Protein AF-A0A7V2Y2Q9-F1 (afdb_monomer_lite)

Sequence (827 aa):
MTGGSGRILLRMTAIRDIVAIDGPAGAGKSTVARRVAAALGYAFLDTGAMYRAATWRALHHGVNLDDPSATAASTRSMRLEMPVVQGVQQVWVDGHDVTEVIRTPDVTRLVHKLDRNADVRAPLVALQRFLGAKQPTVAEGRDMGTVVFPDARCKIYLDASLEARTQRRAAELRQKGVPVNETELREEIRIRDEQTMTRAVSPLRRADDAVYLDTTNLTIDEVVEKIVSLAKSCMDYGSHSPAPSAQAANNKSPSPVSTRLWKVIESDAKAVSSLCKALGVPRIVAHLLASRGIGSPDAARAFLAPSMDKLSDPFSLTDMDRAVERLRLARDRGDRVLLFGDYDVDGIAGTALLYIALKRFGLANCAYALPSRLIEGYGIAPEHVEAARGDGVQLIVTVDNGINARDAAEAARRAGIDLIVTDHHQPEGETPHACAVVNPKREDPGHPMSGACGAAVAFHLARALTGESHEIDLAALGTIADIMPLVGENRILAAIGLQMMGRKPRAGLAQLAAVSKVSLDEIVAEKITFQMAPRINAAGRLGTGDLPMRLLLTDDPREALAIARDLDEANNERKRIEQGVFEEASAAIEAEGVPGHGIALARRGWHQGVIGVVAARLLAAYHRPIALIAIDEDGIGRASARSIPGLDLMKALEGCKEHLVRFGGHAAAAGFTITEASFPAFREAFAAHTPVIMDENGGVPPLAIDAIVSFSELTPRLIAELQRLEPFGHGHPAPLFCTYGVRPLPNSYAAMRNGHARIMLQHGPAMLRAVGFGMAESLRACADAPLLDVAYVAGFNTFRDETTVQLTLKDVRVAGDSGILSNEVRV

Radius of gyration: 32.14 Å; chains: 1; bounding box: 73×102×86 Å

Foldseek 3Di:
DDYDDDDDPLDVCLLALEAEEAEAALLCFQVLLLLLCVVVVHAEAELVLLLLLLLVQCVVVVHDLQDLVSSLVSLVPWDWDFDQDPSDTWIDTPNRTCRVVSVDPVSVVSSLSQVLRPSNVVVSLVVSLVVSSPINYYYYDQQCCPPSSVNHLAAAYRYEPLLLSLVSVCVVCVVVVHDDDSVVSSVVSVVRLVCQQPRPPRRRDGRPPHHYDYCHPPDSVRSSVVSSVRSVVSVPVPPDDDDDDDDDDDDDDDDLAAPFAEDEQFFDPVLLVQCCVLPVFDSLLSLLCRSLVNSDNVSVVCLLDQDPVQADQLVVFFQLVLVLVVLVVCQVVLAQEEEEFEQALQRLLLSLLLVVLSVVLRNPRYYYDYDQCQPGNTADALVVLVVCLVVRGQEYEYFQHQQAHQRNLVSCVVSNHAYEYQHADARDPDGHPHSYHGYLCVDDPPPLCNQAGRSVSSQSSSCVSPVDRPSLLSSLLSLLQVQTQCDGNNVSSVVVSLVCCLPPNALLSVLLCVLLVHRSVPDFSVSSNPGRRLLSLLCSLVVVGCLSNCSSNDRDNVSSNVSSVVSSVSSVVLVVLLVVVLVVQVVVCVVVDQDQWEAEDEDEPRRLSRQQVSQVVVCVVRVYWYKYWYAYPQQKTKIKIFHHPPAFVVVLVVQLVVQFPDKDDTRGMIITIGGNVSRVVSRVSSRVSTGHDQDVSGNDHHHYAHEEDFLVVLDPVSQVSQCSSDPAGHNRHFHKYKYWWKAWDPPQWDADPPLKIKTWIDDPPDIAIEIEHNSNSSCVVCNPAGTKMWIWGWHWDADPNDIDIHTYTPRMRRHPSRPDPPDDDDD

Structure (mmCIF, N/CA/C/O backbone):
data_AF-A0A7V2Y2Q9-F1
#
_entry.id   AF-A0A7V2Y2Q9-F1
#
loop_
_atom_site.group_PDB
_atom_site.id
_atom_site.type_symbol
_atom_site.label_atom_id
_atom_site.label_alt_id
_atom_site.label_comp_id
_atom_site.label_asym_id
_atom_site.label_entity_id
_atom_site.label_seq_id
_atom_site.pdbx_PDB_ins_code
_atom_site.Cartn_x
_atom_site.Cartn_y
_atom_site.Cartn_z
_atom_site.occupancy
_atom_site.B_iso_or_equiv
_atom_site.auth_seq_id
_atom_site.auth_comp_id
_atom_site.auth_asym_id
_atom_site.auth_atom_id
_atom_site.pdbx_PDB_model_num
ATOM 1 N N . MET A 1 1 ? 13.466 11.340 -49.126 1.00 24.86 1 MET A N 1
ATOM 2 C CA . MET A 1 1 ? 14.911 11.630 -49.154 1.00 24.86 1 MET A CA 1
ATOM 3 C C . MET A 1 1 ? 15.250 12.389 -47.879 1.00 24.86 1 MET A C 1
ATOM 5 O O . MET A 1 1 ? 14.579 13.375 -47.621 1.00 24.86 1 MET A O 1
ATOM 9 N N . THR A 1 2 ? 16.176 11.827 -47.081 1.00 23.88 2 THR A N 1
ATOM 10 C CA . THR A 1 2 ? 17.005 12.451 -46.010 1.00 23.88 2 THR A CA 1
ATOM 11 C C . THR A 1 2 ? 16.268 13.354 -44.998 1.00 23.88 2 THR A C 1
ATOM 13 O O . THR A 1 2 ? 15.945 14.484 -45.330 1.00 23.88 2 THR A O 1
ATOM 16 N N . GLY A 1 3 ? 15.877 12.913 -43.791 1.00 23.62 3 GLY A N 1
ATOM 17 C CA . GLY A 1 3 ? 16.719 12.509 -42.639 1.00 23.62 3 GLY A CA 1
ATOM 18 C C . GLY A 1 3 ? 16.923 13.725 -41.702 1.00 23.62 3 GLY A C 1
ATOM 19 O O . GLY A 1 3 ? 17.210 14.795 -42.209 1.00 23.62 3 GLY A O 1
ATOM 20 N N . GLY A 1 4 ? 16.772 13.709 -40.373 1.00 27.31 4 GLY A N 1
ATOM 21 C CA . GLY A 1 4 ? 16.407 12.685 -39.396 1.00 27.31 4 GLY A CA 1
ATOM 22 C C . GLY A 1 4 ? 16.291 13.282 -37.968 1.00 27.31 4 GLY A C 1
ATOM 23 O O . GLY A 1 4 ? 16.629 14.437 -37.747 1.00 27.31 4 GLY A O 1
ATOM 24 N N . SER A 1 5 ? 15.789 12.450 -37.046 1.00 32.41 5 SER A N 1
ATOM 25 C CA . SER A 1 5 ? 16.028 12.320 -35.587 1.00 32.41 5 SER A CA 1
ATOM 26 C C . SER A 1 5 ? 16.110 13.519 -34.615 1.00 32.41 5 SER A C 1
ATOM 28 O O . SER A 1 5 ? 17.009 14.344 -34.705 1.00 32.41 5 SER A O 1
ATOM 30 N N . GLY A 1 6 ? 15.337 13.451 -33.510 1.00 25.23 6 GLY A N 1
ATOM 31 C CA . GLY A 1 6 ? 15.774 13.998 -32.208 1.00 25.23 6 GLY A CA 1
ATOM 32 C C . GLY A 1 6 ? 14.695 14.267 -31.143 1.00 25.23 6 GLY A C 1
ATOM 33 O O . GLY A 1 6 ? 14.148 15.361 -31.110 1.00 25.23 6 GLY A O 1
ATOM 34 N N . ARG A 1 7 ? 14.431 13.297 -30.246 1.00 27.83 7 ARG A N 1
ATOM 35 C CA . ARG A 1 7 ? 13.915 13.408 -28.846 1.00 27.83 7 ARG A CA 1
ATOM 36 C C . ARG A 1 7 ? 13.720 11.957 -28.349 1.00 27.83 7 ARG A C 1
ATOM 38 O O . ARG A 1 7 ? 13.055 11.189 -29.024 1.00 27.83 7 ARG A O 1
ATOM 45 N N . ILE A 1 8 ? 14.294 11.442 -27.261 1.00 28.45 8 ILE A N 1
ATOM 46 C CA . ILE A 1 8 ? 14.618 12.015 -25.955 1.00 28.45 8 ILE A CA 1
ATOM 47 C C . ILE A 1 8 ? 15.977 11.465 -25.492 1.00 28.45 8 ILE A C 1
ATOM 49 O O . ILE A 1 8 ? 16.128 10.278 -25.211 1.00 28.45 8 ILE A O 1
ATOM 53 N N . LEU A 1 9 ? 16.941 12.378 -25.410 1.00 26.09 9 LEU A N 1
ATOM 54 C CA . LEU A 1 9 ? 18.115 12.338 -24.550 1.00 26.09 9 LEU A CA 1
ATOM 55 C C . LEU A 1 9 ? 17.892 13.465 -23.527 1.00 26.09 9 LEU A C 1
ATOM 57 O O . LEU A 1 9 ? 18.481 14.532 -23.635 1.00 26.09 9 LEU A O 1
ATOM 61 N N . LEU A 1 10 ? 16.967 13.285 -22.583 1.00 28.88 10 LEU A N 1
ATOM 62 C CA . LEU A 1 10 ? 16.857 14.162 -21.409 1.00 28.88 10 LEU A CA 1
ATOM 63 C C . LEU A 1 10 ? 17.814 13.614 -20.340 1.00 28.88 10 LEU A C 1
ATOM 65 O O . LEU A 1 10 ? 17.403 13.140 -19.290 1.00 28.88 10 LEU A O 1
ATOM 69 N N . ARG A 1 11 ? 19.110 13.602 -20.680 1.00 34.88 11 ARG A N 1
ATOM 70 C CA . ARG A 1 11 ? 20.207 13.519 -19.708 1.00 34.88 11 ARG A CA 1
ATOM 71 C C . ARG A 1 11 ? 20.304 14.876 -19.000 1.00 34.88 11 ARG A C 1
ATOM 73 O O . ARG A 1 11 ? 19.697 15.853 -19.437 1.00 34.88 11 ARG A O 1
ATOM 80 N N . MET A 1 12 ? 21.156 14.968 -17.987 1.00 29.50 12 MET A N 1
ATOM 81 C CA . MET A 1 12 ? 21.661 16.192 -17.334 1.00 29.50 12 MET A CA 1
ATOM 82 C C . MET A 1 12 ? 22.185 17.305 -18.289 1.00 29.50 12 MET A C 1
ATOM 84 O O . MET A 1 12 ? 22.772 18.287 -17.851 1.00 29.50 12 MET A O 1
ATOM 88 N N . THR A 1 13 ? 21.974 17.187 -19.601 1.00 33.81 13 THR A N 1
ATOM 89 C CA . THR A 1 13 ? 22.150 18.207 -20.635 1.00 33.81 13 THR A CA 1
ATOM 90 C C . THR A 1 13 ? 21.073 19.300 -20.627 1.00 33.81 13 THR A C 1
ATOM 92 O O . THR A 1 13 ? 21.380 20.408 -21.043 1.00 33.81 13 THR A O 1
ATOM 95 N N . ALA A 1 14 ? 19.850 19.070 -20.126 1.00 37.50 14 ALA A N 1
ATOM 96 C CA . ALA A 1 14 ? 18.774 20.077 -20.223 1.00 37.50 14 ALA A CA 1
ATOM 97 C C . ALA A 1 14 ? 18.969 21.327 -19.341 1.00 37.50 14 ALA A C 1
ATOM 99 O O . ALA A 1 14 ? 18.520 22.406 -19.716 1.00 37.50 14 ALA A O 1
ATOM 100 N N . ILE A 1 15 ? 19.705 21.227 -18.227 1.00 45.00 15 ILE A N 1
ATOM 101 C CA . ILE A 1 15 ? 20.090 22.408 -17.427 1.00 45.00 15 ILE A CA 1
ATOM 102 C C . ILE A 1 15 ? 21.091 23.290 -18.203 1.00 45.00 15 ILE A C 1
ATOM 104 O O . ILE A 1 15 ? 21.192 24.488 -17.950 1.00 45.00 15 ILE A O 1
ATOM 108 N N . ARG A 1 16 ? 21.781 22.731 -19.211 1.00 51.41 16 ARG A N 1
ATOM 109 C CA . ARG A 1 16 ? 22.765 23.450 -20.028 1.00 51.41 16 ARG A CA 1
ATOM 110 C C . ARG A 1 16 ? 22.171 24.146 -21.254 1.00 51.41 16 ARG A C 1
ATOM 112 O O . ARG A 1 16 ? 22.889 24.907 -21.871 1.00 51.41 16 ARG A O 1
ATOM 119 N N . ASP A 1 17 ? 20.898 23.994 -21.612 1.00 75.69 17 ASP A N 1
ATOM 120 C CA . ASP A 1 17 ? 20.317 24.730 -22.758 1.00 75.69 17 ASP A CA 1
ATOM 121 C C . ASP A 1 17 ? 19.465 25.925 -22.305 1.00 75.69 17 ASP A C 1
ATOM 123 O O . ASP A 1 17 ? 18.382 26.199 -22.829 1.00 75.69 17 ASP A O 1
ATOM 127 N N . ILE A 1 18 ? 19.980 26.643 -21.304 1.00 90.38 18 ILE A N 1
ATOM 128 C CA . ILE A 1 18 ? 19.392 27.872 -20.777 1.00 90.38 18 ILE A CA 1
ATOM 129 C C . ILE A 1 18 ? 20.189 29.076 -21.271 1.00 90.38 18 ILE A C 1
ATOM 131 O O . ILE A 1 18 ? 21.409 29.143 -21.102 1.00 90.38 18 ILE A O 1
ATOM 135 N N . VAL A 1 19 ? 19.471 30.039 -21.850 1.00 92.69 19 VAL A N 1
ATOM 136 C CA . VAL A 1 19 ? 19.980 31.386 -22.124 1.00 92.69 19 VAL A CA 1
ATOM 137 C C . VAL A 1 19 ? 19.424 32.314 -21.049 1.00 92.69 19 VAL A C 1
ATOM 139 O O . VAL A 1 19 ? 18.232 32.627 -21.046 1.00 92.69 19 VAL A O 1
ATOM 142 N N . ALA A 1 20 ? 20.274 32.720 -20.112 1.00 93.69 20 ALA A N 1
ATOM 143 C CA . ALA A 1 20 ? 19.919 33.625 -19.026 1.00 93.69 20 ALA A CA 1
ATOM 144 C C . ALA A 1 20 ? 20.178 35.076 -19.452 1.00 93.69 20 ALA A C 1
ATOM 146 O O . ALA A 1 20 ? 21.301 35.424 -19.812 1.00 93.69 20 ALA A O 1
ATOM 147 N N . ILE A 1 21 ? 19.147 35.922 -19.414 1.00 93.75 21 ILE A N 1
ATOM 148 C CA . ILE A 1 21 ? 19.238 37.342 -19.777 1.00 93.75 21 ILE A CA 1
ATOM 149 C C . ILE A 1 21 ? 18.898 38.207 -18.559 1.00 93.75 21 ILE A C 1
ATOM 151 O O . ILE A 1 21 ? 17.735 38.330 -18.168 1.00 93.75 21 ILE A O 1
ATOM 155 N N . ASP A 1 22 ? 19.918 38.851 -18.001 1.00 92.56 22 ASP A N 1
ATOM 156 C CA . ASP A 1 22 ? 19.814 39.786 -16.880 1.00 92.56 22 ASP A CA 1
ATOM 157 C C . ASP A 1 22 ? 20.042 41.233 -17.319 1.00 92.56 22 ASP A C 1
ATOM 159 O O . ASP A 1 22 ? 20.527 41.504 -18.415 1.00 92.56 22 ASP A O 1
ATOM 163 N N . GLY A 1 23 ? 19.669 42.190 -16.468 1.00 88.38 23 GLY A N 1
ATOM 164 C CA . GLY A 1 23 ? 19.910 43.614 -16.717 1.00 88.38 23 GLY A CA 1
ATOM 165 C C . GLY A 1 23 ? 18.943 44.553 -15.987 1.00 88.38 23 GLY A C 1
ATOM 166 O O . GLY A 1 23 ? 17.916 44.114 -15.448 1.00 88.38 23 GLY A O 1
ATOM 167 N N . PRO A 1 24 ? 19.213 45.868 -15.986 1.00 83.06 24 PRO A N 1
ATOM 168 C CA . PRO A 1 24 ? 18.427 46.855 -15.255 1.00 83.06 24 PRO A CA 1
ATOM 169 C C . PRO A 1 24 ? 17.034 47.086 -15.862 1.00 83.06 24 PRO A C 1
ATOM 171 O O . PRO A 1 24 ? 16.670 46.557 -16.924 1.00 83.06 24 PRO A O 1
ATOM 174 N N . ALA A 1 25 ? 16.185 47.832 -15.151 1.00 75.31 25 ALA A N 1
ATOM 175 C CA . ALA A 1 25 ? 14.831 48.115 -15.626 1.00 75.31 25 ALA A CA 1
ATOM 176 C C . ALA A 1 25 ? 14.871 48.942 -16.928 1.00 75.31 25 ALA A C 1
ATOM 178 O O . ALA A 1 25 ? 15.713 49.816 -17.092 1.00 75.31 25 ALA A O 1
ATOM 179 N N . GLY A 1 26 ? 13.982 48.666 -17.886 1.00 69.31 26 GLY A N 1
ATOM 180 C CA . GLY A 1 26 ? 13.942 49.421 -19.151 1.00 69.31 26 GLY A CA 1
ATOM 181 C C . GLY A 1 26 ? 15.035 49.070 -20.174 1.00 69.31 26 GLY A C 1
ATOM 182 O O . GLY A 1 26 ? 15.034 49.636 -21.260 1.00 69.31 26 GLY A O 1
ATOM 183 N N . ALA A 1 27 ? 15.910 48.094 -19.899 1.00 79.94 27 ALA A N 1
ATOM 184 C CA . ALA A 1 27 ? 16.922 47.612 -20.853 1.00 79.94 27 ALA A CA 1
ATOM 185 C C . ALA A 1 27 ? 16.353 46.791 -22.040 1.00 79.94 27 ALA A C 1
ATOM 187 O O . ALA A 1 27 ? 17.105 46.302 -22.872 1.00 79.94 27 ALA A O 1
ATOM 188 N N . GLY A 1 28 ? 15.029 46.606 -22.133 1.00 77.56 28 GLY A N 1
ATOM 189 C CA . GLY A 1 28 ? 14.385 45.872 -23.237 1.00 77.56 28 GLY A CA 1
ATOM 190 C C . GLY A 1 28 ? 14.368 44.341 -23.106 1.00 77.56 28 GLY A C 1
ATOM 191 O O . GLY A 1 28 ? 13.954 43.661 -24.043 1.00 77.56 28 GLY A O 1
ATOM 192 N N . LYS A 1 29 ? 14.758 43.796 -21.944 1.00 87.69 29 LYS A N 1
ATOM 193 C CA . LYS A 1 29 ? 14.922 42.351 -21.687 1.00 87.69 29 LYS A CA 1
ATOM 194 C C . LYS A 1 29 ? 13.749 41.486 -22.130 1.00 87.69 29 LYS A C 1
ATOM 196 O O . LYS A 1 29 ? 13.955 40.595 -22.936 1.00 87.69 29 LYS A O 1
ATOM 201 N N . SER A 1 30 ? 12.529 41.748 -21.658 1.00 83.50 30 SER A N 1
ATOM 202 C CA . SER A 1 30 ? 11.377 40.883 -21.955 1.00 83.50 30 SER A CA 1
ATOM 203 C C . SER A 1 30 ? 11.051 40.844 -23.455 1.00 83.50 30 SER A C 1
ATOM 205 O O . SER A 1 30 ? 10.683 39.796 -23.982 1.00 83.50 30 SER A O 1
ATOM 207 N N . THR A 1 31 ? 11.229 41.963 -24.166 1.00 84.44 31 THR A N 1
ATOM 208 C CA . THR A 1 31 ? 11.039 42.039 -25.624 1.00 84.44 31 THR A CA 1
ATOM 209 C C . THR A 1 31 ? 12.135 41.279 -26.365 1.00 84.44 31 THR A C 1
ATOM 211 O O . THR A 1 31 ? 11.840 40.475 -27.247 1.00 84.44 31 THR A O 1
ATOM 214 N N . VAL A 1 32 ? 13.396 41.496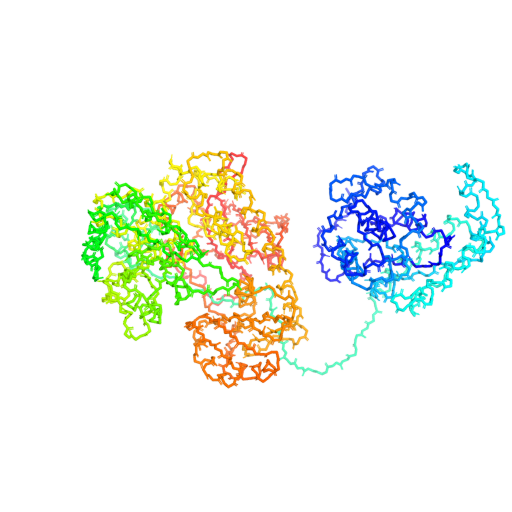 -25.986 1.00 88.94 32 VAL A N 1
ATOM 215 C CA . VAL A 1 32 ? 14.554 40.825 -26.586 1.00 88.94 32 VAL A CA 1
ATOM 216 C C . VAL A 1 32 ? 14.506 39.319 -26.318 1.00 88.94 32 VAL A C 1
ATOM 218 O O . VAL A 1 32 ? 14.558 38.533 -27.256 1.00 88.94 32 VAL A O 1
ATOM 221 N N . ALA A 1 33 ? 14.309 38.903 -25.069 1.00 90.19 33 ALA A N 1
ATOM 222 C CA . ALA A 1 33 ? 14.259 37.506 -24.648 1.00 90.19 33 ALA A CA 1
ATOM 223 C C . ALA A 1 33 ? 13.147 36.720 -25.352 1.00 90.19 33 ALA A C 1
ATOM 225 O O . ALA A 1 33 ? 13.385 35.603 -25.802 1.00 90.19 33 ALA A O 1
ATOM 226 N N . ARG A 1 34 ? 11.960 37.314 -25.536 1.00 88.94 34 ARG A N 1
ATOM 227 C CA . ARG A 1 34 ? 10.866 36.679 -26.288 1.00 88.94 34 ARG A CA 1
ATOM 228 C C . ARG A 1 34 ? 11.232 36.448 -27.754 1.00 88.94 34 ARG A C 1
ATOM 230 O O . ARG A 1 34 ? 10.930 35.393 -28.305 1.00 88.94 34 ARG A O 1
ATOM 237 N N . ARG A 1 35 ? 11.888 37.422 -28.391 1.00 90.31 35 ARG A N 1
ATOM 238 C CA . ARG A 1 35 ? 12.311 37.320 -29.796 1.00 90.31 35 ARG A CA 1
ATOM 239 C C . ARG A 1 35 ? 13.488 36.366 -29.981 1.00 90.31 35 ARG A C 1
ATOM 241 O O . ARG A 1 35 ? 13.495 35.615 -30.948 1.00 90.31 35 ARG A O 1
ATOM 248 N N . VAL A 1 36 ? 14.425 36.338 -29.035 1.00 91.25 36 VAL A N 1
ATOM 249 C CA . VAL A 1 36 ? 15.518 35.355 -28.984 1.00 91.25 36 VAL A CA 1
ATOM 250 C C . VAL A 1 36 ? 14.956 33.945 -28.800 1.00 91.25 36 VAL A C 1
ATOM 252 O O . VAL A 1 36 ? 15.349 33.043 -29.531 1.00 91.25 36 VAL A O 1
ATOM 255 N N . ALA A 1 37 ? 13.993 33.757 -27.891 1.00 89.75 37 ALA A N 1
ATOM 256 C CA . ALA A 1 37 ? 13.322 32.473 -27.695 1.00 89.75 37 ALA A CA 1
ATOM 257 C C . ALA A 1 37 ? 12.658 31.990 -28.989 1.00 89.75 37 ALA A C 1
ATOM 259 O O . ALA A 1 37 ? 12.892 30.863 -29.417 1.00 89.75 37 ALA A O 1
ATOM 260 N N . ALA A 1 38 ? 11.915 32.870 -29.668 1.00 85.94 38 ALA A N 1
ATOM 261 C CA . ALA A 1 38 ? 11.302 32.560 -30.956 1.00 85.94 38 ALA A CA 1
ATOM 262 C C . ALA A 1 38 ? 12.343 32.211 -32.038 1.00 85.94 38 ALA A C 1
ATOM 264 O O . ALA A 1 38 ? 12.171 31.225 -32.750 1.00 85.94 38 ALA A O 1
ATOM 265 N N . ALA A 1 39 ? 13.439 32.970 -32.135 1.00 86.44 39 ALA A N 1
ATOM 266 C CA . ALA A 1 39 ? 14.497 32.749 -33.123 1.00 86.44 39 ALA A CA 1
ATOM 267 C C . ALA A 1 39 ? 15.301 31.455 -32.887 1.00 86.44 39 ALA A C 1
ATOM 269 O O . ALA A 1 39 ? 15.792 30.855 -33.842 1.00 86.44 39 ALA A O 1
ATOM 270 N N . LEU A 1 40 ? 15.440 31.024 -31.630 1.00 84.94 40 LEU A N 1
ATOM 271 C CA . LEU A 1 40 ? 16.118 29.779 -31.251 1.00 84.94 40 LEU A CA 1
ATOM 272 C C . LEU A 1 40 ? 15.170 28.569 -31.183 1.00 84.94 40 LEU A C 1
ATOM 274 O O . LEU A 1 40 ? 15.639 27.439 -31.069 1.00 84.94 40 LEU A O 1
ATOM 278 N N . GLY A 1 41 ? 13.849 28.778 -31.236 1.00 85.12 41 GLY A N 1
ATOM 279 C CA . GLY A 1 41 ? 12.853 27.729 -30.989 1.00 85.12 41 GLY A CA 1
ATOM 280 C C . GLY A 1 41 ? 12.792 27.278 -29.522 1.00 85.12 41 GLY A C 1
ATOM 281 O O . GLY A 1 41 ? 12.449 26.130 -29.241 1.00 85.12 41 GLY A O 1
ATOM 282 N N . TYR A 1 42 ? 13.173 28.157 -28.593 1.00 89.56 42 TYR A N 1
ATOM 283 C CA . TYR A 1 42 ? 13.234 27.900 -27.153 1.00 89.56 42 TYR A CA 1
ATOM 284 C C . TYR A 1 42 ? 11.960 28.393 -26.460 1.00 89.56 42 TYR A C 1
ATOM 286 O O . TYR A 1 42 ? 11.226 29.241 -26.970 1.00 89.56 42 TYR A O 1
ATOM 294 N N . ALA A 1 43 ? 11.703 27.882 -25.260 1.00 87.06 43 ALA A N 1
ATOM 295 C CA . ALA A 1 43 ? 10.655 28.397 -24.393 1.00 87.06 43 ALA A CA 1
ATOM 296 C C . ALA A 1 43 ? 11.026 29.766 -23.820 1.00 87.06 43 ALA A C 1
ATOM 298 O O . ALA A 1 43 ? 12.198 30.051 -23.593 1.00 87.06 43 ALA A O 1
ATOM 299 N N . PHE A 1 44 ? 10.026 30.600 -23.543 1.00 89.00 44 PHE A N 1
ATOM 300 C CA . PHE A 1 44 ? 10.220 31.898 -22.901 1.00 89.00 44 PHE A CA 1
ATOM 301 C C . PHE A 1 44 ? 9.732 31.861 -21.448 1.00 89.00 44 PHE A C 1
ATOM 303 O O . PHE A 1 44 ? 8.592 31.470 -21.184 1.00 89.00 44 PHE A O 1
ATOM 310 N N . LEU A 1 45 ? 10.582 32.287 -20.512 1.00 90.19 45 LEU A N 1
ATOM 311 C CA . LEU A 1 45 ? 10.266 32.351 -19.084 1.00 90.19 45 LEU A CA 1
ATOM 312 C C . LEU A 1 45 ? 10.382 33.796 -18.557 1.00 90.19 45 LEU A C 1
ATOM 314 O O . LEU A 1 45 ? 11.484 34.283 -18.302 1.00 90.19 45 LEU A O 1
ATOM 318 N N . ASP A 1 46 ? 9.233 34.461 -18.369 1.00 89.62 46 ASP A N 1
ATOM 319 C CA . ASP A 1 46 ? 9.094 35.776 -17.710 1.00 89.62 46 ASP A CA 1
ATOM 320 C C . ASP A 1 46 ? 9.066 35.587 -16.187 1.00 89.62 46 ASP A C 1
ATOM 322 O O . ASP A 1 46 ? 8.006 35.414 -15.576 1.00 89.62 46 ASP A O 1
ATOM 326 N N . THR A 1 47 ? 10.238 35.601 -15.547 1.00 88.69 47 THR A N 1
ATOM 327 C CA . THR A 1 47 ? 10.310 35.424 -14.087 1.00 88.69 47 THR A CA 1
ATOM 328 C C . THR A 1 47 ? 9.711 36.614 -13.338 1.00 88.69 47 THR A C 1
ATOM 330 O O . THR A 1 47 ? 9.153 36.454 -12.251 1.00 88.69 47 THR A O 1
ATOM 333 N N . GLY A 1 48 ? 9.722 37.805 -13.949 1.00 87.88 48 GLY A N 1
ATOM 334 C CA . GLY A 1 48 ? 9.057 38.993 -13.425 1.00 87.88 48 GLY A CA 1
ATOM 335 C C . GLY A 1 48 ? 7.544 38.814 -13.273 1.00 87.88 48 GLY A C 1
ATOM 336 O O . GLY A 1 48 ? 6.967 39.329 -12.316 1.00 87.88 48 GLY A O 1
ATOM 337 N N . ALA A 1 49 ? 6.894 38.080 -14.179 1.00 89.56 49 ALA A N 1
ATOM 338 C CA . ALA A 1 49 ? 5.468 37.776 -14.089 1.00 89.56 49 ALA A CA 1
ATOM 339 C C . ALA A 1 49 ? 5.145 36.886 -12.889 1.00 89.56 49 ALA A C 1
ATOM 341 O O . ALA A 1 49 ? 4.104 37.078 -12.272 1.00 89.56 49 ALA A O 1
ATOM 342 N N . MET A 1 50 ? 6.052 35.988 -12.505 1.00 93.50 50 MET A N 1
ATOM 343 C CA . MET A 1 50 ? 5.866 35.103 -11.351 1.00 93.50 50 MET A CA 1
ATOM 344 C C . MET A 1 50 ? 5.857 35.885 -10.031 1.00 93.50 50 MET A C 1
ATOM 346 O O . MET A 1 50 ? 4.998 35.662 -9.182 1.00 93.50 50 MET A O 1
ATOM 350 N N . TYR A 1 51 ? 6.762 36.856 -9.875 1.00 92.25 51 TYR A N 1
ATOM 351 C CA . TYR A 1 51 ? 6.761 37.729 -8.696 1.00 92.25 51 TYR A CA 1
ATOM 352 C C . TYR A 1 51 ? 5.526 38.637 -8.663 1.00 92.25 51 TYR A C 1
ATOM 354 O O . TYR A 1 51 ? 4.921 38.806 -7.608 1.00 92.25 51 TYR A O 1
ATOM 362 N N . ARG A 1 52 ? 5.099 39.176 -9.815 1.00 93.56 52 ARG A N 1
ATOM 363 C CA . ARG A 1 52 ? 3.862 39.973 -9.898 1.00 93.56 52 ARG A CA 1
ATOM 364 C C . ARG A 1 52 ? 2.612 39.130 -9.628 1.00 93.56 52 ARG A C 1
ATOM 366 O O . ARG A 1 52 ? 1.687 39.631 -9.002 1.00 93.56 52 ARG A O 1
ATOM 373 N N . ALA A 1 53 ? 2.602 37.860 -10.028 1.00 95.44 53 ALA A N 1
ATOM 374 C CA . ALA A 1 53 ? 1.549 36.901 -9.705 1.00 95.44 53 ALA A CA 1
ATOM 375 C C . ALA A 1 53 ? 1.459 36.638 -8.193 1.00 95.44 53 ALA A C 1
ATOM 377 O O . ALA A 1 53 ? 0.372 36.731 -7.627 1.00 95.44 53 ALA A O 1
ATOM 378 N N . ALA A 1 54 ? 2.596 36.433 -7.520 1.00 95.25 54 ALA A N 1
ATOM 379 C CA . ALA A 1 54 ? 2.636 36.319 -6.061 1.00 95.25 54 ALA A CA 1
ATOM 380 C C . ALA A 1 54 ? 2.145 37.605 -5.366 1.00 95.25 54 ALA A C 1
ATOM 382 O O . ALA A 1 54 ? 1.387 37.542 -4.400 1.00 95.25 54 ALA A O 1
ATOM 383 N N . THR A 1 55 ? 2.522 38.784 -5.882 1.00 94.81 55 THR A N 1
ATOM 384 C CA . THR A 1 55 ? 2.054 40.076 -5.348 1.00 94.81 55 THR A CA 1
ATOM 385 C C . THR A 1 55 ? 0.554 40.250 -5.535 1.00 94.81 55 THR A C 1
ATOM 387 O O . THR A 1 55 ? -0.133 40.641 -4.596 1.00 94.81 55 THR A O 1
ATOM 390 N N . TRP A 1 56 ? 0.037 39.931 -6.723 1.00 96.25 56 TRP A N 1
ATOM 391 C CA . TRP A 1 56 ? -1.394 39.976 -6.994 1.00 96.25 56 TRP A CA 1
ATOM 392 C C . TRP A 1 56 ? -2.161 39.044 -6.061 1.00 96.25 56 TRP A C 1
ATOM 394 O O . TRP A 1 56 ? -3.134 39.479 -5.460 1.00 96.25 56 TRP A O 1
ATOM 404 N N . ARG A 1 57 ? -1.690 37.808 -5.866 1.00 95.50 57 ARG A N 1
ATOM 405 C CA . ARG A 1 57 ? -2.329 36.842 -4.966 1.00 95.50 57 ARG A CA 1
ATOM 406 C C . ARG A 1 57 ? -2.400 37.355 -3.533 1.00 95.50 57 ARG A C 1
ATOM 408 O O . ARG A 1 57 ? -3.445 37.279 -2.896 1.00 95.50 57 ARG A O 1
ATOM 415 N N . ALA A 1 58 ? -1.290 37.891 -3.030 1.00 94.88 58 ALA A N 1
ATOM 416 C CA . ALA A 1 58 ? -1.236 38.454 -1.689 1.00 94.88 58 ALA A CA 1
ATOM 417 C C . ALA A 1 58 ? -2.235 39.615 -1.531 1.00 94.88 58 ALA A C 1
ATOM 419 O O . ALA A 1 58 ? -3.001 39.626 -0.573 1.00 94.88 58 ALA A O 1
ATOM 420 N N . LEU A 1 59 ? -2.313 40.522 -2.510 1.00 92.81 59 LEU A N 1
ATOM 421 C CA . LEU A 1 59 ? -3.309 41.599 -2.521 1.00 92.81 59 LEU A CA 1
ATOM 422 C C . LEU A 1 59 ? -4.747 41.071 -2.616 1.00 92.81 59 LEU A C 1
ATOM 424 O O . LEU A 1 59 ? -5.621 41.546 -1.897 1.00 92.81 59 LEU A O 1
ATOM 428 N N . HIS A 1 60 ? -4.986 40.077 -3.472 1.00 93.38 60 HIS A N 1
ATOM 429 C CA . HIS A 1 60 ? -6.302 39.484 -3.705 1.00 93.38 60 HIS A CA 1
ATOM 430 C C . HIS A 1 60 ? -6.880 38.837 -2.439 1.00 93.38 60 HIS A C 1
ATOM 432 O O . HIS A 1 60 ? -8.077 38.939 -2.188 1.00 93.38 60 HIS A O 1
ATOM 438 N N . HIS A 1 61 ? -6.024 38.241 -1.607 1.00 91.88 61 HIS A N 1
ATOM 439 C CA . HIS A 1 61 ? -6.409 37.632 -0.331 1.00 91.88 61 HIS A CA 1
ATOM 440 C C . HIS A 1 61 ? -6.220 38.551 0.886 1.00 91.88 61 HIS A C 1
ATOM 442 O O . HIS A 1 61 ? -6.291 38.079 2.019 1.00 91.88 61 HIS A O 1
ATOM 448 N N . GLY A 1 62 ? -5.966 39.849 0.683 1.00 93.12 62 GLY A N 1
ATOM 449 C CA . GLY A 1 62 ? -5.812 40.813 1.780 1.00 93.12 62 GLY A CA 1
ATOM 450 C C . GLY A 1 62 ? -4.597 40.560 2.682 1.00 93.12 62 GLY A C 1
ATOM 451 O O . GLY A 1 62 ? -4.588 40.983 3.836 1.00 93.12 62 GLY A O 1
ATOM 452 N N . VAL A 1 63 ? -3.571 39.867 2.181 1.00 94.12 63 VAL A N 1
ATOM 453 C CA . VAL A 1 63 ? -2.332 39.591 2.915 1.00 94.12 63 VAL A CA 1
ATOM 454 C C . VAL A 1 63 ? -1.538 40.884 3.074 1.00 94.12 63 VAL A C 1
ATOM 456 O O . VAL A 1 63 ? -1.283 41.596 2.099 1.00 94.12 63 VAL A O 1
ATOM 459 N N . ASN A 1 64 ? -1.100 41.175 4.300 1.00 91.50 64 ASN A N 1
ATOM 460 C CA . ASN A 1 64 ? -0.237 42.319 4.563 1.00 91.50 64 ASN A CA 1
ATOM 461 C C . ASN A 1 64 ? 1.125 42.127 3.875 1.00 91.50 64 ASN A C 1
ATOM 463 O O . ASN A 1 64 ? 1.896 41.246 4.247 1.00 91.50 64 ASN A O 1
ATOM 467 N N . LEU A 1 65 ? 1.434 42.969 2.885 1.00 90.12 65 LEU A N 1
ATOM 468 C CA . LEU A 1 65 ? 2.684 42.873 2.124 1.00 90.12 65 LEU A CA 1
ATOM 469 C C . LEU A 1 65 ? 3.933 43.254 2.930 1.00 90.12 65 LEU A C 1
ATOM 471 O O . LEU A 1 65 ? 5.042 42.982 2.475 1.00 90.12 65 LEU A O 1
ATOM 475 N N . ASP A 1 66 ? 3.757 43.897 4.085 1.00 88.44 66 ASP A N 1
ATOM 476 C CA . ASP A 1 66 ? 4.840 44.234 5.011 1.00 88.44 66 ASP A CA 1
ATOM 477 C C . ASP A 1 66 ? 5.109 43.118 6.036 1.00 88.44 66 ASP A C 1
ATOM 479 O O . ASP A 1 66 ? 6.032 43.246 6.835 1.00 88.44 66 ASP A O 1
ATOM 483 N N . ASP A 1 67 ? 4.345 42.018 5.999 1.00 90.19 67 ASP A N 1
ATOM 484 C CA . ASP A 1 67 ? 4.581 40.810 6.795 1.00 90.19 67 ASP A CA 1
ATOM 485 C C . ASP A 1 67 ? 5.319 39.745 5.951 1.00 90.19 67 ASP A C 1
ATOM 487 O O . ASP A 1 67 ? 4.733 39.131 5.041 1.00 90.19 67 ASP A O 1
ATOM 491 N N . PRO A 1 68 ? 6.614 39.488 6.227 1.00 85.62 68 PRO A N 1
ATOM 492 C CA . PRO A 1 68 ? 7.391 38.516 5.471 1.00 85.62 68 PRO A CA 1
ATOM 493 C C . PRO A 1 68 ? 6.880 37.075 5.607 1.00 85.62 68 PRO A C 1
ATOM 495 O O . PRO A 1 68 ? 6.932 36.310 4.643 1.00 85.62 68 PRO A O 1
ATOM 498 N N . SER A 1 69 ? 6.356 36.696 6.773 1.00 86.69 69 SER A N 1
ATOM 499 C CA . SER A 1 69 ? 5.873 35.335 7.012 1.00 86.69 69 SER A CA 1
ATOM 500 C C . SER A 1 69 ? 4.558 35.096 6.271 1.00 86.69 69 SER A C 1
ATOM 502 O O . SER A 1 69 ? 4.412 34.109 5.543 1.00 86.69 69 SER A O 1
ATOM 504 N N . ALA A 1 70 ? 3.629 36.054 6.349 1.00 87.69 70 ALA A N 1
ATOM 505 C CA . ALA A 1 70 ? 2.337 35.953 5.675 1.00 87.69 70 ALA A CA 1
ATOM 506 C C . ALA A 1 70 ? 2.476 35.970 4.142 1.00 87.69 70 ALA A C 1
ATOM 508 O O . ALA A 1 70 ? 1.834 35.182 3.438 1.00 87.69 70 ALA A O 1
ATOM 509 N N . THR A 1 71 ? 3.360 36.815 3.600 1.00 90.62 71 THR A N 1
ATOM 510 C CA . THR A 1 71 ? 3.649 36.833 2.155 1.00 90.62 71 THR A CA 1
ATOM 511 C C . THR A 1 71 ? 4.324 35.544 1.677 1.00 90.62 71 THR A C 1
ATOM 513 O O . THR A 1 71 ? 3.994 35.047 0.593 1.00 90.62 71 THR A O 1
ATOM 516 N N . ALA A 1 72 ? 5.206 34.946 2.485 1.00 88.25 72 ALA A N 1
ATOM 517 C CA . ALA A 1 72 ? 5.817 33.652 2.186 1.00 88.25 72 ALA A CA 1
ATOM 518 C C . ALA A 1 72 ? 4.792 32.510 2.211 1.00 88.25 72 ALA A C 1
ATOM 520 O O . ALA A 1 72 ? 4.737 31.727 1.262 1.00 88.25 72 ALA A O 1
ATOM 521 N N . ALA A 1 73 ? 3.935 32.440 3.233 1.00 86.50 73 ALA A N 1
ATOM 522 C CA . ALA A 1 73 ? 2.862 31.447 3.324 1.00 86.50 73 ALA A CA 1
ATOM 523 C C . ALA A 1 73 ? 1.879 31.552 2.143 1.00 86.50 73 ALA A C 1
ATOM 525 O O . ALA A 1 73 ? 1.505 30.542 1.535 1.00 86.50 73 ALA A O 1
ATOM 526 N N . SER A 1 74 ? 1.530 32.780 1.745 1.00 92.00 74 SER A N 1
ATOM 527 C CA . SER A 1 74 ? 0.735 33.024 0.541 1.00 92.00 74 SER A CA 1
ATOM 528 C C . SER A 1 74 ? 1.461 32.556 -0.727 1.00 92.00 74 SER A C 1
ATOM 530 O O . SER A 1 74 ? 0.870 31.927 -1.595 1.00 92.00 74 SER A O 1
ATOM 532 N N . THR A 1 75 ? 2.768 32.768 -0.841 1.00 91.19 75 THR A N 1
ATOM 533 C CA . THR A 1 75 ? 3.508 32.306 -2.025 1.00 91.19 75 THR A CA 1
ATOM 534 C C . THR A 1 75 ? 3.629 30.778 -2.074 1.00 91.19 75 THR A C 1
ATOM 536 O O . THR A 1 75 ? 3.511 30.199 -3.149 1.00 91.19 75 THR A O 1
ATOM 539 N N . ARG A 1 76 ? 3.815 30.097 -0.933 1.00 87.88 76 ARG A N 1
ATOM 540 C CA . ARG A 1 76 ? 3.926 28.623 -0.870 1.00 87.88 76 ARG A CA 1
ATOM 541 C C . ARG A 1 76 ? 2.627 27.905 -1.240 1.00 87.88 76 ARG A C 1
ATOM 543 O O . ARG A 1 76 ? 2.678 26.820 -1.805 1.00 87.88 76 ARG A O 1
ATOM 550 N N . SER A 1 77 ? 1.482 28.512 -0.931 1.00 86.69 77 SER A N 1
ATOM 551 C CA . SER A 1 77 ? 0.154 27.980 -1.268 1.00 86.69 77 SER A CA 1
ATOM 552 C C . SER A 1 77 ? -0.326 28.367 -2.672 1.00 86.69 77 SER A C 1
ATOM 554 O O . SER A 1 77 ? -1.398 27.937 -3.085 1.00 86.69 77 SER A O 1
ATOM 556 N N . MET A 1 78 ? 0.450 29.167 -3.413 1.00 93.00 78 MET A N 1
ATOM 557 C CA . MET A 1 78 ? 0.089 29.629 -4.751 1.00 93.00 78 MET A CA 1
ATOM 558 C C . MET A 1 78 ? 0.212 28.514 -5.793 1.00 93.00 78 MET A C 1
ATOM 560 O O . MET A 1 78 ? 1.305 28.002 -6.047 1.00 93.00 78 MET A O 1
ATOM 564 N N . ARG A 1 79 ? -0.879 28.229 -6.506 1.00 91.31 79 ARG A N 1
ATOM 565 C CA . ARG A 1 79 ? -0.848 27.443 -7.741 1.00 91.31 79 ARG A CA 1
ATOM 566 C C . ARG A 1 79 ? -0.621 28.374 -8.928 1.00 91.31 79 ARG A C 1
ATOM 568 O O . ARG A 1 79 ? -1.536 29.076 -9.344 1.00 91.31 79 ARG A O 1
ATOM 575 N N . LEU A 1 80 ? 0.589 28.359 -9.485 1.00 90.94 80 LEU A N 1
ATOM 576 C CA . LEU A 1 80 ? 0.957 29.160 -10.654 1.00 90.94 80 LEU A CA 1
ATOM 577 C C . LEU A 1 80 ? 1.070 28.293 -11.914 1.00 90.94 80 LEU A C 1
ATOM 579 O O . LEU A 1 80 ? 1.881 27.367 -11.971 1.00 90.94 80 LEU A O 1
ATOM 583 N N . GLU A 1 81 ? 0.317 28.644 -12.951 1.00 88.88 81 GLU A N 1
ATOM 584 C CA . GLU A 1 81 ? 0.397 28.030 -14.276 1.00 88.88 81 GLU A CA 1
ATOM 585 C C . GLU A 1 81 ? 0.715 29.100 -15.325 1.00 88.88 81 GLU A C 1
ATOM 587 O O . GLU A 1 81 ? 0.171 30.199 -15.292 1.00 88.88 81 GLU A O 1
ATOM 592 N N . MET A 1 82 ? 1.617 28.801 -16.263 1.00 87.44 82 MET A N 1
ATOM 593 C CA . MET A 1 82 ? 2.032 29.758 -17.299 1.00 87.44 82 MET A CA 1
ATOM 594 C C . MET A 1 82 ? 1.973 29.148 -18.710 1.00 87.44 82 MET A C 1
ATOM 596 O O . MET A 1 82 ? 3.020 28.961 -19.341 1.00 87.44 82 MET A O 1
ATOM 600 N N . PRO A 1 83 ? 0.782 28.750 -19.201 1.00 82.38 83 PRO A N 1
ATOM 601 C CA . PRO A 1 83 ? 0.644 28.151 -20.522 1.00 82.38 83 PRO A CA 1
ATOM 602 C C . PRO A 1 83 ? 0.908 29.178 -21.631 1.00 82.38 83 PRO A C 1
ATOM 604 O O . PRO A 1 83 ? 0.644 30.371 -21.489 1.00 82.38 83 PRO A O 1
ATOM 607 N N . VAL A 1 84 ? 1.405 28.700 -22.772 1.00 74.38 84 VAL A N 1
ATOM 608 C CA . VAL A 1 84 ? 1.516 29.511 -23.990 1.00 74.38 84 VAL A CA 1
ATOM 609 C C . VAL A 1 84 ? 0.345 29.163 -24.900 1.00 74.38 84 VAL A C 1
ATOM 611 O O . VAL A 1 84 ? 0.264 28.044 -25.403 1.00 74.38 84 VAL A O 1
ATOM 614 N N . VAL A 1 85 ? -0.551 30.122 -25.120 1.00 72.06 85 VAL A N 1
ATOM 615 C CA . VAL A 1 85 ? -1.737 29.975 -25.972 1.00 72.06 85 VAL A CA 1
ATOM 616 C C . VAL A 1 85 ? -1.596 30.943 -27.141 1.00 72.06 85 VAL A C 1
ATOM 618 O O . VAL A 1 85 ? -1.392 32.135 -26.940 1.00 72.06 85 VAL A O 1
ATOM 621 N N . GLN A 1 86 ? -1.632 30.426 -28.375 1.00 69.00 86 GLN A N 1
ATOM 622 C CA . GLN A 1 86 ? -1.460 31.223 -29.605 1.00 69.00 86 GLN A CA 1
ATOM 623 C C . GLN A 1 86 ? -0.194 32.113 -29.609 1.00 69.00 86 GLN A C 1
ATOM 625 O O . GLN A 1 86 ? -0.191 33.220 -30.136 1.00 69.00 86 GLN A O 1
ATOM 630 N N . GLY A 1 87 ? 0.901 31.634 -29.006 1.00 63.16 87 GLY A N 1
ATOM 631 C CA . GLY A 1 87 ? 2.174 32.366 -28.934 1.00 63.16 87 GLY A CA 1
ATOM 632 C C . GLY A 1 87 ? 2.245 33.440 -27.842 1.00 63.16 87 GLY A C 1
ATOM 633 O O . GLY A 1 87 ? 3.283 34.084 -27.694 1.00 63.16 87 GLY A O 1
ATOM 634 N N . VAL A 1 88 ? 1.187 33.610 -27.043 1.00 69.19 88 VAL A N 1
ATOM 635 C CA . VAL A 1 88 ? 1.156 34.516 -25.890 1.00 69.19 88 VAL A CA 1
ATOM 636 C C . VAL A 1 88 ? 1.264 33.703 -24.604 1.00 69.19 88 VAL A C 1
ATOM 638 O O . VAL A 1 88 ? 0.540 32.730 -24.405 1.00 69.19 88 VAL A O 1
ATOM 641 N N . GLN A 1 89 ? 2.187 34.092 -23.723 1.00 80.56 89 GLN A N 1
ATOM 642 C CA . GLN A 1 89 ? 2.306 33.497 -22.394 1.00 80.56 89 GLN A CA 1
ATOM 643 C C . GLN A 1 89 ? 1.212 34.056 -21.483 1.00 80.56 89 GLN A C 1
ATOM 645 O O . GLN A 1 89 ? 1.252 35.233 -21.112 1.00 80.56 89 GLN A O 1
ATOM 650 N N . GLN A 1 90 ? 0.256 33.201 -21.133 1.00 87.88 90 GLN A N 1
ATOM 651 C CA . GLN A 1 90 ? -0.748 33.483 -20.116 1.00 87.88 90 GLN A CA 1
ATOM 652 C C . GLN A 1 90 ? -0.199 33.148 -18.730 1.00 87.88 90 GLN A C 1
ATOM 654 O O . GLN A 1 90 ? 0.730 32.351 -18.600 1.00 87.88 90 GLN A O 1
ATOM 659 N N . VAL A 1 91 ? -0.758 33.769 -17.696 1.00 92.00 91 VAL A N 1
ATOM 660 C CA . VAL A 1 91 ? -0.380 33.561 -16.296 1.00 92.00 91 VAL A CA 1
ATOM 661 C C . VAL A 1 91 ? -1.647 33.336 -15.494 1.00 92.00 91 VAL A C 1
ATOM 663 O O . VAL A 1 91 ? -2.499 34.215 -15.436 1.00 92.00 91 VAL A O 1
ATOM 666 N N . TRP A 1 92 ? -1.751 32.169 -14.872 1.00 93.94 92 TRP A N 1
ATOM 667 C CA . TRP A 1 92 ? -2.900 31.746 -14.088 1.00 93.94 92 TRP A CA 1
ATOM 668 C C . TRP A 1 92 ? -2.485 31.509 -12.641 1.00 93.94 92 TRP A C 1
ATOM 670 O O . TRP A 1 92 ? -1.491 30.827 -12.389 1.00 93.94 92 TRP A O 1
ATOM 680 N N . VAL A 1 93 ? -3.243 32.066 -11.700 1.00 94.62 93 VAL A N 1
ATOM 681 C CA . VAL A 1 93 ? -3.021 31.915 -10.258 1.00 94.62 93 VAL A CA 1
ATOM 682 C C . VAL A 1 93 ? -4.288 31.386 -9.612 1.00 94.62 93 VAL A C 1
ATOM 684 O O . VAL A 1 93 ? -5.338 32.007 -9.740 1.00 94.62 93 VAL A O 1
ATOM 687 N N . ASP A 1 94 ? -4.199 30.244 -8.930 1.00 92.81 94 ASP A N 1
ATOM 688 C CA . ASP A 1 94 ? -5.321 29.617 -8.214 1.00 92.81 94 ASP A CA 1
ATOM 689 C C . ASP A 1 94 ? -6.596 29.527 -9.077 1.00 92.81 94 ASP A C 1
ATOM 691 O O . ASP A 1 94 ? -7.700 29.850 -8.645 1.00 92.81 94 ASP A O 1
ATOM 695 N N . GLY A 1 95 ? -6.424 29.149 -10.350 1.00 89.25 95 GLY A N 1
ATOM 696 C CA . GLY A 1 95 ? -7.514 29.016 -11.322 1.00 89.25 95 GLY A CA 1
ATOM 697 C C . GLY A 1 95 ? -7.999 30.318 -11.974 1.00 89.25 95 GLY A C 1
ATOM 698 O O . GLY A 1 95 ? -8.884 30.256 -12.823 1.00 89.25 95 GLY A O 1
ATOM 699 N N . HIS A 1 96 ? -7.419 31.476 -11.645 1.00 91.81 96 HIS A N 1
ATOM 700 C CA . HIS A 1 96 ? -7.766 32.772 -12.236 1.00 91.81 96 HIS A CA 1
ATOM 701 C C . HIS A 1 96 ? -6.752 33.183 -13.305 1.00 91.81 96 HIS A C 1
ATOM 703 O O . HIS A 1 96 ? -5.550 33.147 -13.044 1.00 91.81 96 HIS A O 1
ATOM 709 N N . ASP A 1 97 ? -7.212 33.619 -14.482 1.00 93.75 97 ASP A N 1
ATOM 710 C CA . ASP A 1 97 ? -6.341 34.255 -15.479 1.00 93.75 97 ASP A CA 1
ATOM 711 C C . ASP A 1 97 ? -5.955 35.650 -14.986 1.00 93.75 97 ASP A C 1
ATOM 713 O O . ASP A 1 97 ? -6.780 36.563 -14.910 1.00 93.75 97 ASP A O 1
ATOM 717 N N . VAL A 1 98 ? -4.681 35.811 -14.641 1.00 94.50 98 VAL A N 1
ATOM 718 C CA . VAL A 1 98 ? -4.133 37.059 -14.118 1.00 94.50 98 VAL A CA 1
ATOM 719 C C . VAL A 1 98 ? -3.207 37.753 -15.117 1.00 94.50 98 VAL A C 1
ATOM 721 O O . VAL A 1 98 ? -2.515 38.707 -14.761 1.00 94.50 98 VAL A O 1
ATOM 724 N N . THR A 1 99 ? -3.191 37.310 -16.377 1.00 89.69 99 THR A N 1
ATOM 725 C CA . THR A 1 99 ? -2.245 37.758 -17.410 1.00 89.69 99 THR A CA 1
ATOM 726 C C . THR A 1 99 ? -2.181 39.285 -17.528 1.00 89.69 99 THR A C 1
ATOM 728 O O . THR A 1 99 ? -1.091 39.860 -17.504 1.00 89.69 99 THR A O 1
ATOM 731 N N . GLU A 1 100 ? -3.320 39.969 -17.596 1.00 87.88 100 GLU A N 1
ATOM 732 C CA . GLU A 1 100 ? -3.347 41.433 -17.721 1.00 87.88 100 GLU A CA 1
ATOM 733 C C . GLU A 1 100 ? -3.245 42.142 -16.363 1.00 87.88 100 GLU A C 1
ATOM 735 O O . GLU A 1 100 ? -2.505 43.118 -16.215 1.00 87.88 100 GLU A O 1
ATOM 740 N N . VAL A 1 101 ? -3.917 41.622 -15.330 1.00 87.62 101 VAL A N 1
ATOM 741 C CA . VAL A 1 101 ? -4.005 42.297 -14.023 1.00 87.62 101 VAL A CA 1
ATOM 742 C C . VAL A 1 101 ? -2.653 42.379 -13.307 1.00 87.62 101 VAL A C 1
ATOM 744 O O . VAL A 1 101 ? -2.364 43.394 -12.671 1.00 87.62 101 VAL A O 1
ATOM 747 N N . ILE A 1 102 ? -1.762 41.393 -13.481 1.00 91.31 102 ILE A N 1
ATOM 748 C CA . ILE A 1 102 ? -0.408 41.444 -12.899 1.00 91.31 102 ILE A CA 1
ATOM 749 C C . ILE A 1 102 ? 0.464 42.548 -13.507 1.00 91.31 102 ILE A C 1
ATOM 751 O O . ILE A 1 102 ? 1.536 42.831 -12.980 1.00 91.31 102 ILE A O 1
ATOM 755 N N . ARG A 1 103 ? 0.059 43.147 -14.635 1.00 84.31 103 ARG A N 1
ATOM 756 C CA . ARG A 1 103 ? 0.805 44.204 -15.340 1.00 84.31 103 ARG A CA 1
ATOM 757 C C . ARG A 1 103 ? 0.264 45.606 -15.054 1.00 84.31 103 ARG A C 1
ATOM 759 O O . ARG A 1 103 ? 0.798 46.580 -15.584 1.00 84.31 103 ARG A O 1
ATOM 766 N N . THR A 1 104 ? -0.748 45.717 -14.196 1.00 82.06 104 THR A N 1
ATOM 767 C CA . THR A 1 104 ? -1.296 47.001 -13.748 1.00 82.06 104 THR A CA 1
ATOM 768 C C . THR A 1 104 ? -0.274 47.800 -12.922 1.00 82.06 104 THR A C 1
ATOM 770 O O . THR A 1 104 ? 0.645 47.213 -12.325 1.00 82.06 104 THR A O 1
ATOM 773 N N . PRO A 1 105 ? -0.400 49.143 -12.870 1.00 76.06 105 PRO A N 1
ATOM 774 C CA . PRO A 1 105 ? 0.461 49.989 -12.043 1.00 76.06 105 PRO A CA 1
ATOM 775 C C . PRO A 1 105 ? 0.470 49.586 -10.562 1.00 76.06 105 PRO A C 1
ATOM 777 O O . PRO A 1 105 ? 1.540 49.575 -9.953 1.00 76.06 105 PRO A O 1
ATOM 780 N N . ASP A 1 106 ? -0.676 49.176 -10.012 1.00 79.12 106 ASP A N 1
ATOM 781 C CA . ASP A 1 106 ? -0.829 48.847 -8.589 1.00 79.12 106 ASP A CA 1
ATOM 782 C C . ASP A 1 106 ? 0.010 47.630 -8.177 1.00 79.12 106 ASP A C 1
ATOM 784 O O . ASP A 1 106 ? 0.792 47.695 -7.225 1.00 79.12 106 ASP A O 1
ATOM 788 N N . VAL A 1 107 ? -0.055 46.542 -8.954 1.00 86.31 107 VAL A N 1
ATOM 789 C CA . VAL A 1 107 ? 0.776 45.347 -8.723 1.00 86.31 107 VAL A CA 1
ATOM 790 C C . VAL A 1 107 ? 2.251 45.657 -8.991 1.00 86.31 107 VAL A C 1
ATOM 792 O O . VAL A 1 107 ? 3.135 45.276 -8.220 1.00 86.31 107 VAL A O 1
ATOM 795 N N . THR A 1 108 ? 2.539 46.393 -10.069 1.00 80.44 108 THR A N 1
ATOM 796 C CA . THR A 1 108 ? 3.916 46.713 -10.475 1.00 80.44 108 THR A CA 1
ATOM 797 C C . THR A 1 108 ? 4.639 47.581 -9.445 1.00 80.44 108 THR A C 1
ATOM 799 O O . THR A 1 108 ? 5.840 47.396 -9.233 1.00 80.44 108 THR A O 1
ATOM 802 N N . ARG A 1 109 ? 3.929 48.502 -8.783 1.00 79.88 109 ARG A N 1
ATOM 803 C CA . ARG A 1 109 ? 4.479 49.357 -7.726 1.00 79.88 109 ARG A CA 1
ATOM 804 C C . ARG A 1 109 ? 4.822 48.560 -6.467 1.00 79.88 109 ARG A C 1
ATOM 806 O O . ARG A 1 109 ? 5.800 48.890 -5.803 1.00 79.88 109 ARG A O 1
ATOM 813 N N . LEU A 1 110 ? 4.068 47.508 -6.147 1.00 87.12 110 LEU A N 1
ATOM 814 C CA . LEU A 1 110 ? 4.197 46.765 -4.886 1.00 87.12 110 LEU A CA 1
ATOM 815 C C . LEU A 1 110 ? 5.058 45.496 -4.967 1.00 87.12 110 LEU A C 1
ATOM 817 O O . LEU A 1 110 ? 5.467 44.983 -3.928 1.00 87.12 110 LEU A O 1
ATOM 821 N N . VAL A 1 111 ? 5.417 45.031 -6.169 1.00 88.00 111 VAL A N 1
ATOM 822 C CA . VAL A 1 111 ? 6.208 43.795 -6.358 1.00 88.00 111 VAL A CA 1
ATOM 823 C C . VAL A 1 111 ? 7.538 43.778 -5.594 1.00 88.00 111 VAL A C 1
ATOM 825 O O . VAL A 1 111 ? 7.992 42.722 -5.157 1.00 88.00 111 VAL A O 1
ATOM 828 N N . HIS A 1 112 ? 8.139 44.951 -5.376 1.00 83.62 112 HIS A N 1
ATOM 829 C CA . HIS A 1 112 ? 9.411 45.093 -4.665 1.00 83.62 112 HIS A CA 1
ATOM 830 C C . HIS A 1 112 ? 9.342 44.682 -3.181 1.00 83.62 112 HIS A C 1
ATOM 832 O O . HIS A 1 112 ? 10.375 44.441 -2.561 1.00 83.62 112 HIS A O 1
ATOM 838 N N . LYS A 1 113 ? 8.142 44.622 -2.584 1.00 84.25 113 LYS A N 1
ATOM 839 C CA . LYS A 1 113 ? 7.968 44.142 -1.206 1.00 84.25 113 LYS A CA 1
ATOM 840 C C . LYS A 1 113 ? 8.165 42.627 -1.120 1.00 84.25 113 LYS A C 1
ATOM 842 O O . LYS A 1 113 ? 8.835 42.139 -0.217 1.00 84.25 113 LYS A O 1
ATOM 847 N N . LEU A 1 114 ? 7.651 41.892 -2.107 1.00 86.12 114 LEU A N 1
ATOM 848 C CA . LEU A 1 114 ? 7.772 40.435 -2.175 1.00 86.12 114 LEU A CA 1
ATOM 849 C C . LEU A 1 114 ? 9.117 39.990 -2.748 1.00 86.12 114 LEU A C 1
ATOM 851 O O . LEU A 1 114 ? 9.684 39.002 -2.289 1.00 86.12 114 LEU A O 1
ATOM 855 N N . ASP A 1 115 ? 9.651 40.708 -3.739 1.00 81.62 115 ASP A N 1
ATOM 856 C CA . ASP A 1 115 ? 10.884 40.296 -4.418 1.00 81.62 115 ASP A CA 1
ATOM 857 C C . ASP A 1 115 ? 12.152 40.409 -3.551 1.00 81.62 115 ASP A C 1
ATOM 859 O O . ASP A 1 115 ? 13.189 39.869 -3.949 1.00 81.62 115 ASP A O 1
ATOM 863 N N . ARG A 1 116 ? 12.060 41.078 -2.391 1.00 82.88 116 ARG A N 1
ATOM 864 C CA . ARG A 1 116 ? 13.099 41.212 -1.355 1.00 82.88 116 ARG A CA 1
ATOM 865 C C . ARG A 1 116 ? 12.996 40.167 -0.247 1.00 82.88 116 ARG A C 1
ATOM 867 O O . ARG A 1 116 ? 13.959 39.990 0.494 1.00 82.88 116 ARG A O 1
ATOM 874 N N . ASN A 1 117 ? 11.861 39.485 -0.129 1.00 84.69 117 ASN A N 1
ATOM 875 C CA . ASN A 1 117 ? 11.637 38.490 0.909 1.00 84.69 117 ASN A CA 1
ATOM 876 C C . ASN A 1 117 ? 12.253 37.140 0.495 1.00 84.69 117 ASN A C 1
ATOM 878 O O . ASN A 1 117 ? 11.802 36.514 -0.465 1.00 84.69 117 ASN A O 1
ATOM 882 N N . ALA A 1 118 ? 13.281 36.680 1.215 1.00 83.94 118 ALA A N 1
ATOM 883 C CA . ALA A 1 118 ? 13.977 35.425 0.920 1.00 83.94 118 ALA A CA 1
ATOM 884 C C . ALA A 1 118 ? 13.038 34.204 0.922 1.00 83.94 118 ALA A C 1
ATOM 886 O O . ALA A 1 118 ? 13.155 33.347 0.044 1.00 83.94 118 ALA A O 1
ATOM 887 N N . ASP A 1 119 ? 12.056 34.176 1.825 1.00 83.44 119 ASP A N 1
ATOM 888 C CA . ASP A 1 119 ? 11.123 33.057 1.988 1.00 83.44 119 ASP A CA 1
ATOM 889 C C . ASP A 1 119 ? 10.027 33.026 0.914 1.00 83.44 119 ASP A C 1
ATOM 891 O O . ASP A 1 119 ? 9.440 31.976 0.649 1.00 83.44 119 ASP A O 1
ATOM 895 N N . VAL A 1 120 ? 9.772 34.160 0.253 1.00 87.62 120 VAL A N 1
ATOM 896 C CA . VAL A 1 120 ? 8.958 34.243 -0.974 1.00 87.62 120 VAL A CA 1
ATOM 897 C C . VAL A 1 120 ? 9.784 33.829 -2.190 1.00 87.62 120 VAL A C 1
ATOM 899 O O . VAL A 1 120 ? 9.296 33.140 -3.087 1.00 87.62 120 VAL A O 1
ATOM 902 N N . ARG A 1 121 ? 11.057 34.232 -2.234 1.00 88.81 121 ARG A N 1
ATOM 903 C CA . ARG A 1 121 ? 11.955 33.925 -3.351 1.00 88.81 121 ARG A CA 1
ATOM 904 C C . ARG A 1 121 ? 12.288 32.443 -3.436 1.00 88.81 121 ARG A C 1
ATOM 906 O O . ARG A 1 121 ? 12.293 31.919 -4.540 1.00 88.81 121 ARG A O 1
ATOM 913 N N . ALA A 1 122 ? 12.546 31.765 -2.319 1.00 84.50 122 ALA A N 1
ATOM 914 C CA . ALA A 1 122 ? 12.922 30.350 -2.304 1.00 84.50 122 ALA A CA 1
ATOM 915 C C . ALA A 1 122 ? 11.958 29.442 -3.110 1.00 84.50 122 ALA A C 1
ATOM 917 O O . ALA A 1 122 ? 12.427 28.774 -4.038 1.00 84.50 122 ALA A O 1
ATOM 918 N N . PRO A 1 123 ? 10.627 29.450 -2.868 1.00 81.12 123 PRO A N 1
ATOM 919 C CA . PRO A 1 123 ? 9.691 28.650 -3.660 1.00 81.12 123 PRO A CA 1
ATOM 920 C C . PRO A 1 123 ? 9.573 29.129 -5.117 1.00 81.12 123 PRO A C 1
ATOM 922 O O . PRO A 1 123 ? 9.451 28.305 -6.024 1.00 81.12 123 PRO A O 1
ATOM 925 N N . LEU A 1 124 ? 9.665 30.439 -5.381 1.00 89.31 124 LEU A N 1
ATOM 926 C CA . LEU A 1 124 ? 9.611 30.967 -6.750 1.00 89.31 124 LEU A CA 1
ATOM 927 C C . LEU A 1 124 ? 10.855 30.611 -7.570 1.00 89.31 124 LEU A C 1
ATOM 929 O O . LEU A 1 124 ? 10.719 30.285 -8.744 1.00 89.31 124 LEU A O 1
ATOM 933 N N . VAL A 1 125 ? 12.048 30.614 -6.971 1.00 88.75 125 VAL A N 1
ATOM 934 C CA . VAL A 1 125 ? 13.302 30.190 -7.613 1.00 88.75 125 VAL A CA 1
ATOM 935 C C . VAL A 1 125 ? 13.276 28.693 -7.904 1.00 88.75 125 VAL A C 1
ATOM 937 O O . VAL A 1 125 ? 13.658 28.282 -9.000 1.00 88.75 125 VAL A O 1
ATOM 940 N N . ALA A 1 126 ? 12.775 27.873 -6.974 1.00 82.38 126 ALA A N 1
ATOM 941 C CA . ALA A 1 126 ? 12.568 26.447 -7.222 1.00 82.38 126 ALA A CA 1
ATOM 942 C C . ALA A 1 126 ? 11.622 26.221 -8.416 1.00 82.38 126 ALA A C 1
ATOM 944 O O . ALA A 1 126 ? 11.932 25.437 -9.316 1.00 82.38 126 ALA A O 1
ATOM 945 N N . LEU A 1 127 ? 10.519 26.975 -8.487 1.00 84.38 127 LEU A N 1
ATOM 946 C CA . LEU A 1 127 ? 9.582 26.911 -9.608 1.00 84.38 127 LEU A CA 1
ATOM 947 C C . LEU A 1 127 ? 10.199 27.415 -10.924 1.00 84.38 127 LEU A C 1
ATOM 949 O O . LEU A 1 127 ? 9.995 26.796 -11.965 1.00 84.38 127 LEU A O 1
ATOM 953 N N . GLN A 1 128 ? 10.983 28.495 -10.895 1.00 90.88 128 GLN A N 1
ATOM 954 C CA . GLN A 1 128 ? 11.709 29.011 -12.062 1.00 90.88 128 GLN A CA 1
ATOM 955 C C . GLN A 1 128 ? 12.669 27.958 -12.614 1.00 90.88 128 GLN A C 1
ATOM 957 O O . GLN A 1 128 ? 12.637 27.674 -13.811 1.00 90.88 128 GLN A O 1
ATOM 962 N N . ARG A 1 129 ? 13.460 27.322 -11.739 1.00 89.31 129 ARG A N 1
ATOM 963 C CA . ARG A 1 129 ? 14.379 26.237 -12.107 1.00 89.31 129 ARG A CA 1
ATOM 964 C C . ARG A 1 129 ? 13.645 25.052 -12.714 1.00 89.31 129 ARG A C 1
ATOM 966 O O . ARG A 1 129 ? 14.031 24.568 -13.774 1.00 89.31 129 ARG A O 1
ATOM 973 N N . PHE A 1 130 ? 12.551 24.638 -12.083 1.00 84.31 130 PHE A N 1
ATOM 974 C CA . PHE A 1 130 ? 11.709 23.561 -12.584 1.00 84.31 130 PHE A CA 1
ATOM 975 C C . PHE A 1 130 ? 11.127 23.871 -13.969 1.00 84.31 130 PHE A C 1
ATOM 977 O O . PHE A 1 130 ? 11.169 23.021 -14.854 1.00 84.31 130 PHE A O 1
ATOM 984 N N . LEU A 1 131 ? 10.603 25.083 -14.190 1.00 81.38 131 LEU A N 1
ATOM 985 C CA . LEU A 1 131 ? 10.059 25.487 -15.489 1.00 81.38 131 LEU A CA 1
ATOM 986 C C . LEU A 1 131 ? 11.150 25.589 -16.563 1.00 81.38 131 LEU A C 1
ATOM 988 O O . LEU A 1 131 ? 10.926 25.128 -17.682 1.00 81.38 131 LEU A O 1
ATOM 992 N N . GLY A 1 132 ? 12.327 26.120 -16.216 1.00 81.62 132 GLY A N 1
ATOM 993 C CA . GLY A 1 132 ? 13.472 26.224 -17.124 1.00 81.62 132 GLY A CA 1
ATOM 994 C C . GLY A 1 132 ? 14.094 24.877 -17.504 1.00 81.62 132 GLY A C 1
ATOM 995 O O . GLY A 1 132 ? 14.583 24.734 -18.617 1.00 81.62 132 GLY A O 1
ATOM 996 N N . ALA A 1 133 ? 14.028 23.866 -16.631 1.00 76.75 133 ALA A N 1
ATOM 997 C CA . ALA A 1 133 ? 14.608 22.542 -16.881 1.00 76.75 133 ALA A CA 1
ATOM 998 C C . ALA A 1 133 ? 13.751 21.630 -17.784 1.00 76.75 133 ALA A C 1
ATOM 1000 O O . ALA A 1 133 ? 14.225 20.590 -18.242 1.00 76.75 133 ALA A O 1
ATOM 1001 N N . LYS A 1 134 ? 12.487 21.988 -18.058 1.00 74.06 134 LYS A N 1
ATOM 1002 C CA . LYS A 1 134 ? 11.568 21.153 -18.860 1.00 74.06 134 LYS A CA 1
ATOM 1003 C C . LYS A 1 134 ? 11.936 21.079 -20.341 1.00 74.06 134 LYS A C 1
ATOM 1005 O O . LYS A 1 134 ? 11.574 20.111 -21.009 1.00 74.06 134 LYS A O 1
ATOM 1010 N N . GLN A 1 135 ? 12.573 22.120 -20.866 1.00 78.25 135 GLN A N 1
ATOM 1011 C CA . GLN A 1 135 ? 12.925 22.275 -22.277 1.00 78.25 135 GLN A CA 1
ATOM 1012 C C . GLN A 1 135 ? 13.934 23.424 -22.438 1.00 78.25 135 GLN A C 1
ATOM 1014 O O . GLN A 1 135 ? 14.018 24.258 -21.536 1.00 78.25 135 GLN A O 1
ATOM 1019 N N . PRO A 1 136 ? 14.659 23.519 -23.569 1.00 88.38 136 PRO A N 1
ATOM 1020 C CA . PRO A 1 136 ? 15.524 24.664 -23.844 1.00 88.38 136 PRO A CA 1
ATOM 1021 C C . PRO A 1 136 ? 14.769 25.982 -23.651 1.00 88.38 136 PRO A C 1
ATOM 1023 O O . PRO A 1 136 ? 13.675 26.154 -24.196 1.00 88.38 136 PRO A O 1
ATOM 1026 N N . THR A 1 137 ? 15.315 26.876 -22.827 1.00 90.62 137 THR A N 1
ATOM 1027 C CA . THR A 1 137 ? 14.584 28.040 -22.303 1.00 90.62 137 THR A CA 1
ATOM 1028 C C . THR A 1 137 ? 15.439 29.301 -22.362 1.00 90.62 137 THR A C 1
ATOM 1030 O O . THR A 1 137 ? 16.608 29.301 -21.986 1.00 90.62 137 THR A O 1
ATOM 1033 N N . VAL A 1 138 ? 14.837 30.407 -22.794 1.00 92.81 138 VAL A N 1
ATOM 1034 C CA . VAL A 1 138 ? 15.353 31.761 -22.587 1.00 92.81 138 VAL A CA 1
ATOM 1035 C C . VAL A 1 138 ? 14.639 32.341 -21.372 1.00 92.81 138 VAL A C 1
ATOM 1037 O O . VAL A 1 138 ? 13.428 32.585 -21.407 1.00 92.81 138 VAL A O 1
ATOM 1040 N N . ALA A 1 139 ? 15.386 32.529 -20.289 1.00 92.62 139 ALA A N 1
ATOM 1041 C CA . ALA A 1 139 ? 14.877 33.061 -19.032 1.00 92.62 139 ALA A CA 1
ATOM 1042 C C . ALA A 1 139 ? 15.353 34.501 -18.849 1.00 92.62 139 ALA A C 1
ATOM 1044 O O . ALA A 1 139 ? 16.544 34.786 -18.983 1.00 92.62 139 ALA A O 1
ATOM 1045 N N . GLU A 1 140 ? 14.427 35.406 -18.535 1.00 92.31 140 GLU A N 1
ATOM 1046 C CA . GLU A 1 140 ? 14.750 36.810 -18.275 1.00 92.31 140 GLU A CA 1
ATOM 1047 C C . GLU A 1 140 ? 14.450 37.195 -16.831 1.00 92.31 140 GLU A C 1
ATOM 1049 O O . GLU A 1 140 ? 13.476 36.721 -16.233 1.00 92.31 140 GLU A O 1
ATOM 1054 N N . GLY A 1 141 ? 15.304 38.047 -16.269 1.00 89.12 141 GLY A N 1
ATOM 1055 C CA . GLY A 1 141 ? 15.148 38.517 -14.905 1.00 89.12 141 GLY A CA 1
ATOM 1056 C C . GLY A 1 141 ? 16.257 39.461 -14.459 1.00 89.12 141 GLY A C 1
ATOM 1057 O O . GLY A 1 141 ? 16.728 40.309 -15.220 1.00 89.12 141 GLY A O 1
ATOM 1058 N N . ARG A 1 142 ? 16.583 39.395 -13.166 1.00 84.38 142 ARG A N 1
ATOM 1059 C CA . ARG A 1 142 ? 17.577 40.267 -12.515 1.00 84.38 142 ARG A CA 1
ATOM 1060 C C . ARG A 1 142 ? 18.757 39.493 -11.919 1.00 84.38 142 ARG A C 1
ATOM 1062 O O . ARG A 1 142 ? 19.730 40.110 -11.505 1.00 84.38 142 ARG A O 1
ATOM 1069 N N . ASP A 1 143 ? 18.630 38.180 -11.815 1.00 87.75 143 ASP A N 1
ATOM 1070 C CA . ASP A 1 143 ? 19.555 37.259 -11.158 1.00 87.75 143 ASP A CA 1
ATOM 1071 C C . ASP A 1 143 ? 19.492 35.851 -11.787 1.00 87.75 143 ASP A C 1
ATOM 1073 O O . ASP A 1 143 ? 19.729 34.833 -11.130 1.00 87.75 143 ASP A O 1
ATOM 1077 N N . MET A 1 144 ? 19.161 35.780 -13.078 1.00 91.38 144 MET A N 1
ATOM 1078 C CA . MET A 1 144 ? 19.047 34.535 -13.829 1.00 91.38 144 MET A CA 1
ATOM 1079 C C . MET A 1 144 ? 20.394 33.832 -13.942 1.00 91.38 144 MET A C 1
ATOM 1081 O O . MET A 1 144 ? 20.475 32.650 -13.649 1.00 91.38 144 MET A O 1
ATOM 1085 N N . GLY A 1 145 ? 21.457 34.539 -14.315 1.00 86.31 145 GLY A N 1
ATOM 1086 C CA . GLY A 1 145 ? 22.796 33.971 -14.466 1.00 86.31 145 GLY A CA 1
ATOM 1087 C C . GLY A 1 145 ? 23.578 33.837 -13.158 1.00 86.31 145 GLY A C 1
ATOM 1088 O O . GLY A 1 145 ? 24.609 33.171 -13.145 1.00 86.31 145 GLY A O 1
ATOM 1089 N N . THR A 1 146 ? 23.119 34.465 -12.070 1.00 86.38 146 THR A N 1
ATOM 1090 C CA . THR A 1 146 ? 23.815 34.477 -10.768 1.00 86.38 146 THR A CA 1
ATOM 1091 C C . THR A 1 146 ? 23.171 33.572 -9.723 1.00 86.38 146 THR A C 1
ATOM 1093 O O . THR A 1 146 ? 23.885 32.956 -8.938 1.00 86.38 146 THR A O 1
ATOM 1096 N N . VAL A 1 147 ? 21.838 33.484 -9.688 1.00 86.38 147 VAL A N 1
ATOM 1097 C CA . VAL A 1 147 ? 21.098 32.773 -8.631 1.00 86.38 147 VAL A CA 1
ATOM 1098 C C . VAL A 1 147 ? 20.220 31.673 -9.207 1.00 86.38 147 VAL A C 1
ATOM 1100 O O . VAL A 1 147 ? 20.256 30.546 -8.716 1.00 86.38 147 VAL A O 1
ATOM 1103 N N . VAL A 1 148 ? 19.412 31.959 -10.228 1.00 87.25 148 VAL A N 1
ATOM 1104 C CA . VAL A 1 148 ? 18.394 30.998 -10.687 1.00 87.25 148 VAL A CA 1
ATOM 1105 C C . VAL A 1 148 ? 19.012 29.899 -11.549 1.00 87.25 148 VAL A C 1
ATOM 1107 O O . VAL A 1 148 ? 18.784 28.722 -11.280 1.00 87.25 148 VAL A O 1
ATOM 1110 N N . PHE A 1 149 ? 19.859 30.265 -12.504 1.00 91.50 149 PHE A N 1
ATOM 1111 C CA . PHE A 1 149 ? 20.560 29.379 -13.432 1.00 91.50 149 PHE A CA 1
ATOM 1112 C C . PHE A 1 149 ? 22.064 29.714 -13.479 1.00 91.50 149 PHE A C 1
ATOM 1114 O O . PHE A 1 149 ? 22.573 30.168 -14.508 1.00 91.50 149 PHE A O 1
ATOM 1121 N N . PRO A 1 150 ? 22.806 29.491 -12.376 1.00 88.44 150 PRO A N 1
ATOM 1122 C CA . PRO A 1 150 ? 24.247 29.740 -12.327 1.00 88.44 150 PRO A CA 1
ATOM 1123 C C . PRO A 1 150 ? 25.044 28.839 -13.279 1.00 88.44 150 PRO A C 1
ATOM 1125 O O . PRO A 1 150 ? 26.170 29.174 -13.610 1.00 88.44 150 PRO A O 1
ATOM 1128 N N . ASP A 1 151 ? 24.459 27.754 -13.782 1.00 84.12 151 ASP A N 1
ATOM 1129 C CA . ASP A 1 151 ? 25.083 26.869 -14.774 1.00 84.12 151 ASP A CA 1
ATOM 1130 C C . ASP A 1 151 ? 24.524 27.081 -16.195 1.00 84.12 151 ASP A C 1
ATOM 1132 O O . ASP A 1 151 ? 24.709 26.239 -17.078 1.00 84.12 151 ASP A O 1
ATOM 1136 N N . ALA A 1 152 ? 23.807 28.193 -16.432 1.00 86.38 152 ALA A N 1
ATOM 1137 C CA . ALA A 1 152 ? 23.314 28.543 -17.761 1.00 86.38 152 ALA A CA 1
ATOM 1138 C C . ALA A 1 152 ? 24.482 28.670 -18.747 1.00 86.38 152 ALA A C 1
ATOM 1140 O O . ALA A 1 152 ? 25.431 29.417 -18.522 1.00 86.38 152 ALA A O 1
ATOM 1141 N N . ARG A 1 153 ? 24.382 27.964 -19.874 1.00 82.81 153 ARG A N 1
ATOM 1142 C CA . ARG A 1 153 ? 25.430 27.878 -20.904 1.00 82.81 153 ARG A CA 1
ATOM 1143 C C . ARG A 1 153 ? 25.681 29.184 -21.640 1.00 82.81 153 ARG A C 1
ATOM 1145 O O . ARG A 1 153 ? 26.759 29.369 -22.194 1.00 82.81 153 ARG A O 1
ATOM 1152 N N . CYS A 1 154 ? 24.690 30.069 -21.677 1.00 90.00 154 CYS A N 1
ATOM 1153 C CA . CYS A 1 154 ? 24.849 31.424 -22.177 1.00 90.00 154 CYS A CA 1
ATOM 1154 C C . CYS A 1 154 ? 24.196 32.389 -21.189 1.00 90.00 154 CYS A C 1
ATOM 1156 O O . CYS A 1 154 ? 22.985 32.333 -20.965 1.00 90.00 154 CYS A O 1
ATOM 1158 N N . LYS A 1 155 ? 25.001 33.270 -20.598 1.00 94.00 155 LYS A N 1
ATOM 1159 C CA . LYS A 1 155 ? 24.542 34.330 -19.702 1.00 94.00 155 LYS A CA 1
ATOM 1160 C C . LYS A 1 155 ? 24.835 35.666 -20.351 1.00 94.00 155 LYS A C 1
ATOM 1162 O O . LYS A 1 155 ? 25.954 35.918 -20.794 1.00 94.00 155 LYS A O 1
ATOM 1167 N N . ILE A 1 156 ? 23.828 36.520 -20.417 1.00 94.19 156 ILE A N 1
ATOM 1168 C CA . ILE A 1 156 ? 23.914 37.829 -21.050 1.00 94.19 156 ILE A CA 1
ATOM 1169 C C . ILE A 1 156 ? 23.453 38.861 -20.041 1.00 94.19 156 ILE A C 1
ATOM 1171 O O . ILE A 1 156 ? 22.384 38.734 -19.447 1.00 94.19 156 ILE A O 1
ATOM 1175 N N . TYR A 1 157 ? 24.251 39.907 -19.886 1.00 93.19 157 TYR A N 1
ATOM 1176 C CA . TYR A 1 157 ? 23.867 41.086 -19.135 1.00 93.19 157 TYR A CA 1
ATOM 1177 C C . TYR A 1 157 ? 23.597 42.221 -20.118 1.00 93.19 157 TYR A C 1
ATOM 1179 O O . TYR A 1 157 ? 24.523 42.799 -20.690 1.00 93.19 157 TYR A O 1
ATOM 1187 N N . LEU A 1 158 ? 22.313 42.492 -20.343 1.00 91.75 158 LEU A N 1
ATOM 1188 C CA . LEU A 1 158 ? 21.831 43.573 -21.191 1.00 91.75 158 LEU A CA 1
ATOM 1189 C C . LEU A 1 158 ? 21.878 44.890 -20.434 1.00 91.75 158 LEU A C 1
ATOM 1191 O O . LEU A 1 158 ? 21.261 45.014 -19.379 1.00 91.75 158 LEU A O 1
ATOM 1195 N N . ASP A 1 159 ? 22.522 45.890 -21.019 1.00 89.69 159 ASP A N 1
ATOM 1196 C CA . ASP A 1 159 ? 22.578 47.234 -20.460 1.00 89.69 159 ASP A CA 1
ATOM 1197 C C . ASP A 1 159 ? 22.235 48.294 -21.514 1.00 89.69 159 ASP A C 1
ATOM 1199 O O . ASP A 1 159 ? 22.164 48.019 -22.716 1.00 89.69 159 ASP A O 1
ATOM 1203 N N . ALA A 1 160 ? 21.940 49.503 -21.055 1.00 87.31 160 ALA A N 1
ATOM 1204 C CA . ALA A 1 160 ? 21.794 50.692 -21.883 1.00 87.31 160 ALA A CA 1
ATOM 1205 C C . ALA A 1 160 ? 21.907 51.940 -21.007 1.00 87.31 160 ALA A C 1
ATOM 1207 O O . ALA A 1 160 ? 21.530 51.922 -19.828 1.00 87.31 160 ALA A O 1
ATOM 1208 N N . SER A 1 161 ? 22.340 53.049 -21.606 1.00 88.00 161 SER A N 1
ATOM 1209 C CA . SER A 1 161 ? 22.398 54.338 -20.927 1.00 88.00 161 SER A CA 1
ATOM 1210 C C . SER A 1 161 ? 21.042 54.681 -20.301 1.00 88.00 161 SER A C 1
ATOM 1212 O O . SER A 1 161 ? 19.974 54.373 -20.845 1.00 88.00 161 SER A O 1
ATOM 1214 N N . LEU A 1 162 ? 21.073 55.315 -19.125 1.00 85.56 162 LEU A N 1
ATOM 1215 C CA . LEU A 1 162 ? 19.856 55.723 -18.419 1.00 85.56 162 LEU A CA 1
ATOM 1216 C C . LEU A 1 162 ? 18.963 56.599 -19.313 1.00 85.56 162 LEU A C 1
ATOM 1218 O O . LEU A 1 162 ? 17.740 56.479 -19.278 1.00 85.56 162 LEU A O 1
ATOM 1222 N N . GLU A 1 163 ? 19.572 57.425 -20.163 1.00 84.88 163 GLU A N 1
ATOM 1223 C CA . GLU A 1 163 ? 18.876 58.238 -21.155 1.00 84.88 163 GLU A CA 1
ATOM 1224 C C . GLU A 1 163 ? 18.135 57.385 -22.193 1.00 84.88 163 GLU A C 1
ATOM 1226 O O . GLU A 1 163 ? 16.925 57.550 -22.351 1.00 84.88 163 GLU A O 1
ATOM 1231 N N . ALA A 1 164 ? 18.801 56.408 -22.818 1.00 83.81 164 ALA A N 1
ATOM 1232 C CA . ALA A 1 164 ? 18.174 55.523 -23.798 1.00 83.81 164 ALA A CA 1
ATOM 1233 C C . ALA A 1 164 ? 17.050 54.676 -23.176 1.00 83.81 164 ALA A C 1
ATOM 1235 O O . ALA A 1 164 ? 15.990 54.495 -23.780 1.00 83.81 164 ALA A O 1
ATOM 1236 N N . ARG A 1 165 ? 17.233 54.185 -21.943 1.00 86.69 165 ARG A N 1
ATOM 1237 C CA . ARG A 1 165 ? 16.194 53.432 -21.213 1.00 86.69 165 ARG A CA 1
ATOM 1238 C C . ARG A 1 165 ? 14.991 54.308 -20.865 1.00 86.69 165 ARG A C 1
ATOM 1240 O O . ARG A 1 165 ? 13.854 53.856 -21.010 1.00 86.69 165 ARG A O 1
ATOM 1247 N N . THR A 1 166 ? 15.232 55.561 -20.476 1.00 85.62 166 THR A N 1
ATOM 1248 C CA . THR A 1 166 ? 14.177 56.550 -20.209 1.00 85.62 166 THR A CA 1
ATOM 1249 C C . THR A 1 166 ? 13.395 56.864 -21.481 1.00 85.62 166 THR A C 1
ATOM 1251 O O . THR A 1 166 ? 12.171 56.775 -21.466 1.00 85.62 166 THR A O 1
ATOM 1254 N N . GLN A 1 167 ? 14.074 57.141 -22.599 1.00 84.88 167 GLN A N 1
ATOM 1255 C CA . GLN A 1 167 ? 13.432 57.433 -23.886 1.00 84.88 167 GLN A CA 1
ATOM 1256 C C . GLN A 1 167 ? 12.593 56.251 -24.395 1.00 84.88 167 GLN A C 1
ATOM 1258 O O . GLN A 1 167 ? 11.440 56.434 -24.788 1.00 84.88 167 GLN A O 1
ATOM 1263 N N . ARG A 1 168 ? 13.121 55.019 -24.326 1.00 84.69 168 ARG A N 1
ATOM 1264 C CA . ARG A 1 168 ? 12.385 53.794 -24.704 1.00 84.69 168 ARG A CA 1
ATOM 1265 C C . ARG A 1 168 ? 11.133 53.603 -23.854 1.00 84.69 168 ARG A C 1
ATOM 1267 O O . ARG A 1 168 ? 10.065 53.300 -24.382 1.00 84.69 168 ARG A O 1
ATOM 1274 N N . ARG A 1 169 ? 11.249 53.803 -22.539 1.00 81.12 169 ARG A N 1
ATOM 1275 C CA . ARG A 1 169 ? 10.119 53.670 -21.615 1.00 81.12 169 ARG A CA 1
ATOM 1276 C C . ARG A 1 169 ? 9.092 54.786 -21.805 1.00 81.12 169 ARG A C 1
ATOM 1278 O O . ARG A 1 169 ? 7.897 54.511 -21.759 1.00 81.12 169 ARG A O 1
ATOM 1285 N N . ALA A 1 170 ? 9.543 56.010 -22.072 1.00 82.50 170 ALA A N 1
ATOM 1286 C CA . ALA A 1 170 ? 8.682 57.137 -22.401 1.00 82.50 170 ALA A CA 1
ATOM 1287 C C . ALA A 1 170 ? 7.889 56.876 -23.689 1.00 82.50 170 ALA A C 1
ATOM 1289 O O . ALA A 1 170 ? 6.683 57.102 -23.721 1.00 82.50 170 ALA A O 1
ATOM 1290 N N . ALA A 1 171 ? 8.536 56.340 -24.728 1.00 82.31 171 ALA A N 1
ATOM 1291 C CA . ALA A 1 171 ? 7.872 55.953 -25.970 1.00 82.31 171 ALA A CA 1
ATOM 1292 C C . ALA A 1 171 ? 6.813 54.856 -25.747 1.00 82.31 171 ALA A C 1
ATOM 1294 O O . ALA A 1 171 ? 5.698 54.977 -26.252 1.00 82.31 171 ALA A O 1
ATOM 1295 N N . GLU A 1 172 ? 7.117 53.830 -24.942 1.00 77.69 172 GLU A N 1
ATOM 1296 C CA . GLU A 1 172 ? 6.161 52.768 -24.590 1.00 77.69 172 GLU A CA 1
ATOM 1297 C C . GLU A 1 172 ? 4.937 53.314 -23.832 1.00 77.69 172 GLU A C 1
ATOM 1299 O O . GLU A 1 172 ? 3.801 52.937 -24.115 1.00 77.69 172 GLU A O 1
ATOM 1304 N N . LEU A 1 173 ? 5.154 54.215 -22.869 1.00 75.88 173 LEU A N 1
ATOM 1305 C CA . LEU A 1 173 ? 4.080 54.829 -22.084 1.00 75.88 173 LEU A CA 1
ATOM 1306 C C . LEU A 1 173 ? 3.212 55.767 -22.936 1.00 75.88 173 LEU A C 1
ATOM 1308 O O . LEU A 1 173 ? 1.986 55.704 -22.844 1.00 75.88 173 LEU A O 1
ATOM 1312 N N . ARG A 1 174 ? 3.823 56.550 -23.836 1.00 83.00 174 ARG A N 1
ATOM 1313 C CA . ARG A 1 174 ? 3.103 57.393 -24.807 1.00 83.00 174 ARG A CA 1
ATOM 1314 C C . ARG A 1 174 ? 2.234 56.565 -25.753 1.00 83.00 174 ARG A C 1
ATOM 1316 O O . ARG A 1 174 ? 1.089 56.933 -25.988 1.00 83.00 174 ARG A O 1
ATOM 1323 N N . GLN A 1 175 ? 2.732 55.425 -26.240 1.00 79.62 175 GLN A N 1
ATOM 1324 C CA . GLN A 1 175 ? 1.940 54.493 -27.059 1.00 79.62 175 GLN A CA 1
ATOM 1325 C C . GLN A 1 175 ? 0.727 53.921 -26.311 1.00 79.62 175 GLN A C 1
ATOM 1327 O O . GLN A 1 175 ? -0.272 53.581 -26.936 1.00 79.62 175 GLN A O 1
ATOM 1332 N N . LYS A 1 176 ? 0.791 53.845 -24.977 1.00 73.12 176 LYS A N 1
ATOM 1333 C CA . LYS A 1 176 ? -0.308 53.406 -24.103 1.00 73.12 176 LYS A CA 1
ATOM 1334 C C . LYS A 1 176 ? -1.210 54.556 -23.630 1.00 73.12 176 LYS A C 1
ATOM 1336 O O . LYS A 1 176 ? -2.060 54.336 -22.775 1.00 73.12 176 LYS A O 1
ATOM 1341 N N . GLY A 1 177 ? -1.023 55.772 -24.154 1.00 76.00 177 GLY A N 1
ATOM 1342 C CA . GLY A 1 177 ? -1.813 56.953 -23.787 1.00 76.00 177 GLY A CA 1
ATOM 1343 C C . GLY A 1 177 ? -1.511 57.514 -22.393 1.00 76.00 177 GLY A C 1
ATOM 1344 O O . GLY A 1 177 ? -2.294 58.305 -21.874 1.00 76.00 177 GLY A O 1
ATOM 1345 N N . VAL A 1 178 ? -0.394 57.118 -21.775 1.00 76.19 178 VAL A N 1
ATOM 1346 C CA . VAL A 1 178 ? 0.007 57.587 -20.443 1.00 76.19 178 VAL A CA 1
ATOM 1347 C C . VAL A 1 178 ? 0.828 58.877 -20.588 1.00 76.19 178 VAL A C 1
ATOM 1349 O O . VAL A 1 178 ? 1.805 58.880 -21.343 1.00 76.19 178 VAL A O 1
ATOM 1352 N N . PRO A 1 179 ? 0.481 59.974 -19.885 1.00 77.19 179 PRO A N 1
ATOM 1353 C CA . PRO A 1 179 ? 1.298 61.187 -19.855 1.00 77.19 179 PRO A CA 1
ATOM 1354 C C . PRO A 1 179 ? 2.693 60.893 -19.291 1.00 77.19 179 PRO A C 1
ATOM 1356 O O . PRO A 1 179 ? 2.816 60.208 -18.278 1.00 77.19 179 PRO A O 1
ATOM 1359 N N . VAL A 1 180 ? 3.750 61.409 -19.928 1.00 83.19 180 VAL A N 1
ATOM 1360 C CA . VAL A 1 180 ? 5.137 61.148 -19.508 1.00 83.19 180 VAL A CA 1
ATOM 1361 C C . VAL A 1 180 ? 5.883 62.445 -19.233 1.00 83.19 180 VAL A C 1
ATOM 1363 O O . VAL A 1 180 ? 6.129 63.223 -20.155 1.00 83.19 180 VAL A O 1
ATOM 1366 N N . ASN A 1 181 ? 6.322 62.618 -17.986 1.00 87.12 181 ASN A N 1
ATOM 1367 C CA . ASN A 1 181 ? 7.389 63.541 -17.620 1.00 87.12 181 ASN A CA 1
ATOM 1368 C C . ASN A 1 181 ? 8.726 62.782 -17.658 1.00 87.12 181 ASN A C 1
ATOM 1370 O O . ASN A 1 181 ? 8.989 61.917 -16.825 1.00 87.12 181 ASN A O 1
ATOM 1374 N N . GLU A 1 182 ? 9.569 63.068 -18.653 1.00 80.94 182 GLU A N 1
ATOM 1375 C CA . GLU A 1 182 ? 10.824 62.328 -18.848 1.00 80.94 182 GLU A CA 1
ATOM 1376 C C . GLU A 1 182 ? 11.838 62.541 -17.717 1.00 80.94 182 GLU A C 1
ATOM 1378 O O . GLU A 1 182 ? 12.667 61.667 -17.479 1.00 80.94 182 GLU A O 1
ATOM 1383 N N . THR A 1 183 ? 11.780 63.668 -17.003 1.00 80.81 183 THR A N 1
ATOM 1384 C CA . THR A 1 183 ? 12.679 63.941 -15.873 1.00 80.81 183 THR A CA 1
ATOM 1385 C C . THR A 1 183 ? 12.308 63.096 -14.660 1.00 80.81 183 THR A C 1
ATOM 1387 O O . THR A 1 183 ? 13.184 62.466 -14.072 1.00 80.81 183 THR A O 1
ATOM 1390 N N . GLU A 1 184 ? 11.017 63.012 -14.336 1.00 79.81 184 GLU A N 1
ATOM 1391 C CA . GLU A 1 184 ? 10.511 62.152 -13.257 1.00 79.81 184 GLU A CA 1
ATOM 1392 C C . GLU A 1 184 ? 10.728 60.672 -13.584 1.00 79.81 184 GLU A C 1
ATOM 1394 O O . GLU A 1 184 ? 11.273 59.933 -12.768 1.00 79.81 184 GLU A O 1
ATOM 1399 N N . LEU A 1 185 ? 10.418 60.250 -14.815 1.00 81.00 185 LEU A N 1
ATOM 1400 C CA . LEU A 1 185 ? 10.623 58.870 -15.257 1.00 81.00 185 LEU A CA 1
ATOM 1401 C C . LEU A 1 185 ? 12.101 58.449 -15.194 1.00 81.00 185 LEU A C 1
ATOM 1403 O O . LEU A 1 185 ? 12.411 57.312 -14.831 1.00 81.00 185 LEU A O 1
ATOM 1407 N N . ARG A 1 186 ? 13.023 59.357 -15.544 1.00 84.06 186 ARG A N 1
ATOM 1408 C CA . ARG A 1 186 ? 14.469 59.112 -15.443 1.00 84.06 186 ARG A CA 1
ATOM 1409 C C . ARG A 1 186 ? 14.880 58.842 -14.000 1.00 84.06 186 ARG A C 1
ATOM 1411 O O . ARG A 1 186 ? 15.631 57.900 -13.745 1.00 84.06 186 ARG A O 1
ATOM 1418 N N . GLU A 1 187 ? 14.376 59.648 -13.071 1.00 80.38 187 GLU A N 1
ATOM 1419 C CA . GLU A 1 187 ? 14.694 59.525 -11.651 1.00 80.38 187 GLU A CA 1
ATOM 1420 C C . GLU A 1 187 ? 14.069 58.267 -11.029 1.00 80.38 187 GLU A C 1
ATOM 1422 O O . GLU A 1 187 ? 14.736 57.549 -10.285 1.00 80.38 187 GLU A O 1
ATOM 1427 N N . GLU A 1 188 ? 12.845 57.905 -11.419 1.00 78.00 188 GLU A N 1
ATOM 1428 C CA . GLU A 1 188 ? 12.210 56.645 -11.015 1.00 78.00 188 GLU A CA 1
ATOM 1429 C C . GLU A 1 188 ? 13.015 55.413 -11.455 1.00 78.00 188 GLU A C 1
ATOM 1431 O O . GLU A 1 188 ? 13.202 54.471 -10.677 1.00 78.00 188 GLU A O 1
ATOM 1436 N N . ILE A 1 189 ? 13.513 55.405 -12.698 1.00 79.44 189 ILE A N 1
ATOM 1437 C CA . ILE A 1 189 ? 14.358 54.315 -13.205 1.00 79.44 189 ILE A CA 1
ATOM 1438 C C . ILE A 1 189 ? 15.673 54.257 -12.417 1.00 79.44 189 ILE A C 1
ATOM 1440 O O . ILE A 1 189 ? 16.086 53.163 -12.024 1.00 79.44 189 ILE A O 1
ATOM 1444 N N . ARG A 1 190 ? 16.295 55.412 -12.136 1.00 82.56 190 ARG A N 1
ATOM 1445 C CA . ARG A 1 190 ? 17.543 55.504 -11.362 1.00 82.56 190 ARG A CA 1
ATOM 1446 C C . ARG A 1 190 ? 17.379 54.927 -9.955 1.00 82.56 190 ARG A C 1
ATOM 1448 O O . ARG A 1 190 ? 18.136 54.036 -9.573 1.00 82.56 190 ARG A O 1
ATOM 1455 N N . ILE A 1 191 ? 16.360 55.378 -9.220 1.00 77.62 191 ILE A N 1
ATOM 1456 C CA . ILE A 1 191 ? 16.059 54.910 -7.858 1.00 77.62 191 ILE A CA 1
ATOM 1457 C C . ILE A 1 191 ? 15.794 53.402 -7.857 1.00 77.62 191 ILE A C 1
ATOM 1459 O O . ILE A 1 191 ? 16.291 52.675 -6.996 1.00 77.62 191 ILE A O 1
ATOM 1463 N N . ARG A 1 192 ? 15.036 52.900 -8.837 1.00 76.19 192 ARG A N 1
ATOM 1464 C CA . ARG A 1 192 ? 14.714 51.473 -8.930 1.00 76.19 192 ARG A CA 1
ATOM 1465 C C . ARG A 1 192 ? 15.947 50.609 -9.188 1.00 76.19 192 ARG A C 1
ATOM 1467 O O . ARG A 1 192 ? 16.041 49.511 -8.634 1.00 76.19 192 ARG A O 1
ATOM 1474 N N . ASP A 1 193 ? 16.866 51.063 -10.031 1.00 78.88 193 ASP A N 1
ATOM 1475 C CA . ASP A 1 193 ? 18.111 50.340 -10.292 1.00 78.88 193 ASP A CA 1
ATOM 1476 C C . ASP A 1 193 ? 19.001 50.315 -9.048 1.00 78.88 193 ASP A C 1
ATOM 1478 O O . ASP A 1 193 ? 19.431 49.234 -8.644 1.00 78.88 193 ASP A O 1
ATOM 1482 N N . GLU A 1 194 ? 19.180 51.461 -8.383 1.00 78.81 194 GLU A N 1
ATOM 1483 C CA . GLU A 1 194 ? 19.941 51.580 -7.133 1.00 78.81 194 GLU A CA 1
ATOM 1484 C C . GLU A 1 194 ? 19.394 50.625 -6.062 1.00 78.81 194 GLU A C 1
ATOM 1486 O O . GLU A 1 194 ? 20.129 49.820 -5.489 1.00 78.81 194 GLU A O 1
ATOM 1491 N N . GLN A 1 195 ? 18.073 50.603 -5.884 1.00 74.75 195 GLN A N 1
ATOM 1492 C CA . GLN A 1 195 ? 17.377 49.694 -4.974 1.00 74.75 195 GLN A CA 1
ATOM 1493 C C . GLN A 1 195 ? 17.511 48.208 -5.336 1.00 74.75 195 GLN A C 1
ATOM 1495 O O . GLN A 1 195 ? 17.421 47.351 -4.456 1.00 74.75 195 GLN A O 1
ATOM 1500 N N . THR A 1 196 ? 17.668 47.878 -6.619 1.00 73.88 196 THR A N 1
ATOM 1501 C CA . THR A 1 196 ? 17.820 46.486 -7.067 1.00 73.88 196 THR A CA 1
ATOM 1502 C C . THR A 1 196 ? 19.271 46.019 -6.933 1.00 73.88 196 THR A C 1
ATOM 1504 O O . THR A 1 196 ? 19.520 44.861 -6.605 1.00 73.88 196 THR A O 1
ATOM 1507 N N . MET A 1 197 ? 20.239 46.902 -7.173 1.00 80.88 197 MET A N 1
ATOM 1508 C CA . MET A 1 197 ? 21.666 46.589 -7.066 1.00 80.88 197 MET A CA 1
ATOM 1509 C C . MET A 1 197 ? 22.131 46.473 -5.607 1.00 80.88 197 MET A C 1
ATOM 1511 O O . MET A 1 197 ? 23.036 45.696 -5.313 1.00 80.88 197 MET A O 1
ATOM 1515 N N . THR A 1 198 ? 21.494 47.205 -4.687 1.00 75.62 198 THR A N 1
ATOM 1516 C CA . THR A 1 198 ? 21.905 47.296 -3.271 1.00 75.62 198 THR A CA 1
ATOM 1517 C C . THR A 1 198 ? 21.112 46.401 -2.309 1.00 75.62 198 THR A C 1
ATOM 1519 O O . THR A 1 198 ? 21.413 46.374 -1.118 1.00 75.62 198 THR A O 1
ATOM 1522 N N . ARG A 1 199 ? 20.110 45.641 -2.781 1.00 75.62 199 ARG A N 1
ATOM 1523 C CA . ARG A 1 199 ? 19.300 44.771 -1.903 1.00 75.62 199 ARG A CA 1
ATOM 1524 C C . ARG A 1 199 ? 20.112 43.613 -1.306 1.00 75.62 199 ARG A C 1
ATOM 1526 O O . ARG A 1 199 ? 20.957 43.027 -1.977 1.00 75.62 199 ARG A O 1
ATOM 1533 N N . ALA A 1 200 ? 19.786 43.238 -0.066 1.00 71.81 200 ALA A N 1
ATOM 1534 C CA . ALA A 1 200 ? 20.481 42.179 0.672 1.00 71.81 200 ALA A CA 1
ATOM 1535 C C . ALA A 1 200 ? 20.311 40.781 0.046 1.00 71.81 200 ALA A C 1
ATOM 1537 O O . ALA A 1 200 ? 21.241 39.979 0.060 1.00 71.81 200 ALA A O 1
ATOM 1538 N N . VAL A 1 201 ? 19.140 40.494 -0.532 1.00 69.69 201 VAL A N 1
ATOM 1539 C CA . VAL A 1 201 ? 18.815 39.180 -1.106 1.00 69.69 201 VAL A CA 1
ATOM 1540 C C . VAL A 1 201 ? 18.824 39.253 -2.631 1.00 69.69 201 VAL A C 1
ATOM 1542 O O . VAL A 1 201 ? 18.044 39.993 -3.227 1.00 69.69 201 VAL A O 1
ATOM 1545 N N . SER A 1 202 ? 19.701 38.465 -3.261 1.00 75.19 202 SER A N 1
ATOM 1546 C CA . SER A 1 202 ? 19.865 38.362 -4.722 1.00 75.19 202 SER A CA 1
ATOM 1547 C C . SER A 1 202 ? 19.977 39.725 -5.441 1.00 75.19 202 SER A C 1
ATOM 1549 O O . SER A 1 202 ? 19.140 40.040 -6.289 1.00 75.19 202 SER A O 1
ATOM 1551 N N . PRO A 1 203 ? 20.947 40.591 -5.100 1.00 82.31 203 PRO A N 1
ATOM 1552 C CA . PRO A 1 203 ? 21.127 41.878 -5.779 1.00 82.31 203 PRO A CA 1
ATOM 1553 C C . PRO A 1 203 ? 21.322 41.711 -7.291 1.00 82.31 203 PRO A C 1
ATOM 1555 O O . PRO A 1 203 ? 21.926 40.732 -7.730 1.00 82.31 203 PRO A O 1
ATOM 1558 N N . LEU A 1 204 ? 20.854 42.687 -8.081 1.00 83.50 204 LEU A N 1
ATOM 1559 C CA . LEU A 1 204 ? 21.169 42.743 -9.512 1.00 83.50 204 LEU A CA 1
ATOM 1560 C C . LEU A 1 204 ? 22.681 42.902 -9.665 1.00 83.50 204 LEU A C 1
ATOM 1562 O O . LEU A 1 204 ? 23.237 43.967 -9.398 1.00 83.50 204 LEU A O 1
ATOM 1566 N N . ARG A 1 205 ? 23.331 41.820 -10.085 1.00 85.12 205 ARG A N 1
ATOM 1567 C CA . ARG A 1 205 ? 24.763 41.747 -10.358 1.00 85.12 205 ARG A CA 1
ATOM 1568 C C . ARG A 1 205 ? 24.967 40.988 -11.655 1.00 85.12 205 ARG A C 1
ATOM 1570 O O . ARG A 1 205 ? 24.261 40.022 -11.935 1.00 85.12 205 ARG A O 1
ATOM 1577 N N . ARG A 1 206 ? 25.948 41.428 -12.433 1.00 88.12 206 ARG A N 1
ATOM 1578 C CA . ARG A 1 206 ? 26.419 40.675 -13.591 1.00 88.12 206 ARG A CA 1
ATOM 1579 C C . ARG A 1 206 ? 27.105 39.401 -13.089 1.00 88.12 206 ARG A C 1
ATOM 1581 O O . ARG A 1 206 ? 27.948 39.501 -12.204 1.00 88.12 206 ARG A O 1
ATOM 1588 N N . ALA A 1 207 ? 26.742 38.239 -13.632 1.00 87.44 207 ALA A N 1
ATOM 1589 C CA . ALA A 1 207 ? 27.496 37.011 -13.379 1.00 87.44 207 ALA A CA 1
ATOM 1590 C C . ALA A 1 207 ? 28.905 37.128 -13.976 1.00 87.44 207 ALA A C 1
ATOM 1592 O O . ALA A 1 207 ? 29.075 37.771 -15.013 1.00 87.44 207 ALA A O 1
ATOM 1593 N N . ASP A 1 208 ? 29.905 36.521 -13.340 1.00 84.69 208 ASP A N 1
ATOM 1594 C CA . ASP A 1 208 ? 31.311 36.691 -13.734 1.00 84.69 208 ASP A CA 1
ATOM 1595 C C . ASP A 1 208 ? 31.591 36.213 -15.168 1.00 84.69 208 ASP A C 1
ATOM 1597 O O . ASP A 1 208 ? 32.406 36.798 -15.877 1.00 84.69 208 ASP A O 1
ATOM 1601 N N . ASP A 1 209 ? 30.851 35.203 -15.621 1.00 87.06 209 ASP A N 1
ATOM 1602 C CA . ASP A 1 209 ? 30.895 34.617 -16.960 1.00 87.06 209 ASP A CA 1
ATOM 1603 C C . ASP A 1 209 ? 29.818 35.168 -17.918 1.00 87.06 209 ASP A C 1
ATOM 1605 O O . ASP A 1 209 ? 29.656 34.658 -19.028 1.00 87.06 209 ASP A O 1
ATOM 1609 N N . ALA A 1 210 ? 29.072 36.213 -17.530 1.00 89.56 210 ALA A N 1
ATOM 1610 C CA . ALA A 1 210 ? 28.066 36.821 -18.399 1.00 89.56 210 ALA A CA 1
ATOM 1611 C C . ALA A 1 210 ? 28.677 37.766 -19.442 1.00 89.56 210 ALA A C 1
ATOM 1613 O O . ALA A 1 210 ? 29.440 38.684 -19.125 1.00 89.56 210 ALA A O 1
ATOM 1614 N N . VAL A 1 211 ? 28.235 37.619 -20.692 1.00 92.75 211 VAL A N 1
ATOM 1615 C CA . VAL A 1 211 ? 28.570 38.539 -21.781 1.00 92.75 211 VAL A CA 1
ATOM 1616 C C . VAL A 1 211 ? 27.824 39.855 -21.571 1.00 92.75 211 VAL A C 1
ATOM 1618 O O . VAL A 1 211 ? 26.593 39.897 -21.562 1.00 92.75 211 VAL A O 1
ATOM 1621 N N . TYR A 1 212 ? 28.574 40.942 -21.403 1.00 91.94 212 TYR A N 1
ATOM 1622 C CA . TYR A 1 212 ? 28.017 42.289 -21.310 1.00 91.94 212 TYR A CA 1
ATOM 1623 C C . TYR A 1 212 ? 27.663 42.818 -22.703 1.00 91.94 212 TYR A C 1
ATOM 1625 O O . TYR A 1 212 ? 28.511 42.819 -23.596 1.00 91.94 212 TYR A O 1
ATOM 1633 N N . LEU A 1 213 ? 26.427 43.287 -22.882 1.00 91.38 213 LEU A N 1
ATOM 1634 C CA . LEU A 1 213 ? 25.956 43.858 -24.141 1.00 91.38 213 LEU A CA 1
ATOM 1635 C C . LEU A 1 213 ? 25.290 45.216 -23.895 1.00 91.38 213 LEU A C 1
ATOM 1637 O O . LEU A 1 213 ? 24.159 45.285 -23.410 1.00 91.38 213 LEU A O 1
ATOM 1641 N N . ASP A 1 214 ? 25.990 46.288 -24.270 1.00 90.69 214 ASP A N 1
ATOM 1642 C CA . ASP A 1 214 ? 25.431 47.640 -24.303 1.00 90.69 214 ASP A CA 1
ATOM 1643 C C . ASP A 1 214 ? 24.544 47.805 -25.543 1.00 90.69 214 ASP A C 1
ATOM 1645 O O . ASP A 1 214 ? 24.985 47.677 -26.687 1.00 90.69 214 ASP A O 1
ATOM 1649 N N . THR A 1 215 ? 23.268 48.081 -25.301 1.00 89.94 215 THR A N 1
ATOM 1650 C CA . THR A 1 215 ? 22.246 48.233 -26.333 1.00 89.94 215 THR A CA 1
ATOM 1651 C C . THR A 1 215 ? 21.912 49.685 -26.635 1.00 89.94 215 THR A C 1
ATOM 1653 O O . THR A 1 215 ? 20.994 49.914 -27.413 1.00 89.94 215 THR A O 1
ATOM 1656 N N . THR A 1 216 ? 22.604 50.669 -26.046 1.00 88.25 216 THR A N 1
ATOM 1657 C CA . THR A 1 216 ? 22.268 52.106 -26.124 1.00 88.25 216 THR A CA 1
ATOM 1658 C C . THR A 1 216 ? 21.962 52.570 -27.550 1.00 88.25 216 THR A C 1
ATOM 1660 O O . THR A 1 216 ? 20.902 53.150 -27.785 1.00 88.25 216 THR A O 1
ATOM 1663 N N . ASN A 1 217 ? 22.828 52.222 -28.505 1.00 86.50 217 ASN A N 1
ATOM 1664 C CA . ASN A 1 217 ? 22.729 52.638 -29.909 1.00 86.50 217 ASN A CA 1
ATOM 1665 C C . ASN A 1 217 ? 22.314 51.503 -30.859 1.00 86.50 217 ASN A C 1
ATOM 1667 O O . ASN A 1 217 ? 22.523 51.613 -32.062 1.00 86.50 217 ASN A O 1
ATOM 1671 N N . LEU A 1 218 ? 21.770 50.404 -30.329 1.00 87.25 218 LEU A N 1
ATOM 1672 C CA . LEU A 1 218 ? 21.356 49.247 -31.121 1.00 87.25 218 LEU A CA 1
ATOM 1673 C C . LEU A 1 218 ? 19.832 49.180 -31.230 1.00 87.25 218 LEU A C 1
ATOM 1675 O O . LEU A 1 218 ? 19.103 49.414 -30.260 1.00 87.25 218 LEU A O 1
ATOM 1679 N N . THR A 1 219 ? 19.351 48.805 -32.410 1.00 85.69 219 THR A N 1
ATOM 1680 C CA . THR A 1 219 ? 17.956 48.421 -32.633 1.00 85.69 219 THR A CA 1
ATOM 1681 C C . THR A 1 219 ? 17.657 47.067 -31.981 1.00 85.69 219 THR A C 1
ATOM 1683 O O . THR A 1 219 ? 18.554 46.266 -31.718 1.00 85.69 219 THR A O 1
ATOM 1686 N N . ILE A 1 220 ? 16.378 46.770 -31.718 1.00 84.19 220 ILE A N 1
ATOM 1687 C CA . ILE A 1 220 ? 15.984 45.477 -31.125 1.00 84.19 220 ILE A CA 1
ATOM 1688 C C . ILE A 1 220 ? 16.415 44.309 -32.024 1.00 84.19 220 ILE A C 1
ATOM 1690 O O . ILE A 1 220 ? 16.808 43.270 -31.501 1.00 84.19 220 ILE A O 1
ATOM 1694 N N . ASP A 1 221 ? 16.366 44.478 -33.348 1.00 85.25 221 ASP A N 1
ATOM 1695 C CA . ASP A 1 221 ? 16.768 43.451 -34.315 1.00 85.25 221 ASP A CA 1
ATOM 1696 C C . ASP A 1 221 ? 18.261 43.129 -34.194 1.00 85.25 221 ASP A C 1
ATOM 1698 O O . ASP A 1 221 ? 18.619 41.971 -33.990 1.00 85.25 221 ASP A O 1
ATOM 1702 N N . GLU A 1 222 ? 19.118 44.153 -34.177 1.00 87.81 222 GLU A N 1
ATOM 1703 C CA . GLU A 1 222 ? 20.569 43.990 -34.009 1.00 87.81 222 GLU A CA 1
ATOM 1704 C C . GLU A 1 222 ? 20.930 43.352 -32.659 1.00 87.81 222 GLU A C 1
ATOM 1706 O O . GLU A 1 222 ? 21.854 42.539 -32.569 1.00 87.81 222 GLU A O 1
ATOM 1711 N N . VAL A 1 223 ? 20.200 43.694 -31.589 1.00 90.00 223 VAL A N 1
ATOM 1712 C CA . VAL A 1 223 ? 20.391 43.079 -30.266 1.00 90.00 223 VAL A CA 1
ATOM 1713 C C . VAL A 1 223 ? 20.004 41.599 -30.293 1.00 90.00 223 VAL A C 1
ATOM 1715 O O . VAL A 1 223 ? 20.747 40.764 -29.775 1.00 90.00 223 VAL A O 1
ATOM 1718 N N . VAL A 1 224 ? 18.866 41.254 -30.903 1.00 92.56 224 VAL A N 1
ATOM 1719 C CA . VAL A 1 224 ? 18.407 39.861 -31.025 1.00 92.56 224 VAL A CA 1
ATOM 1720 C C . VAL A 1 224 ? 19.389 39.043 -31.861 1.00 92.56 224 VAL A C 1
ATOM 1722 O O . VAL A 1 224 ? 19.763 37.953 -31.435 1.00 92.56 224 VAL A O 1
ATOM 1725 N N . GLU A 1 225 ? 19.863 39.563 -32.995 1.00 90.19 225 GLU A N 1
ATOM 1726 C CA . GLU A 1 225 ? 20.849 38.884 -33.845 1.00 90.19 225 GLU A CA 1
ATOM 1727 C C . GLU A 1 225 ? 22.158 38.602 -33.102 1.00 90.19 225 GLU A C 1
ATOM 1729 O O . GLU A 1 225 ? 22.646 37.468 -33.116 1.00 90.19 225 GLU A O 1
ATOM 1734 N N . LYS A 1 226 ? 22.692 39.598 -32.381 1.00 91.38 226 LYS A N 1
ATOM 1735 C CA . LYS A 1 226 ? 23.904 39.433 -31.562 1.00 91.38 226 LYS A CA 1
ATOM 1736 C C . LYS A 1 226 ? 23.723 38.358 -30.493 1.00 91.38 226 LYS A C 1
ATOM 1738 O O . LYS A 1 226 ? 24.588 37.497 -30.347 1.00 91.38 226 LYS A O 1
ATOM 1743 N N . ILE A 1 227 ? 22.599 38.364 -29.776 1.00 92.88 227 ILE A N 1
ATOM 1744 C CA . ILE A 1 227 ? 22.318 37.368 -28.734 1.00 92.88 227 ILE A CA 1
ATOM 1745 C C . ILE A 1 227 ? 22.130 35.970 -29.323 1.00 92.88 227 ILE A C 1
ATOM 1747 O O . ILE A 1 227 ? 22.657 35.006 -28.777 1.00 92.88 227 ILE A O 1
ATOM 1751 N N . VAL A 1 228 ? 21.418 35.839 -30.442 1.00 91.12 228 VAL A N 1
ATOM 1752 C CA . VAL A 1 228 ? 21.235 34.550 -31.125 1.00 91.12 228 VAL A CA 1
ATOM 1753 C C . VAL A 1 228 ? 22.579 33.999 -31.601 1.00 91.12 228 VAL A C 1
ATOM 1755 O O . VAL A 1 228 ? 22.834 32.806 -31.443 1.00 91.12 228 VAL A O 1
ATOM 1758 N N . SER A 1 229 ? 23.458 34.851 -32.138 1.00 88.69 229 SER A N 1
ATOM 1759 C CA . SER A 1 229 ? 24.812 34.455 -32.535 1.00 88.69 229 SER A CA 1
ATOM 1760 C C . SER A 1 229 ? 25.650 33.991 -31.341 1.00 88.69 229 SER A C 1
ATOM 1762 O O . SER A 1 229 ? 26.324 32.970 -31.443 1.00 88.69 229 SER A O 1
ATOM 1764 N N . LEU A 1 230 ? 25.594 34.707 -30.214 1.00 88.06 230 LEU A N 1
ATOM 1765 C CA . LEU A 1 230 ? 26.298 34.340 -28.979 1.00 88.06 230 LEU A CA 1
ATOM 1766 C C . LEU A 1 230 ? 25.770 33.030 -28.388 1.00 88.06 230 LEU A C 1
ATOM 1768 O O . LEU A 1 230 ? 26.543 32.151 -28.022 1.00 88.06 230 LEU A O 1
ATOM 1772 N N . ALA A 1 231 ? 24.449 32.863 -28.342 1.00 87.31 231 ALA A N 1
ATOM 1773 C CA . ALA A 1 231 ? 23.839 31.633 -27.862 1.00 87.31 231 ALA A CA 1
ATOM 1774 C C . ALA A 1 231 ? 24.278 30.435 -28.716 1.00 87.31 231 ALA A C 1
ATOM 1776 O O . ALA A 1 231 ? 24.596 29.389 -28.162 1.00 87.31 231 ALA A O 1
ATOM 1777 N N . LYS A 1 232 ? 24.356 30.595 -30.046 1.00 82.44 232 LYS A N 1
ATOM 1778 C CA . LYS A 1 232 ? 24.831 29.557 -30.976 1.00 82.44 232 LYS A CA 1
ATOM 1779 C C . LYS A 1 232 ? 26.329 29.271 -30.847 1.00 82.44 232 LYS A C 1
ATOM 1781 O O . LYS A 1 232 ? 26.706 28.108 -30.851 1.00 82.44 232 LYS A O 1
ATOM 1786 N N . SER A 1 233 ? 27.191 30.272 -30.661 1.00 79.31 233 SER A N 1
ATOM 1787 C CA . SER A 1 233 ? 28.631 30.018 -30.475 1.00 79.31 233 SER A CA 1
ATOM 1788 C C . SER A 1 233 ? 28.932 29.294 -29.157 1.00 79.31 233 SER A C 1
ATOM 1790 O O . SER A 1 233 ? 29.787 28.408 -29.113 1.00 79.31 233 SER A O 1
ATOM 1792 N N . CYS A 1 234 ? 28.167 29.580 -28.099 1.00 73.50 234 CYS A N 1
ATOM 1793 C CA . CYS A 1 234 ? 28.174 28.796 -26.862 1.00 73.50 234 CYS A CA 1
ATOM 1794 C C . CYS A 1 234 ? 27.675 27.347 -27.076 1.00 73.50 234 CYS A C 1
ATOM 1796 O O . CYS A 1 234 ? 27.942 26.475 -26.239 1.00 73.50 234 CYS A O 1
ATOM 1798 N N . MET A 1 235 ? 26.978 27.053 -28.188 1.00 63.81 235 MET A N 1
ATOM 1799 C CA . MET A 1 235 ? 26.570 25.692 -28.555 1.00 63.81 235 MET A CA 1
ATOM 1800 C C . MET A 1 235 ? 27.705 24.856 -29.174 1.00 63.81 235 MET A C 1
ATOM 1802 O O . MET A 1 235 ? 27.784 23.660 -28.891 1.00 63.81 235 MET A O 1
ATOM 1806 N N . ASP A 1 236 ? 28.629 25.470 -29.915 1.00 51.22 236 ASP A N 1
ATOM 1807 C CA . ASP A 1 236 ? 29.663 24.746 -30.677 1.00 51.22 236 ASP A CA 1
ATOM 1808 C C . ASP A 1 236 ? 30.934 24.406 -29.863 1.00 51.22 236 ASP A C 1
ATOM 1810 O O . ASP A 1 236 ? 31.608 23.409 -30.136 1.00 51.22 236 ASP A O 1
ATOM 1814 N N . TYR A 1 237 ? 31.228 25.150 -28.789 1.00 44.75 237 TYR A N 1
ATOM 1815 C CA . TYR A 1 237 ? 32.425 24.957 -27.943 1.00 44.75 237 TYR A CA 1
ATOM 1816 C C . TYR A 1 237 ? 32.414 23.696 -27.046 1.00 44.75 237 TYR A C 1
ATOM 1818 O O . TYR A 1 237 ? 33.403 23.398 -26.380 1.00 44.75 237 TYR A O 1
ATOM 1826 N N . GLY A 1 238 ? 31.323 22.922 -27.025 1.00 41.75 238 GLY A N 1
ATOM 1827 C CA . GLY A 1 238 ? 31.161 21.745 -26.158 1.00 41.75 238 GLY A CA 1
ATOM 1828 C C . GLY A 1 238 ? 31.779 20.437 -26.671 1.00 41.75 238 GLY A C 1
ATOM 1829 O O . GLY A 1 238 ? 31.556 19.400 -26.050 1.00 41.75 238 GLY A O 1
ATOM 1830 N N . SER A 1 239 ? 32.502 20.449 -27.799 1.00 34.53 239 SER A N 1
ATOM 1831 C CA . SER A 1 239 ? 32.962 19.218 -28.464 1.00 34.53 239 SER A CA 1
ATOM 1832 C C . SER A 1 239 ? 34.459 18.895 -28.336 1.00 34.53 239 SER A C 1
ATOM 1834 O O . SER A 1 239 ? 34.828 17.779 -28.684 1.00 34.53 239 SER A O 1
ATOM 1836 N N . HIS A 1 240 ? 35.331 19.784 -27.838 1.00 33.12 240 HIS A N 1
ATOM 1837 C CA . HIS A 1 240 ? 36.786 19.537 -27.845 1.00 33.12 240 HIS A CA 1
ATOM 1838 C C . HIS A 1 240 ? 37.536 20.136 -26.633 1.00 33.12 240 HIS A C 1
ATOM 1840 O O . HIS A 1 240 ? 37.933 21.299 -26.665 1.00 33.12 240 HIS A O 1
ATOM 1846 N N . SER A 1 241 ? 37.800 19.331 -25.593 1.00 24.56 241 SER A N 1
ATOM 1847 C CA . SER A 1 241 ? 39.075 19.328 -24.833 1.00 24.56 241 SER A CA 1
ATOM 1848 C C . SER A 1 241 ? 39.142 18.180 -23.804 1.00 24.56 241 SER A C 1
ATOM 1850 O O . SER A 1 241 ? 38.113 17.837 -23.220 1.00 24.56 241 SER A O 1
ATOM 1852 N N . PRO A 1 242 ? 40.325 17.569 -23.579 1.00 29.58 242 PRO A N 1
ATOM 1853 C CA . PRO A 1 242 ? 40.494 16.361 -22.773 1.00 29.58 242 PRO A CA 1
ATOM 1854 C C . PRO A 1 242 ? 40.713 16.679 -21.283 1.00 29.58 242 PRO A C 1
ATOM 1856 O O . PRO A 1 242 ? 41.385 17.648 -20.934 1.00 29.58 242 PRO A O 1
ATOM 1859 N N . ALA A 1 243 ? 40.163 15.845 -20.399 1.00 26.75 243 ALA A N 1
ATOM 1860 C CA . ALA A 1 243 ? 40.374 15.934 -18.953 1.00 26.75 243 ALA A CA 1
ATOM 1861 C C . ALA A 1 243 ? 41.773 15.416 -18.545 1.00 26.75 243 ALA A C 1
ATOM 1863 O O . ALA A 1 243 ? 42.283 14.489 -19.182 1.00 26.75 243 ALA A O 1
ATOM 1864 N N . PRO A 1 244 ? 42.394 15.969 -17.483 1.00 25.83 244 PRO A N 1
ATOM 1865 C CA . PRO A 1 244 ? 43.674 15.494 -16.983 1.00 25.83 244 PRO A CA 1
ATOM 1866 C C . PRO A 1 244 ? 43.512 14.165 -16.237 1.00 25.83 244 PRO A C 1
ATOM 1868 O O . PRO A 1 244 ? 42.532 13.921 -15.535 1.00 25.83 244 PRO A O 1
ATOM 1871 N N . SER A 1 245 ? 44.512 13.310 -16.408 1.00 28.61 245 SER A N 1
ATOM 1872 C CA . SER A 1 245 ? 44.639 11.980 -15.824 1.00 28.61 245 SER A CA 1
ATOM 1873 C C . SER A 1 245 ? 44.570 11.995 -14.292 1.00 28.61 245 SER A C 1
ATOM 1875 O O . SER A 1 245 ? 45.522 12.420 -13.635 1.00 28.61 245 SER A O 1
ATOM 1877 N N . ALA A 1 246 ? 43.491 11.448 -13.733 1.00 27.17 246 ALA A N 1
ATOM 1878 C CA . ALA A 1 246 ? 43.471 10.923 -12.374 1.00 27.17 246 ALA A CA 1
ATOM 1879 C C . ALA A 1 246 ? 43.718 9.410 -12.438 1.00 27.17 246 ALA A C 1
ATOM 1881 O O . ALA A 1 246 ? 43.085 8.685 -13.207 1.00 27.17 246 ALA A O 1
ATOM 1882 N N . GLN A 1 247 ? 44.714 8.973 -11.676 1.00 24.69 247 GLN A N 1
ATOM 1883 C CA . GLN A 1 247 ? 45.197 7.602 -11.604 1.00 24.69 247 GLN A CA 1
ATOM 1884 C C . GLN A 1 247 ? 44.096 6.615 -11.204 1.00 24.69 247 GLN A C 1
ATOM 1886 O O . GLN A 1 247 ? 43.187 6.926 -10.438 1.00 24.69 247 GLN A O 1
ATOM 1891 N N . ALA A 1 248 ? 44.227 5.410 -11.751 1.00 30.55 248 ALA A N 1
ATOM 1892 C CA . ALA A 1 248 ? 43.317 4.291 -11.614 1.00 30.55 248 ALA A CA 1
ATOM 1893 C C . ALA A 1 248 ? 43.001 3.940 -10.150 1.00 30.55 248 ALA A C 1
ATOM 1895 O O . ALA A 1 248 ? 43.842 3.404 -9.432 1.00 30.55 248 ALA A O 1
ATOM 1896 N N . ALA A 1 249 ? 41.742 4.136 -9.767 1.00 24.62 249 ALA A N 1
ATOM 1897 C CA . ALA A 1 249 ? 41.060 3.280 -8.811 1.00 24.62 249 ALA A CA 1
ATOM 1898 C C . ALA A 1 249 ? 40.005 2.495 -9.600 1.00 24.62 249 ALA A C 1
ATOM 1900 O O . ALA A 1 249 ? 39.062 3.060 -10.153 1.00 24.62 249 ALA A O 1
ATOM 1901 N N . ASN A 1 250 ? 40.227 1.189 -9.721 1.00 28.70 250 ASN A N 1
ATOM 1902 C CA . ASN A 1 250 ? 39.327 0.237 -10.359 1.00 28.70 250 ASN A CA 1
ATOM 1903 C C . ASN A 1 250 ? 37.991 0.212 -9.595 1.00 28.70 250 ASN A C 1
ATOM 1905 O O . ASN A 1 250 ? 37.855 -0.526 -8.629 1.00 28.70 250 ASN A O 1
ATOM 1909 N N . ASN A 1 251 ? 37.004 0.991 -10.030 1.00 27.77 251 ASN A N 1
ATOM 1910 C CA . ASN A 1 251 ? 35.605 0.780 -9.667 1.00 27.77 251 ASN A CA 1
ATOM 1911 C C . ASN A 1 251 ? 34.788 0.758 -10.958 1.00 27.77 251 ASN A C 1
ATOM 1913 O O . ASN A 1 251 ? 34.512 1.792 -11.565 1.00 27.77 251 ASN A O 1
ATOM 1917 N N . LYS A 1 252 ? 34.461 -0.458 -11.409 1.00 31.67 252 LYS A N 1
ATOM 1918 C CA . LYS A 1 252 ? 33.563 -0.701 -12.540 1.00 31.67 252 LYS A CA 1
ATOM 1919 C C . LYS A 1 252 ? 32.225 -0.019 -12.250 1.00 31.67 252 LYS A C 1
ATOM 1921 O O . LYS A 1 252 ? 31.534 -0.396 -11.308 1.00 31.67 252 LYS A O 1
ATOM 1926 N N . SER A 1 253 ? 31.847 0.954 -13.070 1.00 28.14 253 SER A N 1
ATOM 1927 C CA . SER A 1 253 ? 30.457 1.400 -13.160 1.00 28.14 253 SER A CA 1
ATOM 1928 C C . SER A 1 253 ? 29.585 0.194 -13.552 1.00 28.14 253 SER A C 1
ATOM 1930 O O . SER A 1 253 ? 30.022 -0.591 -14.403 1.00 28.14 253 SER A O 1
ATOM 1932 N N . PRO A 1 254 ? 28.394 -0.007 -12.961 1.00 36.84 254 PRO A N 1
ATOM 1933 C CA . PRO A 1 254 ? 27.548 -1.140 -13.314 1.00 36.84 254 PRO A CA 1
ATOM 1934 C C . PRO A 1 254 ? 27.158 -1.069 -14.796 1.00 36.84 254 PRO A C 1
ATOM 1936 O O . PRO A 1 254 ? 26.784 -0.014 -15.310 1.00 36.84 254 PRO A O 1
ATOM 1939 N N . SER A 1 255 ? 27.279 -2.202 -15.491 1.00 42.06 255 SER A N 1
ATOM 1940 C CA . SER A 1 255 ? 26.790 -2.359 -16.861 1.00 42.06 255 SER A CA 1
ATOM 1941 C C . SER A 1 255 ? 25.277 -2.090 -16.896 1.00 42.06 255 SER A C 1
ATOM 1943 O O . SER A 1 255 ? 24.568 -2.573 -16.014 1.00 42.06 255 SER A O 1
ATOM 1945 N N . PRO A 1 256 ? 24.739 -1.376 -17.904 1.00 52.31 256 PRO A N 1
ATOM 1946 C CA . PRO A 1 256 ? 23.292 -1.168 -18.051 1.00 52.31 256 PRO A CA 1
ATOM 1947 C C . PRO A 1 256 ? 22.521 -2.458 -18.405 1.00 52.31 256 PRO A C 1
ATOM 1949 O O . PRO A 1 256 ? 21.290 -2.436 -18.494 1.00 52.31 256 PRO A O 1
ATOM 1952 N N . VAL A 1 257 ? 23.240 -3.565 -18.625 1.00 60.28 257 VAL A N 1
ATOM 1953 C CA . VAL A 1 257 ? 22.719 -4.904 -18.922 1.00 60.28 257 VAL A CA 1
ATOM 1954 C C . VAL A 1 257 ? 22.911 -5.803 -17.698 1.00 60.28 257 VAL A C 1
ATOM 1956 O O . VAL A 1 257 ? 24.000 -5.843 -17.126 1.00 60.28 257 VAL A O 1
ATOM 1959 N N . SER A 1 258 ? 21.850 -6.511 -17.303 1.00 66.12 258 SER A N 1
ATOM 1960 C CA . SER A 1 258 ? 21.826 -7.358 -16.105 1.00 66.12 258 SER A CA 1
ATOM 1961 C C . SER A 1 258 ? 22.839 -8.500 -16.178 1.00 66.12 258 SER A C 1
ATOM 1963 O O . SER A 1 258 ? 22.877 -9.247 -17.156 1.00 66.12 258 SER A O 1
ATOM 1965 N N . THR A 1 259 ? 23.613 -8.674 -15.104 1.00 67.38 259 THR A N 1
ATOM 1966 C CA . THR A 1 259 ? 24.483 -9.841 -14.871 1.00 67.38 259 THR A CA 1
ATOM 1967 C C . THR A 1 259 ? 23.830 -10.872 -13.946 1.00 67.38 259 THR A C 1
ATOM 1969 O O . THR A 1 259 ? 24.478 -11.814 -13.502 1.00 67.38 259 THR A O 1
ATOM 1972 N N . ARG A 1 260 ? 22.541 -10.705 -13.622 1.00 76.88 260 ARG A N 1
ATOM 1973 C CA . ARG A 1 260 ? 21.832 -11.547 -12.657 1.00 76.88 260 ARG A CA 1
ATOM 1974 C C . ARG A 1 260 ? 21.740 -12.994 -13.149 1.00 76.88 260 ARG A C 1
ATOM 1976 O O . ARG A 1 260 ? 21.290 -13.261 -14.264 1.00 76.88 260 ARG A O 1
ATOM 1983 N N . LEU A 1 261 ? 22.094 -13.948 -12.287 1.00 81.81 261 LEU A N 1
ATOM 1984 C CA . LEU A 1 261 ? 21.933 -15.375 -12.574 1.00 81.81 261 LEU A CA 1
ATOM 1985 C C . LEU A 1 261 ? 20.444 -15.744 -12.672 1.00 81.81 261 LEU A C 1
ATOM 1987 O O . LEU A 1 261 ? 19.661 -15.399 -11.787 1.00 81.81 261 LEU A O 1
ATOM 1991 N N . TRP A 1 262 ? 20.056 -16.480 -13.717 1.00 88.19 262 TRP A N 1
ATOM 1992 C CA . TRP A 1 262 ? 18.706 -17.038 -13.873 1.00 88.19 262 TRP A CA 1
ATOM 1993 C C . TRP A 1 262 ? 18.726 -18.527 -13.543 1.00 88.19 262 TRP A C 1
ATOM 1995 O O . TRP A 1 262 ? 19.507 -19.275 -14.128 1.00 88.19 262 TRP A O 1
ATOM 2005 N N . LYS A 1 263 ? 17.859 -18.957 -12.625 1.00 89.44 263 LYS A N 1
ATOM 2006 C CA . LYS A 1 263 ? 17.738 -20.354 -12.198 1.00 89.44 263 LYS A CA 1
ATOM 2007 C C . LYS A 1 263 ? 16.343 -20.869 -12.526 1.00 89.44 263 LYS A C 1
ATOM 2009 O O . LYS A 1 263 ? 15.373 -20.392 -11.945 1.00 89.44 263 LYS A O 1
ATOM 2014 N N . VAL A 1 264 ? 16.254 -21.833 -13.438 1.00 90.56 264 VAL A N 1
ATOM 2015 C CA . VAL A 1 264 ? 14.982 -22.472 -13.800 1.00 90.56 264 VAL A CA 1
ATOM 2016 C C . VAL A 1 264 ? 14.549 -23.422 -12.685 1.00 90.56 264 VAL A C 1
ATOM 2018 O O . VAL A 1 264 ? 15.365 -24.170 -12.146 1.00 90.56 264 VAL A O 1
ATOM 2021 N N . ILE A 1 265 ? 13.279 -23.344 -12.304 1.00 91.75 265 ILE A N 1
ATOM 2022 C CA . ILE A 1 265 ? 12.672 -24.184 -11.276 1.00 91.75 265 ILE A CA 1
ATOM 2023 C C . ILE A 1 265 ? 12.289 -25.531 -11.898 1.00 91.75 265 ILE A C 1
ATOM 2025 O O . ILE A 1 265 ? 11.661 -25.599 -12.951 1.00 91.75 265 ILE A O 1
ATOM 2029 N N . GLU A 1 266 ? 12.640 -26.620 -11.219 1.00 89.38 266 GLU A N 1
ATOM 2030 C CA . GLU A 1 266 ? 12.231 -27.971 -11.602 1.00 89.38 266 GLU A CA 1
ATOM 2031 C C . GLU A 1 266 ? 10.968 -28.409 -10.843 1.00 89.38 266 GLU A C 1
ATOM 2033 O O . GLU A 1 266 ? 10.692 -27.958 -9.731 1.00 89.38 266 GLU A O 1
ATOM 2038 N N . SER A 1 267 ? 10.197 -29.320 -11.439 1.00 89.56 267 SER A N 1
ATOM 2039 C CA . SER A 1 267 ? 8.993 -29.908 -10.835 1.00 89.56 267 SER A CA 1
ATOM 2040 C C . SER A 1 267 ? 9.015 -31.429 -10.947 1.00 89.56 267 SER A C 1
ATOM 2042 O O . SER A 1 267 ? 9.497 -31.954 -11.953 1.00 89.56 267 SER A O 1
ATOM 2044 N N . ASP A 1 268 ? 8.373 -32.138 -10.017 1.00 90.94 268 ASP A N 1
ATOM 2045 C CA . ASP A 1 268 ? 8.187 -33.588 -10.132 1.00 90.94 268 ASP A CA 1
ATOM 2046 C C . ASP A 1 268 ? 7.330 -33.960 -11.358 1.00 90.94 268 ASP A C 1
ATOM 2048 O O . ASP A 1 268 ? 6.120 -33.721 -11.411 1.00 90.94 268 ASP A O 1
ATOM 2052 N N . ALA A 1 269 ? 7.956 -34.610 -12.341 1.00 91.75 269 ALA A N 1
ATOM 2053 C CA . ALA A 1 269 ? 7.314 -35.056 -13.573 1.00 91.75 269 ALA A CA 1
ATOM 2054 C C . ALA A 1 269 ? 6.112 -35.993 -13.338 1.00 91.75 269 ALA A C 1
ATOM 2056 O O . ALA A 1 269 ? 5.160 -35.972 -14.128 1.00 91.75 269 ALA A O 1
ATOM 2057 N N . LYS A 1 270 ? 6.120 -36.795 -12.261 1.00 94.00 270 LYS A N 1
ATOM 2058 C CA . LYS A 1 270 ? 4.991 -37.674 -11.916 1.00 94.00 270 LYS A CA 1
ATOM 2059 C C . LYS A 1 270 ? 3.793 -36.861 -11.446 1.00 94.00 270 LYS A C 1
ATOM 2061 O O . LYS A 1 270 ? 2.684 -37.091 -11.934 1.00 94.00 270 LYS A O 1
ATOM 2066 N N . ALA A 1 271 ? 4.018 -35.888 -10.562 1.00 94.62 271 ALA A N 1
ATOM 2067 C CA . ALA A 1 271 ? 2.984 -34.954 -10.129 1.00 94.62 271 ALA A CA 1
ATOM 2068 C C . ALA A 1 271 ? 2.388 -34.200 -11.329 1.00 94.62 271 ALA A C 1
ATOM 2070 O O . ALA A 1 271 ? 1.173 -34.211 -11.517 1.00 94.62 271 ALA A O 1
ATOM 2071 N N . VAL A 1 272 ? 3.228 -33.657 -12.219 1.00 96.38 272 VAL A N 1
ATOM 2072 C CA . VAL A 1 272 ? 2.770 -32.949 -13.430 1.00 96.38 272 VAL A CA 1
ATOM 2073 C C . VAL A 1 272 ? 1.880 -33.829 -14.309 1.00 96.38 272 VAL A C 1
ATOM 2075 O O . VAL A 1 272 ? 0.795 -33.405 -14.711 1.00 96.38 272 VAL A O 1
ATOM 2078 N N . SER A 1 273 ? 2.303 -35.064 -14.599 1.00 95.94 273 SER A N 1
ATOM 2079 C CA . SER A 1 273 ? 1.518 -36.000 -15.418 1.00 95.94 273 SER A CA 1
ATOM 2080 C C . SER A 1 273 ? 0.172 -36.347 -14.769 1.00 95.94 273 SER A C 1
ATOM 2082 O O . SER A 1 273 ? -0.864 -36.332 -15.442 1.00 95.94 273 SER A O 1
ATOM 2084 N N . SER A 1 274 ? 0.175 -36.592 -13.455 1.00 96.56 274 SER A N 1
ATOM 2085 C CA . SER A 1 274 ? -1.030 -36.869 -12.668 1.00 96.56 274 SER A CA 1
ATOM 2086 C C . SER A 1 274 ? -2.031 -35.709 -12.732 1.00 96.56 274 SER A C 1
ATOM 2088 O O . SER A 1 274 ? -3.204 -35.917 -13.048 1.00 96.56 274 SER A O 1
ATOM 2090 N N . LEU A 1 275 ? -1.560 -34.476 -12.524 1.00 97.38 275 LEU A N 1
ATOM 2091 C CA . LEU A 1 275 ? -2.384 -33.267 -12.565 1.00 97.38 275 LEU A CA 1
ATOM 2092 C C . LEU A 1 275 ? -2.973 -33.007 -13.956 1.00 97.38 275 LEU A C 1
ATOM 2094 O O . LEU A 1 275 ? -4.168 -32.729 -14.066 1.00 97.38 275 LEU A O 1
ATOM 2098 N N . CYS A 1 276 ? -2.177 -33.159 -15.021 1.00 96.56 276 CYS A N 1
ATOM 2099 C CA . CYS A 1 276 ? -2.667 -33.028 -16.398 1.00 96.56 276 CYS A CA 1
ATOM 2100 C C . CYS A 1 276 ? -3.835 -33.987 -16.659 1.00 96.56 276 CYS A C 1
ATOM 2102 O O . CYS A 1 276 ? -4.883 -33.580 -17.157 1.00 96.56 276 CYS A O 1
ATOM 2104 N N . LYS A 1 277 ? -3.669 -35.263 -16.282 1.00 96.75 277 LYS A N 1
ATOM 2105 C CA . LYS A 1 277 ? -4.682 -36.301 -16.498 1.00 96.75 277 LYS A CA 1
ATOM 2106 C C . LYS A 1 277 ? -5.942 -36.064 -15.665 1.00 96.75 277 LYS A C 1
ATOM 2108 O O . LYS A 1 277 ? -7.043 -36.263 -16.167 1.00 96.75 277 LYS A O 1
ATOM 2113 N N . ALA A 1 278 ? -5.787 -35.675 -14.401 1.00 96.88 278 ALA A N 1
ATOM 2114 C CA . ALA A 1 278 ? -6.899 -35.585 -13.461 1.00 96.88 278 ALA A CA 1
ATOM 2115 C C . ALA A 1 278 ? -7.688 -34.267 -13.540 1.00 96.88 278 ALA A C 1
ATOM 2117 O O . ALA A 1 278 ? -8.858 -34.255 -13.158 1.00 96.88 278 ALA A O 1
ATOM 2118 N N . LEU A 1 279 ? -7.072 -33.166 -13.990 1.00 95.56 279 LEU A N 1
ATOM 2119 C CA . LEU A 1 279 ? -7.712 -31.845 -14.055 1.00 95.56 279 LEU A CA 1
ATOM 2120 C C . LEU A 1 279 ? -7.927 -31.334 -15.486 1.00 95.56 279 LEU A C 1
ATOM 2122 O O . LEU A 1 279 ? -8.644 -30.353 -15.666 1.00 95.56 279 LEU A O 1
ATOM 2126 N N . GLY A 1 280 ? -7.305 -31.953 -16.495 1.00 94.88 280 GLY A N 1
ATOM 2127 C CA . GLY A 1 280 ? -7.392 -31.493 -17.885 1.00 94.88 280 GLY A CA 1
ATOM 2128 C C . GLY A 1 280 ? -6.721 -30.137 -18.136 1.00 94.88 280 GLY A C 1
ATOM 2129 O O . GLY A 1 280 ? -7.038 -29.470 -19.118 1.00 94.88 280 GLY A O 1
ATOM 2130 N N . VAL A 1 281 ? -5.819 -29.711 -17.247 1.00 94.44 281 VAL A N 1
ATOM 2131 C CA . VAL A 1 281 ? -5.084 -28.443 -17.367 1.00 94.44 281 VAL A CA 1
ATOM 2132 C C . VAL A 1 281 ? -3.868 -28.582 -18.295 1.00 94.44 281 VAL A C 1
ATOM 2134 O O . VAL A 1 281 ? -3.309 -29.678 -18.408 1.00 94.44 281 VAL A O 1
ATOM 2137 N N . PRO A 1 282 ? -3.407 -27.491 -18.940 1.00 95.19 282 PRO A N 1
ATOM 2138 C CA . PRO A 1 282 ? -2.166 -27.503 -19.712 1.00 95.19 282 PRO A CA 1
ATOM 2139 C C . PRO A 1 282 ? -0.954 -27.944 -18.878 1.00 95.19 282 PRO A C 1
ATOM 2141 O O . PRO A 1 282 ? -0.865 -27.640 -17.688 1.00 95.19 282 PRO A O 1
ATOM 2144 N N . ARG A 1 283 ? 0.031 -28.587 -19.522 1.00 94.38 283 ARG A N 1
ATOM 2145 C CA . ARG A 1 283 ? 1.260 -29.081 -18.868 1.00 94.38 283 ARG A CA 1
ATOM 2146 C C . ARG A 1 283 ? 1.990 -28.002 -18.071 1.00 94.38 283 ARG A C 1
ATOM 2148 O O . ARG A 1 283 ? 2.426 -28.274 -16.960 1.00 94.38 283 ARG A O 1
ATOM 2155 N N . ILE A 1 284 ? 2.064 -26.784 -18.602 1.00 94.94 284 ILE A N 1
ATOM 2156 C CA . ILE A 1 284 ? 2.679 -25.644 -17.915 1.00 94.94 284 ILE A CA 1
ATOM 2157 C C . ILE A 1 284 ? 1.927 -25.251 -16.633 1.00 94.94 284 ILE A C 1
ATOM 2159 O O . ILE A 1 284 ? 2.554 -24.954 -15.627 1.00 94.94 284 ILE A O 1
ATOM 2163 N N . VAL A 1 285 ? 0.593 -25.332 -16.613 1.00 95.50 285 VAL A N 1
ATOM 2164 C CA . VAL A 1 285 ? -0.207 -25.069 -15.403 1.00 95.50 285 VAL A CA 1
ATOM 2165 C C . VAL A 1 285 ? 0.026 -26.164 -14.362 1.00 95.50 285 VAL A C 1
ATOM 2167 O O . VAL A 1 285 ? 0.234 -25.865 -13.190 1.00 95.50 285 VAL A O 1
ATOM 2170 N N . ALA A 1 286 ? 0.057 -27.431 -14.783 1.00 96.50 286 ALA A N 1
ATOM 2171 C CA . ALA A 1 286 ? 0.393 -28.547 -13.900 1.00 96.50 286 ALA A CA 1
ATOM 2172 C C . ALA A 1 286 ? 1.822 -28.441 -13.335 1.00 96.50 286 ALA A C 1
ATOM 2174 O O . ALA A 1 286 ? 2.033 -28.726 -12.159 1.00 96.50 286 ALA A O 1
ATOM 2175 N N . HIS A 1 287 ? 2.782 -28.000 -14.151 1.00 95.62 287 HIS A N 1
ATOM 2176 C CA . HIS A 1 287 ? 4.151 -27.706 -13.728 1.00 95.62 287 HIS A CA 1
ATOM 2177 C C . HIS A 1 287 ? 4.190 -26.616 -12.652 1.00 95.62 287 HIS A C 1
ATOM 2179 O O . HIS A 1 287 ? 4.769 -26.848 -11.595 1.00 95.62 287 HIS A O 1
ATOM 2185 N N . LEU A 1 288 ? 3.509 -25.485 -12.874 1.00 95.94 288 LEU A N 1
ATOM 2186 C CA . LEU A 1 288 ? 3.430 -24.377 -11.914 1.00 95.94 288 LEU A CA 1
ATOM 2187 C C . LEU A 1 288 ? 2.780 -24.785 -10.586 1.00 95.94 288 LEU A C 1
ATOM 2189 O O . LEU A 1 288 ? 3.212 -24.349 -9.524 1.00 95.94 288 LEU A O 1
ATOM 2193 N N . LEU A 1 289 ? 1.738 -25.619 -10.626 1.00 95.75 289 LEU A N 1
ATOM 2194 C CA . LEU A 1 289 ? 1.115 -26.154 -9.414 1.00 95.75 289 LEU A CA 1
ATOM 2195 C C . LEU A 1 289 ? 2.090 -27.067 -8.659 1.00 95.75 289 LEU A C 1
ATOM 2197 O O . LEU A 1 289 ? 2.319 -26.873 -7.466 1.00 95.75 289 LEU A O 1
ATOM 2201 N N . ALA A 1 290 ? 2.710 -28.022 -9.356 1.00 95.44 290 ALA A N 1
ATOM 2202 C CA . ALA A 1 290 ? 3.634 -28.975 -8.751 1.00 95.44 290 ALA A CA 1
ATOM 2203 C C . ALA A 1 290 ? 4.887 -28.297 -8.168 1.00 95.44 290 ALA A C 1
ATOM 2205 O O . ALA A 1 290 ? 5.291 -28.635 -7.056 1.00 95.44 290 ALA A O 1
ATOM 2206 N N . SER A 1 291 ? 5.477 -27.322 -8.871 1.00 93.12 291 SER A N 1
ATOM 2207 C CA . SER A 1 291 ? 6.658 -26.582 -8.398 1.00 93.12 291 SER A CA 1
ATOM 2208 C C . SER A 1 291 ? 6.369 -25.716 -7.168 1.00 93.12 291 SER A C 1
ATOM 2210 O O . SER A 1 291 ? 7.268 -25.446 -6.376 1.00 93.12 291 SER A O 1
ATOM 2212 N N . ARG A 1 292 ? 5.102 -25.342 -6.957 1.00 92.69 292 ARG A N 1
ATOM 2213 C CA . ARG A 1 292 ? 4.618 -24.601 -5.780 1.00 92.69 292 ARG A CA 1
ATOM 2214 C C . ARG A 1 292 ? 4.097 -25.515 -4.665 1.00 92.69 292 ARG A C 1
ATOM 2216 O O . ARG A 1 292 ? 3.405 -25.054 -3.764 1.00 92.69 292 ARG A O 1
ATOM 2223 N N . GLY A 1 293 ? 4.410 -26.811 -4.721 1.00 92.00 293 GLY A N 1
ATOM 2224 C CA . GLY A 1 293 ? 4.039 -27.793 -3.696 1.00 92.00 293 GLY A CA 1
ATOM 2225 C C . GLY A 1 293 ? 2.612 -28.342 -3.813 1.00 92.00 293 GLY A C 1
ATOM 2226 O O . GLY A 1 293 ? 2.181 -29.119 -2.963 1.00 92.00 293 GLY A O 1
ATOM 2227 N N . ILE A 1 294 ? 1.872 -28.000 -4.872 1.00 94.31 294 ILE A N 1
ATOM 2228 C CA . ILE A 1 294 ? 0.494 -28.449 -5.108 1.00 94.31 294 ILE A CA 1
ATOM 2229 C C . ILE A 1 294 ? 0.528 -29.644 -6.068 1.00 94.31 294 ILE A C 1
ATOM 2231 O O . ILE A 1 294 ? 0.198 -29.544 -7.247 1.00 94.31 294 ILE A O 1
ATOM 2235 N N . GLY A 1 295 ? 0.995 -30.788 -5.563 1.00 92.88 295 GLY A N 1
ATOM 2236 C CA . GLY A 1 295 ? 1.236 -31.988 -6.376 1.00 92.88 295 GLY A CA 1
ATOM 2237 C C . GLY A 1 295 ? 0.056 -32.960 -6.497 1.00 92.88 295 GLY A C 1
ATOM 2238 O O . GLY A 1 295 ? 0.051 -33.798 -7.400 1.00 92.88 295 GLY A O 1
ATOM 2239 N N . SER A 1 296 ? -0.942 -32.884 -5.606 1.00 95.88 296 SER A N 1
ATOM 2240 C CA . SER A 1 296 ? -2.082 -33.813 -5.604 1.00 95.88 296 SER A CA 1
ATOM 2241 C C . SER A 1 296 ? -3.294 -33.248 -6.362 1.00 95.88 296 SER A C 1
ATOM 2243 O O . SER A 1 296 ? -3.555 -32.043 -6.291 1.00 95.88 296 SER A O 1
ATOM 2245 N N . PRO A 1 297 ? -4.085 -34.093 -7.057 1.00 96.31 297 PRO A N 1
ATOM 2246 C CA . PRO A 1 297 ? -5.273 -33.626 -7.769 1.00 96.31 297 PRO A CA 1
ATOM 2247 C C . PRO A 1 297 ? -6.309 -32.915 -6.891 1.00 96.31 297 PRO A C 1
ATOM 2249 O O . PRO A 1 297 ? -6.943 -31.965 -7.347 1.00 96.31 297 PRO A O 1
ATOM 2252 N N . ASP A 1 298 ? -6.474 -33.347 -5.641 1.00 94.56 298 ASP A N 1
ATOM 2253 C CA . ASP A 1 298 ? -7.440 -32.743 -4.718 1.00 94.56 298 ASP A CA 1
ATOM 2254 C C . ASP A 1 298 ? -6.968 -31.383 -4.207 1.00 94.56 298 ASP A C 1
ATOM 2256 O O . ASP A 1 298 ? -7.752 -30.433 -4.202 1.00 94.56 298 ASP A O 1
ATOM 2260 N N . ALA A 1 299 ? -5.678 -31.251 -3.874 1.00 93.94 299 ALA A N 1
ATOM 2261 C CA . ALA A 1 299 ? -5.098 -29.961 -3.512 1.00 93.94 299 ALA A CA 1
ATOM 2262 C C . ALA A 1 299 ? -5.182 -28.974 -4.685 1.00 93.94 299 ALA A C 1
ATOM 2264 O O . ALA A 1 299 ? -5.583 -27.828 -4.499 1.00 93.94 299 ALA A O 1
ATOM 2265 N N . ALA A 1 300 ? -4.892 -29.427 -5.909 1.00 95.44 300 ALA A N 1
ATOM 2266 C CA . ALA A 1 300 ? -4.997 -28.600 -7.108 1.00 95.44 300 ALA A CA 1
ATOM 2267 C C . ALA A 1 300 ? -6.440 -28.158 -7.402 1.00 95.44 300 ALA A C 1
ATOM 2269 O O . ALA A 1 300 ? -6.665 -27.003 -7.760 1.00 95.44 300 ALA A O 1
ATOM 2270 N N . ARG A 1 301 ? -7.436 -29.036 -7.215 1.00 94.69 301 ARG A N 1
ATOM 2271 C CA . ARG A 1 301 ? -8.855 -28.666 -7.352 1.00 94.69 301 ARG A CA 1
ATOM 2272 C C . ARG A 1 301 ? -9.271 -27.618 -6.325 1.00 94.69 301 ARG A C 1
ATOM 2274 O O . ARG A 1 301 ? -9.871 -26.621 -6.711 1.00 94.69 301 ARG A O 1
ATOM 2281 N N . ALA A 1 302 ? -8.922 -27.817 -5.053 1.00 92.31 302 ALA A N 1
ATOM 2282 C CA . ALA A 1 302 ? -9.209 -26.847 -3.996 1.00 92.31 302 ALA A CA 1
ATOM 2283 C C . ALA A 1 302 ? -8.520 -25.496 -4.257 1.00 92.31 302 ALA A C 1
ATOM 2285 O O . ALA A 1 302 ? -9.105 -24.441 -4.034 1.00 92.31 302 ALA A O 1
ATOM 2286 N N . PHE A 1 303 ? -7.298 -25.526 -4.789 1.00 95.00 303 PHE A N 1
ATOM 2287 C CA . PHE A 1 303 ? -6.527 -24.332 -5.116 1.00 95.00 303 PHE A CA 1
ATOM 2288 C C . PHE A 1 303 ? -7.118 -23.513 -6.276 1.00 95.00 303 PHE A C 1
ATOM 2290 O O . PHE A 1 303 ? -7.126 -22.279 -6.225 1.00 95.00 303 PHE A O 1
ATOM 2297 N N . LEU A 1 304 ? -7.580 -24.196 -7.330 1.00 94.38 304 LEU A N 1
ATOM 2298 C CA . LEU A 1 304 ? -8.156 -23.585 -8.535 1.00 94.38 304 LEU A CA 1
ATOM 2299 C C . LEU A 1 304 ? -9.627 -23.180 -8.365 1.00 94.38 304 LEU A C 1
ATOM 2301 O O . LEU A 1 304 ? -10.141 -22.416 -9.180 1.00 94.38 304 LEU A O 1
ATOM 2305 N N . ALA A 1 305 ? -10.308 -23.696 -7.341 1.00 93.50 305 ALA A N 1
ATOM 2306 C CA . ALA A 1 305 ? -11.687 -23.356 -7.009 1.00 93.50 305 ALA A CA 1
ATOM 2307 C C . ALA A 1 305 ? -11.828 -23.032 -5.508 1.00 93.50 305 ALA A C 1
ATOM 2309 O O . ALA A 1 305 ? -12.351 -23.856 -4.751 1.00 93.50 305 ALA A O 1
ATOM 2310 N N . PRO A 1 306 ? -11.361 -21.845 -5.064 1.00 94.12 306 PRO A N 1
ATOM 2311 C CA . PRO A 1 306 ? -11.539 -21.395 -3.685 1.00 94.12 306 PRO A CA 1
ATOM 2312 C C . PRO A 1 306 ? -13.018 -21.382 -3.273 1.00 94.12 306 PRO A C 1
ATOM 2314 O O . PRO A 1 306 ? -13.878 -20.974 -4.054 1.00 94.12 306 PRO A O 1
ATOM 2317 N N . SER A 1 307 ? -13.311 -21.823 -2.047 1.00 93.94 307 SER A N 1
ATOM 2318 C CA . SER A 1 307 ? -14.675 -21.918 -1.508 1.00 93.94 307 SER A CA 1
ATOM 2319 C C . SER A 1 307 ? -14.725 -21.525 -0.032 1.00 93.94 307 SER A C 1
ATOM 2321 O O . SER A 1 307 ? -13.793 -21.812 0.719 1.00 93.94 307 SER A O 1
ATOM 2323 N N . MET A 1 308 ? -15.847 -20.929 0.381 1.00 92.38 308 MET A N 1
ATOM 2324 C CA . MET A 1 308 ? -16.139 -20.558 1.771 1.00 92.38 308 MET A CA 1
ATOM 2325 C C . MET A 1 308 ? -16.114 -21.755 2.725 1.00 92.38 308 MET A C 1
ATOM 2327 O O . MET A 1 308 ? -15.669 -21.618 3.860 1.00 92.38 308 MET A O 1
ATOM 2331 N N . ASP A 1 309 ? -16.507 -22.941 2.253 1.00 91.88 309 ASP A N 1
ATOM 2332 C CA . ASP A 1 309 ? -16.541 -24.175 3.058 1.00 91.88 309 ASP A CA 1
ATOM 2333 C C . ASP A 1 309 ? -15.143 -24.683 3.449 1.00 91.88 309 ASP A C 1
ATOM 2335 O O . ASP A 1 309 ? -15.008 -25.670 4.173 1.00 91.88 309 ASP A O 1
ATOM 2339 N N . LYS A 1 310 ? -14.087 -24.066 2.906 1.00 92.12 310 LYS A N 1
ATOM 2340 C CA . LYS A 1 310 ? -12.688 -24.380 3.209 1.00 92.12 310 LYS A CA 1
ATOM 2341 C C . LYS A 1 310 ? -12.048 -23.401 4.193 1.00 92.12 310 LYS A C 1
ATOM 2343 O O . LYS A 1 310 ? -10.879 -23.591 4.514 1.00 92.12 310 LYS A O 1
ATOM 2348 N N . LEU A 1 311 ? -12.783 -22.387 4.651 1.00 94.19 311 LEU A N 1
ATOM 2349 C CA . LEU A 1 311 ? -12.335 -21.509 5.728 1.00 94.19 311 LEU A CA 1
ATOM 2350 C C . LEU A 1 311 ? -12.329 -22.260 7.059 1.00 94.19 311 LEU A C 1
ATOM 2352 O O . LEU A 1 311 ? -13.191 -23.109 7.305 1.00 94.19 311 LEU A O 1
ATOM 2356 N N . SER A 1 312 ? -11.391 -21.910 7.930 1.00 93.69 312 SER A N 1
ATOM 2357 C CA . SER A 1 312 ? -11.276 -22.525 9.248 1.00 93.69 312 SER A CA 1
ATOM 2358 C C . SER A 1 312 ? -12.457 -22.151 10.145 1.00 93.69 312 SER A C 1
ATOM 2360 O O . SER A 1 312 ? -13.132 -21.128 9.942 1.00 93.69 312 SER A O 1
ATOM 2362 N N . ASP A 1 313 ? -12.703 -22.994 11.149 1.00 95.81 313 ASP A N 1
ATOM 2363 C CA . ASP A 1 313 ? -13.609 -22.677 12.250 1.00 95.81 313 ASP A CA 1
ATOM 2364 C C . ASP A 1 313 ? -13.029 -21.496 13.049 1.00 95.81 313 ASP A C 1
ATOM 2366 O O . ASP A 1 313 ? -11.918 -21.616 13.565 1.00 95.81 313 ASP A O 1
ATOM 2370 N N . PRO A 1 314 ? -13.737 -20.356 13.171 1.00 97.06 314 PRO A N 1
ATOM 2371 C CA . PRO A 1 314 ? -13.268 -19.233 13.976 1.00 97.06 314 PRO A CA 1
ATOM 2372 C C . PRO A 1 314 ? -12.900 -19.602 15.417 1.00 97.06 314 PRO A C 1
ATOM 2374 O O . PRO A 1 314 ? -11.979 -19.005 15.973 1.00 97.06 314 PRO A O 1
ATOM 2377 N N . PHE A 1 315 ? -13.588 -20.582 16.016 1.00 97.81 315 PHE A N 1
ATOM 2378 C CA . PHE A 1 315 ? -13.344 -21.010 17.397 1.00 97.81 315 PHE A CA 1
ATOM 2379 C C . PHE A 1 315 ? -12.043 -21.805 17.575 1.00 97.81 315 PHE A C 1
ATOM 2381 O O . PHE A 1 315 ? -11.704 -22.151 18.704 1.00 97.81 315 PHE A O 1
ATOM 2388 N N . SER A 1 316 ? -11.289 -22.066 16.500 1.00 96.62 316 SER A N 1
ATOM 2389 C CA . SER A 1 316 ? -9.938 -22.619 16.611 1.00 96.62 316 SER A CA 1
ATOM 2390 C C . SER A 1 316 ? -8.894 -21.587 17.056 1.00 96.62 316 SER A C 1
ATOM 2392 O O . SER A 1 316 ? -7.793 -21.987 17.414 1.00 96.62 316 SER A O 1
ATOM 2394 N N . LEU A 1 317 ? -9.212 -20.283 17.041 1.00 97.62 317 LEU A N 1
ATOM 2395 C CA . LEU A 1 317 ? -8.338 -19.237 17.584 1.00 97.62 317 LEU A CA 1
ATOM 2396 C C . LEU A 1 317 ? -8.487 -19.132 19.105 1.00 97.62 317 LEU A C 1
ATOM 2398 O O . LEU A 1 317 ? -9.599 -19.023 19.630 1.00 97.62 317 LEU A O 1
ATOM 2402 N N . THR A 1 318 ? -7.359 -19.072 19.808 1.00 97.25 318 THR A N 1
ATOM 2403 C CA . THR A 1 318 ? -7.303 -18.915 21.262 1.00 97.25 318 THR A CA 1
ATOM 2404 C C . THR A 1 318 ? -8.030 -17.642 21.713 1.00 97.25 318 THR A C 1
ATOM 2406 O O . THR A 1 318 ? -7.828 -16.558 21.162 1.00 97.25 318 THR A O 1
ATOM 2409 N N . ASP A 1 319 ? -8.853 -17.776 22.759 1.00 98.38 319 ASP A N 1
ATOM 2410 C CA . ASP A 1 319 ? -9.740 -16.753 23.338 1.00 98.38 319 ASP A CA 1
ATOM 2411 C C . ASP A 1 319 ? -10.857 -16.224 22.407 1.00 98.38 319 ASP A C 1
ATOM 2413 O O . ASP A 1 319 ? -11.547 -15.266 22.774 1.00 98.38 319 ASP A O 1
ATOM 2417 N N . MET A 1 320 ? -11.090 -16.820 21.227 1.00 98.56 320 MET A N 1
ATOM 2418 C CA . MET A 1 320 ? -12.219 -16.424 20.368 1.00 98.56 320 MET A CA 1
ATOM 2419 C C . MET A 1 320 ? -13.566 -16.609 21.081 1.00 98.56 320 MET A C 1
ATOM 2421 O O . MET A 1 320 ? -14.442 -15.747 21.013 1.00 98.56 320 MET A O 1
ATOM 2425 N N . ASP A 1 321 ? -13.724 -17.715 21.803 1.00 98.56 321 ASP A N 1
ATOM 2426 C CA . ASP A 1 321 ? -14.886 -18.016 22.639 1.00 98.56 321 ASP A CA 1
ATOM 2427 C C . ASP A 1 321 ? -15.138 -16.928 23.697 1.00 98.56 321 ASP A C 1
ATOM 2429 O O . ASP A 1 321 ? -16.257 -16.420 23.812 1.00 98.56 321 ASP A O 1
ATOM 2433 N N . ARG A 1 322 ? -14.085 -16.498 24.398 1.00 98.69 322 ARG A N 1
ATOM 2434 C CA . ARG A 1 322 ? -14.134 -15.441 25.420 1.00 98.69 322 ARG A CA 1
ATOM 2435 C C . ARG A 1 322 ? -14.463 -14.075 24.822 1.00 98.69 322 ARG A C 1
ATOM 2437 O O . ARG A 1 322 ? -15.246 -13.324 25.406 1.00 98.69 322 ARG A O 1
ATOM 2444 N N . ALA A 1 323 ? -13.910 -13.751 23.650 1.00 98.69 323 ALA A N 1
ATOM 2445 C CA . ALA A 1 323 ? -14.241 -12.521 22.930 1.00 98.69 323 ALA A CA 1
ATOM 2446 C C . ALA A 1 323 ? -15.730 -12.488 22.542 1.00 98.69 323 ALA A C 1
ATOM 2448 O O . ALA A 1 323 ? -16.425 -11.497 22.785 1.00 98.69 323 ALA A O 1
ATOM 2449 N N . VAL A 1 324 ? -16.239 -13.600 22.001 1.00 98.62 324 VAL A N 1
ATOM 2450 C CA . VAL A 1 324 ? -17.651 -13.770 21.632 1.00 98.62 324 VAL A CA 1
ATOM 2451 C C . VAL A 1 324 ? -18.569 -13.666 22.851 1.00 98.62 324 VAL A C 1
ATOM 2453 O O . VAL A 1 324 ? -19.588 -12.973 22.793 1.00 98.62 324 VAL A O 1
ATOM 2456 N N . GLU A 1 325 ? -18.227 -14.321 23.961 1.00 98.50 325 GLU A N 1
ATOM 2457 C CA . GLU A 1 325 ? -18.999 -14.260 25.205 1.00 98.50 325 GLU A CA 1
ATOM 2458 C C . GLU A 1 325 ? -19.072 -12.829 25.750 1.00 98.50 325 GLU A C 1
ATOM 2460 O O . GLU A 1 325 ? -20.157 -12.337 26.080 1.00 98.50 325 GLU A O 1
ATOM 2465 N N . ARG A 1 326 ? -17.946 -12.108 25.765 1.00 98.56 326 ARG A N 1
ATOM 2466 C CA . ARG A 1 326 ? -17.914 -10.730 26.262 1.00 98.56 3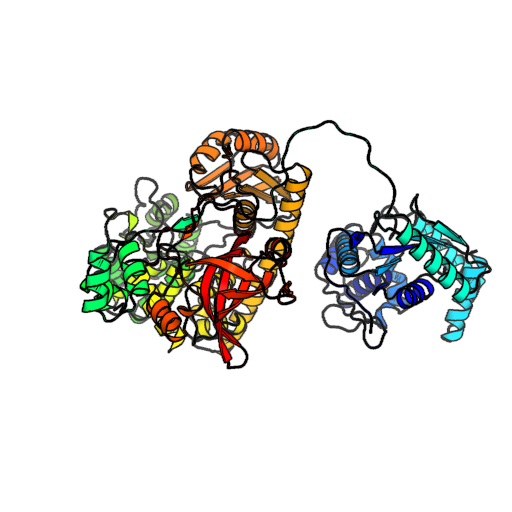26 ARG A CA 1
ATOM 2467 C C . ARG A 1 326 ? -18.712 -9.762 25.383 1.00 98.56 326 ARG A C 1
ATOM 2469 O O . ARG A 1 326 ? -19.357 -8.856 25.919 1.00 98.56 326 ARG A O 1
ATOM 2476 N N . LEU A 1 327 ? -18.716 -9.953 24.064 1.00 98.50 327 LEU A N 1
ATOM 2477 C CA . LEU A 1 327 ? -19.522 -9.154 23.131 1.00 98.50 327 LEU A CA 1
ATOM 2478 C C . LEU A 1 327 ? -21.021 -9.477 23.211 1.00 98.50 327 LEU A C 1
ATOM 2480 O O . LEU A 1 327 ? -21.845 -8.566 23.119 1.00 98.50 327 LEU A O 1
ATOM 2484 N N . ARG A 1 328 ? -21.393 -10.742 23.454 1.00 97.94 328 ARG A N 1
ATOM 2485 C CA . ARG A 1 328 ? -22.779 -11.121 23.795 1.00 97.94 328 ARG A CA 1
ATOM 2486 C C . ARG A 1 328 ? -23.242 -10.399 25.054 1.00 97.94 328 ARG A C 1
ATOM 2488 O O . ARG A 1 328 ? -24.293 -9.767 25.039 1.00 97.94 328 ARG A O 1
ATOM 2495 N N . LEU A 1 329 ? -22.415 -10.408 26.097 1.00 98.00 329 LEU A N 1
ATOM 2496 C CA . LEU A 1 329 ? -22.705 -9.705 27.342 1.00 98.00 329 LEU A CA 1
ATOM 2497 C C . LEU A 1 329 ? -22.843 -8.189 27.136 1.00 98.00 329 LEU A C 1
ATOM 2499 O O . LEU A 1 329 ? -23.753 -7.585 27.699 1.00 98.00 329 LEU A O 1
ATOM 2503 N N . ALA A 1 330 ? -21.982 -7.587 26.306 1.00 97.88 330 ALA A N 1
ATOM 2504 C CA . ALA A 1 330 ? -22.056 -6.167 25.959 1.00 97.88 330 ALA A CA 1
ATOM 2505 C C . ALA A 1 330 ? -23.399 -5.813 25.311 1.00 97.88 330 ALA A C 1
ATOM 2507 O O . ALA A 1 330 ? -24.056 -4.855 25.715 1.00 97.88 330 ALA A O 1
ATOM 2508 N N . ARG A 1 331 ? -23.831 -6.620 24.335 1.00 97.12 331 ARG A N 1
ATOM 2509 C CA . ARG A 1 331 ? -25.132 -6.465 23.679 1.00 97.12 331 ARG A CA 1
ATOM 2510 C C . ARG A 1 331 ? -26.275 -6.575 24.687 1.00 97.12 331 ARG A C 1
ATOM 2512 O O . ARG A 1 331 ? -27.146 -5.712 24.702 1.00 97.12 331 ARG A O 1
ATOM 2519 N N . ASP A 1 332 ? -26.258 -7.605 25.527 1.00 96.88 332 ASP A N 1
ATOM 2520 C CA . ASP A 1 332 ? -27.352 -7.892 26.459 1.00 96.88 332 ASP A CA 1
ATOM 2521 C C . ASP A 1 332 ? -27.461 -6.832 27.575 1.00 96.88 332 ASP A C 1
ATOM 2523 O O . ASP A 1 332 ? -28.559 -6.545 28.051 1.00 96.88 332 ASP A O 1
ATOM 2527 N N . ARG A 1 333 ? -26.340 -6.209 27.966 1.00 96.06 333 ARG A N 1
ATOM 2528 C CA . ARG A 1 333 ? -26.291 -5.103 28.943 1.00 96.06 333 ARG A CA 1
ATOM 2529 C C . ARG A 1 333 ? -26.496 -3.715 28.334 1.00 96.06 333 ARG A C 1
ATOM 2531 O O . ARG A 1 333 ? -26.747 -2.767 29.074 1.00 96.06 333 ARG A O 1
ATOM 2538 N N . GLY A 1 334 ? -26.393 -3.584 27.013 1.00 95.81 334 GLY A N 1
ATOM 2539 C CA . GLY A 1 334 ? -26.397 -2.287 26.335 1.00 95.81 334 GLY A CA 1
ATOM 2540 C C . GLY A 1 334 ? -25.115 -1.475 26.553 1.00 95.81 334 GLY A C 1
ATOM 2541 O O . GLY A 1 334 ? -25.166 -0.244 26.477 1.00 95.81 334 GLY A O 1
ATOM 2542 N N . ASP A 1 335 ? -23.989 -2.148 26.814 1.00 97.25 335 ASP A N 1
ATOM 2543 C CA . ASP A 1 335 ? -22.675 -1.525 27.001 1.00 97.25 335 ASP A CA 1
ATOM 2544 C C . ASP A 1 335 ? -22.323 -0.638 25.792 1.00 97.25 335 ASP A C 1
ATOM 2546 O O . ASP A 1 335 ? -22.562 -0.996 24.633 1.00 97.25 335 ASP A O 1
ATOM 2550 N N . ARG A 1 336 ? -21.704 0.514 26.056 1.00 97.94 336 ARG A N 1
ATOM 2551 C CA . ARG A 1 336 ? -21.041 1.337 25.049 1.00 97.94 336 ARG A CA 1
ATOM 2552 C C . ARG A 1 336 ? -19.704 0.690 24.696 1.00 97.94 336 ARG A C 1
ATOM 2554 O O . ARG A 1 336 ? -18.807 0.584 25.534 1.00 97.94 336 ARG A O 1
ATOM 2561 N N . VAL A 1 337 ? -19.590 0.266 23.441 1.00 98.44 337 VAL A N 1
ATOM 2562 C CA . VAL A 1 337 ? -18.417 -0.415 22.888 1.00 98.44 337 VAL A CA 1
ATOM 2563 C C . VAL A 1 337 ? -17.661 0.523 21.956 1.00 98.44 337 VAL A C 1
ATOM 2565 O O . VAL A 1 337 ? -18.264 1.147 21.078 1.00 98.44 337 VAL A O 1
ATOM 2568 N N . LEU A 1 338 ? -16.344 0.598 22.124 1.00 98.31 338 LEU A N 1
ATOM 2569 C CA . LEU A 1 338 ? -15.439 1.315 21.231 1.00 98.31 338 LEU A CA 1
ATOM 2570 C C . LEU A 1 338 ? -14.591 0.322 20.434 1.00 98.31 338 LEU A C 1
ATOM 2572 O O . LEU A 1 338 ? -13.818 -0.437 21.013 1.00 98.31 338 LEU A O 1
ATOM 2576 N N . LEU A 1 339 ? -14.698 0.363 19.107 1.00 98.19 339 LEU A N 1
ATOM 2577 C CA . LEU A 1 339 ? -13.729 -0.270 18.217 1.00 98.19 339 LEU A CA 1
ATOM 2578 C C . LEU A 1 339 ? -12.523 0.653 18.041 1.00 98.19 339 LEU A C 1
ATOM 2580 O O . LEU A 1 339 ? -12.687 1.791 17.610 1.00 98.19 339 LEU A O 1
ATOM 2584 N N . PHE A 1 340 ? -11.324 0.178 18.354 1.00 96.94 340 PHE A N 1
ATOM 2585 C CA . PHE A 1 340 ? -10.092 0.949 18.203 1.00 96.94 340 PHE A CA 1
ATOM 2586 C C . PHE A 1 340 ? -9.204 0.313 17.129 1.00 96.94 340 PHE A C 1
ATOM 2588 O O . PHE A 1 340 ? -8.484 -0.651 17.397 1.00 96.94 340 PHE A O 1
ATOM 2595 N N . GLY A 1 341 ? -9.304 0.818 15.901 1.00 94.94 341 GLY A N 1
ATOM 2596 C CA . GLY A 1 341 ? -8.573 0.303 14.738 1.00 94.94 341 GLY A CA 1
ATOM 2597 C C . GLY A 1 341 ? -7.188 0.913 14.564 1.00 94.94 341 GLY A C 1
ATOM 2598 O O . GLY A 1 341 ? -6.881 1.906 15.214 1.00 94.94 341 GLY A O 1
ATOM 2599 N N . ASP A 1 342 ? -6.382 0.367 13.651 1.00 90.69 342 ASP A N 1
ATOM 2600 C CA . ASP A 1 342 ? -5.183 1.049 13.140 1.00 90.69 342 ASP A CA 1
ATOM 2601 C C . ASP A 1 342 ? -5.479 1.943 11.915 1.00 90.69 342 ASP A C 1
ATOM 2603 O O . ASP A 1 342 ? -6.536 1.858 11.287 1.00 90.69 342 ASP A O 1
ATOM 2607 N N . TYR A 1 343 ? -4.551 2.847 11.591 1.00 87.81 343 TYR A N 1
ATOM 2608 C CA . TYR A 1 343 ? -4.711 3.884 10.565 1.00 87.81 343 TYR A CA 1
ATOM 2609 C C . TYR A 1 343 ? -4.451 3.419 9.124 1.00 87.81 343 TYR A C 1
ATOM 2611 O O . TYR A 1 343 ? -4.600 4.223 8.193 1.00 87.81 343 TYR A O 1
ATOM 2619 N N . ASP A 1 344 ? -3.954 2.201 8.916 1.00 91.31 344 ASP A N 1
ATOM 2620 C CA . ASP A 1 344 ? -3.691 1.669 7.582 1.00 91.31 344 ASP A CA 1
ATOM 2621 C C . ASP A 1 344 ? -4.879 0.864 7.032 1.00 91.31 344 ASP A C 1
ATOM 2623 O O . ASP A 1 344 ? -5.937 0.772 7.652 1.00 91.31 344 ASP A O 1
ATOM 2627 N N . VAL A 1 345 ? -4.764 0.366 5.798 1.00 95.31 345 VAL A N 1
ATOM 2628 C CA . VAL A 1 345 ? -5.886 -0.314 5.135 1.00 95.31 345 VAL A CA 1
ATOM 2629 C C . VAL A 1 345 ? -6.364 -1.540 5.914 1.00 95.31 345 VAL A C 1
ATOM 2631 O O . VAL A 1 345 ? -7.564 -1.805 5.863 1.00 95.31 345 VAL A O 1
ATOM 2634 N N . ASP A 1 346 ? -5.487 -2.276 6.598 1.00 96.62 346 ASP A N 1
ATOM 2635 C CA . ASP A 1 346 ? -5.886 -3.481 7.322 1.00 96.62 346 ASP A CA 1
ATOM 2636 C C . ASP A 1 346 ? -6.707 -3.125 8.562 1.00 96.62 346 ASP A C 1
ATOM 2638 O O . ASP A 1 346 ? -7.869 -3.534 8.670 1.00 96.62 346 ASP A O 1
ATOM 2642 N N . GLY A 1 347 ? -6.182 -2.235 9.406 1.00 95.38 347 GLY A N 1
ATOM 2643 C CA . GLY A 1 347 ? -6.907 -1.681 10.547 1.00 95.38 347 GLY A CA 1
ATOM 2644 C C . GLY A 1 347 ? -8.225 -1.002 10.163 1.00 95.38 347 GLY A C 1
ATOM 2645 O O . GLY A 1 347 ? -9.265 -1.266 10.778 1.00 95.38 347 GLY A O 1
ATOM 2646 N N . ILE A 1 348 ? -8.238 -0.190 9.100 1.00 96.06 348 ILE A N 1
ATOM 2647 C CA . ILE A 1 348 ? -9.447 0.486 8.602 1.00 96.06 348 ILE A CA 1
ATOM 2648 C C . ILE A 1 348 ? -10.471 -0.531 8.079 1.00 96.06 348 ILE A C 1
ATOM 2650 O O . ILE A 1 348 ? -11.653 -0.454 8.428 1.00 96.06 348 ILE A O 1
ATOM 2654 N N . ALA A 1 349 ? -10.053 -1.486 7.242 1.00 97.88 349 ALA A N 1
ATOM 2655 C CA . ALA A 1 349 ? -10.961 -2.473 6.663 1.00 97.88 349 ALA A CA 1
ATOM 2656 C C . ALA A 1 349 ? -11.520 -3.415 7.735 1.00 97.88 349 ALA A C 1
ATOM 2658 O O . ALA A 1 349 ? -12.725 -3.673 7.742 1.00 97.88 349 ALA A O 1
ATOM 2659 N N . GLY A 1 350 ? -10.679 -3.866 8.670 1.00 98.19 350 GLY A N 1
ATOM 2660 C CA . GLY A 1 350 ? -11.087 -4.676 9.813 1.00 98.19 350 GLY A CA 1
ATOM 2661 C C . GLY A 1 350 ? -12.061 -3.942 10.732 1.00 98.19 350 GLY A C 1
ATOM 2662 O O . GLY A 1 350 ? -13.068 -4.515 11.149 1.00 98.19 350 GLY A O 1
ATOM 2663 N N . THR A 1 351 ? -11.822 -2.656 11.000 1.00 98.00 351 THR A N 1
ATOM 2664 C CA . THR A 1 351 ? -12.709 -1.840 11.844 1.00 98.00 351 THR A CA 1
ATOM 2665 C C . THR A 1 351 ? -14.057 -1.608 11.172 1.00 98.00 351 THR A C 1
ATOM 2667 O O . THR A 1 351 ? -15.093 -1.801 11.806 1.00 98.00 351 THR A O 1
ATOM 2670 N N . ALA A 1 352 ? -14.075 -1.250 9.882 1.00 97.94 352 ALA A N 1
ATOM 2671 C CA . ALA A 1 352 ? -15.313 -1.091 9.119 1.00 97.94 352 ALA A CA 1
ATOM 2672 C C . ALA A 1 352 ? -16.109 -2.404 9.064 1.00 97.94 352 ALA A C 1
ATOM 2674 O O . ALA A 1 352 ? -17.318 -2.411 9.299 1.00 97.94 352 ALA A O 1
ATOM 2675 N N . LEU A 1 353 ? -15.419 -3.520 8.814 1.00 98.06 353 LEU A N 1
ATOM 2676 C CA . LEU A 1 353 ? -15.994 -4.860 8.814 1.00 98.06 353 LEU A CA 1
ATOM 2677 C C . LEU A 1 353 ? -16.669 -5.176 10.147 1.00 98.06 353 LEU A C 1
ATOM 2679 O O . LEU A 1 353 ? -17.851 -5.530 10.179 1.00 98.06 353 LEU A O 1
ATOM 2683 N N . LEU A 1 354 ? -15.930 -5.039 11.250 1.00 97.94 354 LEU A N 1
ATOM 2684 C CA . LEU A 1 354 ? -16.425 -5.417 12.567 1.00 97.94 354 LEU A CA 1
ATOM 2685 C C . LEU A 1 354 ? -17.541 -4.476 13.024 1.00 97.94 354 LEU A C 1
ATOM 2687 O O . LEU A 1 354 ? -18.514 -4.929 13.620 1.00 97.94 354 LEU A O 1
ATOM 2691 N N . TYR A 1 355 ? -17.465 -3.191 12.671 1.00 97.75 355 TYR A N 1
ATOM 2692 C CA . TYR A 1 355 ? -18.530 -2.225 12.923 1.00 97.75 355 TYR A CA 1
ATOM 2693 C C . TYR A 1 355 ? -19.855 -2.648 12.272 1.00 97.75 355 TYR A C 1
ATOM 2695 O O . TYR A 1 355 ? -20.891 -2.685 12.941 1.00 97.75 355 TYR A O 1
ATOM 2703 N N . ILE A 1 356 ? -19.828 -3.027 10.988 1.00 96.44 356 ILE A N 1
ATOM 2704 C CA . ILE A 1 356 ? -21.013 -3.508 10.260 1.00 96.44 356 ILE A CA 1
ATOM 2705 C C . ILE A 1 356 ? -21.551 -4.795 10.901 1.00 96.44 356 ILE A C 1
ATOM 2707 O O . ILE A 1 356 ? -22.754 -4.910 11.159 1.00 96.44 356 ILE A O 1
ATOM 2711 N N . ALA A 1 357 ? -20.665 -5.749 11.195 1.00 97.00 357 ALA A N 1
ATOM 2712 C CA . ALA A 1 357 ? -21.039 -7.026 11.789 1.00 97.00 357 ALA A CA 1
ATOM 2713 C C . ALA A 1 357 ? -21.661 -6.861 13.186 1.00 97.00 357 ALA A C 1
ATOM 2715 O O . ALA A 1 357 ? -22.686 -7.476 13.477 1.00 97.00 357 ALA A O 1
ATOM 2716 N N . LEU A 1 358 ? -21.107 -5.991 14.035 1.00 96.12 358 LEU A N 1
ATOM 2717 C CA . LEU A 1 358 ? -21.629 -5.731 15.379 1.00 96.12 358 LEU A CA 1
ATOM 2718 C C . LEU A 1 358 ? -22.989 -5.031 15.356 1.00 96.12 358 LEU A C 1
ATOM 2720 O O . LEU A 1 358 ? -23.869 -5.379 16.146 1.00 96.12 358 LEU A O 1
ATOM 2724 N N . LYS A 1 359 ? -23.208 -4.097 14.422 1.00 94.00 359 LYS A N 1
ATOM 2725 C CA . LYS A 1 359 ? -24.532 -3.487 14.223 1.00 94.00 359 LYS A CA 1
ATOM 2726 C C . LYS A 1 359 ? -25.567 -4.535 13.823 1.00 94.00 359 LYS A C 1
ATOM 2728 O O . LYS A 1 359 ? -26.645 -4.576 14.412 1.00 94.00 359 LYS A O 1
ATOM 2733 N N . ARG A 1 360 ? -25.220 -5.427 12.891 1.00 93.81 360 ARG A N 1
ATOM 2734 C CA . ARG A 1 360 ? -26.069 -6.557 12.481 1.00 93.81 360 ARG A CA 1
ATOM 2735 C C . ARG A 1 360 ? -26.338 -7.537 13.626 1.00 93.81 360 ARG A C 1
ATOM 2737 O O . ARG A 1 360 ? -27.452 -8.027 13.763 1.00 93.81 360 ARG A O 1
ATOM 2744 N N . PHE A 1 361 ? -25.341 -7.775 14.474 1.00 95.00 361 PHE A N 1
ATOM 2745 C CA . PHE A 1 361 ? -25.444 -8.608 15.673 1.00 95.00 361 PHE A CA 1
ATOM 2746 C C . PHE A 1 361 ? -26.359 -8.011 16.767 1.00 95.00 361 PHE A C 1
ATOM 2748 O O . PHE A 1 361 ? -26.708 -8.694 17.733 1.00 95.00 361 PHE A O 1
ATOM 2755 N N . GLY A 1 362 ? -26.782 -6.751 16.617 1.00 95.25 362 GLY A N 1
ATOM 2756 C CA . GLY A 1 362 ? -27.684 -6.061 17.539 1.00 95.25 362 GLY A CA 1
ATOM 2757 C C . GLY A 1 362 ? -26.976 -5.180 18.569 1.00 95.25 362 GLY A C 1
ATOM 2758 O O . GLY A 1 362 ? -27.609 -4.728 19.521 1.00 95.25 362 GLY A O 1
ATOM 2759 N N . LEU A 1 363 ? -25.678 -4.909 18.403 1.00 94.44 363 LEU A N 1
ATOM 2760 C CA . LEU A 1 363 ? -24.927 -4.029 19.296 1.00 94.44 363 LEU A CA 1
ATOM 2761 C C . LEU A 1 363 ? -25.148 -2.561 18.893 1.00 94.44 363 LEU A C 1
ATOM 2763 O O . LEU A 1 363 ? -24.435 -1.988 18.067 1.00 94.44 363 LEU A O 1
ATOM 2767 N N . ALA A 1 364 ? -26.188 -1.947 19.464 1.00 85.31 364 ALA A N 1
ATOM 2768 C CA . ALA A 1 364 ? -26.615 -0.594 19.104 1.00 85.31 364 ALA A CA 1
ATOM 2769 C C . ALA A 1 364 ? -25.581 0.483 19.485 1.00 85.31 364 ALA A C 1
ATOM 2771 O O . ALA A 1 364 ? -25.280 1.360 18.668 1.00 85.31 364 ALA A O 1
ATOM 2772 N N . ASN A 1 365 ? -24.982 0.380 20.676 1.00 93.62 365 ASN A N 1
ATOM 2773 C CA . ASN A 1 365 ? -24.066 1.375 21.248 1.00 93.62 365 ASN A CA 1
ATOM 2774 C C . ASN A 1 365 ? -22.599 1.124 20.855 1.00 93.62 365 ASN A C 1
ATOM 2776 O O . ASN A 1 365 ? -21.722 1.041 21.707 1.00 93.62 365 ASN A O 1
ATOM 2780 N N . CYS A 1 366 ? -22.335 1.004 19.553 1.00 95.12 366 CYS A N 1
ATOM 2781 C CA . CYS A 1 366 ? -20.987 0.823 19.009 1.00 95.12 366 CYS A CA 1
ATOM 2782 C C . CYS A 1 366 ? -20.463 2.125 18.386 1.00 95.12 366 CYS A C 1
ATOM 2784 O O . CYS A 1 366 ? -21.126 2.695 17.510 1.00 95.12 366 CYS A O 1
ATOM 2786 N N . ALA A 1 367 ? -19.270 2.547 18.799 1.00 95.69 367 ALA A N 1
ATOM 2787 C CA . ALA A 1 367 ? -18.473 3.614 18.195 1.00 95.69 367 ALA A CA 1
ATOM 2788 C C . ALA A 1 367 ? -17.156 3.044 17.639 1.00 95.69 367 ALA A C 1
ATOM 2790 O O . ALA A 1 367 ? -16.805 1.900 17.931 1.00 95.69 367 ALA A O 1
ATOM 2791 N N . TYR A 1 368 ? -16.433 3.833 16.846 1.00 95.62 368 TYR A N 1
ATOM 2792 C CA . TYR A 1 368 ? -15.084 3.506 16.389 1.00 95.62 368 TYR A CA 1
ATOM 2793 C C . TYR A 1 368 ? -14.149 4.710 16.551 1.00 95.62 368 TYR A C 1
ATOM 2795 O O . TYR A 1 368 ? -14.604 5.853 16.525 1.00 95.62 368 TYR A O 1
ATOM 2803 N N . ALA A 1 369 ? -12.854 4.446 16.685 1.00 92.69 369 ALA A N 1
ATOM 2804 C CA . ALA A 1 369 ? -11.780 5.430 16.661 1.00 92.69 369 ALA A CA 1
ATOM 2805 C C . ALA A 1 369 ? -10.559 4.854 15.930 1.00 92.69 369 ALA A C 1
ATOM 2807 O O . ALA A 1 369 ? -10.346 3.640 15.937 1.00 92.69 369 ALA A O 1
ATOM 2808 N N . LEU A 1 370 ? -9.779 5.737 15.306 1.00 88.75 370 LEU A N 1
ATOM 2809 C CA . LEU A 1 370 ? -8.506 5.428 14.654 1.00 88.75 370 LEU A CA 1
ATOM 2810 C C . LEU A 1 370 ? -7.441 6.405 15.178 1.00 88.75 370 LEU A C 1
ATOM 2812 O O . LEU A 1 370 ? -7.753 7.595 15.284 1.00 88.75 370 LEU A O 1
ATOM 2816 N N . PRO A 1 371 ? -6.209 5.956 15.466 1.00 81.38 371 PRO A N 1
ATOM 2817 C CA . PRO A 1 371 ? -5.142 6.832 15.924 1.00 81.38 371 PRO A CA 1
ATOM 2818 C C . PRO A 1 371 ? -4.613 7.716 14.790 1.00 81.38 371 PRO A C 1
ATOM 2820 O O . PRO A 1 371 ? -4.580 7.336 13.615 1.00 81.38 371 PRO A O 1
ATOM 2823 N N . SER A 1 372 ? -4.111 8.895 15.144 1.00 74.00 372 SER A N 1
ATOM 2824 C CA . SER A 1 372 ? -3.333 9.731 14.234 1.00 74.00 372 SER A CA 1
ATOM 2825 C C . SER A 1 372 ? -1.870 9.292 14.220 1.00 74.00 372 SER A C 1
ATOM 2827 O O . SER A 1 372 ? -1.110 9.583 15.146 1.00 74.00 372 SER A O 1
ATOM 2829 N N . ARG A 1 373 ? -1.413 8.683 13.115 1.00 71.50 373 ARG A N 1
ATOM 2830 C CA . ARG A 1 373 ? -0.001 8.277 12.937 1.00 71.50 373 ARG A CA 1
ATOM 2831 C C . ARG A 1 373 ? 0.994 9.416 13.191 1.00 71.50 373 ARG A C 1
ATOM 2833 O O . ARG A 1 373 ? 2.113 9.173 13.636 1.00 71.50 373 ARG A O 1
ATOM 2840 N N . LEU A 1 374 ? 0.615 10.645 12.839 1.00 64.19 374 LEU A N 1
ATOM 2841 C CA . LEU A 1 374 ? 1.490 11.818 12.904 1.00 64.19 374 LEU A CA 1
ATOM 2842 C C . LEU A 1 374 ? 1.651 12.364 14.327 1.00 64.19 374 LEU A C 1
ATOM 2844 O O . LEU A 1 374 ? 2.691 12.956 14.613 1.00 64.19 374 LEU A O 1
ATOM 2848 N N . ILE A 1 375 ? 0.636 12.180 15.177 1.00 61.50 375 ILE A N 1
ATOM 2849 C CA . ILE A 1 375 ? 0.532 12.809 16.502 1.00 61.50 375 ILE A CA 1
ATOM 2850 C C . ILE A 1 375 ? 0.691 11.759 17.608 1.00 61.50 375 ILE A C 1
ATOM 2852 O O . ILE A 1 375 ? 1.525 11.915 18.495 1.00 61.50 375 ILE A O 1
ATOM 2856 N N . GLU A 1 376 ? -0.079 10.677 17.530 1.00 63.28 376 GLU A N 1
ATOM 2857 C CA . GLU A 1 376 ? -0.261 9.692 18.604 1.00 63.28 376 GLU A CA 1
ATOM 2858 C C . GLU A 1 376 ? 0.623 8.451 18.401 1.00 63.28 376 GLU A C 1
ATOM 2860 O O . GLU A 1 376 ? 1.026 7.797 19.361 1.00 63.28 376 GLU A O 1
ATOM 2865 N N . GLY A 1 377 ? 1.019 8.166 17.157 1.00 66.69 377 GLY A N 1
ATOM 2866 C CA . GLY A 1 377 ? 1.850 7.011 16.820 1.00 66.69 377 GLY A CA 1
ATOM 2867 C C . GLY A 1 377 ? 1.017 5.787 16.438 1.00 66.69 377 GLY A C 1
ATOM 2868 O O . GLY A 1 377 ? 0.053 5.916 15.692 1.00 66.69 377 GLY A O 1
ATOM 2869 N N . TYR A 1 378 ? 1.451 4.597 16.857 1.00 74.19 378 TYR A N 1
ATOM 2870 C CA . TYR A 1 378 ? 0.844 3.318 16.475 1.00 74.19 378 TYR A CA 1
ATOM 2871 C C . TYR A 1 378 ? 0.211 2.623 17.685 1.00 74.19 378 TYR A C 1
ATOM 2873 O O . TYR A 1 378 ? 0.851 2.532 18.735 1.00 74.19 378 TYR A O 1
ATOM 2881 N N . GLY A 1 379 ? -0.997 2.083 17.488 1.00 82.75 379 GLY A N 1
ATOM 2882 C CA . GLY A 1 379 ? -1.731 1.270 18.458 1.00 82.75 379 GLY A CA 1
ATOM 2883 C C . GLY A 1 379 ? -2.404 2.042 19.598 1.00 82.75 379 GLY A C 1
ATOM 2884 O O . GLY A 1 379 ? -2.235 3.250 19.765 1.00 82.75 379 GLY A O 1
ATOM 2885 N N . ILE A 1 380 ? -3.201 1.318 20.390 1.00 91.44 380 ILE A N 1
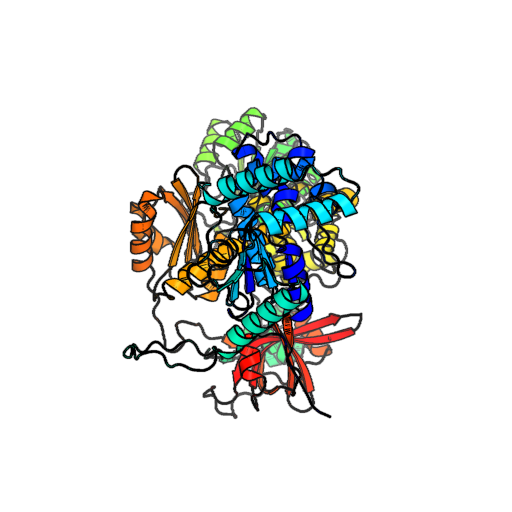ATOM 2886 C CA . ILE A 1 380 ? -3.859 1.864 21.581 1.00 91.44 380 ILE A CA 1
ATOM 2887 C C . ILE A 1 380 ? -2.843 2.242 22.672 1.00 91.44 380 ILE A C 1
ATOM 2889 O O . ILE A 1 380 ? -1.844 1.559 22.895 1.00 91.44 380 ILE A O 1
ATOM 2893 N N . ALA A 1 381 ? -3.140 3.322 23.394 1.00 91.50 381 ALA A N 1
ATOM 2894 C CA . ALA A 1 381 ? -2.295 3.908 24.436 1.00 91.50 381 ALA A CA 1
ATOM 2895 C C . ALA A 1 381 ? -3.155 4.320 25.648 1.00 91.50 381 ALA A C 1
ATOM 2897 O O . ALA A 1 381 ? -4.375 4.455 25.489 1.00 91.50 381 ALA A O 1
ATOM 2898 N N . PRO A 1 382 ? -2.573 4.513 26.849 1.00 93.81 382 PRO A N 1
ATOM 2899 C CA . PRO A 1 382 ? -3.319 4.889 28.054 1.00 93.81 382 PRO A CA 1
ATOM 2900 C C . PRO A 1 382 ? -4.219 6.123 27.890 1.00 93.81 382 PRO A C 1
ATOM 2902 O O . PRO A 1 382 ? -5.309 6.173 28.454 1.00 93.81 382 PRO A O 1
ATOM 2905 N N . GLU A 1 383 ? -3.806 7.096 27.082 1.00 92.12 383 GLU A N 1
ATOM 2906 C CA . GLU A 1 383 ? -4.550 8.332 26.821 1.00 92.12 383 GLU A CA 1
ATOM 2907 C C . GLU A 1 383 ? -5.865 8.055 26.078 1.00 92.12 383 GLU A C 1
ATOM 2909 O O . GLU A 1 383 ? -6.894 8.660 26.376 1.00 92.12 383 GLU A O 1
ATOM 2914 N N . HIS A 1 384 ? -5.857 7.086 25.158 1.00 93.50 384 HIS A N 1
ATOM 2915 C CA . HIS A 1 384 ? -7.052 6.653 24.432 1.00 93.50 384 HIS A CA 1
ATOM 2916 C C . HIS A 1 384 ? -8.053 5.955 25.358 1.00 93.50 384 HIS A C 1
ATOM 2918 O O . HIS A 1 384 ? -9.264 6.121 25.217 1.00 93.50 384 HIS A O 1
ATOM 2924 N N . VAL A 1 385 ? -7.549 5.195 26.333 1.00 96.25 385 VAL A N 1
ATOM 2925 C CA . VAL A 1 385 ? -8.383 4.558 27.358 1.00 96.25 385 VAL A CA 1
ATOM 2926 C C . VAL A 1 385 ? -9.025 5.610 28.257 1.00 96.25 385 VAL A C 1
ATOM 2928 O O . VAL A 1 385 ? -10.209 5.507 28.569 1.00 96.25 385 VAL A O 1
ATOM 2931 N N . GLU A 1 386 ? -8.277 6.641 28.648 1.00 94.44 386 GLU A N 1
ATOM 2932 C CA . GLU A 1 386 ? -8.810 7.735 29.460 1.00 94.44 386 GLU A CA 1
ATOM 2933 C C . GLU A 1 386 ? -9.878 8.540 28.703 1.00 94.44 386 GLU A C 1
ATOM 2935 O O . GLU A 1 386 ? -10.924 8.860 29.269 1.00 94.44 386 GLU A O 1
ATOM 2940 N N . ALA A 1 387 ? -9.674 8.791 27.407 1.00 93.75 387 ALA A N 1
ATOM 2941 C CA . ALA A 1 387 ? -10.696 9.392 26.551 1.00 93.75 387 ALA A CA 1
ATOM 2942 C C . ALA A 1 387 ? -11.963 8.518 26.482 1.00 93.75 387 ALA A C 1
ATOM 2944 O O . ALA A 1 387 ? -13.068 9.006 26.721 1.00 93.75 387 ALA A O 1
ATOM 2945 N N . ALA A 1 388 ? -11.805 7.208 26.259 1.00 95.56 388 ALA A N 1
ATOM 2946 C CA . ALA A 1 388 ? -12.914 6.253 26.252 1.00 95.56 388 ALA A CA 1
ATOM 2947 C C . ALA A 1 388 ? -13.659 6.217 27.602 1.00 95.56 388 ALA A C 1
ATOM 2949 O O . ALA A 1 388 ? -14.890 6.140 27.638 1.00 95.56 388 ALA A O 1
ATOM 2950 N N . ARG A 1 389 ? -12.932 6.339 28.719 1.00 95.75 389 ARG A N 1
ATOM 2951 C CA . ARG A 1 389 ? -13.505 6.456 30.068 1.00 95.75 389 ARG A CA 1
ATOM 2952 C C . ARG A 1 389 ? -14.359 7.710 30.211 1.00 95.75 389 ARG A C 1
ATOM 2954 O O . ARG A 1 389 ? -15.463 7.625 30.747 1.00 95.75 389 ARG A O 1
ATOM 2961 N N . GLY A 1 390 ? -13.874 8.852 29.721 1.00 94.56 390 GLY A N 1
ATOM 2962 C CA . GLY A 1 390 ? -14.625 10.113 29.686 1.00 94.56 390 GLY A CA 1
ATOM 2963 C C . GLY A 1 390 ? -15.923 10.008 28.880 1.00 94.56 390 GLY A C 1
ATOM 2964 O O . GLY A 1 390 ? -16.941 10.584 29.261 1.00 94.56 390 GLY A O 1
ATOM 2965 N N . ASP A 1 391 ? -15.909 9.184 27.836 1.00 94.56 391 ASP A N 1
ATOM 2966 C CA . ASP A 1 391 ? -17.066 8.847 27.009 1.00 94.56 391 ASP A CA 1
ATOM 2967 C C . ASP A 1 391 ? -17.979 7.768 27.628 1.00 94.56 391 ASP A C 1
ATOM 2969 O O . ASP A 1 391 ? -19.002 7.401 27.047 1.00 94.56 391 ASP A O 1
ATOM 2973 N N . GLY A 1 392 ? -17.663 7.232 28.807 1.00 96.56 392 GLY A N 1
ATOM 2974 C CA . GLY A 1 392 ? -18.466 6.184 29.438 1.00 96.56 392 GLY A CA 1
ATOM 2975 C C . GLY A 1 392 ? -18.481 4.870 28.649 1.00 96.56 392 GLY A C 1
ATOM 2976 O O . GLY A 1 392 ? -19.482 4.158 28.678 1.00 96.56 392 GLY A O 1
ATOM 2977 N N . VAL A 1 393 ? -17.403 4.572 27.919 1.00 98.06 393 VAL A N 1
ATOM 2978 C CA . VAL A 1 393 ? -17.170 3.273 27.270 1.00 98.06 393 VAL A CA 1
ATOM 2979 C C . VAL A 1 393 ? -16.938 2.203 28.338 1.00 98.06 393 VAL A C 1
ATOM 2981 O O . VAL A 1 393 ? -16.159 2.412 29.263 1.00 98.06 393 VAL A O 1
ATOM 2984 N N . GLN A 1 394 ? -17.589 1.046 28.202 1.00 98.25 394 GLN A N 1
ATOM 2985 C CA . GLN A 1 394 ? -17.414 -0.104 29.103 1.00 98.25 394 GLN A CA 1
ATOM 2986 C C . GLN A 1 394 ? -16.567 -1.221 28.485 1.00 98.25 394 GLN A C 1
ATOM 2988 O O . GLN A 1 394 ? -16.035 -2.056 29.214 1.00 98.25 394 GLN A O 1
ATOM 2993 N N . LEU A 1 395 ? -16.447 -1.252 27.156 1.00 98.62 395 LEU A N 1
ATOM 2994 C CA . LEU A 1 395 ? -15.668 -2.255 26.437 1.00 98.62 395 LEU A CA 1
ATOM 2995 C C . LEU A 1 395 ? -14.927 -1.617 25.263 1.00 98.62 395 LEU A C 1
ATOM 2997 O O . LEU A 1 395 ? -15.538 -0.974 24.409 1.00 98.62 395 LEU A O 1
ATOM 3001 N N . ILE A 1 396 ? -13.624 -1.860 25.190 1.00 98.69 396 ILE A N 1
ATOM 3002 C CA . ILE A 1 396 ? -12.795 -1.545 24.028 1.00 98.69 396 ILE A CA 1
ATOM 3003 C C . ILE A 1 396 ? -12.474 -2.846 23.290 1.00 98.69 396 ILE A C 1
ATOM 3005 O O . ILE A 1 396 ? -12.099 -3.842 23.910 1.00 98.69 396 ILE A O 1
ATOM 3009 N N . VAL A 1 397 ? -12.597 -2.833 21.965 1.00 98.69 397 VAL A N 1
ATOM 3010 C CA . VAL A 1 397 ? -12.139 -3.911 21.083 1.00 98.69 397 VAL A CA 1
ATOM 3011 C C . VAL A 1 397 ? -11.109 -3.331 20.129 1.00 98.69 397 VAL A C 1
ATOM 3013 O O . VAL A 1 397 ? -11.453 -2.490 19.299 1.00 98.69 397 VAL A O 1
ATOM 3016 N N . THR A 1 398 ? -9.850 -3.743 20.242 1.00 98.50 398 THR A N 1
ATOM 3017 C CA . THR A 1 398 ? -8.830 -3.307 19.281 1.00 98.50 398 THR A CA 1
ATOM 3018 C C . THR A 1 398 ? -8.929 -4.119 18.001 1.00 98.50 398 THR A C 1
ATOM 3020 O O . THR A 1 398 ? -9.298 -5.294 18.046 1.00 98.50 398 THR A O 1
ATOM 3023 N N . VAL A 1 399 ? -8.603 -3.501 16.868 1.00 98.06 399 VAL A N 1
ATOM 3024 C CA . VAL A 1 399 ? -8.514 -4.157 15.561 1.00 98.06 399 VAL A CA 1
ATOM 3025 C C . VAL A 1 399 ? -7.175 -3.813 14.933 1.00 98.06 399 VAL A C 1
ATOM 3027 O O . VAL A 1 399 ? -6.859 -2.634 14.777 1.00 98.06 399 VAL A O 1
ATOM 3030 N N . ASP A 1 400 ? -6.411 -4.845 14.582 1.00 96.75 400 ASP A N 1
ATOM 3031 C CA . ASP A 1 400 ? -5.073 -4.718 13.989 1.00 96.75 400 ASP A CA 1
ATOM 3032 C C . ASP A 1 400 ? -4.060 -3.985 14.891 1.00 96.75 400 ASP A C 1
ATOM 3034 O O . ASP A 1 400 ? -3.116 -3.344 14.451 1.00 96.75 400 ASP A O 1
ATOM 3038 N N . ASN A 1 401 ? -4.290 -4.017 16.203 1.00 94.75 401 ASN A N 1
ATOM 3039 C CA . ASN A 1 401 ? -3.349 -3.501 17.187 1.00 94.75 401 ASN A CA 1
ATOM 3040 C C . ASN A 1 401 ? -3.644 -4.084 18.573 1.00 94.75 401 ASN A C 1
ATOM 3042 O O . ASN A 1 401 ? -4.671 -4.723 18.804 1.00 94.75 401 ASN A O 1
ATOM 3046 N N . GLY A 1 402 ? -2.760 -3.805 19.529 1.00 94.25 402 GLY A N 1
ATOM 3047 C CA . GLY A 1 402 ? -2.994 -4.063 20.946 1.00 94.25 402 GLY A CA 1
ATOM 3048 C C . GLY A 1 402 ? -2.234 -5.253 21.527 1.00 94.25 402 GLY A C 1
ATOM 3049 O O . GLY A 1 402 ? -2.093 -5.292 22.747 1.00 94.25 402 GLY A O 1
ATOM 3050 N N . ILE A 1 403 ? -1.660 -6.166 20.725 1.00 95.25 403 ILE A N 1
ATOM 3051 C CA . ILE A 1 403 ? -0.955 -7.360 21.247 1.00 95.25 403 ILE A CA 1
ATOM 3052 C C . ILE A 1 403 ? 0.226 -7.023 22.160 1.00 95.25 403 ILE A C 1
ATOM 3054 O O . ILE A 1 403 ? 0.554 -7.800 23.049 1.00 95.25 403 ILE A O 1
ATOM 3058 N N . ASN A 1 404 ? 0.834 -5.851 21.974 1.00 91.44 404 ASN A N 1
ATOM 3059 C CA . ASN A 1 404 ? 1.954 -5.368 22.784 1.00 91.44 404 ASN A CA 1
ATOM 3060 C C . ASN A 1 404 ? 1.569 -4.164 23.673 1.00 91.44 404 ASN A C 1
ATOM 3062 O O . ASN A 1 404 ? 2.422 -3.603 24.357 1.00 91.44 404 ASN A O 1
ATOM 3066 N N . ALA A 1 405 ? 0.290 -3.766 23.722 1.00 91.62 405 ALA A N 1
ATOM 3067 C CA . ALA A 1 405 ? -0.178 -2.556 24.411 1.00 91.62 405 ALA A CA 1
ATOM 3068 C C . ALA A 1 405 ? -0.468 -2.787 25.909 1.00 91.62 405 ALA A C 1
ATOM 3070 O O . ALA A 1 405 ? -1.579 -2.571 26.399 1.00 91.62 405 ALA A O 1
ATOM 3071 N N . ARG A 1 406 ? 0.541 -3.244 26.661 1.00 93.69 406 ARG A N 1
ATOM 3072 C CA . ARG A 1 406 ? 0.391 -3.616 28.083 1.00 93.69 406 ARG A CA 1
ATOM 3073 C C . ARG A 1 406 ? -0.006 -2.441 28.974 1.00 93.69 406 ARG A C 1
ATOM 3075 O O . ARG A 1 406 ? -0.868 -2.601 29.834 1.00 93.69 406 ARG A O 1
ATOM 3082 N N . ASP A 1 407 ? 0.571 -1.266 28.732 1.00 93.12 407 ASP A N 1
ATOM 3083 C CA . ASP A 1 407 ? 0.267 -0.060 29.509 1.00 93.12 407 ASP A CA 1
ATOM 3084 C C . ASP A 1 407 ? -1.184 0.390 29.302 1.00 93.12 407 ASP A C 1
ATOM 3086 O O . ASP A 1 407 ? -1.868 0.750 30.259 1.00 93.12 407 ASP A O 1
ATOM 3090 N N . ALA A 1 408 ? -1.686 0.301 28.066 1.00 94.81 408 ALA A N 1
ATOM 3091 C CA . ALA A 1 408 ? -3.084 0.585 27.758 1.00 94.81 408 ALA A CA 1
ATOM 3092 C C . ALA A 1 408 ? -4.026 -0.444 28.406 1.00 94.81 408 ALA A C 1
ATOM 3094 O O . ALA A 1 408 ? -5.049 -0.071 28.972 1.00 94.81 408 ALA A O 1
ATOM 3095 N N . ALA A 1 409 ? -3.667 -1.730 28.389 1.00 97.06 409 ALA A N 1
ATOM 3096 C CA . ALA A 1 409 ? -4.450 -2.780 29.038 1.00 97.06 409 ALA A CA 1
ATOM 3097 C C . ALA A 1 409 ? -4.535 -2.592 30.564 1.00 97.06 409 ALA A C 1
ATOM 3099 O O . ALA A 1 409 ? -5.604 -2.725 31.161 1.00 97.06 409 ALA A O 1
ATOM 3100 N N . GLU A 1 410 ? -3.428 -2.210 31.199 1.00 97.50 410 GLU A N 1
ATOM 3101 C CA . GLU A 1 410 ? -3.397 -1.892 32.626 1.00 97.50 410 GLU A CA 1
ATOM 3102 C C . GLU A 1 410 ? -4.186 -0.610 32.945 1.00 97.50 410 GLU A C 1
ATOM 3104 O O . GLU A 1 410 ? -4.896 -0.556 33.954 1.00 97.50 410 GLU A O 1
ATOM 3109 N N . ALA A 1 411 ? -4.129 0.405 32.076 1.00 97.44 411 ALA A N 1
ATOM 3110 C CA . ALA A 1 411 ? -4.975 1.590 32.187 1.00 97.44 411 ALA A CA 1
ATOM 3111 C C . ALA A 1 411 ? -6.468 1.230 32.084 1.00 97.44 411 ALA A C 1
ATOM 3113 O O . ALA A 1 411 ? -7.257 1.695 32.906 1.00 97.44 411 ALA A O 1
ATOM 3114 N N . ALA A 1 412 ? -6.850 0.349 31.151 1.00 97.94 412 ALA A N 1
ATOM 3115 C CA . ALA A 1 412 ? -8.234 -0.100 30.970 1.00 97.94 412 ALA A CA 1
ATOM 3116 C C . ALA A 1 412 ? -8.738 -0.832 32.216 1.00 97.94 412 ALA A C 1
ATOM 3118 O O . ALA A 1 412 ? -9.789 -0.492 32.764 1.00 97.94 412 ALA A O 1
ATOM 3119 N N . ARG A 1 413 ? -7.913 -1.732 32.762 1.00 96.50 413 ARG A N 1
ATOM 3120 C CA . ARG A 1 413 ? -8.192 -2.430 34.021 1.00 96.50 413 ARG A CA 1
ATOM 3121 C C . ARG A 1 413 ? -8.425 -1.460 35.182 1.00 96.50 413 ARG A C 1
ATOM 3123 O O . ARG A 1 413 ? -9.378 -1.634 35.938 1.00 96.50 413 ARG A O 1
ATOM 3130 N N . ARG A 1 414 ? -7.582 -0.431 35.333 1.00 96.94 414 ARG A N 1
ATOM 3131 C CA . ARG A 1 414 ? -7.735 0.599 36.383 1.00 96.94 414 ARG A CA 1
ATOM 3132 C C . ARG A 1 414 ? -8.966 1.477 36.172 1.00 96.94 414 ARG A C 1
ATOM 3134 O O . ARG A 1 414 ? -9.577 1.897 37.150 1.00 96.94 414 ARG A O 1
ATOM 3141 N N . ALA A 1 415 ? -9.324 1.734 34.919 1.00 96.50 415 ALA A N 1
ATOM 3142 C CA . ALA A 1 415 ? -10.512 2.486 34.536 1.00 96.50 415 ALA A CA 1
ATOM 3143 C C . ALA A 1 415 ? -11.817 1.683 34.686 1.00 96.50 415 ALA A C 1
ATOM 3145 O O . ALA A 1 415 ? -12.893 2.271 34.596 1.00 96.50 415 ALA A O 1
ATOM 3146 N N . GLY A 1 416 ? -11.739 0.366 34.919 1.00 96.94 416 GLY A N 1
ATOM 3147 C CA . GLY A 1 416 ? -12.905 -0.520 34.927 1.00 96.94 416 GLY A CA 1
ATOM 3148 C C . GLY A 1 416 ? -13.504 -0.738 33.534 1.00 96.94 416 GLY A C 1
ATOM 3149 O O . GLY A 1 416 ? -14.696 -1.008 33.425 1.00 96.94 416 GLY A O 1
ATOM 3150 N N . ILE A 1 417 ? -12.691 -0.583 32.486 1.00 98.31 417 ILE A N 1
ATOM 3151 C CA . ILE A 1 417 ? -13.065 -0.804 31.089 1.00 98.31 417 ILE A CA 1
ATOM 3152 C C . ILE A 1 417 ? -12.532 -2.170 30.671 1.00 98.31 417 ILE A C 1
ATOM 3154 O O . ILE A 1 417 ? -11.337 -2.446 30.799 1.00 98.31 417 ILE A O 1
ATOM 3158 N N . ASP A 1 418 ? -13.412 -3.019 30.153 1.00 98.50 418 ASP A N 1
ATOM 3159 C CA . ASP A 1 418 ? -13.008 -4.306 29.604 1.00 98.50 418 ASP A CA 1
ATOM 3160 C C . ASP A 1 418 ? -12.277 -4.114 28.270 1.00 98.50 418 ASP A C 1
ATOM 3162 O O . ASP A 1 418 ? -12.594 -3.216 27.488 1.00 98.50 418 ASP A O 1
ATOM 3166 N N . LEU A 1 419 ? -11.308 -4.983 27.986 1.00 98.62 419 LEU A N 1
ATOM 3167 C CA . LEU A 1 419 ? -10.516 -4.940 26.759 1.00 98.62 419 LEU A CA 1
ATOM 3168 C C . LEU A 1 419 ? -10.580 -6.291 26.048 1.00 98.62 419 LEU A C 1
ATOM 3170 O O . LEU A 1 419 ? -10.318 -7.326 26.658 1.00 98.62 419 LEU A O 1
ATOM 3174 N N . ILE A 1 420 ? -10.888 -6.281 24.755 1.00 98.75 420 ILE A N 1
ATOM 3175 C CA . ILE A 1 420 ? -10.666 -7.398 23.833 1.00 98.75 420 ILE A CA 1
ATOM 3176 C C . ILE A 1 420 ? -9.600 -6.951 22.842 1.00 98.75 420 ILE A C 1
ATOM 3178 O O . ILE A 1 420 ? -9.741 -5.907 22.208 1.00 98.75 420 ILE A O 1
ATOM 3182 N N . VAL A 1 421 ? -8.547 -7.747 22.695 1.00 98.62 421 VAL A N 1
ATOM 3183 C CA . VAL A 1 421 ? -7.508 -7.495 21.698 1.00 98.62 421 VAL A CA 1
ATOM 3184 C C . VAL A 1 421 ? -7.758 -8.379 20.484 1.00 98.62 421 VAL A C 1
ATOM 3186 O O . VAL A 1 421 ? -7.830 -9.596 20.642 1.00 98.62 421 VAL A O 1
ATOM 3189 N N . THR A 1 422 ? -7.887 -7.789 19.292 1.00 98.38 422 THR A N 1
ATOM 3190 C CA . THR A 1 422 ? -7.843 -8.526 18.017 1.00 98.38 422 THR A CA 1
ATOM 3191 C C . THR A 1 422 ? -6.702 -7.987 17.163 1.00 98.38 422 THR A C 1
ATOM 3193 O O . THR A 1 422 ? -6.670 -6.809 16.808 1.00 98.38 422 THR A O 1
ATOM 3196 N N . ASP A 1 423 ? -5.709 -8.832 16.907 1.00 97.50 423 ASP A N 1
ATOM 3197 C CA . ASP A 1 423 ? -4.433 -8.417 16.322 1.00 97.50 423 ASP A CA 1
ATOM 3198 C C . ASP A 1 423 ? -3.784 -9.597 15.583 1.00 97.50 423 ASP A C 1
ATOM 3200 O O . ASP A 1 423 ? -4.170 -10.750 15.760 1.00 97.50 423 ASP A O 1
ATOM 3204 N N . HIS A 1 424 ? -2.768 -9.320 14.781 1.00 95.75 424 HIS A N 1
ATOM 3205 C CA . HIS A 1 424 ? -1.948 -10.311 14.094 1.00 95.75 424 HIS A CA 1
ATOM 3206 C C . HIS A 1 424 ? -0.440 -10.025 14.206 1.00 95.75 424 HIS A C 1
ATOM 3208 O O . HIS A 1 424 ? 0.387 -10.783 13.690 1.00 95.75 424 HIS A O 1
ATOM 3214 N N . HIS A 1 425 ? -0.037 -8.954 14.893 1.00 91.69 425 HIS A N 1
ATOM 3215 C CA . HIS A 1 425 ? 1.366 -8.629 15.128 1.00 91.69 425 HIS A CA 1
ATOM 3216 C C . HIS A 1 425 ? 2.065 -9.664 16.019 1.00 91.69 425 HIS A C 1
ATOM 3218 O O . HIS A 1 425 ? 1.428 -10.439 16.733 1.00 91.69 425 HIS A O 1
ATOM 3224 N N . GLN A 1 426 ? 3.399 -9.713 15.946 1.00 87.81 426 GLN A N 1
ATOM 3225 C CA . GLN A 1 426 ? 4.190 -10.639 16.757 1.00 87.81 426 GLN A CA 1
ATOM 3226 C C . GLN A 1 426 ? 4.076 -10.264 18.248 1.00 87.81 426 GLN A C 1
ATOM 3228 O O . GLN A 1 426 ? 4.420 -9.130 18.595 1.00 87.81 426 GLN A O 1
ATOM 3233 N N . PRO A 1 427 ? 3.656 -11.191 19.134 1.00 88.88 427 PRO A N 1
ATOM 3234 C CA . PRO A 1 427 ? 3.687 -10.948 20.570 1.00 88.88 427 PRO A CA 1
ATOM 3235 C C . PRO A 1 427 ? 5.127 -10.787 21.067 1.00 88.88 427 PRO A C 1
ATOM 3237 O O . PRO A 1 427 ? 5.985 -11.640 20.817 1.00 88.88 427 PRO A O 1
ATOM 3240 N N . GLU A 1 428 ? 5.385 -9.709 21.799 1.00 85.50 428 GLU A N 1
ATOM 3241 C CA . GLU A 1 428 ? 6.662 -9.429 22.451 1.00 85.50 428 GLU A CA 1
ATOM 3242 C C . GLU A 1 428 ? 6.558 -9.798 23.934 1.00 85.50 428 GLU A C 1
ATOM 3244 O O . GLU A 1 428 ? 6.305 -8.952 24.787 1.00 85.50 428 GLU A O 1
ATOM 3249 N N . GLY A 1 429 ? 6.720 -11.086 24.252 1.00 85.56 429 GLY A N 1
ATOM 3250 C CA . GLY A 1 429 ? 6.624 -11.617 25.617 1.00 85.56 429 GLY A CA 1
ATOM 3251 C C . GLY A 1 429 ? 5.188 -11.932 26.055 1.00 85.56 429 GLY A C 1
ATOM 3252 O O . GLY A 1 429 ? 4.395 -12.440 25.268 1.00 85.56 429 GLY A O 1
ATOM 3253 N N . GLU A 1 430 ? 4.870 -11.689 27.331 1.00 88.81 430 GLU A N 1
ATOM 3254 C CA . GLU A 1 430 ? 3.522 -11.903 27.877 1.00 88.81 430 GLU A CA 1
ATOM 3255 C C . GLU A 1 430 ? 2.470 -11.007 27.209 1.00 88.81 430 GLU A C 1
ATOM 3257 O O . GLU A 1 430 ? 2.694 -9.822 26.958 1.00 88.81 430 GLU A O 1
ATOM 3262 N N . THR A 1 431 ? 1.294 -11.579 26.965 1.00 92.62 431 THR A N 1
ATOM 3263 C CA . THR A 1 431 ? 0.155 -10.876 26.374 1.00 92.62 431 THR A CA 1
ATOM 3264 C C . THR A 1 431 ? -0.444 -9.840 27.337 1.00 92.62 431 THR A C 1
ATOM 3266 O O . THR A 1 431 ? -0.382 -10.029 28.555 1.00 92.62 431 THR A O 1
ATOM 3269 N N . PRO A 1 432 ? -1.076 -8.768 26.827 1.00 94.75 432 PRO A N 1
ATOM 3270 C CA . PRO A 1 432 ? -1.734 -7.746 27.636 1.00 94.75 432 PRO A CA 1
ATOM 3271 C C . PRO A 1 432 ? -2.848 -8.337 28.502 1.00 94.75 432 PRO A C 1
ATOM 3273 O O . PRO A 1 432 ? -3.519 -9.298 28.122 1.00 94.75 432 PRO A O 1
ATOM 3276 N N . HIS A 1 433 ? -3.080 -7.716 29.659 1.00 93.69 433 HIS A N 1
ATOM 3277 C CA . HIS A 1 433 ? -4.165 -8.099 30.555 1.00 93.69 433 HIS A CA 1
ATOM 3278 C C . HIS A 1 433 ? -5.526 -7.671 29.976 1.00 93.69 433 HIS A C 1
ATOM 3280 O O . HIS A 1 433 ? -6.013 -6.570 30.234 1.00 93.69 433 HIS A O 1
ATOM 3286 N N . ALA A 1 434 ? -6.143 -8.560 29.203 1.00 97.06 434 ALA A N 1
ATOM 3287 C CA . ALA A 1 434 ? -7.409 -8.346 28.510 1.00 97.06 434 ALA A CA 1
ATOM 3288 C C . ALA A 1 434 ? -8.399 -9.496 28.780 1.00 97.06 434 ALA A C 1
ATOM 3290 O O . ALA A 1 434 ? -8.012 -10.602 29.167 1.00 97.06 434 ALA A O 1
ATOM 3291 N N . CYS A 1 435 ? -9.691 -9.251 28.555 1.00 96.94 435 CYS A N 1
ATOM 3292 C CA . CYS A 1 435 ? -10.744 -10.265 28.653 1.00 96.94 435 CYS A CA 1
ATOM 3293 C C . CYS A 1 435 ? -10.552 -11.390 27.628 1.00 96.94 435 CYS A C 1
ATOM 3295 O O . CYS A 1 435 ? -10.904 -12.533 27.915 1.00 96.94 435 CYS A O 1
ATOM 3297 N N . ALA A 1 436 ? -9.998 -11.053 26.460 1.00 98.50 436 ALA A N 1
ATOM 3298 C CA . ALA A 1 436 ? -9.620 -11.967 25.389 1.00 98.50 436 ALA A CA 1
ATOM 3299 C C . ALA A 1 436 ? -8.499 -11.345 24.540 1.00 98.50 436 ALA A C 1
ATOM 3301 O O . ALA A 1 436 ? -8.485 -10.126 24.345 1.00 98.50 436 ALA A O 1
ATOM 3302 N N . VAL A 1 437 ? -7.582 -12.170 24.025 1.00 98.44 437 VAL A N 1
ATOM 3303 C CA . VAL A 1 437 ? -6.490 -11.736 23.132 1.00 98.44 437 VAL A CA 1
ATOM 3304 C C . VAL A 1 437 ? -6.480 -12.585 21.859 1.00 98.44 437 VAL A C 1
ATOM 3306 O O . VAL A 1 437 ? -5.693 -13.510 21.712 1.00 98.44 437 VAL A O 1
ATOM 3309 N N . VAL A 1 438 ? -7.350 -12.297 20.904 1.00 98.50 438 VAL A N 1
ATOM 3310 C CA . VAL A 1 438 ? -7.433 -13.072 19.661 1.00 98.50 438 VAL A CA 1
ATOM 3311 C C . VAL A 1 438 ? -6.289 -12.668 18.730 1.00 98.50 438 VAL A C 1
ATOM 3313 O O . VAL A 1 438 ? -6.323 -11.600 18.120 1.00 98.50 438 VAL A O 1
ATOM 3316 N N . ASN A 1 439 ? -5.265 -13.519 18.627 1.00 97.44 439 ASN A N 1
ATOM 3317 C CA . ASN A 1 439 ? -4.143 -13.316 17.713 1.00 97.44 439 ASN A CA 1
ATOM 3318 C C . ASN A 1 439 ? -3.642 -14.655 17.142 1.00 97.44 439 ASN A C 1
ATOM 3320 O O . ASN A 1 439 ? -3.197 -15.501 17.921 1.00 97.44 439 ASN A O 1
ATOM 3324 N N . PRO A 1 440 ? -3.645 -14.851 15.808 1.00 95.88 440 PRO A N 1
ATOM 3325 C CA . PRO A 1 440 ? -3.237 -16.110 15.186 1.00 95.88 440 PRO A CA 1
ATOM 3326 C C . PRO A 1 440 ? -1.787 -16.533 15.442 1.00 95.88 440 PRO A C 1
ATOM 3328 O O . PRO A 1 440 ? -1.468 -17.711 15.322 1.00 95.88 440 PRO A O 1
ATOM 3331 N N . LYS A 1 441 ? -0.895 -15.604 15.808 1.00 94.12 441 LYS A N 1
ATOM 3332 C CA . LYS A 1 441 ? 0.502 -15.904 16.167 1.00 94.12 441 LYS A CA 1
ATOM 3333 C C . LYS A 1 441 ? 0.662 -16.467 17.581 1.00 94.12 441 LYS A C 1
ATOM 3335 O O . LYS A 1 441 ? 1.784 -16.753 17.993 1.00 94.12 441 LYS A O 1
ATOM 3340 N N . ARG A 1 442 ? -0.436 -16.608 18.330 1.00 94.12 442 ARG A N 1
ATOM 3341 C CA . ARG A 1 442 ? -0.481 -17.389 19.576 1.00 94.12 442 ARG A CA 1
ATOM 3342 C C . ARG A 1 442 ? -0.639 -18.886 19.317 1.00 94.12 442 ARG A C 1
ATOM 3344 O O . ARG A 1 442 ? -0.377 -19.670 20.223 1.00 94.12 442 ARG A O 1
ATOM 3351 N N . GLU A 1 443 ? -1.063 -19.257 18.112 1.00 93.62 443 GLU A N 1
ATOM 3352 C CA . GLU A 1 443 ? -1.260 -20.646 17.718 1.00 93.62 443 GLU A CA 1
ATOM 3353 C C . GLU A 1 443 ? 0.049 -21.309 17.283 1.00 93.62 443 GLU A C 1
ATOM 3355 O O . GLU A 1 443 ? 1.056 -20.648 17.006 1.00 93.62 443 GLU A O 1
ATOM 3360 N N . ASP A 1 444 ? 0.016 -22.636 17.161 1.00 89.25 444 ASP A N 1
ATOM 3361 C CA . ASP A 1 444 ? 1.132 -23.392 16.602 1.00 89.25 444 ASP A CA 1
ATOM 3362 C C . ASP A 1 444 ? 1.487 -22.888 15.184 1.00 89.25 444 ASP A C 1
ATOM 3364 O O . ASP A 1 444 ? 0.587 -22.596 14.390 1.00 89.25 444 ASP A O 1
ATOM 3368 N N . PRO A 1 445 ? 2.778 -22.857 14.785 1.00 82.12 445 PRO A N 1
ATOM 3369 C CA . PRO A 1 445 ? 3.219 -22.299 13.496 1.00 82.12 445 PRO A CA 1
ATOM 3370 C C . PRO A 1 445 ? 2.541 -22.873 12.235 1.00 82.12 445 PRO A C 1
ATOM 3372 O O . PRO A 1 445 ? 2.581 -22.249 11.176 1.00 82.12 445 PRO A O 1
ATOM 3375 N N . GLY A 1 446 ? 1.928 -24.058 12.327 1.00 86.00 446 GLY A N 1
ATOM 3376 C CA . GLY A 1 446 ? 1.186 -24.708 11.241 1.00 86.00 446 GLY A CA 1
ATOM 3377 C C . GLY A 1 446 ? -0.316 -24.405 11.202 1.00 86.00 446 GLY A C 1
ATOM 3378 O O . GLY A 1 446 ? -1.011 -24.950 10.345 1.00 86.00 446 GLY A O 1
ATOM 3379 N N . HIS A 1 447 ? -0.833 -23.585 12.118 1.00 93.56 447 HIS A N 1
ATOM 3380 C CA . HIS A 1 447 ? -2.251 -23.253 12.173 1.00 93.56 447 HIS A CA 1
ATOM 3381 C C . HIS A 1 447 ? -2.698 -22.550 10.869 1.00 93.56 447 HIS A C 1
ATOM 3383 O O . HIS A 1 447 ? -2.012 -21.629 10.423 1.00 93.56 447 HIS A O 1
ATOM 3389 N N . PRO A 1 448 ? -3.839 -22.917 10.243 1.00 90.94 448 PRO A N 1
ATOM 3390 C CA . PRO A 1 448 ? -4.244 -22.375 8.935 1.00 90.94 448 PRO A CA 1
ATOM 3391 C C . PRO A 1 448 ? -4.376 -20.845 8.875 1.00 90.94 448 PRO A C 1
ATOM 3393 O O . PRO A 1 448 ? -4.145 -20.244 7.827 1.00 90.94 448 PRO A O 1
ATOM 3396 N N . MET A 1 449 ? -4.716 -20.225 10.009 1.00 93.69 449 MET A N 1
ATOM 3397 C CA . MET A 1 449 ? -4.851 -18.772 10.158 1.00 93.69 449 MET A CA 1
ATOM 3398 C C . MET A 1 449 ? -3.568 -18.067 10.635 1.00 93.69 449 MET A C 1
ATOM 3400 O O . MET A 1 449 ? -3.603 -16.862 10.839 1.00 93.69 449 MET A O 1
ATOM 3404 N N . SER A 1 450 ? -2.432 -18.756 10.811 1.00 90.06 450 SER A N 1
ATOM 3405 C CA . SER A 1 450 ? -1.200 -18.154 11.370 1.00 90.06 450 SER A CA 1
ATOM 3406 C C . SER A 1 450 ? -0.663 -16.961 10.564 1.00 90.06 450 SER A C 1
ATOM 3408 O O . SER A 1 450 ? 0.016 -16.092 11.109 1.00 90.06 450 SER A O 1
ATOM 3410 N N . GLY A 1 451 ? -0.987 -16.905 9.268 1.00 90.06 451 GLY A N 1
ATOM 3411 C CA . GLY A 1 451 ? -0.661 -15.800 8.368 1.00 90.06 451 GLY A CA 1
ATOM 3412 C C . GLY A 1 451 ? -1.784 -14.779 8.158 1.00 90.06 451 GLY A C 1
ATOM 3413 O O . GLY A 1 451 ? -1.679 -14.001 7.214 1.00 90.06 451 GLY A O 1
ATOM 3414 N N . ALA A 1 452 ? -2.868 -14.813 8.937 1.00 95.88 452 ALA A N 1
ATOM 3415 C CA . ALA A 1 452 ? -3.987 -13.881 8.790 1.00 95.88 452 ALA A CA 1
ATOM 3416 C C . ALA A 1 452 ? -3.593 -12.447 9.192 1.00 95.88 452 ALA A C 1
ATOM 3418 O O . ALA A 1 452 ? -2.766 -12.252 10.082 1.00 95.88 452 ALA A O 1
ATOM 3419 N N . CYS A 1 453 ? -4.198 -11.454 8.538 1.00 97.31 453 CYS A N 1
ATOM 3420 C CA . CYS A 1 453 ? -4.107 -10.039 8.915 1.00 97.31 453 CYS A CA 1
ATOM 3421 C C . CYS A 1 453 ? -5.181 -9.649 9.945 1.00 97.31 453 CYS A C 1
ATOM 3423 O O . CYS A 1 453 ? -6.113 -10.423 10.194 1.00 97.31 453 CYS A O 1
ATOM 3425 N N . GLY A 1 454 ? -5.104 -8.447 10.511 1.00 97.69 454 GLY A N 1
ATOM 3426 C CA . GLY A 1 454 ? -6.096 -7.894 11.430 1.00 97.69 454 GLY A CA 1
ATOM 3427 C C . GLY A 1 454 ? -7.521 -7.895 10.865 1.00 97.69 454 GLY A C 1
ATOM 3428 O O . GLY A 1 454 ? -8.446 -8.346 11.548 1.00 97.69 454 GLY A O 1
ATOM 3429 N N . ALA A 1 455 ? -7.730 -7.515 9.598 1.00 98.50 455 ALA A N 1
ATOM 3430 C CA . ALA A 1 455 ? -9.056 -7.586 8.970 1.00 98.50 455 ALA A CA 1
ATOM 3431 C C . ALA A 1 455 ? -9.578 -9.024 8.821 1.00 98.50 455 ALA A C 1
ATOM 3433 O O . ALA A 1 455 ? -10.785 -9.258 8.928 1.00 98.50 455 ALA A O 1
ATOM 3434 N N . ALA A 1 456 ? -8.692 -10.001 8.609 1.00 98.38 456 ALA A N 1
ATOM 3435 C CA . ALA A 1 456 ? -9.066 -11.411 8.581 1.00 98.38 456 ALA A CA 1
ATOM 3436 C C . ALA A 1 456 ? -9.436 -11.915 9.988 1.00 98.38 456 ALA A C 1
ATOM 3438 O O . ALA A 1 456 ? -10.450 -12.594 10.143 1.00 98.38 456 ALA A O 1
ATOM 3439 N N . VAL A 1 457 ? -8.704 -11.520 11.035 1.00 98.56 457 VAL A N 1
ATOM 3440 C CA . VAL A 1 457 ? -9.075 -11.828 12.430 1.00 98.56 457 VAL A CA 1
ATOM 3441 C C . VAL A 1 457 ? -10.440 -11.224 12.779 1.00 98.56 457 VAL A C 1
ATOM 3443 O O . VAL A 1 457 ? -11.307 -11.926 13.304 1.00 98.56 457 VAL A O 1
ATOM 3446 N N . ALA A 1 458 ? -10.678 -9.960 12.415 1.00 98.50 458 ALA A N 1
ATOM 3447 C CA . ALA A 1 458 ? -11.970 -9.297 12.586 1.00 98.50 458 ALA A CA 1
ATOM 3448 C C . ALA A 1 458 ? -13.098 -10.026 11.832 1.00 98.50 458 ALA A C 1
ATOM 3450 O O . ALA A 1 458 ? -14.201 -10.184 12.359 1.00 98.50 458 ALA A O 1
ATOM 3451 N N . PHE A 1 459 ? -12.818 -10.527 10.625 1.00 98.50 459 PHE A N 1
ATOM 3452 C CA . PHE A 1 459 ? -13.745 -11.354 9.852 1.00 98.50 459 PHE A CA 1
ATOM 3453 C C . PHE A 1 459 ? -14.090 -12.669 10.551 1.00 98.50 459 PHE A C 1
ATOM 3455 O O . PHE A 1 459 ? -15.264 -13.036 10.617 1.00 98.50 459 PHE A O 1
ATOM 3462 N N . HIS A 1 460 ? -13.110 -13.360 11.133 1.00 98.25 460 HIS A N 1
ATOM 3463 C CA . HIS A 1 460 ? -13.375 -14.566 11.917 1.00 98.25 460 HIS A CA 1
ATOM 3464 C C . HIS A 1 460 ? -14.170 -14.268 13.191 1.00 98.25 460 HIS A C 1
ATOM 3466 O O . HIS A 1 460 ? -15.112 -15.002 13.487 1.00 98.25 460 HIS A O 1
ATOM 3472 N N . LEU A 1 461 ? -13.888 -13.164 13.890 1.00 98.56 461 LEU A N 1
ATOM 3473 C CA . LEU A 1 461 ? -14.698 -12.732 15.032 1.00 98.56 461 LEU A CA 1
ATOM 3474 C C . LEU A 1 461 ? -16.150 -12.437 14.617 1.00 98.56 461 LEU A C 1
ATOM 3476 O O . LEU A 1 461 ? -17.088 -12.896 15.269 1.00 98.56 461 LEU A O 1
ATOM 3480 N N . ALA A 1 462 ? -16.356 -11.739 13.498 1.00 98.00 462 ALA A N 1
ATOM 3481 C CA . ALA A 1 462 ? -17.685 -11.496 12.943 1.00 98.00 462 ALA A CA 1
ATOM 3482 C C . ALA A 1 462 ? -18.421 -12.808 12.615 1.00 98.00 462 ALA A C 1
ATOM 3484 O O . ALA A 1 462 ? -19.585 -12.960 12.993 1.00 98.00 462 ALA A O 1
ATOM 3485 N N . ARG A 1 463 ? -17.738 -13.776 11.985 1.00 97.25 463 ARG A N 1
ATOM 3486 C CA . ARG A 1 463 ? -18.279 -15.121 11.711 1.00 97.25 463 ARG A CA 1
ATOM 3487 C C . ARG A 1 463 ? -18.660 -15.861 12.990 1.00 97.25 463 ARG A C 1
ATOM 3489 O O . ARG A 1 463 ? -19.723 -16.471 13.036 1.00 97.25 463 ARG A O 1
ATOM 3496 N N . ALA A 1 464 ? -17.830 -15.792 14.029 1.00 97.62 464 ALA A N 1
ATOM 3497 C CA . ALA A 1 464 ? -18.096 -16.435 15.316 1.00 97.62 464 ALA A CA 1
ATOM 3498 C C . ALA A 1 464 ? -19.325 -15.836 16.032 1.00 97.62 464 ALA A C 1
ATOM 3500 O O . ALA A 1 464 ? -20.061 -16.541 16.727 1.00 97.62 464 ALA A O 1
ATOM 3501 N N . LEU A 1 465 ? -19.566 -14.533 15.847 1.00 96.38 465 LEU A N 1
ATOM 3502 C CA . LEU A 1 465 ? -20.696 -13.812 16.436 1.00 96.38 465 LEU A CA 1
ATOM 3503 C C . LEU A 1 465 ? -22.012 -14.047 15.691 1.00 96.38 465 LEU A C 1
ATOM 3505 O O . LEU A 1 465 ? -23.041 -14.259 16.334 1.00 96.38 465 LEU A O 1
ATOM 3509 N N . THR A 1 466 ? -21.988 -13.968 14.358 1.00 94.00 466 THR A N 1
ATOM 3510 C CA . THR A 1 466 ? -23.202 -13.941 13.523 1.00 94.00 466 THR A CA 1
ATOM 3511 C C . THR A 1 466 ? -23.526 -15.282 12.871 1.00 94.00 466 THR A C 1
ATOM 3513 O O . THR A 1 466 ? -24.675 -15.513 12.509 1.00 94.00 466 THR A O 1
ATOM 3516 N N . GLY A 1 467 ? -22.538 -16.166 12.708 1.00 92.31 467 GLY A N 1
ATOM 3517 C CA . GLY A 1 467 ? -22.648 -17.369 11.879 1.00 92.31 467 GLY A CA 1
ATOM 3518 C C . GLY A 1 467 ? -22.628 -17.087 10.370 1.00 92.31 467 GLY A C 1
ATOM 3519 O O . GLY A 1 467 ? -22.725 -18.018 9.574 1.00 92.31 467 GLY A O 1
ATOM 3520 N N . GLU A 1 468 ? -22.486 -15.825 9.958 1.00 90.25 468 GLU A N 1
ATOM 3521 C CA . GLU A 1 468 ? -22.520 -15.384 8.564 1.00 90.25 468 GLU A CA 1
ATOM 3522 C C . GLU A 1 468 ? -21.148 -14.862 8.106 1.00 90.25 468 GLU A C 1
ATOM 3524 O O . GLU A 1 468 ? -20.266 -14.583 8.911 1.00 90.25 468 GLU A O 1
ATOM 3529 N N . SER A 1 469 ? -20.932 -14.730 6.793 1.00 89.81 469 SER A N 1
ATOM 3530 C CA . SER A 1 469 ? -19.634 -14.338 6.204 1.00 89.81 469 SER A CA 1
ATOM 3531 C C . SER A 1 469 ? -19.766 -13.211 5.169 1.00 89.81 469 SER A C 1
ATOM 3533 O O . SER A 1 469 ? -19.276 -13.324 4.047 1.00 89.81 469 SER A O 1
ATOM 3535 N N . HIS A 1 470 ? -20.484 -12.139 5.511 1.00 89.94 470 HIS A N 1
ATOM 3536 C CA . HIS A 1 470 ? -20.905 -11.117 4.544 1.00 89.94 470 HIS A CA 1
ATOM 3537 C C . HIS A 1 470 ? -19.809 -10.144 4.106 1.00 89.94 470 HIS A C 1
ATOM 3539 O O . HIS A 1 470 ? -19.810 -9.710 2.958 1.00 89.94 470 HIS A O 1
ATOM 3545 N N . GLU A 1 471 ? -18.895 -9.780 4.998 1.00 95.06 471 GLU A N 1
ATOM 3546 C CA . GLU A 1 471 ? -17.896 -8.730 4.779 1.00 95.06 471 GLU A CA 1
ATOM 3547 C C . GLU A 1 471 ? -16.551 -9.269 4.253 1.00 95.06 471 GLU A C 1
ATOM 3549 O O . GLU A 1 471 ? -15.497 -8.675 4.475 1.00 95.06 471 GLU A O 1
ATOM 3554 N N . ILE A 1 472 ? -16.562 -10.403 3.542 1.00 96.81 472 ILE A N 1
ATOM 3555 C CA . ILE A 1 472 ? -15.336 -11.022 3.008 1.00 96.81 472 ILE A CA 1
ATOM 3556 C C . ILE A 1 472 ? -14.581 -10.117 2.025 1.00 96.81 472 ILE A C 1
ATOM 3558 O O . ILE A 1 472 ? -13.366 -10.230 1.882 1.00 96.81 472 ILE A O 1
ATOM 3562 N N . ASP A 1 473 ? -15.273 -9.191 1.364 1.00 97.06 473 ASP A N 1
ATOM 3563 C CA . ASP A 1 473 ? -14.647 -8.186 0.513 1.00 97.06 473 ASP A CA 1
ATOM 3564 C C . ASP A 1 473 ? -13.736 -7.238 1.309 1.00 97.06 473 ASP A C 1
ATOM 3566 O O . ASP A 1 473 ? -12.619 -6.958 0.880 1.00 97.06 473 ASP A O 1
ATOM 3570 N N . LEU A 1 474 ? -14.151 -6.801 2.500 1.00 98.31 474 LEU A N 1
ATOM 3571 C CA . LEU A 1 474 ? -13.309 -5.985 3.379 1.00 98.31 474 LEU A CA 1
ATOM 3572 C C . LEU A 1 474 ? -12.154 -6.798 3.979 1.00 98.31 474 LEU A C 1
ATOM 3574 O O . LEU A 1 474 ? -11.032 -6.297 4.032 1.00 98.31 474 LEU A O 1
ATOM 3578 N N . ALA A 1 475 ? -12.389 -8.066 4.337 1.00 98.38 475 ALA A N 1
ATOM 3579 C CA . ALA A 1 475 ? -11.321 -8.968 4.777 1.00 98.38 475 ALA A CA 1
ATOM 3580 C C . ALA A 1 475 ? -10.244 -9.123 3.687 1.00 98.38 475 ALA A C 1
ATOM 3582 O O . ALA A 1 475 ? -9.058 -8.942 3.945 1.00 98.38 475 ALA A O 1
ATOM 3583 N N . ALA A 1 476 ? -10.665 -9.361 2.440 1.00 98.31 476 ALA A N 1
ATOM 3584 C CA . ALA A 1 476 ? -9.775 -9.451 1.287 1.00 98.31 476 ALA A CA 1
ATOM 3585 C C . ALA A 1 476 ? -9.010 -8.149 1.018 1.00 98.31 476 ALA A C 1
ATOM 3587 O O . ALA A 1 476 ? -7.828 -8.201 0.676 1.00 98.31 476 ALA A O 1
ATOM 3588 N N . LEU A 1 477 ? -9.665 -6.991 1.167 1.00 98.44 477 LEU A N 1
ATOM 3589 C CA . LEU A 1 477 ? -9.020 -5.688 1.020 1.00 98.44 477 LEU A CA 1
ATOM 3590 C C . LEU A 1 477 ? -7.859 -5.532 2.010 1.00 98.44 477 LEU A C 1
ATOM 3592 O O . LEU A 1 477 ? -6.763 -5.192 1.568 1.00 98.44 477 LEU A O 1
ATOM 3596 N N . GLY A 1 478 ? -8.089 -5.818 3.297 1.00 97.88 478 GLY A N 1
ATOM 3597 C CA . GLY A 1 478 ? -7.050 -5.785 4.332 1.00 97.88 478 GLY A CA 1
ATOM 3598 C C . GLY A 1 478 ? -5.929 -6.784 4.045 1.00 97.88 478 GLY A C 1
ATOM 3599 O O . GLY A 1 478 ? -4.778 -6.389 3.895 1.00 97.88 478 GLY A O 1
ATOM 3600 N N . THR A 1 479 ? -6.273 -8.054 3.789 1.00 98.12 479 THR A N 1
ATOM 3601 C CA . THR A 1 479 ? -5.298 -9.125 3.491 1.00 98.12 479 THR A CA 1
ATOM 3602 C C . THR A 1 479 ? -4.373 -8.777 2.320 1.00 98.12 479 THR A C 1
ATOM 3604 O O . THR A 1 479 ? -3.165 -9.008 2.381 1.00 98.12 479 THR A O 1
ATOM 3607 N N . ILE A 1 480 ? -4.920 -8.220 1.234 1.00 98.12 480 ILE A N 1
ATOM 3608 C CA . ILE A 1 480 ? -4.136 -7.850 0.048 1.00 98.12 480 ILE A CA 1
ATOM 3609 C C . ILE A 1 480 ? -3.321 -6.572 0.293 1.00 98.12 480 ILE A C 1
ATOM 3611 O O . ILE A 1 480 ? -2.195 -6.456 -0.202 1.00 98.12 480 ILE A O 1
ATOM 3615 N N . ALA A 1 481 ? -3.878 -5.600 1.017 1.00 95.62 481 ALA A N 1
ATOM 3616 C CA . ALA A 1 481 ? -3.212 -4.331 1.285 1.00 95.62 481 ALA A CA 1
ATOM 3617 C C . ALA A 1 481 ? -2.060 -4.460 2.288 1.00 95.62 481 ALA A C 1
ATOM 3619 O O . ALA A 1 481 ? -1.060 -3.760 2.125 1.00 95.62 481 ALA A O 1
ATOM 3620 N N . ASP A 1 482 ? -2.168 -5.391 3.236 1.00 94.75 482 ASP A N 1
ATOM 3621 C CA . ASP A 1 482 ? -1.113 -5.725 4.196 1.00 94.75 482 ASP A CA 1
ATOM 3622 C C . ASP A 1 482 ? -0.067 -6.707 3.627 1.00 94.75 482 ASP A C 1
ATOM 3624 O O . ASP A 1 482 ? 0.902 -7.094 4.272 1.00 94.75 482 ASP A O 1
ATOM 3628 N N . ILE A 1 483 ? -0.203 -7.085 2.349 1.00 92.50 483 ILE A N 1
ATOM 3629 C CA . ILE A 1 483 ? 0.778 -7.922 1.636 1.00 92.50 483 ILE A CA 1
ATOM 3630 C C . ILE A 1 483 ? 0.924 -9.298 2.323 1.00 92.50 483 ILE A C 1
ATOM 3632 O O . ILE A 1 483 ? 1.996 -9.909 2.343 1.00 92.50 483 ILE A O 1
ATOM 3636 N N . MET A 1 484 ? -0.178 -9.832 2.858 1.00 94.25 484 MET A N 1
ATOM 3637 C CA . MET A 1 484 ? -0.174 -11.173 3.435 1.00 94.25 484 MET A CA 1
ATOM 3638 C C . MET A 1 484 ? 0.147 -12.241 2.381 1.00 94.25 484 MET A C 1
ATOM 3640 O O . MET A 1 484 ? -0.182 -12.075 1.199 1.00 94.25 484 MET A O 1
ATOM 3644 N N . PRO A 1 485 ? 0.764 -13.374 2.777 1.00 92.75 485 PRO A N 1
ATOM 3645 C CA . PRO A 1 485 ? 0.958 -14.497 1.873 1.00 92.75 485 PRO A CA 1
ATOM 3646 C C . PRO A 1 485 ? -0.393 -14.974 1.321 1.00 92.75 485 PRO A C 1
ATOM 3648 O O . PRO A 1 485 ? -1.240 -15.438 2.082 1.00 92.75 485 PRO A O 1
ATOM 3651 N N . LEU A 1 486 ? -0.599 -14.896 0.003 1.00 95.62 486 LEU A N 1
ATOM 3652 C CA . LEU A 1 486 ? -1.824 -15.321 -0.688 1.00 95.62 486 LEU A CA 1
ATOM 3653 C C . LEU A 1 486 ? -1.819 -16.833 -0.949 1.00 95.62 486 LEU A C 1
ATOM 3655 O O . LEU A 1 486 ? -1.947 -17.312 -2.079 1.00 95.62 486 LEU A O 1
ATOM 3659 N N . VAL A 1 487 ? -1.667 -17.583 0.137 1.00 92.69 487 VAL A N 1
ATOM 3660 C CA . VAL A 1 487 ? -1.721 -19.046 0.211 1.00 92.69 487 VAL A CA 1
ATOM 3661 C C . VAL A 1 487 ? -2.727 -19.458 1.288 1.00 92.69 487 VAL A C 1
ATOM 3663 O O . VAL A 1 487 ? -3.143 -18.627 2.094 1.00 92.69 487 VAL A O 1
ATOM 3666 N N . GLY A 1 488 ? -3.147 -20.725 1.293 1.00 92.31 488 GLY A N 1
ATOM 3667 C CA . GLY A 1 488 ? -4.070 -21.246 2.308 1.00 92.31 488 GLY A CA 1
ATOM 3668 C C . GLY A 1 488 ? -5.347 -20.410 2.445 1.00 92.31 488 GLY A C 1
ATOM 3669 O O . GLY A 1 488 ? -6.002 -20.096 1.451 1.00 92.31 488 GLY A O 1
ATOM 3670 N N . GLU A 1 489 ? -5.682 -20.038 3.678 1.00 94.31 489 GLU A N 1
ATOM 3671 C CA . GLU A 1 489 ? -6.895 -19.289 4.016 1.00 94.31 489 GLU A CA 1
ATOM 3672 C C . GLU A 1 489 ? -6.912 -17.867 3.436 1.00 94.31 489 GLU A C 1
ATOM 3674 O O . GLU A 1 489 ? -7.902 -17.462 2.825 1.00 94.31 489 GLU A O 1
ATOM 3679 N N . ASN A 1 490 ? -5.789 -17.147 3.488 1.00 96.62 490 ASN A N 1
ATOM 3680 C CA . ASN A 1 490 ? -5.661 -15.816 2.883 1.00 96.62 490 ASN A CA 1
ATOM 3681 C C . ASN A 1 490 ? -5.962 -15.825 1.381 1.00 96.62 490 ASN A C 1
ATOM 3683 O O . ASN A 1 490 ? -6.549 -14.881 0.853 1.00 96.62 490 ASN A O 1
ATOM 3687 N N . ARG A 1 491 ? -5.589 -16.903 0.676 1.00 96.62 491 ARG A N 1
ATOM 3688 C CA . ARG A 1 491 ? -5.933 -17.073 -0.742 1.00 96.62 491 ARG A CA 1
ATOM 3689 C C . ARG A 1 491 ? -7.440 -17.187 -0.944 1.00 96.62 491 ARG A C 1
ATOM 3691 O O . ARG A 1 491 ? -7.950 -16.627 -1.910 1.00 96.62 491 ARG A O 1
ATOM 3698 N N . ILE A 1 492 ? -8.135 -17.913 -0.068 1.00 96.94 492 ILE A N 1
ATOM 3699 C CA . ILE A 1 492 ? -9.592 -18.073 -0.133 1.00 96.94 492 ILE A CA 1
ATOM 3700 C C . ILE A 1 492 ? -10.265 -16.715 0.077 1.00 96.94 492 ILE A C 1
ATOM 3702 O O . ILE A 1 492 ? -11.075 -16.316 -0.762 1.00 96.94 492 ILE A O 1
ATOM 3706 N N . LEU A 1 493 ? -9.869 -15.983 1.127 1.00 97.75 493 LEU A N 1
ATOM 3707 C CA . LEU A 1 493 ? -10.364 -14.632 1.409 1.00 97.75 493 LEU A CA 1
ATOM 3708 C C . LEU A 1 493 ? -10.145 -13.706 0.210 1.00 97.75 493 LEU A C 1
ATOM 3710 O O . LEU A 1 493 ? -11.104 -13.151 -0.322 1.00 97.75 493 LEU A O 1
ATOM 3714 N N . ALA A 1 494 ? -8.906 -13.612 -0.277 1.00 97.94 494 ALA A N 1
ATOM 3715 C CA . ALA A 1 494 ? -8.553 -12.761 -1.406 1.00 97.94 494 ALA A CA 1
ATOM 3716 C C . ALA A 1 494 ? -9.327 -13.124 -2.684 1.00 97.94 494 ALA A C 1
ATOM 3718 O O . ALA A 1 494 ? -9.879 -12.241 -3.335 1.00 97.94 494 ALA A O 1
ATOM 3719 N N . ALA A 1 495 ? -9.400 -14.409 -3.047 1.00 97.50 495 ALA A N 1
ATOM 3720 C CA . ALA A 1 495 ? -10.059 -14.847 -4.275 1.00 97.50 495 ALA A CA 1
ATOM 3721 C C . ALA A 1 495 ? -11.568 -14.563 -4.258 1.00 97.50 495 ALA A C 1
ATOM 3723 O O . ALA A 1 495 ? -12.101 -14.000 -5.216 1.00 97.50 495 ALA A O 1
ATOM 3724 N N . ILE A 1 496 ? -12.254 -14.922 -3.170 1.00 97.12 496 ILE A N 1
ATOM 3725 C CA . ILE A 1 496 ? -13.706 -14.738 -3.052 1.00 97.12 496 ILE A CA 1
ATOM 3726 C C . ILE A 1 496 ? -14.044 -13.252 -2.881 1.00 97.12 496 ILE A C 1
ATOM 3728 O O . ILE A 1 496 ? -14.974 -12.756 -3.519 1.00 97.12 496 ILE A O 1
ATOM 3732 N N . GLY A 1 497 ? -13.262 -12.515 -2.090 1.00 97.38 497 GLY A N 1
ATOM 3733 C CA . GLY A 1 497 ? -13.445 -11.077 -1.912 1.00 97.38 497 GLY A CA 1
ATOM 3734 C C . GLY A 1 497 ? -13.239 -10.288 -3.206 1.00 97.38 497 GLY A C 1
ATOM 3735 O O . GLY A 1 497 ? -14.069 -9.443 -3.528 1.00 97.38 497 GLY A O 1
ATOM 3736 N N . LEU A 1 498 ? -12.218 -10.609 -4.012 1.00 97.19 498 LEU A N 1
ATOM 3737 C CA . LEU A 1 498 ? -12.023 -10.001 -5.339 1.00 97.19 498 LEU A CA 1
ATOM 3738 C C . LEU A 1 498 ? -13.207 -10.277 -6.277 1.00 97.19 498 LEU A C 1
ATOM 3740 O O . LEU A 1 498 ? -13.692 -9.363 -6.945 1.00 97.19 498 LEU A O 1
ATOM 3744 N N . GLN A 1 499 ? -13.723 -11.511 -6.294 1.00 95.38 499 GLN A N 1
ATOM 3745 C CA . GLN A 1 499 ? -14.923 -11.851 -7.069 1.00 95.38 499 GLN A CA 1
ATOM 3746 C C . GLN A 1 499 ? -16.149 -11.051 -6.612 1.00 95.38 499 GLN A C 1
ATOM 3748 O O . GLN A 1 499 ? -16.938 -10.596 -7.445 1.00 95.38 499 GLN A O 1
ATOM 3753 N N . MET A 1 500 ? -16.313 -10.867 -5.299 1.00 95.56 500 MET A N 1
ATOM 3754 C CA . MET A 1 500 ? -17.393 -10.065 -4.730 1.00 95.56 500 MET A CA 1
ATOM 3755 C C . MET A 1 500 ? -17.253 -8.586 -5.108 1.00 95.56 500 MET A C 1
ATOM 3757 O O . MET A 1 500 ? -18.230 -7.998 -5.570 1.00 95.56 500 MET A O 1
ATOM 3761 N N . MET A 1 501 ? -16.051 -8.009 -5.006 1.00 96.12 501 MET A N 1
ATOM 3762 C CA . MET A 1 501 ? -15.776 -6.632 -5.437 1.00 96.12 501 MET A CA 1
ATOM 3763 C C . MET A 1 501 ? -16.070 -6.423 -6.927 1.00 96.12 501 MET A C 1
ATOM 3765 O O . MET A 1 501 ? -16.625 -5.393 -7.291 1.00 96.12 501 MET A O 1
ATOM 3769 N N . GLY A 1 502 ? -15.731 -7.388 -7.787 1.00 94.88 502 GLY A N 1
ATOM 3770 C CA . GLY A 1 502 ? -16.005 -7.293 -9.222 1.00 94.88 502 GLY A CA 1
ATOM 3771 C C . GLY A 1 502 ? -17.498 -7.359 -9.562 1.00 94.88 502 GLY A C 1
ATOM 3772 O O . GLY A 1 502 ? -17.974 -6.620 -10.417 1.00 94.88 502 GLY A O 1
ATOM 3773 N N . ARG A 1 503 ? -18.266 -8.222 -8.880 1.00 93.81 503 ARG A N 1
ATOM 3774 C CA . ARG A 1 503 ? -19.685 -8.478 -9.207 1.00 93.81 503 ARG A CA 1
ATOM 3775 C C . ARG A 1 503 ? -20.676 -7.563 -8.494 1.00 93.81 503 ARG A C 1
ATOM 3777 O O . ARG A 1 503 ? -21.691 -7.187 -9.074 1.00 93.81 503 ARG A O 1
ATOM 3784 N N . LYS A 1 504 ? -20.438 -7.280 -7.214 1.00 93.12 504 LYS A N 1
ATOM 3785 C CA . LYS A 1 504 ? -21.333 -6.506 -6.346 1.00 93.12 504 LYS A CA 1
ATOM 3786 C C . LYS A 1 504 ? -20.495 -5.631 -5.402 1.00 93.12 504 LYS A C 1
ATOM 3788 O O . LYS A 1 504 ? -20.465 -5.889 -4.198 1.00 93.12 504 LYS A O 1
ATOM 3793 N N . PRO A 1 505 ? -19.794 -4.619 -5.939 1.00 93.94 505 PRO A N 1
ATOM 3794 C CA . PRO A 1 505 ? -18.967 -3.732 -5.132 1.00 93.94 505 PRO A CA 1
ATOM 3795 C C . PRO A 1 505 ? -19.816 -2.920 -4.150 1.00 93.94 505 PRO A C 1
ATOM 3797 O O . PRO A 1 505 ? -20.924 -2.483 -4.472 1.00 93.94 505 PRO A O 1
ATOM 3800 N N . ARG A 1 506 ? -19.247 -2.622 -2.980 1.00 95.31 506 ARG A N 1
ATOM 3801 C CA . ARG A 1 506 ? -19.735 -1.537 -2.114 1.00 95.31 506 ARG A CA 1
ATOM 3802 C C . ARG A 1 506 ? -19.631 -0.197 -2.835 1.00 95.31 506 ARG A C 1
ATOM 3804 O O . ARG A 1 506 ? -18.714 -0.011 -3.639 1.00 95.31 506 ARG A O 1
ATOM 3811 N N . ALA A 1 507 ? -20.500 0.756 -2.493 1.00 97.31 507 ALA A N 1
ATOM 3812 C CA . ALA A 1 507 ? -20.474 2.098 -3.080 1.00 97.31 507 ALA A CA 1
ATOM 3813 C C . ALA A 1 507 ? -19.082 2.742 -2.951 1.00 97.31 507 ALA A C 1
ATOM 3815 O O . ALA A 1 507 ? -18.509 3.173 -3.953 1.00 97.31 507 ALA A O 1
ATOM 3816 N N . GLY A 1 508 ? -18.491 2.694 -1.752 1.00 97.31 508 GLY A N 1
ATOM 3817 C CA . GLY A 1 508 ? -17.130 3.167 -1.490 1.00 97.31 508 GLY A CA 1
ATOM 3818 C C . GLY A 1 508 ? -16.059 2.545 -2.385 1.00 97.31 508 GLY A C 1
ATOM 3819 O O . GLY A 1 508 ? -15.296 3.260 -3.035 1.00 97.31 508 GLY A O 1
ATOM 3820 N N . LEU A 1 509 ? -16.019 1.210 -2.468 1.00 97.12 509 LEU A N 1
ATOM 3821 C CA . LEU A 1 509 ? -15.022 0.491 -3.271 1.00 97.12 509 LEU A CA 1
ATOM 3822 C C . LEU A 1 509 ? -15.208 0.723 -4.773 1.00 97.12 509 LEU A C 1
ATOM 3824 O O . LEU A 1 509 ? -14.215 0.856 -5.489 1.00 97.12 509 LEU A O 1
ATOM 3828 N N . ALA A 1 510 ? -16.453 0.833 -5.246 1.00 97.50 510 ALA A N 1
ATOM 3829 C CA . ALA A 1 510 ? -16.747 1.154 -6.638 1.00 97.50 510 ALA A CA 1
ATOM 3830 C C . ALA A 1 510 ? -16.209 2.539 -7.022 1.00 97.50 510 ALA A C 1
ATOM 3832 O O . ALA A 1 510 ? -15.521 2.680 -8.036 1.00 97.50 510 ALA A O 1
ATOM 3833 N N . GLN A 1 511 ? -16.476 3.558 -6.199 1.00 98.12 511 GLN A N 1
ATOM 3834 C CA . GLN A 1 511 ? -15.991 4.912 -6.471 1.00 98.12 511 GLN A CA 1
ATOM 3835 C C . GLN A 1 511 ? -14.470 5.012 -6.319 1.00 98.12 511 GLN A C 1
ATOM 3837 O O . GLN A 1 511 ? -13.816 5.653 -7.145 1.00 98.12 511 GLN A O 1
ATOM 3842 N N . LEU A 1 512 ? -13.886 4.314 -5.339 1.00 97.75 512 LEU A N 1
ATOM 3843 C CA . LEU A 1 512 ? -12.436 4.230 -5.179 1.00 97.75 512 LEU A CA 1
ATOM 3844 C C . LEU A 1 512 ? -11.763 3.583 -6.396 1.00 97.75 512 LEU A C 1
ATOM 3846 O O . LEU A 1 512 ? -10.744 4.087 -6.868 1.00 97.75 512 LEU A O 1
ATOM 3850 N N . ALA A 1 513 ? -12.326 2.494 -6.927 1.00 96.88 513 ALA A N 1
ATOM 3851 C CA . ALA A 1 513 ? -11.830 1.846 -8.138 1.00 96.88 513 ALA A CA 1
ATOM 3852 C C . ALA A 1 513 ? -11.906 2.794 -9.346 1.00 96.88 513 ALA A C 1
ATOM 3854 O O . ALA A 1 513 ? -10.918 2.951 -10.070 1.00 96.88 513 ALA A O 1
ATOM 3855 N N . ALA A 1 514 ? -13.024 3.511 -9.505 1.00 96.12 514 ALA A N 1
ATOM 3856 C CA . ALA A 1 514 ? -13.225 4.464 -10.594 1.00 96.12 514 ALA A CA 1
ATOM 3857 C C . ALA A 1 514 ? -12.185 5.600 -10.587 1.00 96.12 514 ALA A C 1
ATOM 3859 O O . ALA A 1 514 ? -11.501 5.811 -11.593 1.00 96.12 514 ALA A O 1
ATOM 3860 N N . VAL A 1 515 ? -11.985 6.291 -9.454 1.00 97.00 515 VAL A N 1
ATOM 3861 C CA . VAL A 1 515 ? -10.938 7.334 -9.344 1.00 97.00 515 VAL A CA 1
ATOM 3862 C C . VAL A 1 515 ? -9.531 6.740 -9.467 1.00 97.00 515 VAL A C 1
ATOM 3864 O O . VAL A 1 515 ? -8.607 7.396 -9.952 1.00 97.00 515 VAL A O 1
ATOM 3867 N N . SER A 1 516 ? -9.375 5.461 -9.110 1.00 94.94 516 SER A N 1
ATOM 3868 C CA . SER A 1 516 ? -8.128 4.717 -9.282 1.00 94.94 516 SER A CA 1
ATOM 3869 C C . SER A 1 516 ? -7.827 4.308 -10.716 1.00 94.94 516 SER A C 1
ATOM 3871 O O . SER A 1 516 ? -6.698 3.894 -10.972 1.00 94.94 516 SER A O 1
ATOM 3873 N N . LYS A 1 517 ? -8.778 4.476 -11.647 1.00 93.44 517 LYS A N 1
ATOM 3874 C CA . LYS A 1 517 ? -8.718 3.960 -13.025 1.00 93.44 517 LYS A CA 1
ATOM 3875 C C . LYS A 1 517 ? -8.609 2.431 -13.071 1.00 93.44 517 LYS A C 1
ATOM 3877 O O . LYS A 1 517 ? -7.988 1.872 -13.972 1.00 93.44 517 LYS A O 1
ATOM 3882 N N . VAL A 1 518 ? -9.226 1.768 -12.096 1.00 93.00 518 VAL A N 1
ATOM 3883 C CA . VAL A 1 518 ? -9.360 0.313 -12.015 1.00 93.00 518 VAL A CA 1
ATOM 3884 C C . VAL A 1 518 ? -10.732 -0.069 -12.555 1.00 93.00 518 VAL A C 1
ATOM 3886 O O . VAL A 1 518 ? -11.750 0.333 -11.997 1.00 93.00 518 VAL A O 1
ATOM 3889 N N . SER A 1 519 ? -10.760 -0.864 -13.626 1.00 91.19 519 SER A N 1
ATOM 3890 C CA . SER A 1 519 ? -11.981 -1.574 -14.016 1.00 91.19 519 SER A CA 1
ATOM 3891 C C . SER A 1 519 ? -12.265 -2.687 -13.009 1.00 91.19 519 SER A C 1
ATOM 3893 O O . SER A 1 519 ? -11.369 -3.483 -12.714 1.00 91.19 519 SER A O 1
ATOM 3895 N N . LEU A 1 520 ? -13.498 -2.743 -12.502 1.00 91.75 520 LEU A N 1
ATOM 3896 C CA . LEU A 1 520 ? -13.942 -3.785 -11.573 1.00 91.75 520 LEU A CA 1
ATOM 3897 C C . LEU A 1 520 ? -14.043 -5.163 -12.238 1.00 91.75 520 LEU A C 1
ATOM 3899 O O . LEU A 1 520 ? -13.802 -6.164 -11.572 1.00 91.75 520 LEU A O 1
ATOM 3903 N N . ASP A 1 521 ? -14.296 -5.214 -13.548 1.00 87.75 521 ASP A N 1
ATOM 3904 C CA . ASP A 1 521 ? -14.317 -6.467 -14.321 1.00 87.75 521 ASP A CA 1
ATOM 3905 C C . ASP A 1 521 ? -12.937 -7.137 -14.393 1.00 87.75 521 ASP A C 1
ATOM 3907 O O . ASP A 1 521 ? -12.815 -8.331 -14.651 1.00 87.75 521 ASP A O 1
ATOM 3911 N N . GLU A 1 522 ? -11.882 -6.361 -14.149 1.00 85.88 522 GLU A N 1
ATOM 3912 C CA . GLU A 1 522 ? -10.493 -6.800 -14.185 1.00 85.88 522 GLU A CA 1
ATOM 3913 C C . GLU A 1 522 ? -9.797 -6.547 -12.836 1.00 85.88 522 GLU A C 1
ATOM 3915 O O . GLU A 1 522 ? -8.595 -6.246 -12.803 1.00 85.88 522 GLU A O 1
ATOM 3920 N N . ILE A 1 523 ? -10.543 -6.549 -11.725 1.00 92.69 523 ILE A N 1
ATOM 3921 C CA . ILE A 1 523 ? -9.955 -6.323 -10.405 1.00 92.69 523 ILE A CA 1
ATOM 3922 C C . ILE A 1 523 ? -9.091 -7.519 -10.001 1.00 92.69 523 ILE A C 1
ATOM 3924 O O . ILE A 1 523 ? -9.531 -8.664 -9.981 1.00 92.69 523 ILE A O 1
ATOM 3928 N N . VAL A 1 524 ? -7.836 -7.233 -9.669 1.00 94.50 524 VAL A N 1
ATOM 3929 C CA . VAL A 1 524 ? -6.840 -8.221 -9.244 1.00 94.50 524 VAL A CA 1
ATOM 3930 C C . VAL A 1 524 ? -6.061 -7.670 -8.057 1.00 94.50 524 VAL A C 1
ATOM 3932 O O . VAL A 1 524 ? -6.003 -6.450 -7.864 1.00 94.50 524 VAL A O 1
ATOM 3935 N N . ALA A 1 525 ? -5.426 -8.552 -7.283 1.00 96.31 525 ALA A N 1
ATOM 3936 C CA . ALA A 1 525 ? -4.673 -8.169 -6.087 1.00 96.31 525 ALA A CA 1
ATOM 3937 C C . ALA A 1 525 ? -3.630 -7.070 -6.369 1.00 96.31 525 ALA A C 1
ATOM 3939 O O . ALA A 1 525 ? -3.555 -6.095 -5.630 1.00 96.31 525 ALA A O 1
ATOM 3940 N N . GLU A 1 526 ? -2.920 -7.143 -7.503 1.00 93.19 526 GLU A N 1
ATOM 3941 C CA . GLU A 1 526 ? -1.963 -6.111 -7.929 1.00 93.19 526 GLU A CA 1
ATOM 3942 C C . GLU A 1 526 ? -2.601 -4.709 -8.020 1.00 93.19 526 GLU A C 1
ATOM 3944 O O . GLU A 1 526 ? -2.034 -3.725 -7.539 1.00 93.19 526 GLU A O 1
ATOM 3949 N N . LYS A 1 527 ? -3.809 -4.594 -8.591 1.00 94.19 527 LYS A N 1
ATOM 3950 C CA . LYS A 1 527 ? -4.517 -3.307 -8.707 1.00 94.19 527 LYS A CA 1
ATOM 3951 C C . LYS A 1 527 ? -4.947 -2.784 -7.334 1.00 94.19 527 LYS A C 1
ATOM 3953 O O . LYS A 1 527 ? -4.875 -1.575 -7.102 1.00 94.19 527 LYS A O 1
ATOM 3958 N N . ILE A 1 528 ? -5.319 -3.663 -6.402 1.00 96.44 528 ILE A N 1
ATOM 3959 C CA . ILE A 1 528 ? -5.576 -3.260 -5.015 1.00 96.44 528 ILE A CA 1
ATOM 3960 C C . ILE A 1 528 ? -4.289 -2.724 -4.381 1.00 96.44 528 ILE A C 1
ATOM 3962 O O . ILE A 1 528 ? -4.269 -1.565 -3.968 1.00 96.44 528 ILE A O 1
ATOM 3966 N N . THR A 1 529 ? -3.208 -3.507 -4.377 1.00 93.50 529 THR A N 1
ATOM 3967 C CA . THR A 1 529 ? -1.938 -3.156 -3.723 1.00 93.50 529 THR A CA 1
ATOM 3968 C C . THR A 1 529 ? -1.332 -1.858 -4.266 1.00 93.50 529 THR A C 1
ATOM 3970 O O . THR A 1 529 ? -0.889 -1.013 -3.490 1.00 93.50 529 THR A O 1
ATOM 3973 N N . PHE A 1 530 ? -1.319 -1.658 -5.588 1.00 89.62 530 PHE A N 1
ATOM 3974 C CA . PHE A 1 530 ? -0.602 -0.532 -6.203 1.00 89.62 530 PHE A CA 1
ATOM 3975 C C . PHE A 1 530 ? -1.482 0.659 -6.593 1.00 89.62 530 PHE A C 1
ATOM 3977 O O . PHE A 1 530 ? -0.951 1.747 -6.839 1.00 89.62 530 PHE A O 1
ATOM 3984 N N . GLN A 1 531 ? -2.806 0.495 -6.669 1.00 93.94 531 GLN A N 1
ATOM 3985 C CA . GLN A 1 531 ? -3.706 1.567 -7.105 1.00 93.94 531 GLN A CA 1
ATOM 3986 C C . GLN A 1 531 ? -4.720 1.936 -6.019 1.00 93.94 531 GLN A C 1
ATOM 3988 O O . GLN A 1 531 ? -4.786 3.108 -5.652 1.00 93.94 531 GLN A O 1
ATOM 3993 N N . MET A 1 532 ? -5.468 0.989 -5.455 1.00 96.94 532 MET A N 1
ATOM 3994 C CA . MET A 1 532 ? -6.540 1.324 -4.502 1.00 96.94 532 MET A CA 1
ATOM 3995 C C . MET A 1 532 ? -6.025 1.560 -3.073 1.00 96.94 532 MET A C 1
ATOM 3997 O O . MET A 1 532 ? -6.235 2.640 -2.522 1.00 96.94 532 MET A O 1
ATOM 4001 N N . ALA A 1 533 ? -5.291 0.606 -2.492 1.00 96.31 533 ALA A N 1
ATOM 4002 C CA . ALA A 1 533 ? -4.776 0.684 -1.122 1.00 96.31 533 ALA A CA 1
ATOM 4003 C C . ALA A 1 533 ? -3.927 1.943 -0.841 1.00 96.31 533 ALA A C 1
ATOM 4005 O O . ALA A 1 533 ? -4.097 2.551 0.218 1.00 96.31 533 ALA A O 1
ATOM 4006 N N . PRO A 1 534 ? -3.082 2.443 -1.773 1.00 93.94 534 PRO A N 1
ATOM 4007 C CA . PRO A 1 534 ? -2.342 3.681 -1.553 1.00 93.94 534 PRO A CA 1
ATOM 4008 C C . PRO A 1 534 ? -3.227 4.910 -1.319 1.00 93.94 534 PRO A C 1
ATOM 4010 O O . PRO A 1 534 ? -2.762 5.853 -0.690 1.00 93.94 534 PRO A O 1
ATOM 4013 N N . ARG A 1 535 ? -4.471 4.939 -1.807 1.00 95.00 535 ARG A N 1
ATOM 4014 C CA . ARG A 1 535 ? -5.392 6.066 -1.583 1.00 95.00 535 ARG A CA 1
ATOM 4015 C C . ARG A 1 535 ? -5.957 6.068 -0.174 1.00 95.00 535 ARG A C 1
ATOM 4017 O O . ARG A 1 535 ? -5.923 7.100 0.482 1.00 95.00 535 ARG A O 1
ATOM 4024 N N . ILE A 1 536 ? -6.344 4.896 0.320 1.00 94.75 536 ILE A N 1
ATOM 4025 C CA . ILE A 1 536 ? -6.746 4.699 1.717 1.00 94.75 536 ILE A CA 1
ATOM 4026 C C . ILE A 1 536 ? -5.577 5.060 2.647 1.00 94.75 536 ILE A C 1
ATOM 4028 O O . ILE A 1 536 ? -5.701 5.938 3.493 1.00 94.75 536 ILE A O 1
ATOM 4032 N N . ASN A 1 537 ? -4.391 4.496 2.398 1.00 90.62 537 ASN A N 1
ATOM 4033 C CA . ASN A 1 537 ? -3.190 4.754 3.200 1.00 90.62 537 ASN A CA 1
ATOM 4034 C C . ASN A 1 537 ? -2.682 6.203 3.136 1.00 90.62 537 ASN A C 1
ATOM 4036 O O . ASN A 1 537 ? -1.878 6.607 3.978 1.00 90.62 537 ASN A O 1
ATOM 4040 N N . ALA A 1 538 ? -3.066 6.988 2.125 1.00 88.00 538 ALA A N 1
ATOM 4041 C CA . ALA A 1 538 ? -2.693 8.398 2.070 1.00 88.00 538 ALA A CA 1
ATOM 4042 C C . ALA A 1 538 ? -3.347 9.194 3.207 1.00 88.00 538 ALA A C 1
ATOM 4044 O O . ALA A 1 538 ? -2.710 10.110 3.725 1.00 88.00 538 ALA A O 1
ATOM 4045 N N . ALA A 1 539 ? -4.544 8.792 3.646 1.00 84.94 539 ALA A N 1
ATOM 4046 C CA . ALA A 1 539 ? -5.267 9.458 4.721 1.00 84.94 539 ALA A CA 1
ATOM 4047 C C . ALA A 1 539 ? -4.504 9.425 6.049 1.00 84.94 539 ALA A C 1
ATOM 4049 O O . ALA A 1 539 ? -4.226 10.478 6.622 1.00 84.94 539 ALA A O 1
ATOM 4050 N N . GLY A 1 540 ? -4.063 8.239 6.484 1.00 75.00 540 GLY A N 1
ATOM 4051 C CA . GLY A 1 540 ? -3.266 8.088 7.706 1.00 75.00 540 GLY A CA 1
ATOM 4052 C C . GLY A 1 540 ? -1.875 8.732 7.618 1.00 75.00 540 GLY A C 1
ATOM 4053 O O . GLY A 1 540 ? -1.280 9.085 8.632 1.00 75.00 540 GLY A O 1
ATOM 4054 N N . ARG A 1 541 ? -1.336 8.927 6.405 1.00 76.00 541 ARG A N 1
ATOM 4055 C CA . ARG A 1 541 ? -0.014 9.549 6.194 1.00 76.00 541 ARG A CA 1
ATOM 4056 C C . ARG A 1 541 ? -0.049 11.070 6.147 1.00 76.00 541 ARG A C 1
ATOM 4058 O O . ARG A 1 541 ? 0.970 11.672 6.467 1.00 76.00 541 ARG A O 1
ATOM 4065 N N . LEU A 1 542 ? -1.160 11.660 5.708 1.00 74.69 542 LEU A N 1
ATOM 4066 C CA . LEU A 1 542 ? -1.327 13.110 5.551 1.00 74.69 542 LEU A CA 1
ATOM 4067 C C . LEU A 1 542 ? -2.330 13.719 6.543 1.00 74.69 542 LEU A C 1
ATOM 4069 O O . LEU A 1 542 ? -2.537 14.926 6.521 1.00 74.69 542 LEU A O 1
ATOM 4073 N N . GLY A 1 543 ? -2.926 12.909 7.423 1.00 67.88 543 GLY A N 1
ATOM 4074 C CA . GLY A 1 543 ? -3.779 13.382 8.513 1.00 67.88 543 GLY A CA 1
ATOM 4075 C C . GLY A 1 543 ? -5.194 13.775 8.085 1.00 67.88 543 GLY A C 1
ATOM 4076 O O . GLY A 1 543 ? -5.773 14.680 8.675 1.00 67.88 543 GLY A O 1
ATOM 4077 N N . THR A 1 544 ? -5.777 13.117 7.079 1.00 64.25 544 THR A N 1
ATOM 4078 C CA . THR A 1 544 ? -7.111 13.483 6.555 1.00 64.25 544 THR A CA 1
ATOM 4079 C C . THR A 1 544 ? -8.289 12.899 7.359 1.00 64.25 544 THR A C 1
ATOM 4081 O O . THR A 1 544 ? -9.373 12.722 6.807 1.00 64.25 544 THR A O 1
ATOM 4084 N N . GLY A 1 545 ? -8.101 12.574 8.642 1.00 71.06 545 GLY A N 1
ATOM 4085 C CA . GLY A 1 545 ? -9.171 12.129 9.547 1.00 71.06 545 GLY A CA 1
ATOM 4086 C C . GLY A 1 545 ? -9.806 10.770 9.209 1.00 71.06 545 GLY A C 1
ATOM 4087 O O . GLY A 1 545 ? -9.129 9.841 8.773 1.00 71.06 545 GLY A O 1
ATOM 4088 N N . ASP A 1 546 ? -11.122 10.661 9.420 1.00 85.94 546 ASP A N 1
ATOM 4089 C CA . ASP A 1 546 ? -11.935 9.433 9.351 1.00 85.94 546 ASP A CA 1
ATOM 4090 C C . ASP A 1 546 ? -12.464 9.087 7.942 1.00 85.94 546 ASP A C 1
ATOM 4092 O O . ASP A 1 546 ? -13.261 8.156 7.781 1.00 85.94 546 ASP A O 1
ATOM 4096 N N . LEU A 1 547 ? -12.021 9.816 6.909 1.00 93.25 547 LEU A N 1
ATOM 4097 C CA . LEU A 1 547 ? -12.501 9.672 5.529 1.00 93.25 547 LEU A CA 1
ATOM 4098 C C . LEU A 1 547 ? -12.501 8.219 5.017 1.00 93.25 547 LEU A C 1
ATOM 4100 O O . LEU A 1 547 ? -13.519 7.803 4.459 1.00 93.25 547 LEU A O 1
ATOM 4104 N N . PRO A 1 548 ? -11.444 7.403 5.208 1.00 94.94 548 PRO A N 1
ATOM 4105 C CA . PRO A 1 548 ? -11.477 6.014 4.764 1.00 94.94 548 PRO A CA 1
ATOM 4106 C C . PRO A 1 548 ? -12.569 5.164 5.416 1.00 94.94 548 PRO A C 1
ATOM 4108 O O . PRO A 1 548 ? -13.200 4.362 4.732 1.00 94.94 548 PRO A O 1
ATOM 4111 N N . MET A 1 549 ? -12.825 5.354 6.713 1.00 95.00 549 MET A N 1
ATOM 4112 C CA . MET A 1 549 ? -13.900 4.645 7.409 1.00 95.00 549 MET A CA 1
ATOM 4113 C C . MET A 1 549 ? -15.253 5.026 6.824 1.00 95.00 549 MET A C 1
ATOM 4115 O O . MET A 1 549 ? -16.034 4.154 6.450 1.00 95.00 549 MET A O 1
ATOM 4119 N N . ARG A 1 550 ? -15.504 6.327 6.648 1.00 95.62 550 ARG A N 1
ATOM 4120 C CA . ARG A 1 550 ? -16.739 6.820 6.024 1.00 95.62 550 ARG A CA 1
ATOM 4121 C C . ARG A 1 550 ? -16.927 6.284 4.605 1.00 95.62 550 ARG A C 1
ATOM 4123 O O . ARG A 1 550 ? -18.036 5.895 4.253 1.00 95.62 550 ARG A O 1
ATOM 4130 N N . LEU A 1 551 ? -15.853 6.190 3.817 1.00 97.56 551 LEU A N 1
ATOM 4131 C CA . LEU A 1 551 ? -15.895 5.595 2.481 1.00 97.56 551 LEU A CA 1
ATOM 4132 C C . LEU A 1 551 ? -16.354 4.132 2.517 1.00 97.56 551 LEU A C 1
ATOM 4134 O O . LEU A 1 551 ? -17.174 3.736 1.694 1.00 97.56 551 LEU A O 1
ATOM 4138 N N . LEU A 1 552 ? -15.808 3.321 3.427 1.00 97.25 552 LEU A N 1
ATOM 4139 C CA . LEU A 1 552 ? -16.133 1.892 3.505 1.00 97.25 552 LEU A CA 1
ATOM 4140 C C . LEU A 1 552 ? -17.518 1.620 4.113 1.00 97.25 552 LEU A C 1
ATOM 4142 O O . LEU A 1 552 ? -18.087 0.559 3.850 1.00 97.25 552 LEU A O 1
ATOM 4146 N N . LEU A 1 553 ? -18.048 2.562 4.900 1.00 96.62 553 LEU A N 1
ATOM 4147 C CA . LEU A 1 553 ? -19.340 2.450 5.581 1.00 96.62 553 LEU A CA 1
ATOM 4148 C C . LEU A 1 553 ? -20.517 3.068 4.811 1.00 96.62 553 LEU A C 1
ATOM 4150 O O . LEU A 1 553 ? -21.655 2.692 5.078 1.00 96.62 553 LEU A O 1
ATOM 4154 N N . THR A 1 554 ? -20.283 4.016 3.898 1.00 97.00 554 THR A N 1
ATOM 4155 C CA . THR A 1 554 ? -21.374 4.689 3.175 1.00 97.00 554 THR A CA 1
ATOM 4156 C C . THR A 1 554 ? -21.976 3.818 2.070 1.00 97.00 554 THR A C 1
ATOM 4158 O O . THR A 1 554 ? -21.265 3.175 1.289 1.00 97.00 554 THR A O 1
ATOM 4161 N N . ASP A 1 555 ? -23.304 3.861 1.967 1.00 95.62 555 ASP A N 1
ATOM 4162 C CA . ASP A 1 555 ? -24.075 3.281 0.865 1.00 95.62 555 ASP A CA 1
ATOM 4163 C C . ASP A 1 555 ? -24.460 4.330 -0.200 1.00 95.62 555 ASP A C 1
ATOM 4165 O O . ASP A 1 555 ? -25.005 3.960 -1.241 1.00 95.62 555 ASP A O 1
ATOM 4169 N N . ASP A 1 556 ? -24.179 5.627 0.017 1.00 97.62 556 ASP A N 1
ATOM 4170 C CA . ASP A 1 556 ? -24.467 6.697 -0.951 1.00 97.62 556 ASP A CA 1
ATOM 4171 C C . ASP A 1 556 ? -23.322 6.835 -1.975 1.00 97.62 556 ASP A C 1
ATOM 4173 O O . ASP A 1 556 ? -22.223 7.285 -1.629 1.00 97.62 556 ASP A O 1
ATOM 4177 N N . PRO A 1 557 ? -23.553 6.539 -3.271 1.00 96.12 557 PRO A N 1
ATOM 4178 C CA . PRO A 1 557 ? -22.533 6.691 -4.305 1.00 96.12 557 PRO A CA 1
ATOM 4179 C C . PRO A 1 557 ? -22.011 8.126 -4.468 1.00 96.12 557 PRO A C 1
ATOM 4181 O O . PRO A 1 557 ? -20.891 8.310 -4.944 1.00 96.12 557 PRO A O 1
ATOM 4184 N N . ARG A 1 558 ? -22.803 9.149 -4.116 1.00 97.44 558 ARG A N 1
ATOM 4185 C CA . ARG A 1 558 ? -22.392 10.558 -4.221 1.00 97.44 558 ARG A CA 1
ATOM 4186 C C . ARG A 1 558 ? -21.418 10.930 -3.115 1.00 97.44 558 ARG A C 1
ATOM 4188 O O . ARG A 1 558 ? -20.377 11.514 -3.413 1.00 97.44 558 ARG A O 1
ATOM 4195 N N . GLU A 1 559 ? -21.734 10.560 -1.875 1.00 97.56 559 GLU A N 1
ATOM 4196 C CA . GLU A 1 559 ? -20.810 10.710 -0.750 1.00 97.56 559 GLU A CA 1
ATOM 4197 C C . GLU A 1 559 ? -19.527 9.912 -1.008 1.00 97.56 559 GLU A C 1
ATOM 4199 O O . GLU A 1 559 ? -18.430 10.466 -0.926 1.00 97.56 559 GLU A O 1
ATOM 4204 N N . ALA A 1 560 ? -19.657 8.649 -1.429 1.00 98.06 560 ALA A N 1
ATOM 4205 C CA . ALA A 1 560 ? -18.523 7.798 -1.769 1.00 98.06 560 ALA A CA 1
ATOM 4206 C C . ALA A 1 560 ? -17.609 8.430 -2.832 1.00 98.06 560 ALA A C 1
ATOM 4208 O O . ALA A 1 560 ? -16.388 8.370 -2.706 1.00 98.06 560 ALA A O 1
ATOM 4209 N N . LEU A 1 561 ? -18.172 9.059 -3.871 1.00 98.06 561 LEU A N 1
ATOM 4210 C CA . LEU A 1 561 ? -17.386 9.714 -4.918 1.00 98.06 561 LEU A CA 1
ATOM 4211 C C . LEU A 1 561 ? -16.646 10.951 -4.400 1.00 98.06 561 LEU A C 1
ATOM 4213 O O . LEU A 1 561 ? -15.504 11.175 -4.803 1.00 98.06 561 LEU A O 1
ATOM 4217 N N . ALA A 1 562 ? -17.280 11.752 -3.540 1.00 97.25 562 ALA A N 1
ATOM 4218 C CA . ALA A 1 562 ? -16.631 12.907 -2.926 1.00 97.25 562 ALA A CA 1
ATOM 4219 C C . ALA A 1 562 ? -15.424 12.458 -2.091 1.00 97.25 562 ALA A C 1
ATOM 4221 O O . ALA A 1 562 ? -14.301 12.871 -2.370 1.00 97.25 562 ALA A O 1
ATOM 4222 N N . ILE A 1 563 ? -15.631 11.500 -1.183 1.00 97.12 563 ILE A N 1
ATOM 4223 C CA . ILE A 1 563 ? -14.559 10.967 -0.337 1.00 97.12 563 ILE A CA 1
ATOM 4224 C C . ILE A 1 563 ? -13.454 10.313 -1.184 1.00 97.12 563 ILE A C 1
ATOM 4226 O O . ILE A 1 563 ? -12.269 10.531 -0.943 1.00 97.12 563 ILE A O 1
ATOM 4230 N N . ALA A 1 564 ? -13.809 9.534 -2.211 1.00 97.62 564 ALA A N 1
ATOM 4231 C CA . ALA A 1 564 ? -12.826 8.892 -3.082 1.00 97.62 564 ALA A CA 1
ATOM 4232 C C . ALA A 1 564 ? -11.937 9.910 -3.823 1.00 97.62 564 ALA A C 1
ATOM 4234 O O . ALA A 1 564 ? -10.751 9.647 -4.026 1.00 97.62 564 ALA A O 1
ATOM 4235 N N . ARG A 1 565 ? -12.482 11.073 -4.211 1.00 96.81 565 ARG A N 1
ATOM 4236 C CA . ARG A 1 565 ? -11.707 12.167 -4.822 1.00 96.81 565 ARG A CA 1
ATOM 4237 C C . ARG A 1 565 ? -10.741 12.801 -3.831 1.00 96.81 565 ARG A C 1
ATOM 4239 O O . ARG A 1 565 ? -9.582 12.986 -4.193 1.00 96.81 565 ARG A O 1
ATOM 4246 N N . ASP A 1 566 ? -11.178 13.041 -2.600 1.00 95.12 566 ASP A N 1
ATOM 4247 C CA . ASP A 1 566 ? -10.322 13.597 -1.547 1.00 95.12 566 ASP A CA 1
ATOM 4248 C C . ASP A 1 566 ? -9.149 12.648 -1.235 1.00 95.12 566 ASP A C 1
ATOM 4250 O O . ASP A 1 566 ? -7.994 13.069 -1.139 1.00 95.12 566 ASP A O 1
ATOM 4254 N N . LEU A 1 567 ? -9.407 11.335 -1.179 1.00 95.75 567 LEU A N 1
ATOM 4255 C CA . LEU A 1 567 ? -8.354 10.324 -1.019 1.00 95.75 567 LEU A CA 1
ATOM 4256 C C . LEU A 1 567 ? -7.418 10.233 -2.238 1.00 95.75 567 LEU A C 1
ATOM 4258 O O . LEU A 1 567 ? -6.223 9.960 -2.084 1.00 95.75 567 LEU A O 1
ATOM 4262 N N . ASP A 1 568 ? -7.923 10.448 -3.459 1.00 95.88 568 ASP A N 1
ATOM 4263 C CA . ASP A 1 568 ? -7.079 10.523 -4.658 1.00 95.88 568 ASP A CA 1
ATOM 4264 C C . ASP A 1 568 ? -6.159 11.747 -4.621 1.00 95.88 568 ASP A C 1
ATOM 4266 O O . ASP A 1 568 ? -4.963 11.624 -4.902 1.00 95.88 568 ASP A O 1
ATOM 4270 N N . GLU A 1 569 ? -6.683 12.905 -4.219 1.00 93.88 569 GLU A N 1
ATOM 4271 C CA . GLU A 1 569 ? -5.907 14.129 -4.043 1.00 93.88 569 GLU A CA 1
ATOM 4272 C C . GLU A 1 569 ? -4.819 13.953 -2.978 1.00 93.88 569 GLU A C 1
ATOM 4274 O O . GLU A 1 569 ? -3.643 14.189 -3.269 1.00 93.88 569 GLU A O 1
ATOM 4279 N N . ALA A 1 570 ? -5.167 13.415 -1.806 1.00 91.31 570 ALA A N 1
ATOM 4280 C CA . ALA A 1 570 ? -4.205 13.087 -0.754 1.00 91.31 570 ALA A CA 1
ATOM 4281 C C . ALA A 1 570 ? -3.112 12.123 -1.256 1.00 91.31 570 ALA A C 1
ATOM 4283 O O . ALA A 1 570 ? -1.920 12.302 -1.002 1.00 91.31 570 ALA A O 1
ATOM 4284 N N . ASN A 1 571 ? -3.471 11.104 -2.036 1.00 93.25 571 ASN A N 1
ATOM 4285 C CA . ASN A 1 571 ? -2.498 10.185 -2.627 1.00 93.25 571 ASN A CA 1
ATOM 4286 C C . ASN A 1 571 ? -1.578 10.863 -3.651 1.00 93.25 571 ASN A C 1
ATOM 4288 O O . ASN A 1 571 ? -0.388 10.540 -3.710 1.00 93.25 571 ASN A O 1
ATOM 4292 N N . ASN A 1 572 ? -2.103 11.790 -4.452 1.00 92.19 572 ASN A N 1
ATOM 4293 C CA . ASN A 1 572 ? -1.314 12.566 -5.406 1.00 92.19 572 ASN A CA 1
ATOM 4294 C C . ASN A 1 572 ? -0.352 13.524 -4.687 1.00 92.19 572 ASN A C 1
ATOM 4296 O O . ASN A 1 572 ? 0.802 13.646 -5.106 1.00 92.19 572 ASN A O 1
ATOM 4300 N N . GLU A 1 573 ? -0.784 14.135 -3.583 1.00 91.00 573 GLU A N 1
ATOM 4301 C CA . GLU A 1 573 ? 0.074 14.946 -2.718 1.00 91.00 573 GLU A CA 1
ATOM 4302 C C . GLU A 1 573 ? 1.188 14.104 -2.096 1.00 91.00 573 GLU A C 1
ATOM 4304 O O . GLU A 1 573 ? 2.369 14.417 -2.253 1.00 91.00 573 GLU A O 1
ATOM 4309 N N . ARG A 1 574 ? 0.838 12.957 -1.498 1.00 91.56 574 ARG A N 1
ATOM 4310 C CA . ARG A 1 574 ? 1.820 12.033 -0.918 1.00 91.56 574 ARG A CA 1
ATOM 4311 C C . ARG A 1 574 ? 2.882 11.639 -1.943 1.00 91.56 574 ARG A C 1
ATOM 4313 O O . ARG A 1 574 ? 4.065 11.666 -1.624 1.00 91.56 574 ARG A O 1
ATOM 4320 N N . LYS A 1 575 ? 2.480 11.288 -3.171 1.00 90.19 575 LYS A N 1
ATOM 4321 C CA . LYS A 1 575 ? 3.410 10.930 -4.258 1.00 90.19 575 LYS A CA 1
ATOM 4322 C C . LY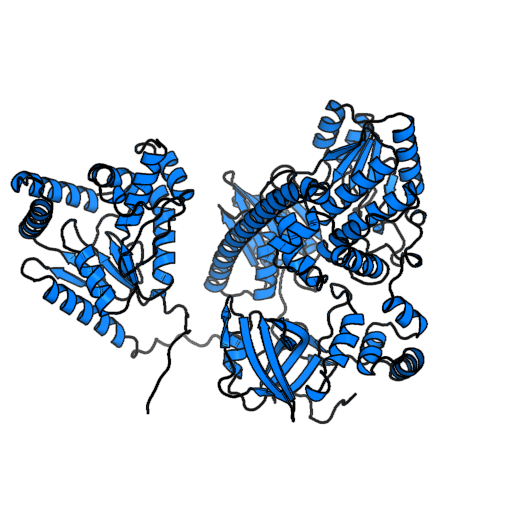S A 1 575 ? 4.345 12.080 -4.628 1.00 90.19 575 LYS A C 1
ATOM 4324 O O . LYS A 1 575 ? 5.507 11.827 -4.930 1.00 90.19 575 LYS A O 1
ATOM 4329 N N . ARG A 1 576 ? 3.859 13.326 -4.613 1.00 92.69 576 ARG A N 1
ATOM 4330 C CA . ARG A 1 576 ? 4.685 14.511 -4.884 1.00 92.69 576 ARG A CA 1
ATOM 4331 C C . ARG A 1 576 ? 5.756 14.688 -3.810 1.00 92.69 576 ARG A C 1
ATOM 4333 O O . ARG A 1 576 ? 6.923 14.844 -4.153 1.00 92.69 576 ARG A O 1
ATOM 4340 N N . ILE A 1 577 ? 5.363 14.605 -2.539 1.00 91.25 577 ILE A N 1
ATOM 4341 C CA . ILE A 1 577 ? 6.284 14.704 -1.399 1.00 91.25 577 ILE A CA 1
ATOM 4342 C C . ILE A 1 577 ? 7.303 13.556 -1.445 1.00 91.25 577 ILE A C 1
ATOM 4344 O O . ILE A 1 577 ? 8.504 13.789 -1.361 1.00 91.25 577 ILE A O 1
ATOM 4348 N N . GLU A 1 578 ? 6.839 12.319 -1.640 1.00 91.38 578 GLU A N 1
ATOM 4349 C CA . GLU A 1 578 ? 7.688 11.128 -1.763 1.00 91.38 578 GLU A CA 1
ATOM 4350 C C . GLU A 1 578 ? 8.729 11.276 -2.879 1.00 91.38 578 GLU A C 1
ATOM 4352 O O . GLU A 1 578 ? 9.895 10.949 -2.674 1.00 91.38 578 GLU A O 1
ATOM 4357 N N . GLN A 1 579 ? 8.325 11.787 -4.046 1.00 90.25 579 GLN A N 1
ATOM 4358 C CA . GLN A 1 579 ? 9.235 11.993 -5.166 1.00 90.25 579 GLN A CA 1
ATOM 4359 C C . GLN A 1 579 ? 10.311 13.038 -4.846 1.00 90.25 579 GLN A C 1
ATOM 4361 O O . GLN A 1 579 ? 11.477 12.784 -5.130 1.00 90.25 579 GLN A O 1
ATOM 4366 N N . GLY A 1 580 ? 9.949 14.155 -4.206 1.00 93.12 580 GLY A N 1
ATOM 4367 C CA . GLY A 1 580 ? 10.925 15.163 -3.780 1.00 93.12 580 GLY A CA 1
ATOM 4368 C C . GLY A 1 580 ? 11.943 14.603 -2.782 1.00 93.12 580 GLY A C 1
ATOM 4369 O O . GLY A 1 580 ? 13.147 14.738 -2.983 1.00 93.12 580 GLY A O 1
ATOM 4370 N N . VAL A 1 581 ? 11.476 13.885 -1.754 1.00 94.50 581 VAL A N 1
ATOM 4371 C CA . VAL A 1 581 ? 12.361 13.240 -0.766 1.00 94.50 581 VAL A CA 1
ATOM 4372 C C . VAL A 1 581 ? 13.262 12.187 -1.430 1.00 94.50 581 VAL A C 1
ATOM 4374 O O . VAL A 1 581 ? 14.445 12.102 -1.109 1.00 94.50 581 VAL A O 1
ATOM 4377 N N . PHE A 1 582 ? 12.734 11.401 -2.376 1.00 93.19 582 PHE A N 1
ATOM 4378 C CA . PHE A 1 582 ? 13.515 10.410 -3.121 1.00 93.19 582 PHE A CA 1
ATOM 4379 C C . PHE A 1 582 ? 14.616 11.051 -3.971 1.00 93.19 582 PHE A C 1
ATOM 4381 O O . PHE A 1 582 ? 15.746 10.570 -3.945 1.00 93.19 582 PHE A O 1
ATOM 4388 N N . GLU A 1 583 ? 14.310 12.119 -4.711 1.00 91.25 583 GLU A N 1
ATOM 4389 C CA . GLU A 1 583 ? 15.283 12.832 -5.550 1.00 91.25 583 GLU A CA 1
ATOM 4390 C C . GLU A 1 583 ? 16.405 13.445 -4.711 1.00 91.25 583 GLU A C 1
ATOM 4392 O O . GLU A 1 583 ? 17.579 13.281 -5.034 1.00 91.25 583 GLU A O 1
ATOM 4397 N N . GLU A 1 584 ? 16.057 14.086 -3.596 1.00 94.38 584 GLU A N 1
ATOM 4398 C CA . GLU A 1 584 ? 17.038 14.658 -2.674 1.00 94.38 584 GLU A CA 1
ATOM 4399 C C . GLU A 1 584 ? 17.943 13.596 -2.045 1.00 94.38 584 GLU A C 1
ATOM 4401 O O . GLU A 1 584 ? 19.161 13.768 -2.001 1.00 94.38 584 GLU A O 1
ATOM 4406 N N . ALA A 1 585 ? 17.358 12.495 -1.564 1.00 94.69 585 ALA A N 1
ATOM 4407 C CA . ALA A 1 585 ? 18.113 11.408 -0.955 1.00 94.69 585 ALA A CA 1
ATOM 4408 C C . ALA A 1 585 ? 19.016 10.697 -1.976 1.00 94.69 585 ALA A C 1
ATOM 4410 O O . ALA A 1 585 ? 20.169 10.404 -1.671 1.00 94.69 585 ALA A O 1
ATOM 4411 N N . SER A 1 586 ? 18.519 10.465 -3.195 1.00 91.88 586 SER A N 1
ATOM 4412 C CA . SER A 1 586 ? 19.299 9.851 -4.278 1.00 91.88 586 SER A CA 1
ATOM 4413 C C . SER A 1 586 ? 20.479 10.737 -4.675 1.00 91.88 586 SER A C 1
ATOM 4415 O O . SER A 1 586 ? 21.603 10.253 -4.758 1.00 91.88 586 SER A O 1
ATOM 4417 N N . ALA A 1 587 ? 20.260 12.049 -4.815 1.00 90.75 587 ALA A N 1
ATOM 4418 C CA . ALA A 1 587 ? 21.326 12.999 -5.124 1.00 90.75 587 ALA A CA 1
ATOM 4419 C C . ALA A 1 587 ? 22.416 13.037 -4.037 1.00 90.75 587 ALA A C 1
ATOM 4421 O O . ALA A 1 587 ? 23.597 13.134 -4.362 1.00 90.75 587 ALA A O 1
ATOM 4422 N N . ALA A 1 588 ? 22.040 12.929 -2.757 1.00 92.38 588 ALA A N 1
ATOM 4423 C CA . ALA A 1 588 ? 23.002 12.850 -1.656 1.00 92.38 588 ALA A CA 1
ATOM 4424 C C . ALA A 1 588 ? 23.854 11.569 -1.725 1.00 92.38 588 ALA A C 1
ATOM 4426 O O . ALA A 1 588 ? 25.072 11.633 -1.584 1.00 92.38 588 ALA A O 1
ATOM 4427 N N . ILE A 1 589 ? 23.228 10.420 -2.007 1.00 91.44 589 ILE A N 1
ATOM 4428 C CA . ILE A 1 589 ? 23.928 9.134 -2.168 1.00 91.44 589 ILE A CA 1
ATOM 4429 C C . ILE A 1 589 ? 24.872 9.175 -3.370 1.00 91.44 589 ILE A C 1
ATOM 4431 O O . ILE A 1 589 ? 26.011 8.730 -3.284 1.00 91.44 589 ILE A O 1
ATOM 4435 N N . GLU A 1 590 ? 24.417 9.709 -4.500 1.00 88.31 590 GLU A N 1
ATOM 4436 C CA . GLU A 1 590 ? 25.216 9.786 -5.725 1.00 88.31 590 GLU A CA 1
ATOM 4437 C C . GLU A 1 590 ? 26.416 10.726 -5.582 1.00 88.31 590 GLU A C 1
ATOM 4439 O O . GLU A 1 590 ? 27.479 10.437 -6.131 1.00 88.31 590 GLU A O 1
ATOM 4444 N N . ALA A 1 591 ? 26.275 11.815 -4.821 1.00 88.38 591 ALA A N 1
ATOM 4445 C CA . ALA A 1 591 ? 27.364 12.748 -4.550 1.00 88.38 591 ALA A CA 1
ATOM 4446 C C . ALA A 1 591 ? 28.483 12.129 -3.693 1.00 88.38 591 ALA A C 1
ATOM 4448 O O . ALA A 1 591 ? 29.656 12.423 -3.923 1.00 88.38 591 ALA A O 1
ATOM 4449 N N . GLU A 1 592 ? 28.135 11.276 -2.726 1.00 87.56 592 GLU A N 1
ATOM 4450 C CA . GLU A 1 592 ? 29.099 10.568 -1.866 1.00 87.56 592 GLU A CA 1
ATOM 4451 C C . GLU A 1 592 ? 29.586 9.239 -2.485 1.00 87.56 592 GLU A C 1
ATOM 4453 O O . GLU A 1 592 ? 30.627 8.707 -2.096 1.00 87.56 592 GLU A O 1
ATOM 4458 N N . GLY A 1 593 ? 28.865 8.727 -3.488 1.00 83.38 593 GLY A N 1
ATOM 4459 C CA . GLY A 1 593 ? 29.038 7.387 -4.042 1.00 83.38 593 GLY A CA 1
ATOM 4460 C C . GLY A 1 593 ? 28.330 6.319 -3.200 1.00 83.38 593 GLY A C 1
ATOM 4461 O O . GLY A 1 593 ? 28.148 6.460 -1.995 1.00 83.38 593 GLY A O 1
ATOM 4462 N N . VAL A 1 594 ? 27.923 5.213 -3.833 1.00 84.88 594 VAL A N 1
ATOM 4463 C CA . VAL A 1 594 ? 27.202 4.128 -3.140 1.00 84.88 594 VAL A CA 1
ATOM 4464 C C . VAL A 1 594 ? 28.180 3.318 -2.273 1.00 84.88 594 VAL A C 1
ATOM 4466 O O . VAL A 1 594 ? 29.050 2.640 -2.831 1.00 84.88 594 VAL A O 1
ATOM 4469 N N . PRO A 1 595 ? 28.051 3.324 -0.932 1.00 85.88 595 PRO A N 1
ATOM 4470 C CA . PRO A 1 595 ? 28.998 2.641 -0.056 1.00 85.88 595 PRO A CA 1
ATOM 4471 C C . PRO A 1 595 ? 28.794 1.117 -0.036 1.00 85.88 595 PRO A C 1
ATOM 4473 O O . PRO A 1 595 ? 27.785 0.589 -0.506 1.00 85.88 595 PRO A O 1
ATOM 4476 N N . GLY A 1 596 ? 29.744 0.386 0.556 1.00 85.44 596 GLY A N 1
ATOM 4477 C CA . GLY A 1 596 ? 29.657 -1.062 0.819 1.00 85.44 596 GLY A CA 1
ATOM 4478 C C . GLY A 1 596 ? 28.895 -1.443 2.098 1.00 85.44 596 GLY A C 1
ATOM 4479 O O . GLY A 1 596 ? 29.089 -2.535 2.623 1.00 85.44 596 GLY A O 1
ATOM 4480 N N . HIS A 1 597 ? 28.072 -0.544 2.633 1.00 91.00 597 HIS A N 1
ATOM 4481 C CA . HIS A 1 597 ? 27.336 -0.709 3.890 1.00 91.00 597 HIS A CA 1
ATOM 4482 C C . HIS A 1 597 ? 25.982 0.018 3.829 1.00 91.00 597 HIS A C 1
ATOM 4484 O O . HIS A 1 597 ? 25.639 0.613 2.804 1.00 91.00 597 HIS A O 1
ATOM 4490 N N . GLY A 1 598 ? 25.201 -0.020 4.910 1.00 93.75 598 GLY A N 1
ATOM 4491 C CA . GLY A 1 598 ? 23.939 0.708 5.011 1.00 93.75 598 GLY A CA 1
ATOM 4492 C C . GLY A 1 598 ? 24.100 2.227 4.951 1.00 93.75 598 GLY A C 1
ATOM 4493 O O . GLY A 1 598 ? 25.130 2.789 5.319 1.00 93.75 598 GLY A O 1
ATOM 4494 N N . ILE A 1 599 ? 23.059 2.892 4.462 1.00 96.44 599 ILE A N 1
ATOM 4495 C CA . ILE A 1 599 ? 23.012 4.328 4.197 1.00 96.44 599 ILE A CA 1
ATOM 4496 C C . ILE A 1 599 ? 22.024 4.964 5.172 1.00 96.44 599 ILE A C 1
ATOM 4498 O O . ILE A 1 599 ? 20.860 4.569 5.217 1.00 96.44 599 ILE A O 1
ATOM 4502 N N . ALA A 1 600 ? 22.469 5.975 5.917 1.00 97.75 600 ALA A N 1
ATOM 4503 C CA . ALA A 1 600 ? 21.617 6.763 6.799 1.00 97.75 600 ALA A CA 1
ATOM 4504 C C . ALA A 1 600 ? 21.642 8.244 6.396 1.00 97.75 600 ALA A C 1
ATOM 4506 O O . ALA A 1 600 ? 22.713 8.845 6.316 1.00 97.75 600 ALA A O 1
ATOM 4507 N N . LEU A 1 601 ? 20.466 8.831 6.158 1.00 97.62 601 LEU A N 1
ATOM 4508 C CA . LEU A 1 601 ? 20.301 10.233 5.761 1.00 97.62 601 LEU A CA 1
ATOM 4509 C C . LEU A 1 601 ? 19.267 10.922 6.648 1.00 97.62 601 LEU A C 1
ATOM 4511 O O . LEU A 1 601 ? 18.209 10.355 6.925 1.00 97.62 601 LEU A O 1
ATOM 4515 N N . ALA A 1 602 ? 19.542 12.164 7.036 1.00 96.69 602 ALA A N 1
ATOM 4516 C CA . ALA A 1 602 ? 18.624 12.980 7.816 1.00 96.69 602 ALA A CA 1
ATOM 4517 C C . ALA A 1 602 ? 18.471 14.370 7.209 1.00 96.69 602 ALA A C 1
ATOM 4519 O O . ALA A 1 602 ? 19.450 14.964 6.754 1.00 96.69 602 ALA A O 1
ATOM 4520 N N . ARG A 1 603 ? 17.245 14.898 7.223 1.00 95.44 603 ARG A N 1
ATOM 4521 C CA . ARG A 1 603 ? 16.983 16.257 6.749 1.00 95.44 603 ARG A CA 1
ATOM 4522 C C . ARG A 1 603 ? 15.784 16.887 7.451 1.00 95.44 603 ARG A C 1
ATOM 4524 O O . ARG A 1 603 ? 14.761 16.234 7.667 1.00 95.44 603 ARG A O 1
ATOM 4531 N N . ARG A 1 604 ? 15.897 18.185 7.749 1.00 94.75 604 ARG A N 1
ATOM 4532 C CA . ARG A 1 604 ? 14.758 19.034 8.128 1.00 94.75 604 ARG A CA 1
ATOM 4533 C C . ARG A 1 604 ? 13.834 19.249 6.925 1.00 94.75 604 ARG A C 1
ATOM 4535 O O . ARG A 1 604 ? 14.305 19.437 5.805 1.00 94.75 604 ARG A O 1
ATOM 4542 N N . GLY A 1 605 ? 12.523 19.219 7.157 1.00 86.88 605 GLY A N 1
ATOM 4543 C CA . GLY A 1 605 ? 11.501 19.407 6.116 1.00 86.88 605 GLY A CA 1
ATOM 4544 C C . GLY A 1 605 ? 11.101 18.138 5.352 1.00 86.88 605 GLY A C 1
ATOM 4545 O O . GLY A 1 605 ? 10.145 18.169 4.578 1.00 86.88 605 GLY A O 1
ATOM 4546 N N . TRP A 1 606 ? 11.767 17.002 5.584 1.00 93.88 606 TRP A N 1
ATOM 4547 C CA . TRP A 1 606 ? 11.239 15.711 5.142 1.00 93.88 606 TRP A CA 1
ATOM 4548 C C . TRP A 1 606 ? 9.982 15.349 5.929 1.00 93.88 606 TRP A C 1
ATOM 4550 O O . TRP A 1 606 ? 9.905 15.541 7.138 1.00 93.88 606 TRP A O 1
ATOM 4560 N N . HIS A 1 607 ? 8.988 14.791 5.242 1.00 88.06 607 HIS A N 1
ATOM 4561 C CA . HIS A 1 607 ? 7.717 14.448 5.867 1.00 88.06 607 HIS A CA 1
ATOM 4562 C C . HIS A 1 607 ? 7.760 13.029 6.459 1.00 88.06 607 HIS A C 1
ATOM 4564 O O . HIS A 1 607 ? 7.885 12.040 5.730 1.00 88.06 607 HIS A O 1
ATOM 4570 N N . GLN A 1 608 ? 7.579 12.897 7.776 1.00 86.44 608 GLN A N 1
ATOM 4571 C CA . GLN A 1 608 ? 7.633 11.603 8.480 1.00 86.44 608 GLN A CA 1
ATOM 4572 C C . GLN A 1 608 ? 6.664 10.538 7.917 1.00 86.44 608 GLN A C 1
ATOM 4574 O O . GLN A 1 608 ? 6.957 9.344 7.924 1.00 86.44 608 GLN A O 1
ATOM 4579 N N . GLY A 1 609 ? 5.529 10.954 7.348 1.00 84.19 609 GLY A N 1
ATOM 4580 C CA . GLY A 1 609 ? 4.563 10.052 6.707 1.00 84.19 609 GLY A CA 1
ATOM 4581 C C . GLY A 1 609 ? 5.050 9.364 5.416 1.00 84.19 609 GLY A C 1
ATOM 4582 O O . GLY A 1 609 ? 4.437 8.376 4.996 1.00 84.19 609 GLY A O 1
ATOM 4583 N N . VAL A 1 610 ? 6.134 9.841 4.778 1.00 89.69 610 VAL A N 1
ATOM 4584 C CA . VAL A 1 610 ? 6.627 9.300 3.487 1.00 89.69 610 VAL A CA 1
ATOM 4585 C C . VAL A 1 610 ? 7.997 8.627 3.555 1.00 89.69 610 VAL A C 1
ATOM 4587 O O . VAL A 1 610 ? 8.278 7.775 2.712 1.00 89.69 610 VAL A O 1
ATOM 4590 N N . ILE A 1 611 ? 8.831 8.936 4.555 1.00 91.38 611 ILE A N 1
ATOM 4591 C CA . ILE A 1 611 ? 10.221 8.442 4.635 1.00 91.38 611 ILE A CA 1
ATOM 4592 C C . ILE A 1 611 ? 10.327 6.911 4.576 1.00 91.38 611 ILE A C 1
ATOM 4594 O O . ILE A 1 611 ? 11.252 6.385 3.970 1.00 91.38 611 ILE A O 1
ATOM 4598 N N . GLY A 1 612 ? 9.350 6.171 5.110 1.00 89.56 612 GLY A N 1
ATOM 4599 C CA . GLY A 1 612 ? 9.347 4.706 5.023 1.00 89.56 612 GLY A CA 1
ATOM 4600 C C . GLY A 1 612 ? 9.154 4.165 3.601 1.00 89.56 612 GLY A C 1
ATOM 4601 O O . GLY A 1 612 ? 9.735 3.137 3.256 1.00 89.56 612 GLY A O 1
ATOM 4602 N N . VAL A 1 613 ? 8.370 4.856 2.762 1.00 88.94 613 VAL A N 1
ATOM 4603 C CA . VAL A 1 613 ? 8.168 4.476 1.350 1.00 88.94 613 VAL A CA 1
ATOM 4604 C C . VAL A 1 613 ? 9.420 4.800 0.543 1.00 88.94 613 VAL A C 1
ATOM 4606 O O . VAL A 1 613 ? 9.885 3.979 -0.247 1.00 88.94 613 VAL A O 1
ATOM 4609 N N . VAL A 1 614 ? 10.013 5.967 0.796 1.00 94.38 614 VAL A N 1
ATOM 4610 C CA . VAL A 1 614 ? 11.255 6.376 0.135 1.00 94.38 614 VAL A CA 1
ATOM 4611 C C . VAL A 1 614 ? 12.406 5.445 0.513 1.00 94.38 614 VAL A C 1
ATOM 4613 O O . VAL A 1 614 ? 13.130 5.005 -0.373 1.00 94.38 614 VAL A O 1
ATOM 4616 N N . ALA A 1 615 ? 12.531 5.054 1.785 1.00 94.25 615 ALA A N 1
ATOM 4617 C CA . ALA A 1 615 ? 13.550 4.104 2.228 1.00 94.25 615 ALA A CA 1
ATOM 4618 C C . ALA A 1 615 ? 13.450 2.759 1.487 1.00 94.25 615 ALA A C 1
ATOM 4620 O O . ALA A 1 615 ? 14.466 2.215 1.065 1.00 94.25 615 ALA A O 1
ATOM 4621 N N . ALA A 1 616 ? 12.233 2.249 1.259 1.00 89.81 616 ALA A N 1
ATOM 4622 C CA . ALA A 1 616 ? 12.022 1.028 0.479 1.00 89.81 616 ALA A CA 1
ATOM 4623 C C . ALA A 1 616 ? 12.418 1.197 -1.002 1.00 89.81 616 ALA A C 1
ATOM 4625 O O . ALA A 1 616 ? 13.022 0.297 -1.584 1.00 89.81 616 ALA A O 1
ATOM 4626 N N . ARG A 1 617 ? 12.129 2.359 -1.607 1.00 90.19 617 ARG A N 1
ATOM 4627 C CA . ARG A 1 617 ? 12.541 2.674 -2.987 1.00 90.19 617 ARG A CA 1
ATOM 4628 C C . ARG A 1 617 ? 14.058 2.797 -3.128 1.00 90.19 617 ARG A C 1
ATOM 4630 O O . ARG A 1 617 ? 14.614 2.265 -4.082 1.00 90.19 617 ARG A O 1
ATOM 4637 N N . LEU A 1 618 ? 14.723 3.463 -2.185 1.00 91.25 618 LEU A N 1
ATOM 4638 C CA . LEU A 1 618 ? 16.184 3.579 -2.159 1.00 91.25 618 LEU A CA 1
ATOM 4639 C C . LEU A 1 618 ? 16.840 2.212 -1.932 1.00 91.25 618 LEU A C 1
ATOM 4641 O O . LEU A 1 618 ? 17.821 1.894 -2.594 1.00 91.25 618 LEU A O 1
ATOM 4645 N N . LEU A 1 619 ? 16.267 1.365 -1.071 1.00 89.69 619 LEU A N 1
ATOM 4646 C CA . LEU A 1 619 ? 16.750 -0.001 -0.873 1.00 89.69 619 LEU A CA 1
ATOM 4647 C C . LEU A 1 619 ? 16.671 -0.811 -2.171 1.00 89.69 619 LEU A C 1
ATOM 4649 O O . LEU A 1 619 ? 17.605 -1.541 -2.489 1.00 89.69 619 LEU A O 1
ATOM 4653 N N . ALA A 1 620 ? 15.587 -0.668 -2.936 1.00 83.19 620 ALA A N 1
ATOM 4654 C CA . ALA A 1 620 ? 15.445 -1.328 -4.231 1.00 83.19 620 ALA A CA 1
ATOM 4655 C C . ALA A 1 620 ? 16.413 -0.779 -5.295 1.00 83.19 620 ALA A C 1
ATOM 4657 O O . ALA A 1 620 ? 16.857 -1.543 -6.144 1.00 83.19 620 ALA A O 1
ATOM 4658 N N . ALA A 1 621 ? 16.735 0.517 -5.254 1.00 82.19 621 ALA A N 1
ATOM 4659 C CA . ALA A 1 621 ? 17.637 1.159 -6.211 1.00 82.19 621 ALA A CA 1
ATOM 4660 C C . ALA A 1 621 ? 19.122 0.873 -5.925 1.00 82.19 621 ALA A C 1
ATOM 4662 O O . ALA A 1 621 ? 19.896 0.653 -6.852 1.00 82.19 621 ALA A O 1
ATOM 4663 N N . TYR A 1 622 ? 19.518 0.873 -4.649 1.00 83.94 622 TYR A N 1
ATOM 4664 C CA . TYR A 1 622 ? 20.922 0.793 -4.233 1.00 83.94 622 TYR A CA 1
ATOM 4665 C C . TYR A 1 622 ? 21.307 -0.548 -3.599 1.00 83.94 622 TYR A C 1
ATOM 4667 O O . TYR A 1 622 ? 22.492 -0.804 -3.393 1.00 83.94 622 TYR A O 1
ATOM 4675 N N . HIS A 1 623 ? 20.336 -1.407 -3.271 1.00 85.00 623 HIS A N 1
ATOM 4676 C CA . HIS A 1 623 ? 20.555 -2.690 -2.592 1.00 85.00 623 HIS A CA 1
ATOM 4677 C C . HIS A 1 623 ? 21.404 -2.554 -1.316 1.00 85.00 623 HIS A C 1
ATOM 4679 O O . HIS A 1 623 ? 22.320 -3.339 -1.060 1.00 85.00 623 HIS A O 1
ATOM 4685 N N . ARG A 1 624 ? 21.105 -1.526 -0.515 1.00 89.31 624 ARG A N 1
ATOM 4686 C CA . ARG A 1 624 ? 21.696 -1.281 0.808 1.00 89.31 624 ARG A CA 1
ATOM 4687 C C . ARG A 1 624 ? 20.603 -1.169 1.863 1.00 89.31 624 ARG A C 1
ATOM 4689 O O . ARG A 1 624 ? 19.508 -0.720 1.527 1.00 89.31 624 ARG A O 1
ATOM 4696 N N . PRO A 1 625 ? 20.878 -1.531 3.129 1.00 94.50 625 PRO A N 1
ATOM 4697 C CA . PRO A 1 625 ? 20.051 -1.083 4.242 1.00 94.50 625 PRO A CA 1
ATOM 4698 C C . PRO A 1 625 ? 19.935 0.444 4.215 1.00 94.50 625 PRO A C 1
ATOM 4700 O O . PRO A 1 625 ? 20.939 1.128 4.039 1.00 94.50 625 PRO A O 1
ATOM 4703 N N . ILE A 1 626 ? 18.727 0.980 4.358 1.00 97.44 626 ILE A N 1
ATOM 4704 C CA . ILE A 1 626 ? 18.459 2.421 4.292 1.00 97.44 626 ILE A CA 1
ATOM 4705 C C . ILE A 1 626 ? 17.823 2.862 5.601 1.00 97.44 626 ILE A C 1
ATOM 4707 O O . ILE A 1 626 ? 16.847 2.250 6.019 1.00 97.44 626 ILE A O 1
ATOM 4711 N N . ALA A 1 627 ? 18.303 3.949 6.196 1.00 97.81 627 ALA A N 1
ATOM 4712 C CA . ALA A 1 627 ? 17.642 4.675 7.273 1.00 97.81 627 ALA A CA 1
ATOM 4713 C C . ALA A 1 627 ? 17.404 6.128 6.839 1.00 97.81 627 ALA A C 1
ATOM 4715 O O . ALA A 1 627 ? 18.348 6.860 6.550 1.00 97.81 627 ALA A O 1
ATOM 4716 N N . LEU A 1 628 ? 16.143 6.559 6.789 1.00 98.00 628 LEU A N 1
ATOM 4717 C CA . LEU A 1 628 ? 15.787 7.956 6.532 1.00 98.00 628 LEU A CA 1
ATOM 4718 C C . LEU A 1 628 ? 15.209 8.586 7.791 1.00 98.00 628 LEU A C 1
ATOM 4720 O O . LEU A 1 628 ? 14.353 7.980 8.435 1.00 98.00 628 LEU A O 1
ATOM 4724 N N . ILE A 1 629 ? 15.653 9.800 8.112 1.00 97.44 629 ILE A N 1
ATOM 4725 C CA . ILE A 1 629 ? 15.258 10.542 9.308 1.00 97.44 629 ILE A CA 1
ATOM 4726 C C . ILE A 1 629 ? 14.664 11.896 8.900 1.00 97.44 629 ILE A C 1
ATOM 4728 O O . ILE A 1 629 ? 15.338 12.735 8.302 1.00 97.44 629 ILE A O 1
ATOM 4732 N N . ALA A 1 630 ? 13.397 12.114 9.242 1.00 95.56 630 ALA A N 1
ATOM 4733 C CA . ALA A 1 630 ? 12.725 13.405 9.143 1.00 95.56 630 ALA A CA 1
ATOM 4734 C C . ALA A 1 630 ? 12.916 14.178 10.452 1.00 95.56 630 ALA A C 1
ATOM 4736 O O . ALA A 1 630 ? 12.427 13.730 11.487 1.00 95.56 630 ALA A O 1
ATOM 4737 N N . ILE A 1 631 ? 13.635 15.301 10.405 1.00 94.38 631 ILE A N 1
ATOM 4738 C CA . ILE A 1 631 ? 13.912 16.145 11.578 1.00 94.38 631 ILE A CA 1
ATOM 4739 C C . ILE A 1 631 ? 12.878 17.274 11.652 1.00 94.38 631 ILE A C 1
ATOM 4741 O O . ILE A 1 631 ? 12.668 17.980 10.660 1.00 94.38 631 ILE A O 1
ATOM 4745 N N . ASP A 1 632 ? 12.240 17.432 12.811 1.00 90.38 632 ASP A N 1
ATOM 4746 C CA . ASP A 1 632 ? 11.303 18.522 13.094 1.00 90.38 632 ASP A CA 1
ATOM 4747 C C . ASP A 1 632 ? 12.005 19.823 13.537 1.00 90.38 632 ASP A C 1
ATOM 4749 O O . ASP A 1 632 ? 13.231 19.960 13.485 1.00 90.38 632 ASP A O 1
ATOM 4753 N N . GLU A 1 633 ? 11.219 20.838 13.898 1.00 88.62 633 GLU A N 1
ATOM 4754 C CA . GLU A 1 633 ? 11.748 22.147 14.292 1.00 88.62 633 GLU A CA 1
ATOM 4755 C C . GLU A 1 633 ? 12.532 22.085 15.612 1.00 88.62 633 GLU A C 1
ATOM 4757 O O . GLU A 1 633 ? 13.588 22.722 15.708 1.00 88.62 633 GLU A O 1
ATOM 4762 N N . ASP A 1 634 ? 12.095 21.231 16.542 1.00 88.94 634 ASP A N 1
ATOM 4763 C CA . ASP A 1 634 ? 12.690 21.001 17.864 1.00 88.94 634 ASP A CA 1
ATOM 4764 C C . ASP A 1 634 ? 13.972 20.146 17.811 1.00 88.94 634 ASP A C 1
ATOM 4766 O O . ASP A 1 634 ? 14.616 19.897 18.833 1.00 88.94 634 ASP A O 1
ATOM 4770 N N . GLY A 1 635 ? 14.378 19.704 16.616 1.00 91.88 635 GLY A N 1
ATOM 4771 C CA . GLY A 1 635 ? 15.560 18.869 16.420 1.00 91.88 635 GLY A CA 1
ATOM 4772 C C . GLY A 1 635 ? 15.328 17.403 16.791 1.00 91.88 635 GLY A C 1
ATOM 4773 O O . GLY A 1 635 ? 16.296 16.660 16.978 1.00 91.88 635 GLY A O 1
ATOM 4774 N N . ILE A 1 636 ? 14.074 16.957 16.889 1.00 93.38 636 ILE A N 1
ATOM 4775 C CA . ILE A 1 636 ? 13.719 15.553 17.074 1.00 93.38 636 ILE A CA 1
ATOM 4776 C C . ILE A 1 636 ? 13.476 14.911 15.704 1.00 93.38 636 ILE A C 1
ATOM 4778 O O . ILE A 1 636 ? 12.699 15.358 14.865 1.00 93.38 636 ILE A O 1
ATOM 4782 N N . GLY A 1 637 ? 14.197 13.825 15.454 1.00 93.69 637 GLY A N 1
ATOM 4783 C CA . GLY A 1 637 ? 14.136 13.032 14.240 1.00 93.69 637 GLY A CA 1
ATOM 4784 C C . GLY A 1 637 ? 13.200 11.841 14.386 1.00 93.69 637 GLY A C 1
ATOM 4785 O O . GLY A 1 637 ? 13.395 10.990 15.258 1.00 93.69 637 GLY A O 1
ATOM 4786 N N . ARG A 1 638 ? 12.220 11.722 13.490 1.00 93.19 638 ARG A N 1
ATOM 4787 C CA . ARG A 1 638 ? 11.430 10.500 13.289 1.00 93.19 638 ARG A CA 1
ATOM 4788 C C . ARG A 1 638 ? 11.986 9.741 12.101 1.00 93.19 638 ARG A C 1
ATOM 4790 O O . ARG A 1 638 ? 12.118 10.294 11.012 1.00 93.19 638 ARG A O 1
ATOM 4797 N N . ALA A 1 639 ? 12.318 8.476 12.314 1.00 93.19 639 ALA A N 1
ATOM 4798 C CA . ALA A 1 639 ? 13.052 7.687 11.346 1.00 93.19 639 ALA A CA 1
ATOM 4799 C C . ALA A 1 639 ? 12.296 6.448 10.879 1.00 93.19 639 ALA A C 1
ATOM 4801 O O . ALA A 1 639 ? 11.522 5.841 11.623 1.00 93.19 639 ALA A O 1
ATOM 4802 N N . SER A 1 640 ? 12.587 6.033 9.649 1.00 94.50 640 SER A N 1
ATOM 4803 C CA . SER A 1 640 ? 12.201 4.729 9.128 1.00 94.50 640 SER A CA 1
ATOM 4804 C C . SER A 1 640 ? 13.388 4.074 8.442 1.00 94.50 640 SER A C 1
ATOM 4806 O O . SER A 1 640 ? 14.029 4.684 7.585 1.00 94.50 640 SER A O 1
ATOM 4808 N N . ALA A 1 641 ? 13.657 2.825 8.812 1.00 95.19 641 ALA A N 1
ATOM 4809 C CA . ALA A 1 641 ? 14.725 2.028 8.242 1.00 95.19 641 ALA A CA 1
ATOM 4810 C C . ALA A 1 641 ? 14.207 0.748 7.576 1.00 95.19 641 ALA A C 1
ATOM 4812 O O . ALA A 1 641 ? 13.155 0.212 7.942 1.00 95.19 641 ALA A O 1
ATOM 4813 N N . ARG A 1 642 ? 14.930 0.287 6.557 1.00 95.50 642 ARG A N 1
ATOM 4814 C CA . ARG A 1 642 ? 14.666 -0.922 5.770 1.00 95.50 642 ARG A CA 1
ATOM 4815 C C . ARG A 1 642 ? 15.963 -1.692 5.571 1.00 95.50 642 ARG A C 1
ATOM 4817 O O . ARG A 1 642 ? 17.008 -1.078 5.375 1.00 95.50 642 ARG A O 1
ATOM 4824 N N . SER A 1 643 ? 15.885 -3.017 5.605 1.00 91.56 643 SER A N 1
ATOM 4825 C CA . SER A 1 643 ? 17.039 -3.907 5.468 1.00 91.56 643 SER A CA 1
ATOM 4826 C C . SER A 1 643 ? 16.896 -4.873 4.298 1.00 91.56 643 SER A C 1
ATOM 4828 O O . SER A 1 643 ? 15.798 -5.131 3.803 1.00 91.56 643 SER A O 1
ATOM 4830 N N . ILE A 1 644 ? 18.039 -5.370 3.838 1.00 85.88 644 ILE A N 1
ATOM 4831 C CA . ILE A 1 644 ? 18.152 -6.374 2.782 1.00 85.88 644 ILE A CA 1
ATOM 4832 C C . ILE A 1 644 ? 18.024 -7.788 3.374 1.00 85.88 644 ILE A C 1
ATOM 4834 O O . ILE A 1 644 ? 18.291 -7.985 4.564 1.00 85.88 644 ILE A O 1
ATOM 4838 N N . PRO A 1 645 ? 17.652 -8.800 2.567 1.00 80.12 645 PRO A N 1
ATOM 4839 C CA . PRO A 1 645 ? 17.670 -10.188 3.015 1.00 80.12 645 PRO A CA 1
ATOM 4840 C C . PRO A 1 645 ? 19.032 -10.590 3.598 1.00 80.12 645 PRO A C 1
ATOM 4842 O O . PRO A 1 645 ? 20.073 -10.256 3.039 1.00 80.12 645 PRO A O 1
ATOM 4845 N N . GLY A 1 646 ? 19.017 -11.321 4.714 1.00 78.56 646 GLY A N 1
ATOM 4846 C CA . GLY A 1 646 ? 20.229 -11.788 5.398 1.00 78.56 646 GLY A CA 1
ATOM 4847 C C . GLY A 1 646 ? 20.818 -10.815 6.426 1.00 78.56 646 GLY A C 1
ATOM 4848 O O . GLY A 1 646 ? 21.714 -11.215 7.164 1.00 78.56 646 GLY A O 1
ATOM 4849 N N . LEU A 1 647 ? 20.297 -9.587 6.535 1.00 85.44 647 LEU A N 1
ATOM 4850 C CA . LEU A 1 647 ? 20.731 -8.605 7.531 1.00 85.44 647 LEU A CA 1
ATOM 4851 C C . LEU A 1 647 ? 19.578 -8.241 8.471 1.00 85.44 647 LEU A C 1
ATOM 4853 O O . LEU A 1 647 ? 18.567 -7.680 8.049 1.00 85.44 647 LEU A O 1
ATOM 4857 N N . ASP A 1 648 ? 19.748 -8.542 9.757 1.00 87.94 648 ASP A N 1
ATOM 4858 C CA . ASP A 1 648 ? 18.766 -8.258 10.805 1.00 87.94 648 ASP A CA 1
ATOM 4859 C C . ASP A 1 648 ? 18.871 -6.801 11.281 1.00 87.94 648 ASP A C 1
ATOM 4861 O O . ASP A 1 648 ? 19.793 -6.425 12.012 1.00 87.94 648 ASP A O 1
ATOM 4865 N N . LEU A 1 649 ? 17.909 -5.977 10.863 1.00 92.31 649 LEU A N 1
ATOM 4866 C CA . LEU A 1 649 ? 17.865 -4.554 11.184 1.00 92.31 649 LEU A CA 1
ATOM 4867 C C . LEU A 1 649 ? 17.729 -4.274 12.680 1.00 92.31 649 LEU A C 1
ATOM 4869 O O . LEU A 1 649 ? 18.283 -3.286 13.155 1.00 92.31 649 LEU A O 1
ATOM 4873 N N . MET A 1 650 ? 17.009 -5.117 13.426 1.00 91.06 650 MET A N 1
ATOM 4874 C CA . MET A 1 650 ? 16.816 -4.896 14.861 1.00 91.06 650 MET A CA 1
ATOM 4875 C C . MET A 1 650 ? 18.123 -5.094 15.616 1.00 91.06 650 MET A C 1
ATOM 4877 O O . MET A 1 650 ? 18.466 -4.277 16.466 1.00 91.06 650 MET A O 1
ATOM 4881 N N . LYS A 1 651 ? 18.912 -6.108 15.242 1.00 90.50 651 LYS A N 1
ATOM 4882 C CA . LYS A 1 651 ? 20.267 -6.284 15.788 1.00 90.50 651 LYS A CA 1
ATOM 4883 C C . LYS A 1 651 ? 21.187 -5.121 15.427 1.00 90.50 651 LYS A C 1
ATOM 4885 O O . LYS A 1 651 ? 21.975 -4.695 16.267 1.00 90.50 651 LYS A O 1
ATOM 4890 N N . ALA A 1 652 ? 21.079 -4.593 14.207 1.00 93.19 652 ALA A N 1
ATOM 4891 C CA . ALA A 1 652 ? 21.868 -3.435 13.798 1.00 93.19 652 ALA A CA 1
ATOM 4892 C C . ALA A 1 652 ? 21.508 -2.173 14.605 1.00 93.19 652 ALA A C 1
ATOM 4894 O O . ALA A 1 652 ? 22.400 -1.450 15.044 1.00 93.19 652 ALA A O 1
ATOM 4895 N N . LEU A 1 653 ? 20.214 -1.930 14.848 1.00 94.69 653 LEU A N 1
ATOM 4896 C CA . LEU A 1 653 ? 19.748 -0.800 15.658 1.00 94.69 653 LEU A CA 1
ATOM 4897 C C . LEU A 1 653 ? 20.069 -0.957 17.149 1.00 94.69 653 LEU A C 1
ATOM 4899 O O . LEU A 1 653 ? 20.398 0.039 17.785 1.00 94.69 653 LEU A O 1
ATOM 4903 N N . GLU A 1 654 ? 20.054 -2.177 17.690 1.00 93.19 654 GLU A N 1
ATOM 4904 C CA . GLU A 1 654 ? 20.514 -2.452 19.061 1.00 93.19 654 GLU A CA 1
ATOM 4905 C C . GLU A 1 654 ? 21.987 -2.047 19.244 1.00 93.19 654 GLU A C 1
ATOM 4907 O O . GLU A 1 654 ? 22.346 -1.453 20.261 1.00 93.19 654 GLU A O 1
ATOM 4912 N N . GLY A 1 655 ? 22.828 -2.277 18.229 1.00 92.94 655 GLY A N 1
ATOM 4913 C CA . GLY A 1 655 ? 24.208 -1.776 18.191 1.00 92.94 655 GLY A CA 1
ATOM 4914 C C . GLY A 1 655 ? 24.320 -0.245 18.137 1.00 92.94 655 GLY A C 1
ATOM 4915 O O . GLY A 1 655 ? 25.345 0.314 18.508 1.00 92.94 655 GLY A O 1
ATOM 4916 N N . CYS A 1 656 ? 23.251 0.450 17.742 1.00 96.56 656 CYS A N 1
ATOM 4917 C CA . CYS A 1 656 ? 23.188 1.911 17.657 1.00 96.56 656 CYS A CA 1
ATOM 4918 C C . CYS A 1 656 ? 22.459 2.564 18.847 1.00 96.56 656 CYS A C 1
ATOM 4920 O O . CYS A 1 656 ? 22.239 3.777 18.826 1.00 96.56 656 CYS A O 1
ATOM 4922 N N . LYS A 1 657 ? 22.041 1.794 19.865 1.00 94.56 657 LYS A N 1
ATOM 4923 C CA . LYS A 1 657 ? 21.084 2.246 20.894 1.00 94.56 657 LYS A CA 1
ATOM 4924 C C . LYS A 1 657 ? 21.499 3.489 21.673 1.00 94.56 657 LYS A C 1
ATOM 4926 O O . LYS A 1 657 ? 20.635 4.254 22.079 1.00 94.56 657 LYS A O 1
ATOM 4931 N N . GLU A 1 658 ? 22.800 3.719 21.847 1.00 95.50 658 GLU A N 1
ATOM 4932 C CA . GLU A 1 658 ? 23.334 4.888 22.561 1.00 95.50 658 GLU A CA 1
ATOM 4933 C C . GLU A 1 658 ? 22.993 6.216 21.864 1.00 95.50 658 GLU A C 1
ATOM 4935 O O . GLU A 1 658 ? 23.046 7.280 22.477 1.00 95.50 658 GLU A O 1
ATOM 4940 N N . HIS A 1 659 ? 22.615 6.161 20.585 1.00 96.44 659 HIS A N 1
ATOM 4941 C CA . HIS A 1 659 ? 22.237 7.321 19.782 1.00 96.44 659 HIS A CA 1
ATOM 4942 C C . HIS A 1 659 ? 20.720 7.443 19.580 1.00 96.44 659 HIS A C 1
ATOM 4944 O O . HIS A 1 659 ? 2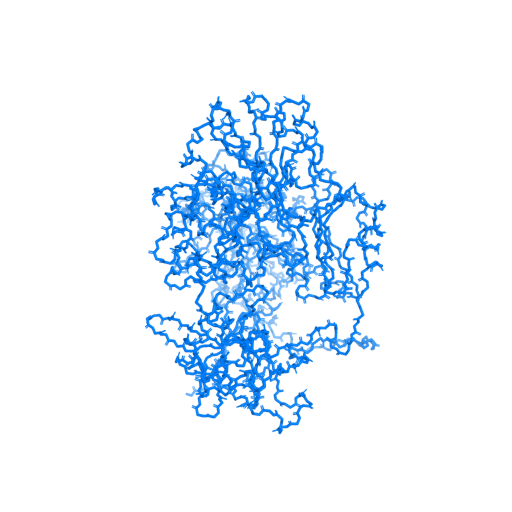0.269 8.364 18.899 1.00 96.44 659 HIS A O 1
ATOM 4950 N N . LEU A 1 660 ? 19.925 6.521 20.131 1.00 93.94 660 LEU A N 1
ATOM 4951 C CA . LEU A 1 660 ? 18.486 6.422 19.898 1.00 93.94 660 LEU A CA 1
ATOM 4952 C C . LEU A 1 660 ? 17.706 6.787 21.165 1.00 93.94 660 LEU A C 1
ATOM 4954 O O . LEU A 1 660 ? 18.040 6.360 22.263 1.00 93.94 660 LEU A O 1
ATOM 4958 N N . VAL A 1 661 ? 16.619 7.544 21.006 1.00 90.06 661 VAL A N 1
ATOM 4959 C CA . VAL A 1 661 ? 15.678 7.847 22.100 1.00 90.06 661 VAL A CA 1
ATOM 4960 C C . VAL A 1 661 ? 14.757 6.652 22.346 1.00 90.06 661 VAL A C 1
ATOM 4962 O O . VAL A 1 661 ? 14.503 6.266 23.481 1.00 90.06 661 VAL A O 1
ATOM 4965 N N . ARG A 1 662 ? 14.233 6.074 21.262 1.00 83.38 662 ARG A N 1
ATOM 4966 C CA . ARG A 1 662 ? 13.432 4.844 21.259 1.00 83.38 662 ARG A CA 1
ATOM 4967 C C . ARG A 1 662 ? 13.466 4.220 19.873 1.00 83.38 662 ARG A C 1
ATOM 4969 O O . ARG A 1 662 ? 13.561 4.950 18.886 1.00 83.38 662 ARG A O 1
ATOM 4976 N N . PHE A 1 663 ? 13.338 2.906 19.779 1.00 86.94 663 PHE A N 1
ATOM 4977 C CA . PHE A 1 663 ? 13.258 2.191 18.508 1.00 86.94 663 PHE A CA 1
ATOM 4978 C C . PHE A 1 663 ? 12.448 0.906 18.655 1.00 86.94 663 PHE A C 1
ATOM 4980 O O . PHE A 1 663 ? 12.271 0.404 19.760 1.00 86.94 663 PHE A O 1
ATOM 4987 N N . GLY A 1 664 ? 11.942 0.398 17.535 1.00 74.56 664 GLY A N 1
ATOM 4988 C CA . GLY A 1 664 ? 11.183 -0.845 17.477 1.00 74.56 664 GLY A CA 1
ATOM 4989 C C . GLY A 1 664 ? 10.927 -1.280 16.036 1.00 74.56 664 GLY A C 1
ATOM 4990 O O . GLY A 1 664 ? 11.083 -0.493 15.095 1.00 74.56 664 GLY A O 1
ATOM 4991 N N . GLY A 1 665 ? 10.544 -2.542 15.857 1.00 78.62 665 GLY A N 1
ATOM 4992 C CA . GLY A 1 665 ? 10.273 -3.129 14.549 1.00 78.62 665 GLY A CA 1
ATOM 4993 C C . GLY A 1 665 ? 10.754 -4.569 14.433 1.00 78.62 665 GLY A C 1
ATOM 4994 O O . GLY A 1 665 ? 10.801 -5.316 15.408 1.00 78.62 665 GLY A O 1
ATOM 4995 N N . HIS A 1 666 ? 11.101 -4.970 13.213 1.00 76.94 666 HIS A N 1
ATOM 4996 C CA . HIS A 1 666 ? 11.472 -6.336 12.855 1.00 76.94 666 HIS A CA 1
ATOM 4997 C C . HIS A 1 666 ? 12.734 -6.358 11.982 1.00 76.94 666 HIS A C 1
ATOM 4999 O O . HIS A 1 666 ? 13.226 -5.323 11.531 1.00 76.94 666 HIS A O 1
ATOM 5005 N N . ALA A 1 667 ? 13.246 -7.557 11.692 1.00 80.31 667 ALA A N 1
ATOM 5006 C CA . ALA A 1 667 ? 14.501 -7.748 10.961 1.00 80.31 667 ALA A CA 1
ATOM 5007 C C . ALA A 1 667 ? 14.567 -7.022 9.599 1.00 80.31 667 ALA A C 1
ATOM 5009 O O . ALA A 1 667 ? 15.648 -6.624 9.177 1.00 80.31 667 ALA A O 1
ATOM 5010 N N . ALA A 1 668 ? 13.436 -6.819 8.912 1.00 82.69 668 ALA A N 1
ATOM 5011 C CA . ALA A 1 668 ? 13.391 -6.171 7.596 1.00 82.69 668 ALA A CA 1
ATOM 5012 C C . ALA A 1 668 ? 13.068 -4.663 7.639 1.00 82.69 668 ALA A C 1
ATOM 5014 O O . ALA A 1 668 ? 13.372 -3.940 6.686 1.00 82.69 668 ALA A O 1
ATOM 5015 N N . ALA A 1 669 ? 12.426 -4.175 8.703 1.00 86.69 669 ALA A N 1
ATOM 5016 C CA . ALA A 1 669 ? 11.935 -2.803 8.791 1.00 86.69 669 ALA A CA 1
ATOM 5017 C C . ALA A 1 669 ? 11.796 -2.354 10.246 1.00 86.69 669 ALA A C 1
ATOM 5019 O O . ALA A 1 669 ? 11.290 -3.098 11.080 1.00 86.69 669 ALA A O 1
ATOM 5020 N N . ALA A 1 670 ? 12.189 -1.116 10.530 1.00 87.31 670 ALA A N 1
ATOM 5021 C CA . ALA A 1 670 ? 12.120 -0.554 11.872 1.00 87.31 670 ALA A CA 1
ATOM 5022 C C . ALA A 1 670 ? 11.821 0.948 11.841 1.00 87.31 670 ALA A C 1
ATOM 5024 O O . ALA A 1 670 ? 12.061 1.632 10.838 1.00 87.31 670 ALA A O 1
ATOM 5025 N N . GLY A 1 671 ? 11.282 1.454 12.945 1.00 89.25 671 GLY A N 1
ATOM 5026 C CA . GLY A 1 671 ? 11.092 2.875 13.208 1.00 89.25 671 GLY A CA 1
ATOM 5027 C C . GLY A 1 671 ? 11.835 3.281 14.474 1.00 89.25 671 GLY A C 1
ATOM 5028 O O . GLY A 1 671 ? 11.937 2.500 15.418 1.00 89.25 671 GLY A O 1
ATOM 5029 N N . PHE A 1 672 ? 12.366 4.500 14.501 1.00 91.81 672 PHE A N 1
ATOM 5030 C CA . PHE A 1 672 ? 13.063 5.010 15.679 1.00 91.81 672 PHE A CA 1
ATOM 5031 C C . PHE A 1 672 ? 12.968 6.527 15.808 1.00 91.81 672 PHE A C 1
ATOM 5033 O O . PHE A 1 672 ? 12.614 7.239 14.866 1.00 91.81 672 PHE A O 1
ATOM 5040 N N . THR A 1 673 ? 13.265 7.011 17.008 1.00 92.56 673 THR A N 1
ATOM 5041 C CA . THR A 1 673 ? 13.407 8.428 17.327 1.00 92.56 673 THR A CA 1
ATOM 5042 C C . THR A 1 673 ? 14.849 8.713 17.704 1.00 92.56 673 THR A C 1
ATOM 5044 O O . THR A 1 673 ? 15.455 7.960 18.464 1.00 92.56 673 THR A O 1
ATOM 5047 N N . ILE A 1 674 ? 15.384 9.805 17.177 1.00 95.62 674 ILE A N 1
ATOM 5048 C CA . ILE A 1 674 ? 16.764 10.254 17.364 1.00 95.62 674 ILE A CA 1
ATOM 5049 C C . ILE A 1 674 ? 16.771 11.775 17.538 1.00 95.62 674 ILE A C 1
ATOM 5051 O O . ILE A 1 674 ? 15.826 12.433 17.120 1.00 95.62 674 ILE A O 1
ATOM 5055 N N . THR A 1 675 ? 17.805 12.351 18.143 1.00 96.75 675 THR A N 1
ATOM 5056 C CA . THR A 1 675 ? 17.997 13.811 18.131 1.00 96.75 675 THR A CA 1
ATOM 5057 C C . THR A 1 675 ? 18.906 14.214 16.970 1.00 96.75 675 THR A C 1
ATOM 5059 O O . THR A 1 675 ? 19.797 13.457 16.587 1.00 96.75 675 THR A O 1
ATOM 5062 N N . GLU A 1 676 ? 18.728 15.410 16.415 1.00 96.62 676 GLU A N 1
ATOM 5063 C CA . GLU A 1 676 ? 19.579 15.933 15.337 1.00 96.62 676 GLU A CA 1
ATOM 5064 C C . GLU A 1 676 ? 21.065 15.927 15.729 1.00 96.62 676 GLU A C 1
ATOM 5066 O O . GLU A 1 676 ? 21.919 15.569 14.921 1.00 96.62 676 GLU A O 1
ATOM 5071 N N . ALA A 1 677 ? 21.368 16.214 16.999 1.00 96.62 677 ALA A N 1
ATOM 5072 C CA . ALA A 1 677 ? 22.726 16.176 17.534 1.00 96.62 677 ALA A CA 1
ATOM 5073 C C . ALA A 1 677 ? 23.346 14.765 17.529 1.00 96.62 677 ALA A C 1
ATOM 5075 O O . ALA A 1 677 ? 24.552 14.625 17.335 1.00 96.62 677 ALA A O 1
ATOM 5076 N N . SER A 1 678 ? 22.541 13.716 17.720 1.00 96.88 678 SER A N 1
ATOM 5077 C CA . SER A 1 678 ? 23.003 12.320 17.729 1.00 96.88 678 SER A CA 1
ATOM 5078 C C . SER A 1 678 ? 23.173 11.724 16.327 1.00 96.88 678 SER A C 1
ATOM 5080 O O . SER A 1 678 ? 23.796 10.671 16.188 1.00 96.88 678 SER A O 1
ATOM 5082 N N . PHE A 1 679 ? 22.633 12.363 15.281 1.00 97.56 679 PHE A N 1
ATOM 5083 C CA . PHE A 1 679 ? 22.613 11.798 13.929 1.00 97.56 679 PHE A CA 1
ATOM 5084 C C . PHE A 1 679 ? 24.005 11.491 13.341 1.00 97.56 679 PHE A C 1
ATOM 5086 O O . PHE A 1 679 ? 24.158 10.401 12.786 1.00 97.56 679 PHE A O 1
ATOM 5093 N N . PRO A 1 680 ? 25.034 12.358 13.459 1.00 97.50 680 PRO A N 1
ATOM 5094 C CA . PRO A 1 680 ? 26.359 12.051 12.919 1.00 97.50 680 PRO A CA 1
ATOM 5095 C C . PRO A 1 680 ? 26.957 10.757 13.490 1.00 97.50 680 PRO A C 1
ATOM 5097 O O . PRO A 1 680 ? 27.393 9.903 12.722 1.00 97.50 680 PRO A O 1
ATOM 5100 N N . ALA A 1 681 ? 26.891 10.574 14.814 1.00 97.50 681 ALA A N 1
ATOM 5101 C CA . ALA A 1 681 ? 27.381 9.367 15.484 1.00 97.50 681 ALA A CA 1
ATOM 5102 C C . ALA A 1 681 ? 26.548 8.129 15.111 1.00 97.50 681 ALA A C 1
ATOM 5104 O O . ALA A 1 681 ? 27.094 7.070 14.805 1.00 97.50 681 ALA A O 1
ATOM 5105 N N . PHE A 1 682 ? 25.222 8.282 15.031 1.00 98.00 682 PHE A N 1
ATOM 5106 C CA . PHE A 1 682 ? 24.341 7.224 14.542 1.00 98.00 682 PHE A CA 1
ATOM 5107 C C . PHE A 1 682 ? 24.694 6.778 13.119 1.00 98.00 682 PHE A C 1
ATOM 5109 O O . PHE A 1 682 ? 24.701 5.582 12.850 1.00 98.00 682 PHE A O 1
ATOM 5116 N N . ARG A 1 683 ? 24.989 7.709 12.202 1.00 97.25 683 ARG A N 1
ATOM 5117 C CA . ARG A 1 683 ? 25.320 7.381 10.807 1.00 97.25 683 ARG A CA 1
ATOM 5118 C C . ARG A 1 683 ? 26.549 6.473 10.718 1.00 97.25 683 ARG A C 1
ATOM 5120 O O . ARG A 1 683 ? 26.543 5.525 9.936 1.00 97.25 683 ARG A O 1
ATOM 5127 N N . GLU A 1 684 ? 27.567 6.740 11.531 1.00 96.62 684 GLU A N 1
ATOM 5128 C CA . GLU A 1 684 ? 28.783 5.923 11.604 1.00 96.62 684 GLU A CA 1
ATOM 5129 C C . GLU A 1 684 ? 28.513 4.548 12.230 1.00 96.62 684 GLU A C 1
ATOM 5131 O O . GLU A 1 684 ? 28.884 3.524 11.652 1.00 96.62 684 GLU A O 1
ATOM 5136 N N . ALA A 1 685 ? 27.800 4.506 13.360 1.00 96.94 685 ALA A N 1
ATOM 5137 C CA . ALA A 1 685 ? 27.425 3.254 14.017 1.00 96.94 685 ALA A CA 1
ATOM 5138 C C . ALA A 1 685 ? 26.556 2.368 13.105 1.00 96.94 685 ALA A C 1
ATOM 5140 O O . ALA A 1 685 ? 26.802 1.168 12.966 1.00 96.94 685 ALA A O 1
ATOM 5141 N N . PHE A 1 686 ? 25.581 2.965 12.415 1.00 97.25 686 PHE A N 1
ATOM 5142 C CA . PHE A 1 686 ? 24.703 2.258 11.490 1.00 97.25 686 PHE A CA 1
ATOM 5143 C C . PHE A 1 686 ? 25.497 1.635 10.343 1.00 97.25 686 PHE A C 1
ATOM 5145 O O . PHE A 1 686 ? 25.301 0.459 10.046 1.00 97.25 686 PHE A O 1
ATOM 5152 N N . ALA A 1 687 ? 26.432 2.375 9.740 1.00 95.62 687 ALA A N 1
ATOM 5153 C CA . ALA A 1 687 ? 27.319 1.851 8.703 1.00 95.62 687 ALA A CA 1
ATOM 5154 C C . ALA A 1 687 ? 28.143 0.647 9.199 1.00 95.62 687 ALA A C 1
ATOM 5156 O O . ALA A 1 687 ? 28.203 -0.379 8.519 1.00 95.62 687 ALA A O 1
ATOM 5157 N N . ALA A 1 688 ? 28.715 0.729 10.404 1.00 94.88 688 ALA A N 1
ATOM 5158 C CA . ALA A 1 688 ? 29.505 -0.352 10.997 1.00 94.88 688 ALA A CA 1
ATOM 5159 C C . ALA A 1 688 ? 28.679 -1.621 11.279 1.00 94.88 688 ALA A C 1
ATOM 5161 O O . ALA A 1 688 ? 29.169 -2.737 11.103 1.00 94.88 688 ALA A O 1
ATOM 5162 N N . HIS A 1 689 ? 27.416 -1.459 11.676 1.00 94.38 689 HIS A N 1
ATOM 5163 C CA . HIS A 1 689 ? 26.503 -2.567 11.961 1.00 94.38 689 HIS A CA 1
ATOM 5164 C C . HIS A 1 689 ? 25.742 -3.089 10.738 1.00 94.38 689 HIS A C 1
ATOM 5166 O O . HIS A 1 689 ? 24.984 -4.054 10.858 1.00 94.38 689 HIS A O 1
ATOM 5172 N N . THR A 1 690 ? 25.942 -2.491 9.560 1.00 92.56 690 THR A N 1
ATOM 5173 C CA . THR A 1 690 ? 25.249 -2.893 8.330 1.00 92.56 690 THR A CA 1
ATOM 5174 C C . THR A 1 690 ? 26.172 -3.138 7.125 1.00 92.56 690 THR A C 1
ATOM 5176 O O . THR A 1 690 ? 25.903 -2.634 6.029 1.00 92.56 690 THR A O 1
ATOM 5179 N N . PRO A 1 691 ? 27.258 -3.923 7.265 1.00 88.00 691 PRO A N 1
ATOM 5180 C CA . PRO A 1 691 ? 28.136 -4.229 6.141 1.00 88.00 691 PRO A CA 1
ATOM 5181 C C . PRO A 1 691 ? 27.405 -5.063 5.079 1.00 88.00 691 PRO A C 1
ATOM 5183 O O . PRO A 1 691 ? 26.615 -5.951 5.403 1.00 88.00 691 PRO A O 1
ATOM 5186 N N . VAL A 1 692 ? 27.699 -4.812 3.801 1.00 79.12 692 VAL A N 1
ATOM 5187 C CA . VAL A 1 692 ? 27.161 -5.586 2.675 1.00 79.12 692 VAL A CA 1
ATOM 5188 C C . VAL A 1 692 ? 28.313 -6.262 1.937 1.00 79.12 692 VAL A C 1
ATOM 5190 O O . VAL A 1 692 ? 29.148 -5.601 1.321 1.00 79.12 692 VAL A O 1
ATOM 5193 N N . ILE A 1 693 ? 28.362 -7.595 1.999 1.00 67.44 693 ILE A N 1
ATOM 5194 C CA . ILE A 1 693 ? 29.348 -8.399 1.266 1.00 67.44 693 ILE A CA 1
ATOM 5195 C C . ILE A 1 693 ? 28.946 -8.406 -0.213 1.00 67.44 693 ILE A C 1
ATOM 5197 O O . ILE A 1 693 ? 27.873 -8.897 -0.560 1.00 67.44 693 ILE A O 1
ATOM 5201 N N . MET A 1 694 ? 29.798 -7.859 -1.081 1.00 62.16 694 MET A N 1
ATOM 5202 C CA . MET A 1 694 ? 29.588 -7.892 -2.530 1.00 62.16 694 MET A CA 1
ATOM 5203 C C . MET A 1 694 ? 30.160 -9.192 -3.104 1.00 62.16 694 MET A C 1
ATOM 5205 O O . MET A 1 694 ? 31.347 -9.466 -2.935 1.00 62.16 694 MET A O 1
ATOM 5209 N N . ASP A 1 695 ? 29.331 -9.986 -3.780 1.00 59.19 695 ASP A N 1
ATOM 5210 C CA . ASP A 1 695 ? 29.797 -11.073 -4.648 1.00 59.19 695 ASP A CA 1
ATOM 5211 C C . ASP A 1 695 ? 30.101 -10.547 -6.069 1.00 59.19 695 ASP A C 1
ATOM 5213 O O . ASP A 1 695 ? 30.019 -9.344 -6.337 1.00 59.19 695 ASP A O 1
ATOM 5217 N N . GLU A 1 696 ? 30.445 -11.439 -7.002 1.00 52.19 696 GLU A N 1
ATOM 5218 C CA . GLU A 1 696 ? 30.658 -11.100 -8.422 1.00 52.19 696 GLU A CA 1
ATOM 5219 C C . GLU A 1 696 ? 29.429 -10.459 -9.102 1.00 52.19 696 GLU A C 1
ATOM 5221 O O . GLU A 1 696 ? 29.572 -9.783 -10.121 1.00 52.19 696 GLU A O 1
ATOM 5226 N N . ASN A 1 697 ? 28.245 -10.601 -8.495 1.00 51.91 697 ASN A N 1
ATOM 5227 C CA . ASN A 1 697 ? 26.975 -10.012 -8.914 1.00 51.91 697 ASN A CA 1
ATOM 5228 C C . ASN A 1 697 ? 26.576 -8.791 -8.062 1.00 51.91 697 ASN A C 1
ATOM 5230 O O . ASN A 1 697 ? 25.429 -8.346 -8.121 1.00 51.91 697 ASN A O 1
ATOM 5234 N N . GLY A 1 698 ? 27.487 -8.248 -7.247 1.00 57.94 698 GLY A N 1
ATOM 5235 C CA . GLY A 1 698 ? 27.232 -7.081 -6.399 1.00 57.94 698 GLY A CA 1
ATOM 5236 C C . GLY A 1 698 ? 26.240 -7.324 -5.253 1.00 57.94 698 GLY A C 1
ATOM 5237 O O . GLY A 1 698 ? 25.686 -6.360 -4.724 1.00 57.94 698 GLY A O 1
ATOM 5238 N N . GLY A 1 699 ? 26.002 -8.584 -4.875 1.00 58.94 699 GLY A N 1
ATOM 5239 C CA . GLY A 1 699 ? 25.043 -8.992 -3.843 1.00 58.94 699 GLY A CA 1
ATOM 5240 C C . GLY A 1 699 ? 23.595 -9.122 -4.337 1.00 58.94 699 GLY A C 1
ATOM 5241 O O . GLY A 1 699 ? 22.673 -9.170 -3.521 1.00 58.94 699 GLY A O 1
ATOM 5242 N N . VAL A 1 700 ? 23.363 -9.156 -5.657 1.00 67.62 700 VAL A N 1
ATOM 5243 C CA . VAL A 1 700 ? 22.019 -9.299 -6.242 1.00 67.62 700 VAL A CA 1
ATOM 5244 C C . VAL A 1 700 ? 21.598 -10.780 -6.254 1.00 67.62 700 VAL A C 1
ATOM 5246 O O . VAL A 1 700 ? 22.267 -11.597 -6.888 1.00 67.62 700 VAL A O 1
ATOM 5249 N N . PRO A 1 701 ? 20.474 -11.168 -5.615 1.00 70.75 701 PRO A N 1
ATOM 5250 C CA . PRO A 1 701 ? 20.045 -12.567 -5.557 1.00 70.75 701 PRO A CA 1
ATOM 5251 C C . PRO A 1 701 ? 19.658 -13.101 -6.945 1.00 70.75 701 PRO A C 1
ATOM 5253 O O . PRO A 1 701 ? 19.146 -12.332 -7.760 1.00 70.75 701 PRO A O 1
ATOM 5256 N N . PRO A 1 702 ? 19.799 -14.410 -7.233 1.00 80.69 702 PRO A N 1
ATOM 5257 C CA . PRO A 1 702 ? 19.393 -14.984 -8.516 1.00 80.69 702 PRO A CA 1
ATOM 5258 C C . PRO A 1 702 ? 17.898 -14.775 -8.802 1.00 80.69 702 PRO A C 1
ATOM 5260 O O . PRO A 1 702 ? 17.082 -14.572 -7.898 1.00 80.69 702 PRO A O 1
ATOM 5263 N N . LEU A 1 703 ? 17.535 -14.790 -10.083 1.00 86.69 703 LEU A N 1
ATOM 5264 C CA . LEU A 1 703 ? 16.155 -14.735 -10.551 1.00 86.69 703 LEU A CA 1
ATOM 5265 C C . LEU A 1 703 ? 15.633 -16.163 -10.733 1.00 86.69 703 LEU A C 1
ATOM 5267 O O . LEU A 1 703 ? 16.149 -16.911 -11.562 1.00 86.69 703 LEU A O 1
ATOM 5271 N N . ALA A 1 704 ? 14.626 -16.545 -9.950 1.00 90.31 704 ALA A N 1
ATOM 5272 C CA . ALA A 1 704 ? 13.981 -17.846 -10.079 1.00 90.31 704 ALA A CA 1
ATOM 5273 C C . ALA A 1 704 ? 12.980 -17.811 -11.244 1.00 90.31 704 ALA A C 1
ATOM 5275 O O . ALA A 1 704 ? 12.008 -17.063 -11.196 1.00 90.31 704 ALA A O 1
ATOM 5276 N N . ILE A 1 705 ? 13.246 -18.584 -12.293 1.00 94.38 705 ILE A N 1
ATOM 5277 C CA . ILE A 1 705 ? 12.411 -18.693 -13.490 1.00 94.38 705 ILE A CA 1
ATOM 5278 C C . ILE A 1 705 ? 11.506 -19.911 -13.329 1.00 94.38 705 ILE A C 1
ATOM 5280 O O . ILE A 1 705 ? 12.008 -21.023 -13.195 1.00 94.38 705 ILE A O 1
ATOM 5284 N N . ASP A 1 706 ? 10.189 -19.722 -13.374 1.00 95.38 706 ASP A N 1
ATOM 5285 C CA . ASP A 1 706 ? 9.234 -20.825 -13.289 1.00 95.38 706 ASP A CA 1
ATOM 5286 C C . ASP A 1 706 ? 9.374 -21.764 -14.493 1.00 95.38 706 ASP A C 1
ATOM 5288 O O . ASP A 1 706 ? 9.433 -22.968 -14.307 1.00 95.38 706 ASP A O 1
ATOM 5292 N N . ALA A 1 707 ? 9.458 -21.245 -15.723 1.00 93.50 707 ALA A N 1
ATOM 5293 C CA . ALA A 1 707 ? 9.634 -22.090 -16.906 1.00 93.50 707 ALA A CA 1
ATOM 5294 C C . ALA A 1 707 ? 10.236 -21.354 -18.108 1.00 93.50 707 ALA A C 1
ATOM 5296 O O . ALA A 1 707 ? 10.080 -20.141 -18.270 1.00 93.50 707 ALA A O 1
ATOM 5297 N N . ILE A 1 708 ? 10.856 -22.127 -18.999 1.00 94.06 708 ILE A N 1
ATOM 5298 C CA . ILE A 1 708 ? 11.250 -21.679 -20.337 1.00 94.06 708 ILE A CA 1
ATOM 5299 C C . ILE A 1 708 ? 10.046 -21.863 -21.263 1.00 94.06 708 ILE A C 1
ATOM 5301 O O . ILE A 1 708 ? 9.518 -22.969 -21.364 1.00 94.06 708 ILE A O 1
ATOM 5305 N N . VAL A 1 709 ? 9.604 -20.797 -21.933 1.00 93.25 709 VAL A N 1
ATOM 5306 C CA . VAL A 1 709 ? 8.388 -20.820 -22.764 1.00 93.25 709 VAL A CA 1
ATOM 5307 C C . VAL A 1 709 ? 8.659 -20.193 -24.129 1.00 93.25 709 VAL A C 1
ATOM 5309 O O . VAL A 1 709 ? 9.277 -19.132 -24.228 1.00 93.25 709 VAL A O 1
ATOM 5312 N N . SER A 1 710 ? 8.184 -20.823 -25.205 1.00 93.50 710 SER A N 1
ATOM 5313 C CA . SER A 1 710 ? 8.185 -20.213 -26.536 1.00 93.50 710 SER A CA 1
ATOM 5314 C C . SER A 1 710 ? 7.051 -19.196 -26.675 1.00 93.50 710 SER A C 1
ATOM 5316 O O . SER A 1 710 ? 5.933 -19.422 -26.219 1.00 93.50 710 SER A O 1
ATOM 5318 N N . PHE A 1 711 ? 7.270 -18.099 -27.408 1.00 95.19 711 PHE A N 1
ATOM 5319 C CA . PHE A 1 711 ? 6.210 -17.115 -27.662 1.00 95.19 711 PHE A CA 1
ATOM 5320 C C . PHE A 1 711 ? 5.014 -17.714 -28.409 1.00 95.19 711 PHE A C 1
ATOM 5322 O O . PHE A 1 711 ? 3.905 -17.208 -28.278 1.00 95.19 711 PHE A O 1
ATOM 5329 N N . SER A 1 712 ? 5.214 -18.801 -29.162 1.00 93.19 712 SER A N 1
ATOM 5330 C CA . SER A 1 712 ? 4.116 -19.498 -29.849 1.00 93.19 712 SER A CA 1
ATOM 5331 C C . SER A 1 712 ? 3.191 -20.254 -28.885 1.00 93.19 712 SER A C 1
ATOM 5333 O O . SER A 1 712 ? 2.050 -20.539 -29.236 1.00 93.19 712 SER A O 1
ATOM 5335 N N . GLU A 1 713 ? 3.654 -20.568 -27.672 1.00 92.62 713 GLU A N 1
ATOM 5336 C CA . GLU A 1 713 ? 2.849 -21.234 -26.639 1.00 92.62 713 GLU A CA 1
ATOM 5337 C C . GLU A 1 713 ? 1.975 -20.242 -25.861 1.00 92.62 713 GLU A C 1
ATOM 5339 O O . GLU A 1 713 ? 0.917 -20.623 -25.355 1.00 92.62 713 GLU A O 1
ATOM 5344 N N . LEU A 1 714 ? 2.368 -18.961 -25.820 1.00 95.12 714 LEU A N 1
ATOM 5345 C CA . LEU A 1 714 ? 1.669 -17.858 -25.147 1.00 95.12 714 LEU A CA 1
ATOM 5346 C C . LEU A 1 714 ? 0.412 -17.411 -25.911 1.00 95.12 714 LEU A C 1
ATOM 5348 O O . LEU A 1 714 ? 0.238 -16.252 -26.282 1.00 95.12 714 LEU A O 1
ATOM 5352 N N . THR A 1 715 ? -0.479 -18.363 -26.158 1.00 94.38 715 THR A N 1
ATOM 5353 C CA . THR A 1 715 ? -1.780 -18.136 -26.784 1.00 94.38 715 THR A CA 1
ATOM 5354 C C . THR A 1 715 ? -2.759 -17.497 -25.792 1.00 94.38 715 THR A C 1
ATOM 5356 O O . THR A 1 715 ? -2.640 -17.735 -24.588 1.00 94.38 715 THR A O 1
ATOM 5359 N N . PRO A 1 716 ? -3.796 -16.772 -26.259 1.00 94.31 716 PRO A N 1
ATOM 5360 C CA . PRO A 1 716 ? -4.861 -16.273 -25.384 1.00 94.31 716 PRO A CA 1
ATOM 5361 C C . PRO A 1 716 ? -5.478 -17.365 -24.499 1.00 94.31 716 PRO A C 1
ATOM 5363 O O . PRO A 1 716 ? -5.738 -17.140 -23.322 1.00 94.31 716 PRO A O 1
ATOM 5366 N N . ARG A 1 717 ? -5.639 -18.585 -25.031 1.00 94.50 717 ARG A N 1
ATOM 5367 C CA . ARG A 1 717 ? -6.121 -19.733 -24.254 1.00 94.50 717 ARG A CA 1
ATOM 5368 C C . ARG A 1 717 ? -5.194 -20.060 -23.084 1.00 94.50 717 ARG A C 1
ATOM 5370 O O . ARG A 1 717 ? -5.683 -20.283 -21.984 1.00 94.50 717 ARG A O 1
ATOM 5377 N N . LEU A 1 718 ? -3.879 -20.094 -23.309 1.00 94.31 718 LEU A N 1
ATOM 5378 C CA . LEU A 1 718 ? -2.933 -20.354 -22.227 1.00 94.31 718 LEU A CA 1
ATOM 5379 C C . LEU A 1 718 ? -2.956 -19.229 -21.186 1.00 94.31 718 LEU A C 1
ATOM 5381 O O . LEU A 1 718 ? -2.967 -19.523 -19.996 1.00 94.31 718 LEU A O 1
ATOM 5385 N N . ILE A 1 719 ? -3.002 -17.962 -21.608 1.00 95.31 719 ILE A N 1
ATOM 5386 C CA . ILE A 1 719 ? -3.071 -16.836 -20.665 1.00 95.31 719 ILE A CA 1
ATOM 5387 C C . ILE A 1 719 ? -4.330 -16.926 -19.790 1.00 95.31 719 ILE A C 1
ATOM 5389 O O . ILE A 1 719 ? -4.226 -16.770 -18.577 1.00 95.31 719 ILE A O 1
ATOM 5393 N N . ALA A 1 720 ? -5.486 -17.276 -20.362 1.00 93.44 720 ALA A N 1
ATOM 5394 C CA . ALA A 1 720 ? -6.711 -17.499 -19.591 1.00 93.44 720 ALA A CA 1
ATOM 5395 C C . ALA A 1 720 ? -6.578 -18.657 -18.580 1.00 93.44 720 ALA A C 1
ATOM 5397 O O . ALA A 1 720 ? -7.066 -18.560 -17.457 1.00 93.44 720 ALA A O 1
ATOM 5398 N N . GLU A 1 721 ? -5.882 -19.742 -18.936 1.00 95.00 721 GLU A N 1
ATOM 5399 C CA . GLU A 1 721 ? -5.592 -20.842 -18.003 1.00 95.00 721 GLU A CA 1
ATOM 5400 C C . GLU A 1 721 ? -4.628 -20.415 -16.883 1.00 95.00 721 GLU A C 1
ATOM 5402 O O . GLU A 1 721 ? -4.806 -20.822 -15.736 1.00 95.00 721 GLU A O 1
ATOM 5407 N N . LEU A 1 722 ? -3.641 -19.562 -17.178 1.00 94.88 722 LEU A N 1
ATOM 5408 C CA . LEU A 1 722 ? -2.737 -18.998 -16.169 1.00 94.88 722 LEU A CA 1
ATOM 5409 C C . LEU A 1 722 ? -3.469 -18.057 -15.205 1.00 94.88 722 LEU A C 1
ATOM 5411 O O . LEU A 1 722 ? -3.178 -18.081 -14.012 1.00 94.88 722 LEU A O 1
ATOM 5415 N N . GLN A 1 723 ? -4.450 -17.285 -15.681 1.00 93.06 723 GLN A N 1
ATOM 5416 C CA . GLN A 1 723 ? -5.276 -16.426 -14.823 1.00 93.06 723 GLN A CA 1
ATOM 5417 C C . GLN A 1 723 ? -6.085 -17.218 -13.791 1.00 93.06 723 GLN A C 1
ATOM 5419 O O . GLN A 1 723 ? -6.381 -16.700 -12.722 1.00 93.06 723 GLN A O 1
ATOM 5424 N N . ARG A 1 724 ? -6.375 -18.507 -14.021 1.00 93.81 724 ARG A N 1
ATOM 5425 C CA . ARG A 1 724 ? -7.010 -19.367 -13.001 1.00 93.81 724 ARG A CA 1
ATOM 5426 C C . ARG A 1 724 ? -6.130 -19.593 -11.764 1.00 93.81 724 ARG A C 1
ATOM 5428 O O . ARG A 1 724 ? -6.624 -20.075 -10.749 1.00 93.81 724 ARG A O 1
ATOM 5435 N N . LEU A 1 725 ? -4.834 -19.282 -11.845 1.00 95.62 725 LEU A N 1
ATOM 5436 C CA . LEU A 1 725 ? -3.904 -19.336 -10.715 1.00 95.62 725 LEU A CA 1
ATOM 5437 C C . LEU A 1 725 ? -3.959 -18.069 -9.848 1.00 95.62 725 LEU A C 1
ATOM 5439 O O . LEU A 1 725 ? -3.380 -18.063 -8.759 1.00 95.62 725 LEU A O 1
ATOM 5443 N N . GLU A 1 726 ? -4.654 -17.018 -10.284 1.00 94.88 726 GLU A N 1
ATOM 5444 C CA . GLU A 1 726 ? -4.902 -15.825 -9.475 1.00 94.88 726 GLU A CA 1
ATOM 5445 C C . GLU A 1 726 ? -5.709 -16.154 -8.202 1.00 94.88 726 GLU A C 1
ATOM 5447 O O . GLU A 1 726 ? -6.369 -17.195 -8.143 1.00 94.88 726 GLU A O 1
ATOM 5452 N N . PRO A 1 727 ? -5.644 -15.312 -7.153 1.00 96.50 727 PRO A N 1
ATOM 5453 C CA . PRO A 1 727 ? -4.874 -14.067 -7.062 1.00 96.50 727 PRO A CA 1
ATOM 5454 C C . PRO A 1 727 ? -3.372 -14.314 -6.887 1.00 96.50 727 PRO A C 1
ATOM 5456 O O . PRO A 1 727 ? -2.969 -15.184 -6.118 1.00 96.50 727 PRO A O 1
ATOM 5459 N N . PHE A 1 728 ? -2.549 -13.541 -7.601 1.00 96.00 728 PHE A N 1
ATOM 5460 C CA . PHE A 1 728 ? -1.098 -13.497 -7.398 1.00 96.00 728 PHE A CA 1
ATOM 5461 C C . PHE A 1 728 ? -0.719 -12.430 -6.369 1.00 96.00 728 PHE A C 1
ATOM 5463 O O . PHE A 1 728 ? -1.361 -11.386 -6.289 1.00 96.00 728 PHE A O 1
ATOM 5470 N N . GLY A 1 729 ? 0.351 -12.664 -5.612 1.00 93.06 729 GLY A N 1
ATOM 5471 C CA . GLY A 1 729 ? 0.836 -11.739 -4.588 1.00 93.06 729 GLY A CA 1
ATOM 5472 C C . GLY A 1 729 ? 2.018 -12.304 -3.808 1.00 93.06 729 GLY A C 1
ATOM 5473 O O . GLY A 1 729 ? 2.718 -13.202 -4.283 1.00 93.06 729 GLY A O 1
ATOM 5474 N N . HIS A 1 730 ? 2.248 -11.789 -2.600 1.00 89.50 730 HIS A N 1
ATOM 5475 C CA . HIS A 1 730 ? 3.234 -12.371 -1.691 1.00 89.50 730 HIS A CA 1
ATOM 5476 C C . HIS A 1 730 ? 2.888 -13.842 -1.399 1.00 89.50 730 HIS A C 1
ATOM 5478 O O . HIS A 1 730 ? 1.721 -14.219 -1.393 1.00 89.50 730 HIS A O 1
ATOM 5484 N N . GLY A 1 731 ? 3.889 -14.709 -1.250 1.00 90.19 731 GLY A N 1
ATOM 5485 C CA . GLY A 1 731 ? 3.697 -16.161 -1.109 1.00 90.19 731 GLY A CA 1
ATOM 5486 C C . GLY A 1 731 ? 3.265 -16.911 -2.383 1.00 90.19 731 GLY A C 1
ATOM 5487 O O . GLY A 1 731 ? 3.537 -18.102 -2.491 1.00 90.19 731 GLY A O 1
ATOM 5488 N N . HIS A 1 732 ? 2.661 -16.243 -3.374 1.00 94.12 732 HIS A N 1
ATOM 5489 C CA . HIS A 1 732 ? 2.241 -16.848 -4.648 1.00 94.12 732 HIS A CA 1
ATOM 5490 C C . HIS A 1 732 ? 2.387 -15.851 -5.815 1.00 94.12 732 HIS A C 1
ATOM 5492 O O . HIS A 1 732 ? 1.397 -15.281 -6.283 1.00 94.12 732 HIS A O 1
ATOM 5498 N N . PRO A 1 733 ? 3.618 -15.584 -6.288 1.00 93.62 733 PRO A N 1
ATOM 5499 C CA . PRO A 1 733 ? 3.863 -14.587 -7.329 1.00 93.62 733 PRO A CA 1
ATOM 5500 C C . PRO A 1 733 ? 3.319 -15.026 -8.697 1.00 93.62 733 PRO A C 1
ATOM 5502 O O . PRO A 1 733 ? 3.135 -16.217 -8.967 1.00 93.62 733 PRO A O 1
ATOM 5505 N N . ALA A 1 734 ? 3.098 -14.063 -9.595 1.00 94.88 734 ALA A N 1
ATOM 5506 C CA . ALA A 1 734 ? 2.776 -14.364 -10.989 1.00 94.88 734 ALA A CA 1
ATOM 5507 C C . ALA A 1 734 ? 3.910 -15.187 -11.639 1.00 94.88 734 ALA A C 1
ATOM 5509 O O . ALA A 1 734 ? 5.075 -14.917 -11.335 1.00 94.88 734 ALA A O 1
ATOM 5510 N N . PRO A 1 735 ? 3.602 -16.171 -12.508 1.00 95.69 735 PRO A N 1
ATOM 5511 C CA . PRO A 1 735 ? 4.611 -16.990 -13.167 1.00 95.69 735 PRO A CA 1
ATOM 5512 C C . PRO A 1 735 ? 5.627 -16.143 -13.932 1.00 95.69 735 PRO A C 1
ATOM 5514 O O . PRO A 1 735 ? 5.258 -15.343 -14.799 1.00 95.69 735 PRO A O 1
ATOM 5517 N N . LEU A 1 736 ? 6.902 -16.329 -13.609 1.00 96.75 736 LEU A N 1
ATOM 5518 C CA . LEU A 1 736 ? 8.017 -15.703 -14.289 1.00 96.75 736 LEU A CA 1
ATOM 5519 C C . LEU A 1 736 ? 8.587 -16.672 -15.318 1.00 96.75 736 LEU A C 1
ATOM 5521 O O . LEU A 1 736 ? 9.223 -17.666 -14.977 1.00 96.75 736 LEU A O 1
ATOM 5525 N N . PHE A 1 737 ? 8.383 -16.364 -16.589 1.00 97.06 737 PHE A N 1
ATOM 5526 C CA . PHE A 1 737 ? 8.915 -17.153 -17.689 1.00 97.06 737 PHE A CA 1
ATOM 5527 C C . PHE A 1 737 ? 10.206 -16.553 -18.220 1.00 97.06 737 PHE A C 1
ATOM 5529 O O . PHE A 1 737 ? 10.471 -15.364 -18.033 1.00 97.06 737 PHE A O 1
ATOM 5536 N N . CYS A 1 738 ? 10.980 -17.358 -18.940 1.00 96.31 738 CYS A N 1
ATOM 5537 C CA . CYS A 1 738 ? 12.015 -16.830 -19.812 1.00 96.31 738 CYS A CA 1
ATOM 5538 C C . CYS A 1 738 ? 11.937 -17.398 -21.230 1.00 96.31 738 CYS A C 1
ATOM 5540 O O . CYS A 1 738 ? 11.404 -18.482 -21.479 1.00 96.31 738 CYS A O 1
ATOM 5542 N N . THR A 1 739 ? 12.509 -16.644 -22.163 1.00 95.31 739 THR A N 1
ATOM 5543 C CA . THR A 1 739 ? 12.785 -17.100 -23.523 1.00 95.31 739 THR A CA 1
ATOM 5544 C C . THR A 1 739 ? 14.194 -16.675 -23.897 1.00 95.31 739 THR A C 1
ATOM 5546 O O . THR A 1 739 ? 14.545 -15.498 -23.781 1.00 95.31 739 THR A O 1
ATOM 5549 N N . TYR A 1 740 ? 14.983 -17.636 -24.364 1.00 92.38 740 TYR A N 1
ATOM 5550 C CA . TYR A 1 740 ? 16.333 -17.409 -24.864 1.00 92.38 740 TYR A CA 1
ATOM 5551 C C . TYR A 1 740 ? 16.311 -17.094 -26.359 1.00 92.38 740 TYR A C 1
ATOM 5553 O O . TYR A 1 740 ? 15.501 -17.653 -27.101 1.00 92.38 740 TYR A O 1
ATOM 5561 N N . GLY A 1 741 ? 17.218 -16.228 -26.810 1.00 91.81 741 GLY A N 1
ATOM 5562 C CA . GLY A 1 741 ? 17.410 -15.963 -28.238 1.00 91.81 741 GLY A CA 1
ATOM 5563 C C . GLY A 1 741 ? 16.208 -15.317 -28.941 1.00 91.81 741 GLY A C 1
ATOM 5564 O O . GLY A 1 741 ? 15.856 -15.703 -30.057 1.00 91.81 741 GLY A O 1
ATOM 5565 N N . VAL A 1 742 ? 15.570 -14.327 -28.315 1.00 95.38 742 VAL A N 1
ATOM 5566 C CA . VAL A 1 742 ? 14.519 -13.518 -28.947 1.00 95.38 742 VAL A CA 1
ATOM 5567 C C . VAL A 1 742 ? 15.128 -12.373 -29.746 1.00 95.38 742 VAL A C 1
ATOM 5569 O O . VAL A 1 742 ? 16.088 -11.733 -29.323 1.00 95.38 742 VAL A O 1
ATOM 5572 N N . ARG A 1 743 ? 14.557 -12.074 -30.909 1.00 95.75 743 ARG A N 1
ATOM 5573 C CA . ARG A 1 743 ? 15.012 -10.980 -31.766 1.00 95.75 743 ARG A CA 1
ATOM 5574 C C . ARG A 1 743 ? 14.220 -9.703 -31.464 1.00 95.75 743 ARG A C 1
ATOM 5576 O O . ARG A 1 743 ? 13.001 -9.708 -31.666 1.00 95.75 743 ARG A O 1
ATOM 5583 N N . PRO A 1 744 ? 14.854 -8.598 -31.039 1.00 96.31 744 PRO A N 1
ATOM 5584 C CA . PRO A 1 744 ? 14.183 -7.306 -30.993 1.00 96.31 744 PRO A CA 1
ATOM 5585 C C . PRO A 1 744 ? 13.892 -6.821 -32.419 1.00 96.31 744 PRO A C 1
ATOM 5587 O O . PRO A 1 744 ? 14.751 -6.867 -33.302 1.00 96.31 744 PRO A O 1
ATOM 5590 N N . LEU A 1 745 ? 12.658 -6.380 -32.679 1.00 95.44 745 LEU A N 1
ATOM 5591 C CA . LEU A 1 745 ? 12.308 -5.869 -34.002 1.00 95.44 745 LEU A CA 1
ATOM 5592 C C . LEU A 1 745 ? 12.908 -4.469 -34.212 1.00 95.44 745 LEU A C 1
ATOM 5594 O O . LEU A 1 745 ? 12.738 -3.606 -33.337 1.00 95.44 745 LEU A O 1
ATOM 5598 N N . PRO A 1 746 ? 13.527 -4.198 -35.379 1.00 90.62 746 PRO A N 1
ATOM 5599 C CA . PRO A 1 746 ? 14.091 -2.887 -35.686 1.00 90.62 746 PRO A CA 1
ATOM 5600 C C . PRO A 1 746 ? 13.068 -1.762 -35.510 1.00 90.62 746 PRO A C 1
ATOM 5602 O O . PRO A 1 746 ? 11.911 -1.896 -35.911 1.00 90.62 746 PRO A O 1
ATOM 5605 N N . ASN A 1 747 ? 13.498 -0.637 -34.932 1.00 90.25 747 ASN A N 1
ATOM 5606 C CA . ASN A 1 747 ? 12.675 0.561 -34.703 1.00 90.25 747 ASN A CA 1
ATOM 5607 C C . ASN A 1 747 ? 11.405 0.342 -33.850 1.00 90.25 747 ASN A C 1
ATOM 5609 O O . ASN A 1 747 ? 10.517 1.194 -33.844 1.00 90.25 747 ASN A O 1
ATOM 5613 N N . SER A 1 748 ? 11.292 -0.779 -33.128 1.00 94.31 748 SER A N 1
ATOM 5614 C CA . SER A 1 748 ? 10.117 -1.069 -32.292 1.00 94.31 748 SER A CA 1
ATOM 5615 C C . SER A 1 748 ? 10.229 -0.559 -30.852 1.00 94.31 748 SER A C 1
ATOM 5617 O O . SER A 1 748 ? 9.210 -0.447 -30.163 1.00 94.31 748 SER A O 1
ATOM 5619 N N . TYR A 1 749 ? 11.447 -0.236 -30.404 1.00 95.94 749 TYR A N 1
ATOM 5620 C CA . TYR A 1 749 ? 11.690 0.378 -29.104 1.00 95.94 749 TYR A CA 1
ATOM 5621 C C . TYR A 1 749 ? 11.030 1.759 -29.023 1.00 95.94 749 TYR A C 1
ATOM 5623 O O . TYR A 1 749 ? 11.202 2.605 -29.901 1.00 95.94 749 TYR A O 1
ATOM 5631 N N . ALA A 1 750 ? 10.331 2.019 -27.923 1.00 95.88 750 ALA A N 1
ATOM 5632 C CA . ALA A 1 750 ? 9.836 3.342 -27.586 1.00 95.88 750 ALA A CA 1
ATOM 5633 C C . ALA A 1 750 ? 9.921 3.581 -26.076 1.00 95.88 750 ALA A C 1
ATOM 5635 O O . ALA A 1 750 ? 9.345 2.831 -25.283 1.00 95.88 750 ALA A O 1
ATOM 5636 N N . ALA A 1 751 ? 10.589 4.671 -25.694 1.00 93.31 751 ALA A N 1
ATOM 5637 C CA . ALA A 1 751 ? 10.554 5.171 -24.328 1.00 93.31 751 ALA A CA 1
ATOM 5638 C C . ALA A 1 751 ? 9.134 5.638 -23.970 1.00 93.31 751 ALA A C 1
ATOM 5640 O O . ALA A 1 751 ? 8.416 6.218 -24.790 1.00 93.31 751 ALA A O 1
ATOM 5641 N N . MET A 1 752 ? 8.736 5.385 -22.733 1.00 91.12 752 MET A N 1
ATOM 5642 C CA . MET A 1 752 ? 7.467 5.787 -22.139 1.00 91.12 752 MET A CA 1
ATOM 5643 C C . MET A 1 752 ? 7.739 6.707 -20.937 1.00 91.12 752 MET A C 1
ATOM 5645 O O . MET A 1 752 ? 8.885 7.004 -20.598 1.00 91.12 752 MET A O 1
ATOM 5649 N N . ARG A 1 753 ? 6.680 7.218 -20.300 1.00 80.12 753 ARG A N 1
ATOM 5650 C CA . ARG A 1 753 ? 6.818 8.061 -19.099 1.00 80.12 753 ARG A CA 1
ATOM 5651 C C . ARG A 1 753 ? 7.448 7.265 -17.945 1.00 80.12 753 ARG A C 1
ATOM 5653 O O . ARG A 1 753 ? 7.328 6.044 -17.908 1.00 80.12 753 ARG A O 1
ATOM 5660 N N . ASN A 1 754 ? 8.078 7.970 -17.003 1.00 73.62 754 ASN A N 1
ATOM 5661 C CA . ASN A 1 754 ? 8.624 7.418 -15.753 1.00 73.62 754 ASN A CA 1
ATOM 5662 C C . ASN A 1 754 ? 9.686 6.314 -15.948 1.00 73.62 754 ASN A C 1
ATOM 5664 O O . ASN A 1 754 ? 9.712 5.330 -15.213 1.00 73.62 754 ASN A O 1
ATOM 5668 N N . GLY A 1 755 ? 10.536 6.442 -16.974 1.00 79.94 755 GLY A N 1
ATOM 5669 C CA . GLY A 1 755 ? 11.615 5.480 -17.232 1.00 79.94 755 GLY A CA 1
ATOM 5670 C C . GLY A 1 755 ? 11.135 4.105 -17.709 1.00 79.94 755 GLY A C 1
ATOM 5671 O O . GLY A 1 755 ? 11.906 3.151 -17.724 1.00 79.94 755 GLY A O 1
ATOM 5672 N N . HIS A 1 756 ? 9.863 3.964 -18.087 1.00 90.00 756 HIS A N 1
ATOM 5673 C CA . HIS A 1 756 ? 9.339 2.744 -18.697 1.00 90.00 756 HIS A CA 1
ATOM 5674 C C . HIS A 1 756 ? 9.652 2.714 -20.199 1.00 90.00 756 HIS A C 1
ATOM 5676 O O . HIS A 1 756 ? 9.861 3.759 -20.815 1.00 90.00 756 HIS A O 1
ATOM 5682 N N . ALA A 1 757 ? 9.643 1.539 -20.819 1.00 94.62 757 ALA A N 1
ATOM 5683 C CA . ALA A 1 757 ? 9.749 1.419 -22.270 1.00 94.62 757 ALA A CA 1
ATOM 5684 C C . ALA A 1 757 ? 8.970 0.218 -22.801 1.00 94.62 757 ALA A C 1
ATOM 5686 O O . ALA A 1 757 ? 8.657 -0.718 -22.067 1.00 94.62 757 ALA A O 1
ATOM 5687 N N . ARG A 1 758 ? 8.673 0.254 -24.099 1.00 96.38 758 ARG A N 1
ATOM 5688 C CA . ARG A 1 758 ? 8.083 -0.859 -24.844 1.00 96.38 758 ARG A CA 1
ATOM 5689 C C . ARG A 1 758 ? 8.964 -1.248 -26.022 1.00 96.38 758 ARG A C 1
ATOM 5691 O O . ARG A 1 758 ? 9.630 -0.388 -26.591 1.00 96.38 758 ARG A O 1
ATOM 5698 N N . ILE A 1 759 ? 8.919 -2.515 -26.410 1.00 97.00 759 ILE A N 1
ATOM 5699 C CA . ILE A 1 759 ? 9.635 -3.073 -27.561 1.00 97.00 759 ILE A CA 1
ATOM 5700 C C . ILE A 1 759 ? 8.824 -4.236 -28.151 1.00 97.00 759 ILE A C 1
ATOM 5702 O O . ILE A 1 759 ? 8.046 -4.871 -27.439 1.00 97.00 759 ILE A O 1
ATOM 5706 N N . MET A 1 760 ? 8.954 -4.501 -29.450 1.00 97.44 760 MET A N 1
ATOM 5707 C CA . MET A 1 760 ? 8.399 -5.714 -30.057 1.00 97.44 760 MET A CA 1
ATOM 5708 C C . MET A 1 760 ? 9.492 -6.772 -30.149 1.00 97.44 760 MET A C 1
ATOM 5710 O O . MET A 1 760 ? 10.572 -6.502 -30.673 1.00 97.44 760 MET A O 1
ATOM 5714 N N . LEU A 1 761 ? 9.196 -7.972 -29.659 1.00 97.19 761 LEU A N 1
ATOM 5715 C CA . LEU A 1 761 ? 10.124 -9.096 -29.636 1.00 97.19 761 LEU A CA 1
ATOM 5716 C C . LEU A 1 761 ? 9.578 -10.230 -30.503 1.00 97.19 761 LEU A C 1
ATOM 5718 O O . LEU A 1 761 ? 8.384 -10.532 -30.465 1.00 97.19 761 LEU A O 1
ATOM 5722 N N . GLN A 1 762 ? 10.459 -10.866 -31.266 1.00 96.31 762 GLN A N 1
ATOM 5723 C CA . GLN A 1 762 ? 10.145 -11.994 -32.132 1.00 96.31 762 GLN A CA 1
ATOM 5724 C C . GLN A 1 762 ? 10.850 -13.259 -31.639 1.00 96.31 762 GLN A C 1
ATOM 5726 O O . GLN A 1 762 ? 12.053 -13.247 -31.387 1.00 96.31 762 GLN A O 1
ATOM 5731 N N . HIS A 1 763 ? 10.116 -14.368 -31.571 1.00 95.69 763 HIS A N 1
ATOM 5732 C CA . HIS A 1 763 ? 10.673 -15.697 -31.336 1.00 95.69 763 HIS A CA 1
ATOM 5733 C C . HIS A 1 763 ? 9.976 -16.704 -32.259 1.00 95.69 763 HIS A C 1
ATOM 5735 O O . HIS A 1 763 ? 8.776 -16.969 -32.137 1.00 95.69 763 HIS A O 1
ATOM 5741 N N . GLY A 1 764 ? 10.725 -17.220 -33.238 1.00 91.50 764 GLY A N 1
ATOM 5742 C CA . GLY A 1 764 ? 10.161 -18.011 -34.332 1.00 91.50 764 GLY A CA 1
ATOM 5743 C C . GLY A 1 764 ? 9.105 -17.216 -35.125 1.00 91.50 764 GLY A C 1
ATOM 5744 O O . GLY A 1 764 ? 9.362 -16.064 -35.490 1.00 91.50 764 GLY A O 1
ATOM 5745 N N . PRO A 1 765 ? 7.919 -17.794 -35.404 1.00 91.00 765 PRO A N 1
ATOM 5746 C CA . PRO A 1 765 ? 6.853 -17.099 -36.128 1.00 91.00 765 PRO A CA 1
ATOM 5747 C C . PRO A 1 765 ? 6.077 -16.097 -35.257 1.00 91.00 765 PRO A C 1
ATOM 5749 O O . PRO A 1 765 ? 5.338 -15.273 -35.790 1.00 91.00 765 PRO A O 1
ATOM 5752 N N . ALA A 1 766 ? 6.215 -16.165 -33.930 1.00 94.19 766 ALA A N 1
ATOM 5753 C CA . ALA A 1 766 ? 5.439 -15.354 -33.003 1.00 94.19 766 ALA A CA 1
ATOM 5754 C C . ALA A 1 766 ? 6.122 -14.010 -32.714 1.00 94.19 766 ALA A C 1
ATOM 5756 O O . ALA A 1 766 ? 7.341 -13.927 -32.538 1.00 94.19 766 ALA A O 1
ATOM 5757 N N . MET A 1 767 ? 5.310 -12.957 -32.621 1.00 96.19 767 MET A N 1
ATOM 5758 C CA . MET A 1 767 ? 5.732 -11.608 -32.250 1.00 96.19 767 MET A CA 1
ATOM 5759 C C . MET A 1 767 ? 4.866 -11.120 -31.099 1.00 96.19 767 MET A C 1
ATOM 5761 O O . MET A 1 767 ? 3.642 -11.099 -31.218 1.00 96.19 767 MET A O 1
ATOM 5765 N N . LEU A 1 768 ? 5.495 -10.699 -30.007 1.00 96.69 768 LEU A N 1
ATOM 5766 C CA . LEU A 1 768 ? 4.796 -10.204 -28.828 1.00 96.69 768 LEU A CA 1
ATOM 5767 C C . LEU A 1 768 ? 5.306 -8.820 -28.446 1.00 96.69 768 LEU A C 1
ATOM 5769 O O . LEU A 1 768 ? 6.485 -8.486 -28.602 1.00 96.69 768 LEU A O 1
ATOM 5773 N N . ARG A 1 769 ? 4.387 -7.999 -27.941 1.00 96.62 769 ARG A N 1
ATOM 5774 C CA . ARG A 1 769 ? 4.731 -6.713 -27.343 1.00 96.62 769 ARG A CA 1
ATOM 5775 C C . ARG A 1 769 ? 5.275 -6.955 -25.946 1.00 96.62 769 ARG A C 1
ATOM 5777 O O . ARG A 1 769 ? 4.633 -7.632 -25.149 1.00 96.62 769 ARG A O 1
ATOM 5784 N N . ALA A 1 770 ? 6.408 -6.341 -25.645 1.00 97.06 770 ALA A N 1
ATOM 5785 C CA . ALA A 1 770 ? 7.011 -6.355 -24.329 1.00 97.06 770 ALA A CA 1
ATOM 5786 C C . ALA A 1 770 ? 7.075 -4.940 -23.745 1.00 97.06 770 ALA A C 1
ATOM 5788 O O . ALA A 1 770 ? 7.352 -3.973 -24.459 1.00 97.06 770 ALA A O 1
ATOM 5789 N N . VAL A 1 771 ? 6.810 -4.817 -22.448 1.00 96.62 771 VAL A N 1
ATOM 5790 C CA . VAL A 1 771 ? 6.897 -3.575 -21.675 1.00 96.62 771 VAL A CA 1
ATOM 5791 C C . VAL A 1 771 ? 7.817 -3.810 -20.486 1.00 96.62 771 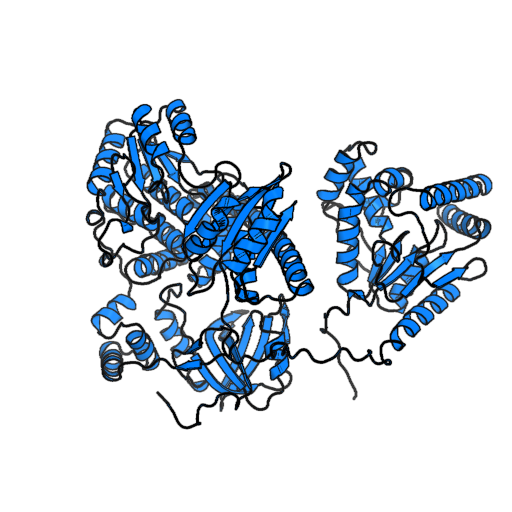VAL A C 1
ATOM 5793 O O . VAL A 1 771 ? 7.625 -4.760 -19.737 1.00 96.62 771 VAL A O 1
ATOM 5796 N N . GLY A 1 772 ? 8.813 -2.948 -20.311 1.00 94.31 772 GLY A N 1
ATOM 5797 C CA . GLY A 1 772 ? 9.688 -2.938 -19.143 1.00 94.31 772 GLY A CA 1
ATOM 5798 C C . GLY A 1 772 ? 9.431 -1.697 -18.296 1.00 94.31 772 GLY A C 1
ATOM 5799 O O . GLY A 1 772 ? 9.678 -0.569 -18.738 1.00 94.31 772 GLY A O 1
ATOM 5800 N N . PHE A 1 773 ? 8.937 -1.888 -17.074 1.00 87.56 773 PHE A N 1
ATOM 5801 C CA . PHE A 1 773 ? 8.720 -0.797 -16.125 1.00 87.56 773 PHE A CA 1
ATOM 5802 C C . PHE A 1 773 ? 10.045 -0.408 -15.467 1.00 87.56 773 PHE A C 1
ATOM 5804 O O . PHE A 1 773 ? 10.641 -1.207 -14.758 1.00 87.56 773 PHE A O 1
ATOM 5811 N N . GLY A 1 774 ? 10.519 0.812 -15.728 1.00 83.56 774 GLY A N 1
ATOM 5812 C CA . GLY A 1 774 ? 11.802 1.305 -15.208 1.00 83.56 774 GLY A CA 1
ATOM 5813 C C . GLY A 1 774 ? 13.007 0.812 -16.014 1.00 83.56 774 GLY A C 1
ATOM 5814 O O . GLY A 1 774 ? 14.140 1.058 -15.632 1.00 83.56 774 GLY A O 1
ATOM 5815 N N . MET A 1 775 ? 12.768 0.127 -17.137 1.00 89.56 775 MET A N 1
ATOM 5816 C CA . MET A 1 775 ? 13.807 -0.515 -17.946 1.00 89.56 775 MET A CA 1
ATOM 5817 C C . MET A 1 775 ? 14.133 0.265 -19.227 1.00 89.56 775 MET A C 1
ATOM 5819 O O . MET A 1 775 ? 14.639 -0.325 -20.178 1.00 89.56 775 MET A O 1
ATOM 5823 N N . ALA A 1 776 ? 13.811 1.562 -19.316 1.00 89.56 776 ALA A N 1
ATOM 5824 C CA . ALA A 1 776 ? 14.055 2.332 -20.538 1.00 89.56 776 ALA A CA 1
ATOM 5825 C C . ALA A 1 776 ? 15.529 2.312 -20.955 1.00 89.56 776 ALA A C 1
ATOM 5827 O O . ALA A 1 776 ? 15.820 2.067 -22.121 1.00 89.56 776 ALA A O 1
ATOM 5828 N N . GLU A 1 777 ? 16.456 2.512 -20.018 1.00 87.88 777 GLU A N 1
ATOM 5829 C CA . GLU A 1 777 ? 17.890 2.521 -20.320 1.00 87.88 777 GLU A CA 1
ATOM 5830 C C . GLU A 1 777 ? 18.416 1.131 -20.691 1.00 87.88 777 GLU A C 1
ATOM 5832 O O . GLU A 1 777 ? 19.055 0.987 -21.733 1.00 87.88 777 GLU A O 1
ATOM 5837 N N . SER A 1 778 ? 18.079 0.096 -19.915 1.00 85.75 778 SER A N 1
ATOM 5838 C CA . SER A 1 778 ? 18.489 -1.285 -20.204 1.00 85.75 778 SER A CA 1
ATOM 5839 C C . SER A 1 778 ? 17.944 -1.781 -21.543 1.00 85.75 778 SER A C 1
ATOM 5841 O O . SER A 1 778 ? 18.690 -2.341 -22.344 1.00 85.75 778 SER A O 1
ATOM 5843 N N . LEU A 1 779 ? 16.667 -1.512 -21.844 1.00 91.00 779 LEU A N 1
ATOM 5844 C CA . LEU A 1 779 ? 16.072 -1.873 -23.133 1.00 91.00 779 LEU A CA 1
ATOM 5845 C C . LEU A 1 779 ? 16.649 -1.050 -24.280 1.00 91.00 779 LEU A C 1
ATOM 5847 O O . LEU A 1 779 ? 16.823 -1.587 -25.367 1.00 91.00 779 LEU A O 1
ATOM 5851 N N . ARG A 1 780 ? 16.976 0.231 -24.061 1.00 91.50 780 ARG A N 1
ATOM 5852 C CA . ARG A 1 780 ? 17.674 1.052 -25.059 1.00 91.50 780 ARG A CA 1
ATOM 5853 C C . ARG A 1 780 ? 19.032 0.447 -25.401 1.00 91.50 780 ARG A C 1
ATOM 5855 O O . ARG A 1 780 ? 19.370 0.390 -26.578 1.00 91.50 780 ARG A O 1
ATOM 5862 N N . ALA A 1 781 ? 19.785 0.024 -24.387 1.00 88.19 781 ALA A N 1
ATOM 5863 C CA . ALA A 1 781 ? 21.136 -0.506 -24.540 1.00 88.19 781 ALA A CA 1
ATOM 5864 C C . ALA A 1 781 ? 21.175 -1.813 -25.347 1.00 88.19 781 ALA A C 1
ATOM 5866 O O . ALA A 1 781 ? 22.158 -2.068 -26.036 1.00 88.19 781 ALA A O 1
ATOM 5867 N N . CYS A 1 782 ? 20.109 -2.616 -25.294 1.00 87.94 782 CYS A N 1
ATOM 5868 C CA . CYS A 1 782 ? 20.039 -3.910 -25.971 1.00 87.94 782 CYS A CA 1
ATOM 5869 C C . CYS A 1 782 ? 19.057 -3.952 -27.163 1.00 87.94 782 CYS A C 1
ATOM 5871 O O . CYS A 1 782 ? 18.946 -4.981 -27.824 1.00 87.94 782 CYS A O 1
ATOM 5873 N N . ALA A 1 783 ? 18.378 -2.846 -27.495 1.00 89.06 783 ALA A N 1
ATOM 5874 C CA . ALA A 1 783 ? 17.372 -2.793 -28.567 1.00 89.06 783 ALA A CA 1
ATOM 5875 C C . ALA A 1 783 ? 17.916 -3.155 -29.960 1.00 89.06 783 ALA A C 1
ATOM 5877 O O . ALA A 1 783 ? 17.161 -3.666 -30.786 1.00 89.06 783 ALA A O 1
ATOM 5878 N N . ASP A 1 784 ? 19.202 -2.894 -30.206 1.00 88.81 784 ASP A N 1
ATOM 5879 C CA . ASP A 1 784 ? 19.877 -3.164 -31.481 1.00 88.81 784 ASP A CA 1
ATOM 5880 C C . ASP A 1 784 ? 20.707 -4.465 -31.451 1.00 88.81 784 ASP A C 1
ATOM 5882 O O . ASP A 1 784 ? 21.394 -4.794 -32.420 1.00 88.81 784 ASP A O 1
ATOM 5886 N N . ALA A 1 785 ? 20.657 -5.223 -30.348 1.00 89.00 785 ALA A N 1
ATOM 5887 C CA . ALA A 1 785 ? 21.344 -6.506 -30.245 1.00 89.00 785 ALA A CA 1
ATOM 5888 C C . ALA A 1 785 ? 20.715 -7.544 -31.197 1.00 89.00 785 ALA A C 1
ATOM 5890 O O . ALA A 1 785 ? 19.498 -7.540 -31.403 1.00 89.00 785 ALA A O 1
ATOM 5891 N N . PRO A 1 786 ? 21.508 -8.477 -31.762 1.00 88.62 786 PRO A N 1
ATOM 5892 C CA . PRO A 1 786 ? 20.984 -9.477 -32.691 1.00 88.62 786 PRO A CA 1
ATOM 5893 C C . PRO A 1 786 ? 19.977 -10.417 -32.019 1.00 88.62 786 PRO A C 1
ATOM 5895 O O . PRO A 1 786 ? 18.957 -10.758 -32.621 1.00 88.62 786 PRO A O 1
ATOM 5898 N N . LEU A 1 787 ? 20.267 -10.820 -30.780 1.00 92.62 787 LEU A N 1
ATOM 5899 C CA . LEU A 1 787 ? 19.454 -11.710 -29.963 1.00 92.62 787 LEU A CA 1
ATOM 5900 C C . LEU A 1 787 ? 19.525 -11.284 -28.493 1.00 92.62 787 LEU A C 1
ATOM 5902 O O . LEU A 1 787 ? 20.568 -10.842 -28.007 1.00 92.62 787 LEU A O 1
ATOM 5906 N N . LEU A 1 788 ? 18.410 -11.461 -27.794 1.00 93.44 788 LEU A N 1
ATOM 5907 C CA . LEU A 1 788 ? 18.231 -11.177 -26.377 1.00 93.44 788 LEU A CA 1
ATOM 5908 C C . LEU A 1 788 ? 17.738 -12.423 -25.650 1.00 93.44 788 LEU A C 1
ATOM 5910 O O . LEU A 1 788 ? 16.980 -13.212 -26.208 1.00 93.44 788 LEU A O 1
ATOM 5914 N N . ASP A 1 789 ? 18.087 -12.541 -24.379 1.00 92.81 789 ASP A N 1
ATOM 5915 C CA . ASP A 1 789 ? 17.340 -13.373 -23.444 1.00 92.81 789 ASP A CA 1
ATOM 5916 C C . ASP A 1 789 ? 16.415 -12.461 -22.642 1.00 92.81 789 ASP A C 1
ATOM 5918 O O . ASP A 1 789 ? 16.832 -11.396 -22.170 1.00 92.81 789 ASP A O 1
ATOM 5922 N N . VAL A 1 790 ? 15.161 -12.873 -22.462 1.00 95.38 790 VAL A N 1
ATOM 5923 C CA . VAL A 1 790 ? 14.166 -12.097 -21.708 1.00 95.38 790 VAL A CA 1
ATOM 5924 C C . VAL A 1 790 ? 13.511 -12.931 -20.618 1.00 95.38 790 VAL A C 1
ATOM 5926 O O . VAL A 1 790 ? 13.097 -14.059 -20.873 1.00 95.38 790 VAL A O 1
ATOM 5929 N N . ALA A 1 791 ? 13.382 -12.352 -19.423 1.00 96.12 791 ALA A N 1
ATOM 5930 C CA . ALA A 1 791 ? 12.571 -12.883 -18.333 1.00 96.12 791 ALA A CA 1
ATOM 5931 C C . ALA A 1 791 ? 11.351 -11.981 -18.131 1.00 96.12 791 ALA A C 1
ATOM 5933 O O . ALA A 1 791 ? 11.481 -10.753 -18.063 1.00 96.12 791 ALA A O 1
ATOM 5934 N N . TYR A 1 792 ? 10.156 -12.562 -18.071 1.00 97.44 792 TYR A N 1
ATOM 5935 C CA . TYR A 1 792 ? 8.908 -11.811 -18.148 1.00 97.44 792 TYR A CA 1
ATOM 5936 C C . TYR A 1 792 ? 7.722 -12.514 -17.490 1.00 97.44 792 TYR A C 1
ATOM 5938 O O . TYR A 1 792 ? 7.643 -13.737 -17.422 1.00 97.44 792 TYR A O 1
ATOM 5946 N N . VAL A 1 793 ? 6.747 -11.711 -17.075 1.00 96.94 793 VAL A N 1
ATOM 5947 C CA . VAL A 1 793 ? 5.392 -12.174 -16.759 1.00 96.94 793 VAL A CA 1
ATOM 5948 C C . VAL A 1 793 ? 4.527 -11.957 -17.997 1.00 96.94 793 VAL A C 1
ATOM 5950 O O . VAL A 1 793 ? 4.557 -10.874 -18.581 1.00 96.94 793 VAL A O 1
ATOM 5953 N N . ALA A 1 794 ? 3.777 -12.971 -18.421 1.00 95.75 794 ALA A N 1
ATOM 5954 C CA . ALA A 1 794 ? 2.842 -12.859 -19.540 1.00 95.75 794 ALA A CA 1
ATOM 5955 C C . ALA A 1 794 ? 1.417 -12.613 -19.028 1.00 95.75 794 ALA A C 1
ATOM 5957 O O . ALA A 1 794 ? 0.994 -13.233 -18.056 1.00 95.75 794 ALA A O 1
ATOM 5958 N N . GLY A 1 795 ? 0.670 -11.734 -19.694 1.00 94.00 795 GLY A N 1
ATOM 5959 C CA . GLY A 1 795 ? -0.707 -11.418 -19.319 1.00 94.00 795 GLY A CA 1
ATOM 5960 C C . GLY A 1 795 ? -1.502 -10.795 -20.460 1.00 94.00 795 GLY A C 1
ATOM 5961 O O . GLY A 1 795 ? -0.974 -10.544 -21.547 1.00 94.00 795 GLY A O 1
ATOM 5962 N N . PHE A 1 796 ? -2.786 -10.550 -20.208 1.00 91.25 796 PHE A N 1
ATOM 5963 C CA . PHE A 1 796 ? -3.629 -9.797 -21.126 1.00 91.25 796 PHE A CA 1
ATOM 5964 C C . PHE A 1 796 ? -3.419 -8.293 -20.966 1.00 91.25 796 PHE A C 1
ATOM 5966 O O . PHE A 1 796 ? -3.244 -7.782 -19.863 1.00 91.25 796 PHE A O 1
ATOM 5973 N N . ASN A 1 797 ? -3.486 -7.583 -22.086 1.00 87.81 797 ASN A N 1
ATOM 5974 C CA . ASN A 1 797 ? -3.602 -6.136 -22.128 1.00 87.81 797 ASN A CA 1
ATOM 5975 C C . ASN A 1 797 ? -4.803 -5.765 -23.001 1.00 87.81 797 ASN A C 1
ATOM 5977 O O . ASN A 1 797 ? -4.785 -6.025 -24.208 1.00 87.81 797 ASN A O 1
ATOM 5981 N N . THR A 1 798 ? -5.810 -5.141 -22.392 1.00 80.12 798 THR A N 1
ATOM 5982 C CA . THR A 1 798 ? -6.999 -4.621 -23.076 1.00 80.12 798 THR A CA 1
ATOM 5983 C C . THR A 1 798 ? -6.813 -3.132 -23.347 1.00 80.12 798 THR A C 1
ATOM 5985 O O . THR A 1 798 ? -6.648 -2.331 -22.426 1.00 80.12 798 THR A O 1
ATOM 5988 N N . PHE A 1 799 ? -6.816 -2.734 -24.617 1.00 75.19 799 PHE A N 1
ATOM 5989 C CA . PHE A 1 799 ? -6.742 -1.328 -25.008 1.00 75.19 799 PHE A CA 1
ATOM 5990 C C . PHE A 1 799 ? -7.668 -1.066 -26.191 1.00 75.19 799 PHE A C 1
ATOM 5992 O O . PHE A 1 799 ? -7.526 -1.710 -27.222 1.00 75.19 799 PHE A O 1
ATOM 5999 N N . ARG A 1 800 ? -8.582 -0.091 -26.055 1.00 72.69 800 ARG A N 1
ATOM 6000 C CA . ARG A 1 800 ? -9.606 0.228 -27.075 1.00 72.69 800 ARG A CA 1
ATOM 6001 C C . ARG A 1 800 ? -10.382 -1.018 -27.532 1.00 72.69 800 ARG A C 1
ATOM 6003 O O . ARG A 1 800 ? -10.490 -1.267 -28.725 1.00 72.69 800 ARG A O 1
ATOM 6010 N N . ASP A 1 801 ? -10.851 -1.801 -26.564 1.00 77.75 801 ASP A N 1
ATOM 6011 C CA . ASP A 1 801 ? -11.630 -3.033 -26.766 1.00 77.75 801 ASP A CA 1
ATOM 6012 C C . ASP A 1 801 ? -10.890 -4.179 -27.486 1.00 77.75 801 ASP A C 1
ATOM 6014 O O . ASP A 1 801 ? -11.474 -5.227 -27.753 1.00 77.75 801 ASP A O 1
ATOM 6018 N N . GLU A 1 802 ? -9.584 -4.034 -27.735 1.00 81.25 802 GLU A N 1
ATOM 6019 C CA . GLU A 1 802 ? -8.725 -5.118 -28.209 1.00 81.25 802 GLU A CA 1
ATOM 6020 C C . GLU A 1 802 ? -7.907 -5.701 -27.053 1.00 81.25 802 GLU A C 1
ATOM 6022 O O . GLU A 1 802 ? -7.063 -5.025 -26.453 1.00 81.25 802 GLU A O 1
ATOM 6027 N N . THR A 1 803 ? -8.130 -6.983 -26.760 1.00 85.75 803 THR A N 1
ATOM 6028 C CA . THR A 1 803 ? -7.345 -7.747 -25.786 1.00 85.75 803 THR A CA 1
ATOM 6029 C C . THR A 1 803 ? -6.247 -8.528 -26.499 1.00 85.75 803 THR A C 1
ATOM 6031 O O . THR A 1 803 ? -6.507 -9.377 -27.351 1.00 85.75 803 THR A O 1
ATOM 6034 N N . THR A 1 804 ? -4.995 -8.258 -26.135 1.00 91.62 804 THR A N 1
ATOM 6035 C CA . THR A 1 804 ? -3.810 -8.910 -26.713 1.00 91.62 804 THR A CA 1
ATOM 6036 C C . THR A 1 804 ? -2.921 -9.501 -25.624 1.00 91.62 804 THR A C 1
ATOM 6038 O O . THR A 1 804 ? -2.983 -9.084 -24.468 1.00 91.62 804 THR A O 1
ATOM 6041 N N . VAL A 1 805 ? -2.088 -10.481 -25.984 1.00 94.94 805 VAL A N 1
ATOM 6042 C CA . VAL A 1 805 ? -1.054 -11.005 -25.081 1.00 94.94 805 VAL A CA 1
ATOM 6043 C C . VAL A 1 805 ? 0.122 -10.031 -25.054 1.00 94.94 805 VAL A C 1
ATOM 6045 O O . VAL A 1 805 ? 0.652 -9.652 -26.102 1.00 94.94 805 VAL A O 1
ATOM 6048 N N . GLN A 1 806 ? 0.539 -9.637 -23.854 1.00 96.19 806 GLN A N 1
ATOM 6049 C CA . GLN A 1 806 ? 1.661 -8.736 -23.622 1.00 96.19 806 GLN A CA 1
ATOM 6050 C C . GLN A 1 806 ? 2.625 -9.335 -22.596 1.00 96.19 806 GLN A C 1
ATOM 6052 O O . GLN A 1 806 ? 2.219 -9.996 -21.640 1.00 96.19 806 GLN A O 1
ATOM 6057 N N . LEU A 1 807 ? 3.916 -9.073 -22.793 1.00 97.88 807 LEU A N 1
ATOM 6058 C CA . LEU A 1 807 ? 4.975 -9.428 -21.858 1.00 97.88 807 LEU A CA 1
ATOM 6059 C C . LEU A 1 807 ? 5.306 -8.223 -20.976 1.00 97.88 807 LEU A C 1
ATOM 6061 O O . LEU A 1 807 ? 5.565 -7.130 -21.480 1.00 97.88 807 LEU A O 1
ATOM 6065 N N . THR A 1 808 ? 5.361 -8.428 -19.669 1.00 96.69 808 THR A N 1
ATOM 6066 C CA . THR A 1 808 ? 5.937 -7.480 -18.716 1.00 96.69 808 THR A CA 1
ATOM 6067 C C . THR A 1 808 ? 7.326 -7.973 -18.343 1.00 96.69 808 THR A C 1
ATOM 6069 O O . THR A 1 808 ? 7.465 -8.940 -17.593 1.00 96.69 808 THR A O 1
ATOM 6072 N N . LEU A 1 809 ? 8.356 -7.329 -18.890 1.00 96.19 809 LEU A N 1
ATOM 6073 C CA . LEU A 1 809 ? 9.751 -7.698 -18.669 1.00 96.19 809 LEU A CA 1
ATOM 6074 C C . LEU A 1 809 ? 10.144 -7.446 -17.210 1.00 96.19 809 LEU A C 1
ATOM 6076 O O . LEU A 1 809 ? 9.791 -6.422 -16.620 1.00 96.19 809 LEU A O 1
ATOM 6080 N N . LYS A 1 810 ? 10.868 -8.408 -16.642 1.00 92.81 810 LYS A N 1
ATOM 6081 C CA . LYS A 1 810 ? 11.493 -8.336 -15.316 1.00 92.81 810 LYS A CA 1
ATOM 6082 C C . LYS A 1 810 ? 13.010 -8.317 -15.408 1.00 92.81 810 LYS A C 1
ATOM 6084 O O . LYS A 1 810 ? 13.645 -7.765 -14.519 1.00 92.81 810 LYS A O 1
ATOM 6089 N N . ASP A 1 811 ? 13.566 -8.895 -16.469 1.00 91.44 811 ASP A N 1
ATOM 6090 C CA . ASP A 1 811 ? 14.990 -8.830 -16.758 1.00 91.44 811 ASP A CA 1
ATOM 6091 C C . ASP A 1 811 ? 15.262 -9.011 -18.261 1.00 91.44 811 ASP A C 1
ATOM 6093 O O . ASP A 1 811 ? 14.456 -9.607 -18.985 1.00 91.44 811 ASP A O 1
ATOM 6097 N N . VAL A 1 812 ? 16.384 -8.472 -18.735 1.00 91.62 812 VAL A N 1
ATOM 6098 C CA . VAL A 1 812 ? 16.839 -8.576 -20.126 1.00 91.62 812 VAL A CA 1
ATOM 6099 C C . VAL A 1 812 ? 18.362 -8.581 -20.193 1.00 91.62 812 VAL A C 1
ATOM 6101 O O . VAL A 1 812 ? 19.030 -7.778 -19.539 1.00 91.62 812 VAL A O 1
ATOM 6104 N N . ARG A 1 813 ? 18.909 -9.450 -21.045 1.00 87.81 813 ARG A N 1
ATOM 6105 C CA . ARG A 1 813 ? 20.342 -9.482 -21.358 1.00 87.81 813 ARG A CA 1
ATOM 6106 C C . ARG A 1 813 ? 20.599 -9.820 -22.819 1.00 87.81 813 ARG A C 1
ATOM 6108 O O . ARG A 1 813 ? 19.721 -10.344 -23.505 1.00 87.81 813 ARG A O 1
ATOM 6115 N N . VAL A 1 814 ? 21.800 -9.512 -23.297 1.00 86.50 814 VAL A N 1
ATOM 6116 C CA . VAL A 1 814 ? 22.240 -9.926 -24.634 1.00 86.50 814 VAL A CA 1
ATOM 6117 C C . VAL A 1 814 ? 22.466 -11.440 -24.625 1.00 86.50 814 VAL A C 1
ATOM 6119 O O . VAL A 1 814 ? 23.046 -11.983 -23.684 1.00 86.50 814 VAL A O 1
ATOM 6122 N N . ALA A 1 815 ? 21.966 -12.138 -25.646 1.00 78.81 815 ALA A N 1
ATOM 6123 C CA . ALA A 1 815 ? 22.119 -13.588 -25.730 1.00 78.81 815 ALA A CA 1
ATOM 6124 C C . ALA A 1 815 ? 23.608 -13.961 -25.876 1.00 78.81 815 ALA A C 1
ATOM 6126 O O . ALA A 1 815 ? 24.296 -13.423 -26.744 1.00 78.81 815 ALA A O 1
ATOM 6127 N N . GLY A 1 816 ? 24.091 -14.891 -25.046 1.00 61.66 816 GLY A N 1
ATOM 6128 C CA . GLY A 1 816 ? 25.491 -15.347 -25.036 1.00 61.66 816 GLY A CA 1
ATOM 6129 C C . GLY A 1 816 ? 26.283 -15.001 -23.769 1.00 61.66 816 GLY A C 1
ATOM 6130 O O . GLY A 1 816 ? 27.277 -15.667 -23.499 1.00 61.66 816 GLY A O 1
ATOM 6131 N N . ASP A 1 817 ? 25.804 -14.072 -22.935 1.00 53.75 817 ASP A N 1
ATOM 6132 C CA . ASP A 1 817 ? 26.399 -13.754 -21.617 1.00 53.75 817 ASP A CA 1
ATOM 6133 C C . ASP A 1 817 ? 26.061 -14.794 -20.526 1.00 53.75 817 ASP A C 1
ATOM 6135 O O . ASP A 1 817 ? 26.334 -14.608 -19.343 1.00 53.75 817 ASP A O 1
ATOM 6139 N N . SER A 1 818 ? 25.402 -15.892 -20.896 1.00 47.28 818 SER A N 1
ATOM 6140 C CA . SER A 1 818 ? 24.620 -16.701 -19.968 1.00 47.28 818 SER A CA 1
ATOM 6141 C C . SER A 1 818 ? 25.297 -17.959 -19.438 1.00 47.28 818 SER A C 1
ATOM 6143 O O . SER A 1 818 ? 24.755 -18.541 -18.505 1.00 47.28 818 SER A O 1
ATOM 6145 N N . GLY A 1 819 ? 26.427 -18.411 -19.989 1.00 41.94 819 GLY A N 1
ATOM 6146 C CA . GLY A 1 819 ? 27.110 -19.630 -19.518 1.00 41.94 819 GLY A CA 1
ATOM 6147 C C . GLY A 1 819 ? 26.263 -20.919 -19.546 1.00 41.94 819 GLY A C 1
ATOM 6148 O O . GLY A 1 819 ? 26.739 -21.965 -19.115 1.00 41.94 819 GLY A O 1
ATOM 6149 N N . ILE A 1 820 ? 25.029 -20.876 -20.060 1.00 40.41 820 ILE A N 1
ATOM 6150 C CA . ILE A 1 820 ? 24.124 -22.020 -20.167 1.00 40.41 820 ILE A CA 1
ATOM 6151 C C . ILE A 1 820 ? 24.204 -22.525 -21.606 1.00 40.41 820 ILE A C 1
ATOM 6153 O O . ILE A 1 820 ? 23.825 -21.836 -22.555 1.00 40.41 820 ILE A O 1
ATOM 6157 N N . LEU A 1 821 ? 24.743 -23.735 -21.755 1.00 32.91 821 LEU A N 1
ATOM 6158 C CA . LEU A 1 821 ? 24.826 -24.455 -23.019 1.00 32.91 821 LEU A CA 1
ATOM 6159 C C . LEU A 1 821 ? 23.414 -24.661 -23.583 1.00 32.91 821 LEU A C 1
ATOM 6161 O O . LEU A 1 821 ? 22.509 -25.119 -22.893 1.00 32.91 821 LEU A O 1
ATOM 6165 N N . SER A 1 822 ? 23.262 -24.358 -24.869 1.00 32.28 822 SER A N 1
ATOM 6166 C CA . SER A 1 822 ? 22.049 -24.377 -25.705 1.00 32.28 822 SER A CA 1
ATOM 6167 C C . SER A 1 822 ? 21.236 -25.690 -25.769 1.00 32.28 822 SER A C 1
ATOM 6169 O O . SER A 1 822 ? 20.387 -25.823 -26.646 1.00 32.28 822 SER A O 1
ATOM 6171 N N . ASN A 1 823 ? 21.479 -26.666 -24.889 1.00 29.20 823 ASN A N 1
ATOM 6172 C CA . ASN A 1 823 ? 20.899 -28.010 -24.956 1.00 29.20 823 ASN A CA 1
ATOM 6173 C C . ASN A 1 823 ? 20.124 -28.470 -23.710 1.00 29.20 823 ASN A C 1
ATOM 6175 O O . ASN A 1 823 ? 19.645 -29.602 -23.716 1.00 29.20 823 ASN A O 1
ATOM 6179 N N . GLU A 1 824 ? 19.935 -27.646 -22.677 1.00 32.25 824 GLU A N 1
ATOM 6180 C CA . GLU A 1 824 ? 19.227 -28.089 -21.468 1.00 32.25 824 GLU A CA 1
ATOM 6181 C C . GLU A 1 824 ? 17.825 -27.471 -21.307 1.00 32.25 824 GLU A C 1
ATOM 6183 O O . GLU A 1 824 ? 17.639 -26.262 -21.201 1.00 32.25 824 GLU A O 1
ATOM 6188 N N . VAL A 1 825 ? 16.852 -28.391 -21.263 1.00 33.16 825 VAL A N 1
ATOM 6189 C CA . VAL A 1 825 ? 15.454 -28.288 -20.808 1.00 33.16 825 VAL A CA 1
ATOM 6190 C C . VAL A 1 825 ? 14.454 -27.592 -21.748 1.00 33.16 825 VAL A C 1
ATOM 6192 O O . VAL A 1 825 ? 14.027 -26.458 -21.557 1.00 33.16 825 VAL A O 1
ATOM 6195 N N . ARG A 1 826 ? 13.965 -28.369 -22.726 1.00 32.59 826 ARG A N 1
ATOM 6196 C CA . ARG A 1 826 ? 12.580 -28.257 -23.220 1.00 32.59 826 ARG A CA 1
ATOM 6197 C C . ARG A 1 826 ? 11.668 -29.033 -22.258 1.00 32.59 826 ARG A C 1
ATOM 6199 O O . ARG A 1 826 ? 11.949 -30.205 -22.007 1.00 32.59 826 ARG A O 1
ATOM 6206 N N . VAL A 1 827 ? 10.614 -28.402 -21.733 1.00 34.50 827 VAL A N 1
ATOM 6207 C CA . VAL A 1 827 ? 9.563 -29.068 -20.928 1.00 34.50 827 VAL A CA 1
ATOM 6208 C C . VAL A 1 827 ? 8.510 -29.710 -21.813 1.00 34.50 827 VAL A C 1
ATOM 6210 O O . VAL A 1 827 ? 8.166 -29.112 -22.852 1.00 34.50 827 VAL A O 1
#

Secondary structure (DSSP, 8-state):
----------STTGGGSEEEEE--TTS-HHHHHHHHHHHHT-EEEEHHHHHHHHHHHHHHTT--TT-HHHHHHHHHT--EE--EETTEE--EETTEE-TTGGGSHHHHHHHHHHTT-HHHHHHHHHHHHHHHHTS-EEEEESSIIIII-TT-SEEEEEE--HHHHHHHHHHHHHHTT----HHHHHHHHHHHHHHHHS-SSS-----TTPEEEE-TT--HHHHHHHHHHHHHHHHHGGG--PPP-------PPPPSS--PPEEEPP--HHHHHHHHHHH---HHHHHHHHHTT--SHHHHHHHHS--GGGSPPGGGSTTHHHHHHHHHHHHHHT--EEEEE-SSHHHHHHHHHHHHHHHHTT--SEEEE---TTTT-SS--HHHHHHHHHTT--EEEEES--TT-HHHHHHHHHHT-EEEEE--SPP-SSPPS-SEEE-GGGS-TT-TTTT--HHHHHHHHHHHHHS--TTHHHHHHHHHHTT---SHHHHHHHHHHHHHHHHS--HHHHHHHHHHT--GGG--HHHIIIIIHHHHHHHHHHT-TTHHHHHHH---HHHHHHHHHHHHHHHHHHHHHHHHHHHHHHHHHHHH---SB-EEEEEET--TTTHHHHHHHHHHHH-S-EEEEEE-TTSEEEEEEE--TT--HHHHHHTTGGG-SEEEEETTEEEEEEEGGGHHHHHHHHHHH-B----TTTTPPPEEESEE--TTT--HHHHHHHHTTPPPBTTBPPP-EEEEEEEEPTT--EE-GGG-EEEEEEETTEEEEEEETT-HHHHHHHTT-S-EEEEEEEEEEEETTEEEEEEEEEEEEETTTT---TTS---

pLDDT: mean 87.02, std 15.41, range [23.62, 98.75]